Protein 7Z06 (pdb70)

Solvent-accessible surface area: 44382 Å² total; per-residue (Å²): 113,116,57,119,155,20,12,105,146,44,3,50,90,0,5,69,35,0,57,132,82,83,12,13,71,184,65,38,26,0,0,1,0,26,27,11,45,74,3,29,48,111,176,30,53,59,113,4,7,41,38,0,0,70,19,4,30,74,10,3,53,84,2,22,162,108,30,31,0,39,19,0,4,15,2,43,50,12,0,1,4,1,0,1,2,44,104,99,54,42,51,91,83,80,25,66,63,3,29,7,29,3,38,34,106,0,3,22,10,9,2,4,22,0,43,116,101,23,193,65,35,8,3,0,8,91,8,91,2,45,3,0,1,3,0,8,49,27,10,2,2,50,7,11,82,37,0,2,24,43,32,207,12,92,15,133,80,0,21,118,0,30,11,14,3,0,45,27,75,41,6,36,0,0,4,126,118,9,95,44,203,226,166,96,52,13,86,148,48,3,53,91,0,9,76,36,0,70,132,80,82,14,13,68,176,65,39,29,0,0,1,0,26,28,9,35,61,4,88,45,128,83,60,114,32,11,43,97,6,0,59,8,4,28,75,16,4,69,86,5,24,182,105,29,33,0,39,20,0,5,14,4,38,47,9,0,1,4,0,0,1,1,44,96,98,54,64,49,96,77,81,27,70,61,3,29,9,32,3,42,34,109,0,3,22,10,7,2,4,20,0,41,118,98,21,199,61,30,8,3,0,7,92,8,96,1,25,2,0,2,3,2,7,48,27,10,2,2,50,7,10,100,42,0,2,24,44,32,214,14,94,13,140,68,2,22,120,0,32,11,13,3,0,46,24,73,40,9,41,0,0,3,127,118,10,98,43,196,113,140,174,23,13,110,148,34,5,52,98,0,5,80,32,0,72,129,83,84,15,13,69,184,59,38,24,0,0,2,0,26,26,10,31,74,4,35,49,120,155,30,49,56,113,3,10,40,39,0,0,58,21,5,27,77,14,3,53,84,5,26,172,104,29,32,1,37,18,0,5,16,3,41,49,11,0,1,4,1,0,1,1,47,98,98,53,58,51,94,85,79,25,75,62,3,29,8,28,2,36,38,112,0,2,20,11,8,2,4,22,0,43,119,103,22,200,66,30,12,3,0,8,86,6,97,0,27,4,0,1,2,2,7,49,26,10,2,2,51,5,11,99,43,0,1,23,46,33,189,7,104,15,92,71,1,21,127,0,46,10,12,4,0,46,24,72,41,6,34,0,0,3,125,123,12,102,38,192,154,116,37,11,100,129,28,2,51,102,0,4,68,34,0,56,132,81,83,12,15,71,180,62,36,25,0,0,1,0,26,28,10,57,75,3,68,56,152,48,58,113,30,15,49,80,5,0,72,24,4,29,75,8,4,54,83,0,23,161,116,31,32,1,39,21,0,6,14,2,44,50,14,1,1,4,0,0,1,1,46,102,100,54,55,51,96,85,82,25,75,63,3,29,8,23,3,40,34,114,0,3,22,9,9,3,13,21,0,37,112,105,22,198,71,30,15,4,0,8,88,7,95,1,26,2,0,1,4,2,8,54,28,19,2,2,49,5,12,100,41,0,2,24,42,30,187,12,94,16,103,82,0,25,118,0,32,11,20,3,0,44,24,75,40,6,38,0,0,4,109,118,9,105,39,199,114,10,134,130,24,5,53,96,0,6,67,35,0,57,131,83,81,15,12,68,182,66,38,27,0,0,2,0,25,28,10,77,58,9,115,83,96,58,124,40,21,46,116,23,0,73,60,4,29,77,17,4,54,73,2,26,161,105,31,37,0,38,19,0,5,16,2,42,48,12,0,0,4,1,0,1,1,46,92,98,54,50,50,95,79,83,26,55,58,3,27,7,20,3,40,35,110,0,4,20,10,8,2,13,20,0,36,110,105,22,190,71,31,12,3,0,7,89,7,94,0,25,3,0,3,4,3,8,51,24,14,2,2,48,6,11,102,40,0,1,25,48,32,174,8,84,14,108,77,1,14,132,0,46,12,13,4,0,44,25,75,38,9,38,0,0,3,101,110,10,98,41,193,176,201,126,47,13,68,81,50,3,35,94,0,7,74,32,0,69,131,88,82,14,14,69,167,65,37,26,0,0,2,0,24,28,9,64,63,3,99,68,67,68,138,10,0,70,12,5,26,75,12,4,53,86,3,24,168,104,26,22,0,38,18,0,5,13,1,43,48,8,1,0,5,1,0,1,1,42,98,92,53,53,52,96,80,83,23,75,64,3,29,8,20,3,36,53,132,0,3,21,10,7,2,13,21,0,36,108,101,22,187,67,36,7,4,0,10,92,7,93,2,41,2,0,2,3,2,7,51,26,10,1,2,51,8,12,93,42,0,3,24,43,32,200,14,96,15,139,83,0,25,129,0,32,12,15,3,0,46,26,74,43,7,39,0,0,4,124,122,11,103,40,200

Secondary structure (DSSP, 8-state):
-HHHHTTHHHHHHHHHHHHHTT---TT-EEEEEE-HHHHHTS---HHHHHHHHHHHHHHHHHHHHHH--EEEEE--GGGTT-EEEEGGG--TTT--EEB-B-BTTBB-HHHHHHHHHSSSEEEES---BSEEEEESS---GGGBPSSEEE---S--EETTEEEEEEEE-PPBB--TT-B--/--STTHHHHHHHHHHHHHTT-S-TT-EEEEEE-HHHHHT--HHHHHHHHHHHHHHHHHHHHHH--EEEEE--GGGTT-EEEEGGG--TTT--EEB-B-BTTBB-HHHHHHHHHSSSEEEES---BSEEEEESS---GGGBPSSEEE---S--EETTEEEEEEEE-PPBB--TT-B--/--STTHHHHHHHHHHHHHTT-S-TT-EEEEEE-HHHHHTS---HHHHHHHHHHHHHHHHHHHHHH--EEEEE--GGGTT-EEEEGGG--TTT--EEB-B-BTTBB-HHHHHHHHHSSSEEEES---BSEEEEESS---GGGBPSSEEE---S--EETTEEEEEEEE-PPBB--TT-B--/--TTHHHHHHHHHHHHHTT---TT-EEEEEE-HHHHH---HHHHHHHHHHHHHHHHHHHHHH--EEEEE--GGGTT-EEEEGGG--TTT--EEB-B-BTTBB-HHHHHHHHHSSSEEEES---BSEEEEESS---GGGBPSSEEE---S--EETTEEEEEEEE-PPBB--TT-B--/-HHHHHHHHHHHHHHTT-S-TT-EEEEEE-HHHHH--HHHHHHHHHHHHHHHHHHHHHH--EEEEE--GGGTT-EEEEGGG--TTT--EEB-B-BTTBB-HHHHHHHHHSSSEEEES---BSEEEEESS---GGGBPSSEEE---S--EETTEEEEEEEE-PEEB--TT-B--/--STTHHHHHHHHHHHHHTT-S-TT-EEEEEE-HHHHH--HHHHHHHHHHHHHHHHHH--EEEEE--GGGTT-EEEEGGG--TTT--EEE-B-BTTBB-HHHHHHHHHSSSEEEES---BSEEEEESS---GGGBPSSEEEE--S--EETTEEEEEEEE-PPBB--TT-B--

Nearest PDB structures (foldseek):
  7z06-assembly1_B  TM=1.006E+00  e=1.078E-40  Staphylococcus aureus
  7z06-assembly1_D  TM=9.982E-01  e=3.236E-39  Staphylococcus aureus
  7z06-assembly1_C  TM=9.965E-01  e=3.035E-39  Staphylococcus aureus
  7z06-assembly1_F  TM=1.002E+00  e=2.690E-38  Staphylococcus aureus
  7z06-assembly1_E  TM=1.002E+00  e=3.478E-38  Staphylococcus aureus

B-factor: mean 18.85, std 8.81, range [7.04, 86.29]

Sequence (1058 aa):
SLYKKAGFKDLTMLLDELKDMSFFNKGDICLIGCSTSEVIGEKIGTVGSMEVAETTIFNALDVVSKETGVTFAFQGCEHINRAITIEKSQYNPLTMEEVSVVPDVHAGGSLATYAFQHMKDPIVVEHITVPCGIDIGQTLIGMHIKHVCVPVRTSVKQVGQAIVTIATSRPKKIGGERAKYQYKKAGFKDLTMLLDELKDMSFFNKGDICLIGCSTSEVIGEGTVGSMEVAETIFNALDVVSKETGVTFAFQGCEHINRAITIEKSQYNPLTMEEVSVVPDVHAGGSLATYAFQHMKDPIIVVEHITVPCGIDIGQTLIGMHIKHVCVPVRTSVKQVGQAIVTIATSRPKKIGGERAKYQYKKAGFKDLTMLLDELKDMSFFNKGDICLIGCSTSEVIGEKIGTVGSMEVAETTIFNALDVVSKETGVTFAFQGCEHINRAITIEKSQYNPLTMEEVSVVPDVVHAGGSLATYAFQHMKDPIIVVEHITVPCGIDIGQTLIGMHIKHVCVPVRTSVKQVGQAIVTIATSRPKKIGGERAKYQKKAGFKDLTMLLDELKDMSFFNKGDICLIGCSTSEVIGIGTVGSMEVAETIFNALDVVSKETGVTFAFQGCEHINRAITIEKSQYNPLTMEEVSVVPDVHAGGSLATYAFQHMKDPIIVVEHITVPCGIDIGQTLIGMHIKHVCVPVRTSVKQVGQAIVTIATSRPKKIGGERAKYQAGFKDLTMLLDELKDMSFFNKGDICLIGCSTSEVIGGTVGSMEVAETIFNALDVVSKETGVTFAFQGCEHINRAITIEKSQYNPLTMEEVSVVPDVHAGGSLATYAFQHMKDPIVVEHITVPCGIDIGQTLIGMHIKHVCVPVRTSVKQVGQAIVTIATSRPKKIGGERAKYQYKKAGFKDLTMLLDELKDMSFFNKGDICLIGCSTSEVIGSMEVAETIFNALDVVSKETGVTFAFQGCEHINRAITIEKSQYNPLTMEEVSVVPDVHAGGSLATYAFQHMKDPIVVEHITVPCGIDIGQTLIGMHIKHVCVPVRTSVKQVGQAIVVTIATSRPKKIGGERAKYQ

Radius of gyration: 31.22 Å; Cα contacts (8 Å, |Δi|>4): 2695; chains: 6; bounding box: 64×87×84 Å

Structure (mmCIF, N/CA/C/O backbone):
data_7Z06
#
_entry.id   7Z06
#
_cell.length_a   54.741
_cell.length_b   136.878
_cell.length_c   79.190
_cell.angle_alpha   90.00
_cell.angle_beta   98.55
_cell.angle_gamma   90.00
#
_symmetry.space_group_name_H-M   'P 1 21 1'
#
loop_
_entity.id
_entity.type
_entity.pdbx_description
1 polymer 'UPF0340 protein SAUSA300_2068'
2 non-polymer 'SULFATE ION'
3 water water
#
loop_
_atom_site.group_PDB
_atom_site.id
_atom_site.type_symbol
_atom_site.label_atom_id
_atom_site.label_alt_id
_atom_site.label_comp_id
_atom_site.label_asym_id
_atom_site.label_entity_id
_atom_site.label_seq_id
_atom_site.pdbx_PDB_ins_code
_atom_site.Cartn_x
_atom_site.Cartn_y
_atom_site.Cartn_z
_atom_site.occupancy
_atom_site.B_iso_or_equiv
_atom_site.auth_seq_id
_atom_site.auth_comp_id
_atom_site.auth_asym_id
_atom_site.auth_atom_id
_atom_site.pdbx_PDB_model_num
ATOM 1 N N . SER A 1 16 ? 55.366 -16.153 -22.300 1.00 29.78 -6 SER A N 1
ATOM 2 C CA . SER A 1 16 ? 55.718 -14.712 -22.170 1.00 29.08 -6 SER A CA 1
ATOM 3 C C . SER A 1 16 ? 54.547 -13.767 -22.493 1.00 28.01 -6 SER A C 1
ATOM 4 O O . SER A 1 16 ? 54.531 -12.627 -22.011 1.00 28.93 -6 SER A O 1
ATOM 7 N N . LEU A 1 17 ? 53.573 -14.248 -23.282 1.00 25.92 -5 LEU A N 1
ATOM 8 C CA . LEU A 1 17 ? 52.282 -13.564 -23.483 1.00 25.02 -5 LEU A CA 1
ATOM 9 C C . LEU A 1 17 ? 51.732 -13.025 -22.152 1.00 23.63 -5 LEU A C 1
ATOM 10 O O . LEU A 1 17 ? 51.564 -11.807 -21.927 1.00 23.06 -5 LEU A O 1
ATOM 15 N N . TYR A 1 18 ? 51.455 -13.968 -21.255 1.00 21.72 -4 TYR A N 1
ATOM 16 C CA . TYR A 1 18 ? 50.752 -13.715 -19.974 1.00 21.80 -4 TYR A CA 1
ATOM 17 C C . TYR A 1 18 ? 51.683 -12.983 -19.000 1.00 20.73 -4 TYR A C 1
ATOM 18 O O . TYR A 1 18 ? 51.169 -12.303 -18.141 1.00 19.08 -4 TYR A O 1
ATOM 27 N N . LYS A 1 19 ? 53.005 -13.132 -19.154 1.00 20.90 -3 LYS A N 1
ATOM 28 C CA . LYS A 1 19 ? 53.996 -12.430 -18.332 1.00 20.94 -3 LYS A CA 1
ATOM 29 C C . LYS A 1 19 ? 54.107 -10.951 -18.679 1.00 19.71 -3 LYS A C 1
ATOM 30 O O . LYS A 1 19 ? 54.528 -10.164 -17.847 1.00 19.80 -3 LYS A O 1
ATOM 36 N N . LYS A 1 20 ? 53.729 -10.574 -19.905 1.00 18.17 -2 LYS A N 1
ATOM 37 C CA . LYS A 1 20 ? 53.761 -9.178 -20.362 1.00 17.43 -2 LYS A CA 1
ATOM 38 C C . LYS A 1 20 ? 52.417 -8.438 -20.331 1.00 15.97 -2 LYS A C 1
ATOM 39 O O . LYS A 1 20 ? 52.403 -7.203 -20.286 1.00 15.96 -2 LYS A O 1
ATOM 45 N N . ALA A 1 21 ? 51.314 -9.195 -20.339 1.00 14.81 -1 ALA A N 1
ATOM 46 C CA . ALA A 1 21 ? 49.994 -8.606 -20.545 1.00 14.56 -1 ALA A CA 1
ATOM 47 C C . ALA A 1 21 ? 49.690 -7.576 -19.450 1.00 14.14 -1 ALA A C 1
ATOM 48 O O . ALA A 1 21 ? 49.836 -7.874 -18.262 1.00 13.77 -1 ALA A O 1
ATOM 50 N N . GLY A 1 22 ? 49.303 -6.368 -19.869 1.00 13.84 0 GLY A N 1
ATOM 51 C CA . GLY A 1 22 ? 48.903 -5.317 -18.960 1.00 14.18 0 GLY A CA 1
ATOM 52 C C . GLY A 1 22 ? 50.022 -4.484 -18.381 1.00 13.93 0 GLY A C 1
ATOM 53 O O . GLY A 1 22 ? 49.732 -3.439 -17.816 1.00 14.68 0 GLY A O 1
ATOM 54 N N . PHE A 1 23 ? 51.281 -4.905 -18.557 1.00 13.73 1 PHE A N 1
ATOM 55 C CA . PHE A 1 23 ? 52.390 -4.316 -17.838 1.00 13.36 1 PHE A CA 1
ATOM 56 C C . PHE A 1 23 ? 52.568 -2.845 -18.195 1.00 13.33 1 PHE A C 1
ATOM 57 O O . PHE A 1 23 ? 52.646 -1.986 -17.303 1.00 12.05 1 PHE A O 1
ATOM 65 N N . LYS A 1 24 ? 52.604 -2.560 -19.503 1.00 13.49 2 LYS A N 1
ATOM 66 C CA . LYS A 1 24 ? 52.839 -1.206 -19.955 1.00 13.81 2 LYS A CA 1
ATOM 67 C C . LYS A 1 24 ? 51.706 -0.286 -19.499 1.00 13.20 2 LYS A C 1
ATOM 68 O O . LYS A 1 24 ? 51.964 0.795 -18.991 1.00 13.40 2 LYS A O 1
ATOM 74 N N . ASP A 1 25 ? 50.455 -0.727 -19.665 1.00 12.78 3 ASP A N 1
ATOM 75 C CA . ASP A 1 25 ? 49.290 0.069 -19.318 1.00 13.21 3 ASP A CA 1
ATOM 76 C C . ASP A 1 25 ? 49.283 0.328 -17.812 1.00 12.50 3 ASP A C 1
ATOM 77 O O . ASP A 1 25 ? 49.047 1.457 -17.355 1.00 12.28 3 ASP A O 1
ATOM 82 N N . LEU A 1 26 ? 49.527 -0.731 -17.027 1.00 11.86 4 LEU A N 1
ATOM 83 C CA . LEU A 1 26 ? 49.523 -0.585 -15.580 1.00 11.77 4 LEU A CA 1
ATOM 84 C C . LEU A 1 26 ? 50.610 0.364 -15.076 1.00 11.43 4 LEU A C 1
ATOM 85 O O . LEU A 1 26 ? 50.363 1.191 -14.208 1.00 11.08 4 LEU A O 1
ATOM 90 N N . THR A 1 27 ? 51.823 0.204 -15.605 1.00 11.68 5 THR A N 1
ATOM 91 C CA . THR A 1 27 ? 52.947 1.074 -15.261 1.00 12.31 5 THR A CA 1
ATOM 92 C C . THR A 1 27 ? 52.620 2.544 -15.564 1.00 12.84 5 THR A C 1
ATOM 93 O O . THR A 1 27 ? 52.827 3.417 -14.720 1.00 12.54 5 THR A O 1
ATOM 97 N N . MET A 1 28 ? 52.034 2.804 -16.729 1.00 13.24 6 MET A N 1
ATOM 98 C CA . MET A 1 28 ? 51.611 4.171 -17.096 1.00 14.15 6 MET A CA 1
ATOM 99 C C . MET A 1 28 ? 50.525 4.731 -16.172 1.00 13.84 6 MET A C 1
ATOM 100 O O . MET A 1 28 ? 50.566 5.900 -15.803 1.00 13.35 6 MET A O 1
ATOM 105 N N . LEU A 1 29 ? 49.560 3.885 -15.800 1.00 13.95 7 LEU A N 1
ATOM 106 C CA . LEU A 1 29 ? 48.486 4.254 -14.912 1.00 14.01 7 LEU A CA 1
ATOM 107 C C . LEU A 1 29 ? 49.036 4.625 -13.533 1.00 14.16 7 LEU A C 1
ATOM 108 O O . LEU A 1 29 ? 48.654 5.654 -12.969 1.00 13.94 7 LEU A O 1
ATOM 113 N N . LEU A 1 30 ? 49.955 3.800 -13.018 1.00 13.94 8 LEU A N 1
ATOM 114 C CA . LEU A 1 30 ? 50.540 4.027 -11.701 1.00 15.00 8 LEU A CA 1
ATOM 115 C C . LEU A 1 30 ? 51.401 5.321 -11.701 1.00 15.39 8 LEU A C 1
ATOM 116 O O . LEU A 1 30 ? 51.349 6.081 -10.749 1.00 14.64 8 LEU A O 1
ATOM 121 N N . ASP A 1 31 ? 52.150 5.581 -12.781 1.00 16.93 9 ASP A N 1
ATOM 122 C CA . ASP A 1 31 ? 52.935 6.816 -12.902 1.00 18.11 9 ASP A CA 1
ATOM 123 C C . ASP A 1 31 ? 52.062 8.068 -12.924 1.00 17.64 9 ASP A C 1
ATOM 124 O O . ASP A 1 31 ? 52.401 9.085 -12.324 1.00 16.79 9 ASP A O 1
ATOM 129 N N . GLU A 1 32 ? 50.938 7.975 -13.629 1.00 17.54 10 GLU A N 1
ATOM 130 C CA . GLU A 1 32 ? 49.946 9.021 -13.678 1.00 18.74 10 GLU A CA 1
ATOM 131 C C . GLU A 1 32 ? 49.391 9.319 -12.276 1.00 17.37 10 GLU A C 1
ATOM 132 O O . GLU A 1 32 ? 49.317 10.471 -11.829 1.00 16.66 10 GLU A O 1
ATOM 138 N N . LEU A 1 33 ? 48.981 8.254 -11.584 1.00 16.25 11 LEU A N 1
ATOM 139 C CA . LEU A 1 33 ? 48.453 8.386 -10.228 1.00 16.24 11 LEU A CA 1
ATOM 140 C C . LEU A 1 33 ? 49.477 8.971 -9.262 1.00 16.84 11 LEU A C 1
ATOM 141 O O . LEU A 1 33 ? 49.142 9.837 -8.446 1.00 15.71 11 LEU A O 1
ATOM 146 N N . LYS A 1 34 ? 50.730 8.522 -9.359 1.00 18.23 12 LYS A N 1
ATOM 147 C CA . LYS A 1 34 ? 51.819 9.073 -8.543 1.00 20.14 12 LYS A CA 1
ATOM 148 C C . LYS A 1 34 ? 51.902 10.579 -8.746 1.00 20.65 12 LYS A C 1
ATOM 149 O O . LYS A 1 34 ? 51.944 11.319 -7.783 1.00 20.04 12 LYS A O 1
ATOM 155 N N . ASP A 1 35 ? 51.898 11.004 -10.010 1.00 21.04 13 ASP A N 1
ATOM 156 C CA . ASP A 1 35 ? 51.981 12.407 -10.384 1.00 22.98 13 ASP A CA 1
ATOM 157 C C . ASP A 1 35 ? 50.830 13.272 -9.896 1.00 22.46 13 ASP A C 1
ATOM 158 O O . ASP A 1 35 ? 51.007 14.476 -9.743 1.00 21.54 13 ASP A O 1
ATOM 163 N N . MET A 1 36 ? 49.657 12.675 -9.668 1.00 22.02 14 MET A N 1
ATOM 164 C CA . MET A 1 36 ? 48.552 13.414 -9.076 1.00 22.90 14 MET A CA 1
ATOM 165 C C . MET A 1 36 ? 48.411 13.230 -7.551 1.00 21.43 14 MET A C 1
ATOM 166 O O . MET A 1 36 ? 47.373 13.536 -7.001 1.00 20.89 14 MET A O 1
ATOM 171 N N . SER A 1 37 ? 49.487 12.776 -6.897 1.00 19.74 15 SER A N 1
ATOM 172 C CA . SER A 1 37 ? 49.534 12.525 -5.440 1.00 19.08 15 SER A CA 1
ATOM 173 C C . SER A 1 37 ? 48.417 11.620 -4.917 1.00 18.18 15 SER A C 1
ATOM 174 O O . SER A 1 37 ? 47.921 11.796 -3.803 1.00 17.88 15 SER A O 1
ATOM 177 N N . PHE A 1 38 ? 48.055 10.617 -5.709 1.00 16.37 16 PHE A N 1
ATOM 178 C CA . PHE A 1 38 ? 47.018 9.697 -5.318 1.00 15.74 16 PHE A CA 1
ATOM 179 C C . PHE A 1 38 ? 47.442 8.745 -4.163 1.00 15.86 16 PHE A C 1
ATOM 180 O O . PHE A 1 38 ? 46.596 8.268 -3.423 1.00 14.50 16 PHE A O 1
ATOM 188 N N . PHE A 1 39 ? 48.747 8.448 -4.089 1.00 15.98 17 PHE A N 1
ATOM 189 C CA . PHE A 1 39 ? 49.310 7.488 -3.169 1.00 16.45 17 PHE A CA 1
ATOM 190 C C . PHE A 1 39 ? 50.006 8.202 -2.028 1.00 17.77 17 PHE A C 1
ATOM 191 O O . PHE A 1 39 ? 51.016 8.864 -2.234 1.00 18.48 17 PHE A O 1
ATOM 199 N N . ASN A 1 40 ? 49.457 8.075 -0.817 1.00 18.64 18 ASN A N 1
ATOM 200 C CA . ASN A 1 40 ? 49.983 8.796 0.357 1.00 19.56 18 ASN A CA 1
ATOM 201 C C . ASN A 1 40 ? 50.594 7.845 1.355 1.00 19.57 18 ASN A C 1
ATOM 202 O O . ASN A 1 40 ? 50.060 6.727 1.574 1.00 19.68 18 ASN A O 1
ATOM 207 N N . LYS A 1 41 ? 51.747 8.234 1.919 1.00 19.54 19 LYS A N 1
ATOM 208 C CA . LYS A 1 41 ? 52.444 7.401 2.887 1.00 20.37 19 LYS A CA 1
ATOM 209 C C . LYS A 1 41 ? 51.476 7.038 4.001 1.00 19.66 19 LYS A C 1
ATOM 210 O O . LYS A 1 41 ? 50.765 7.898 4.511 1.00 18.91 19 LYS A O 1
ATOM 216 N N . GLY A 1 42 ? 51.408 5.745 4.326 1.00 19.56 20 GLY A N 1
ATOM 217 C CA . GLY A 1 42 ? 50.585 5.252 5.412 1.00 19.72 20 GLY A CA 1
ATOM 218 C C . GLY A 1 42 ? 49.138 4.934 5.062 1.00 20.01 20 GLY A C 1
ATOM 219 O O . GLY A 1 42 ? 48.435 4.358 5.896 1.00 21.33 20 GLY A O 1
ATOM 220 N N . ASP A 1 43 ? 48.679 5.305 3.855 1.00 17.16 21 ASP A N 1
ATOM 221 C CA . ASP A 1 43 ? 47.339 4.940 3.411 1.00 16.31 21 ASP A CA 1
ATOM 222 C C . ASP A 1 43 ? 47.342 3.475 2.987 1.00 14.36 21 ASP A C 1
ATOM 223 O O . ASP A 1 43 ? 48.377 2.953 2.587 1.00 12.41 21 ASP A O 1
ATOM 228 N N . ILE A 1 44 ? 46.163 2.864 3.040 1.00 13.46 22 ILE A N 1
ATOM 229 C CA . ILE A 1 44 ? 45.881 1.589 2.359 1.00 13.89 22 ILE A CA 1
ATOM 230 C C . ILE A 1 44 ? 45.078 1.883 1.093 1.00 14.06 22 ILE A C 1
ATOM 231 O O . ILE A 1 44 ? 44.096 2.630 1.105 1.00 13.58 22 ILE A O 1
ATOM 236 N N . CYS A 1 45 ? 45.493 1.260 -0.019 1.00 14.01 23 CYS A N 1
ATOM 237 C CA . CYS A 1 45 ? 44.794 1.305 -1.285 1.00 13.91 23 CYS A CA 1
ATOM 238 C C . CYS A 1 45 ? 44.272 -0.088 -1.618 1.00 12.64 23 CYS A C 1
ATOM 239 O O . CYS A 1 45 ? 45.043 -1.027 -1.638 1.00 13.06 23 CYS A O 1
ATOM 242 N N . LEU A 1 46 ? 42.962 -0.212 -1.822 1.00 12.02 24 LEU A N 1
ATOM 243 C CA . LEU A 1 46 ? 42.312 -1.465 -2.130 1.00 12.66 24 LEU A CA 1
ATOM 244 C C . LEU A 1 46 ? 42.376 -1.727 -3.635 1.00 11.77 24 LEU A C 1
ATOM 245 O O . LEU A 1 46 ? 42.039 -0.837 -4.437 1.00 11.18 24 LEU A O 1
ATOM 250 N N . ILE A 1 47 ? 42.822 -2.929 -3.978 1.00 11.40 25 ILE A N 1
ATOM 251 C CA . ILE A 1 47 ? 42.865 -3.422 -5.353 1.00 11.49 25 ILE A CA 1
ATOM 252 C C . ILE A 1 47 ? 41.786 -4.481 -5.575 1.00 12.62 25 ILE A C 1
ATOM 253 O O . ILE A 1 47 ? 41.711 -5.494 -4.848 1.00 11.55 25 ILE A O 1
ATOM 258 N N . GLY A 1 48 ? 40.959 -4.222 -6.592 1.00 14.68 26 GLY A N 1
ATOM 259 C CA . GLY A 1 48 ? 39.992 -5.136 -7.130 1.00 16.76 26 GLY A CA 1
ATOM 260 C C . GLY A 1 48 ? 40.538 -5.531 -8.500 1.00 20.19 26 GLY A C 1
ATOM 261 O O . GLY A 1 48 ? 40.875 -4.671 -9.317 1.00 20.66 26 GLY A O 1
ATOM 262 N N . CYS A 1 49 ? 40.658 -6.836 -8.759 1.00 22.47 27 CYS A N 1
ATOM 263 C CA . CYS A 1 49 ? 41.189 -7.278 -10.020 1.00 23.48 27 CYS A CA 1
ATOM 264 C C . CYS A 1 49 ? 40.544 -8.540 -10.547 1.00 23.78 27 CYS A C 1
ATOM 265 O O . CYS A 1 49 ? 40.149 -9.411 -9.746 1.00 25.23 27 CYS A O 1
ATOM 268 N N . SER A 1 50 ? 40.390 -8.573 -11.878 1.00 22.58 28 SER A N 1
ATOM 269 C CA . SER A 1 50 ? 40.018 -9.749 -12.654 1.00 22.00 28 SER A CA 1
ATOM 270 C C . SER A 1 50 ? 41.057 -9.906 -13.761 1.00 22.02 28 SER A C 1
ATOM 271 O O . SER A 1 50 ? 41.066 -9.125 -14.724 1.00 20.86 28 SER A O 1
ATOM 274 N N . THR A 1 51 ? 41.954 -10.886 -13.604 1.00 22.53 29 THR A N 1
ATOM 275 C CA . THR A 1 51 ? 43.025 -11.136 -14.544 1.00 22.82 29 THR A CA 1
ATOM 276 C C . THR A 1 51 ? 42.494 -11.589 -15.909 1.00 23.04 29 THR A C 1
ATOM 277 O O . THR A 1 51 ? 43.108 -11.308 -16.955 1.00 24.54 29 THR A O 1
ATOM 281 N N . SER A 1 52 ? 41.351 -12.274 -15.903 1.00 22.91 30 SER A N 1
ATOM 282 C CA . SER A 1 52 ? 40.752 -12.689 -17.165 1.00 23.24 30 SER A CA 1
ATOM 283 C C . SER A 1 52 ? 40.311 -11.479 -17.981 1.00 22.79 30 SER A C 1
ATOM 284 O O . SER A 1 52 ? 40.418 -11.491 -19.194 1.00 22.29 30 SER A O 1
ATOM 287 N N . GLU A 1 53 ? 39.851 -10.411 -17.304 1.00 22.83 31 GLU A N 1
ATOM 288 C CA . GLU A 1 53 ? 39.484 -9.190 -18.017 1.00 22.20 31 GLU A CA 1
ATOM 289 C C . GLU A 1 53 ? 40.697 -8.556 -18.687 1.00 19.50 31 GLU A C 1
ATOM 290 O O . GLU A 1 53 ? 40.575 -8.010 -19.780 1.00 18.81 31 GLU A O 1
ATOM 296 N N . VAL A 1 54 ? 41.864 -8.626 -18.030 1.00 17.83 32 VAL A N 1
ATOM 297 C CA . VAL A 1 54 ? 43.090 -8.049 -18.580 1.00 17.29 32 VAL A CA 1
ATOM 298 C C . VAL A 1 54 ? 43.442 -8.694 -19.924 1.00 17.30 32 VAL A C 1
ATOM 299 O O . VAL A 1 54 ? 43.812 -8.008 -20.879 1.00 15.06 32 VAL A O 1
ATOM 303 N N . ILE A 1 55 ? 43.283 -10.013 -19.990 1.00 17.91 33 ILE A N 1
ATOM 304 C CA . ILE A 1 55 ? 43.541 -10.766 -21.214 1.00 19.26 33 ILE A CA 1
ATOM 305 C C . ILE A 1 55 ? 42.376 -10.679 -22.187 1.00 20.06 33 ILE A C 1
ATOM 306 O O . ILE A 1 55 ? 42.595 -10.590 -23.386 1.00 20.62 33 ILE A O 1
ATOM 311 N N . GLY A 1 56 ? 41.147 -10.714 -21.657 1.00 21.76 34 GLY A N 1
ATOM 312 C CA . GLY A 1 56 ? 39.945 -10.547 -22.452 1.00 24.24 34 GLY A CA 1
ATOM 313 C C . GLY A 1 56 ? 39.240 -11.835 -22.837 1.00 25.99 34 GLY A C 1
ATOM 314 O O . GLY A 1 56 ? 38.462 -11.849 -23.761 1.00 26.45 34 GLY A O 1
ATOM 315 N N . GLU A 1 57 ? 39.539 -12.916 -22.127 1.00 28.63 35 GLU A N 1
ATOM 316 C CA . GLU A 1 57 ? 38.889 -14.191 -22.364 1.00 31.07 35 GLU A CA 1
ATOM 317 C C . GLU A 1 57 ? 39.239 -15.007 -21.145 1.00 33.41 35 GLU A C 1
ATOM 318 O O . GLU A 1 57 ? 40.111 -14.603 -20.375 1.00 32.72 35 GLU A O 1
ATOM 324 N N . LYS A 1 58 ? 38.564 -16.149 -20.969 1.00 37.30 36 LYS A N 1
ATOM 325 C CA . LYS A 1 58 ? 38.896 -17.113 -19.917 1.00 38.25 36 LYS A CA 1
ATOM 326 C C . LYS A 1 58 ? 40.304 -17.641 -20.224 1.00 36.74 36 LYS A C 1
ATOM 327 O O . LYS A 1 58 ? 40.607 -17.951 -21.380 1.00 37.96 36 LYS A O 1
ATOM 333 N N . ILE A 1 59 ? 41.149 -17.722 -19.190 1.00 34.24 37 ILE A N 1
ATOM 334 C CA . ILE A 1 59 ? 42.514 -18.218 -19.302 1.00 32.46 37 ILE A CA 1
ATOM 335 C C . ILE A 1 59 ? 42.672 -19.200 -18.169 1.00 29.75 37 ILE A C 1
ATOM 336 O O . ILE A 1 59 ? 41.968 -19.066 -17.185 1.00 29.44 37 ILE A O 1
ATOM 341 N N . GLY A 1 60 ? 43.608 -20.153 -18.297 1.00 26.99 38 GLY A N 1
ATOM 342 C CA . GLY A 1 60 ? 43.929 -21.116 -17.253 1.00 25.98 38 GLY A CA 1
ATOM 343 C C . GLY A 1 60 ? 44.663 -20.518 -16.067 1.00 25.62 38 GLY A C 1
ATOM 344 O O . GLY A 1 60 ? 45.024 -19.331 -16.060 1.00 22.84 38 GLY A O 1
ATOM 345 N N . THR A 1 61 ? 44.919 -21.347 -15.054 1.00 25.32 39 THR A N 1
ATOM 346 C CA . THR A 1 61 ? 45.512 -20.900 -13.781 1.00 26.04 39 THR A CA 1
ATOM 347 C C . THR A 1 61 ? 46.987 -20.462 -13.905 1.00 25.00 39 THR A C 1
ATOM 348 O O . THR A 1 61 ? 47.418 -19.523 -13.248 1.00 23.19 39 THR A O 1
ATOM 352 N N . VAL A 1 62 ? 47.748 -21.134 -14.770 1.00 23.82 40 VAL A N 1
ATOM 353 C CA . VAL A 1 62 ? 49.122 -20.733 -15.029 1.00 23.49 40 VAL A CA 1
ATOM 354 C C . VAL A 1 62 ? 49.179 -19.279 -15.543 1.00 22.24 40 VAL A C 1
ATOM 355 O O . VAL A 1 62 ? 49.889 -18.451 -14.993 1.00 21.22 40 VAL A O 1
ATOM 359 N N . GLY A 1 63 ? 48.423 -18.995 -16.610 1.00 21.46 41 GLY A N 1
ATOM 360 C CA . GLY A 1 63 ? 48.377 -17.694 -17.257 1.00 20.51 41 GLY A CA 1
ATOM 361 C C . GLY A 1 63 ? 47.831 -16.622 -16.340 1.00 20.07 41 GLY A C 1
ATOM 362 O O . GLY A 1 63 ? 48.382 -15.539 -16.245 1.00 17.96 41 GLY A O 1
ATOM 363 N N . SER A 1 64 ? 46.728 -16.935 -15.661 1.00 19.30 42 SER A N 1
ATOM 364 C CA . SER A 1 64 ? 46.095 -15.986 -14.754 1.00 18.99 42 SER A CA 1
ATOM 365 C C . SER A 1 64 ? 47.028 -15.648 -13.588 1.00 17.89 42 SER A C 1
ATOM 366 O O . SER A 1 64 ? 47.079 -14.500 -13.159 1.00 15.89 42 SER A O 1
ATOM 369 N N . MET A 1 65 ? 47.797 -16.632 -13.107 1.00 16.80 43 MET A N 1
ATOM 370 C CA . MET A 1 65 ? 48.759 -16.374 -12.036 1.00 17.31 43 MET A CA 1
ATOM 371 C C . MET A 1 65 ? 49.960 -15.543 -12.510 1.00 16.51 43 MET A C 1
ATOM 372 O O . MET A 1 65 ? 50.520 -14.765 -11.747 1.00 15.61 43 MET A O 1
ATOM 377 N N . GLU A 1 66 ? 50.341 -15.690 -13.779 1.00 15.41 44 GLU A N 1
ATOM 378 C CA . GLU A 1 66 ? 51.373 -14.839 -14.377 1.00 15.40 44 GLU A CA 1
ATOM 379 C C . GLU A 1 66 ? 50.918 -13.378 -14.466 1.00 14.15 44 GLU A C 1
ATOM 380 O O . GLU A 1 66 ? 51.688 -12.467 -14.180 1.00 13.35 44 GLU A O 1
ATOM 386 N N . VAL A 1 67 ? 49.661 -13.149 -14.849 1.00 13.18 45 VAL A N 1
ATOM 387 C CA . VAL A 1 67 ? 49.118 -11.797 -14.870 1.00 13.37 45 VAL A CA 1
ATOM 388 C C . VAL A 1 67 ? 49.085 -11.232 -13.443 1.00 12.81 45 VAL A C 1
ATOM 389 O O . VAL A 1 67 ? 49.453 -10.083 -13.207 1.00 12.96 45 VAL A O 1
ATOM 393 N N . ALA A 1 68 ? 48.643 -12.051 -12.486 1.00 12.19 46 ALA A N 1
ATOM 394 C CA . ALA A 1 68 ? 48.608 -11.647 -11.083 1.00 11.95 46 ALA A CA 1
ATOM 395 C C . ALA A 1 68 ? 49.980 -11.208 -10.609 1.00 11.91 46 ALA A C 1
ATOM 396 O O . ALA A 1 68 ? 50.109 -10.196 -9.941 1.00 11.82 46 ALA A O 1
ATOM 398 N N . GLU A 1 69 ? 51.001 -11.989 -10.935 1.00 12.39 47 GLU A N 1
ATOM 399 C CA . GLU A 1 69 ? 52.388 -11.690 -10.592 1.00 12.76 47 GLU A CA 1
ATOM 400 C C . GLU A 1 69 ? 52.833 -10.319 -11.103 1.00 12.26 47 GLU A C 1
ATOM 401 O O . GLU A 1 69 ? 53.447 -9.542 -10.383 1.00 12.15 47 GLU A O 1
ATOM 407 N N A THR A 1 70 ? 52.543 -10.044 -12.376 0.50 12.37 48 THR A N 1
ATOM 408 N N B THR A 1 70 ? 52.543 -10.045 -12.378 0.50 11.79 48 THR A N 1
ATOM 409 C CA A THR A 1 70 ? 52.932 -8.781 -12.984 0.50 12.44 48 THR A CA 1
ATOM 410 C CA B THR A 1 70 ? 52.926 -8.782 -12.989 0.50 11.46 48 THR A CA 1
ATOM 411 C C A THR A 1 70 ? 52.259 -7.595 -12.277 0.50 12.10 48 THR A C 1
ATOM 412 C C B THR A 1 70 ? 52.259 -7.595 -12.276 0.50 11.55 48 THR A C 1
ATOM 413 O O A THR A 1 70 ? 52.915 -6.591 -11.987 0.50 11.96 48 THR A O 1
ATOM 414 O O B THR A 1 70 ? 52.915 -6.591 -11.987 0.50 11.46 48 THR A O 1
ATOM 421 N N . ILE A 1 71 ? 50.966 -7.737 -11.969 1.00 11.66 49 ILE A N 1
ATOM 422 C CA . ILE A 1 71 ? 50.201 -6.701 -11.273 1.00 11.96 49 ILE A CA 1
ATOM 423 C C . ILE A 1 71 ? 50.740 -6.499 -9.878 1.00 11.52 49 ILE A C 1
ATOM 424 O O . ILE A 1 71 ? 51.006 -5.375 -9.461 1.00 11.79 49 ILE A O 1
ATOM 429 N N . PHE A 1 72 ? 50.913 -7.598 -9.148 1.00 11.16 50 PHE A N 1
ATOM 430 C CA . PHE A 1 72 ? 51.423 -7.536 -7.778 1.00 11.04 50 PHE A CA 1
ATOM 431 C C . PHE A 1 72 ? 52.768 -6.832 -7.726 1.00 10.77 50 PHE A C 1
ATOM 432 O O . PHE A 1 72 ? 52.989 -5.981 -6.860 1.00 10.64 50 PHE A O 1
ATOM 440 N N . ASN A 1 73 ? 53.668 -7.179 -8.644 1.00 10.70 51 ASN A N 1
ATOM 441 C CA . ASN A 1 73 ? 55.019 -6.630 -8.679 1.00 10.97 51 ASN A CA 1
ATOM 442 C C . ASN A 1 73 ? 55.050 -5.152 -9.032 1.00 11.14 51 ASN A C 1
ATOM 443 O O . ASN A 1 73 ? 55.842 -4.427 -8.469 1.00 11.22 51 ASN A O 1
ATOM 448 N N . ALA A 1 74 ? 54.192 -4.724 -9.968 1.00 11.21 52 ALA A N 1
ATOM 449 C CA . ALA A 1 74 ? 54.071 -3.310 -10.325 1.00 11.43 52 ALA A CA 1
ATOM 450 C C . ALA A 1 74 ? 53.574 -2.482 -9.125 1.00 11.69 52 ALA A C 1
ATOM 451 O O . ALA A 1 74 ? 54.089 -1.378 -8.864 1.00 11.13 52 ALA A O 1
ATOM 453 N N . LEU A 1 75 ? 52.575 -3.020 -8.414 1.00 12.26 53 LEU A N 1
ATOM 454 C CA . LEU A 1 75 ? 52.016 -2.374 -7.233 1.00 12.85 53 LEU A CA 1
ATOM 455 C C . LEU A 1 75 ? 53.080 -2.276 -6.153 1.00 13.48 53 LEU A C 1
ATOM 456 O O . LEU A 1 75 ? 53.188 -1.265 -5.450 1.00 12.22 53 LEU A O 1
ATOM 461 N N . ASP A 1 76 ? 53.888 -3.328 -6.016 1.00 14.18 54 ASP A N 1
ATOM 462 C CA . ASP A 1 76 ? 54.939 -3.336 -5.014 1.00 15.07 54 ASP A CA 1
ATOM 463 C C . ASP A 1 76 ? 55.984 -2.247 -5.233 1.00 14.74 54 ASP A C 1
ATOM 464 O O . ASP A 1 76 ? 56.458 -1.656 -4.278 1.00 14.47 54 ASP A O 1
ATOM 469 N N . VAL A 1 77 ? 56.334 -1.966 -6.496 1.00 13.89 55 VAL A N 1
ATOM 470 C CA . VAL A 1 77 ? 57.241 -0.863 -6.814 1.00 14.03 55 VAL A CA 1
ATOM 471 C C . VAL A 1 77 ? 56.675 0.451 -6.278 1.00 14.19 55 VAL A C 1
ATOM 472 O O . VAL A 1 77 ? 57.401 1.225 -5.641 1.00 14.97 55 VAL A O 1
ATOM 476 N N . VAL A 1 78 ? 55.381 0.684 -6.522 1.00 14.50 56 VAL A N 1
ATOM 477 C CA . VAL A 1 78 ? 54.703 1.907 -6.091 1.00 15.25 56 VAL A CA 1
ATOM 478 C C . VAL A 1 78 ? 54.718 2.011 -4.553 1.00 15.24 56 VAL A C 1
ATOM 479 O O . VAL A 1 78 ? 54.929 3.080 -3.984 1.00 14.35 56 VAL A O 1
ATOM 483 N N . SER A 1 79 ? 54.496 0.867 -3.914 1.00 15.57 57 SER A N 1
ATOM 484 C CA . SER A 1 79 ? 54.472 0.772 -2.473 1.00 16.20 57 SER A CA 1
ATOM 485 C C . SER A 1 79 ? 55.795 1.247 -1.863 1.00 16.65 57 SER A C 1
ATOM 486 O O . SER A 1 79 ? 55.794 2.041 -0.921 1.00 17.26 57 SER A O 1
ATOM 489 N N . LYS A 1 80 ? 56.915 0.803 -2.441 1.00 17.32 58 LYS A N 1
ATOM 490 C CA . LYS A 1 80 ? 58.248 1.165 -1.957 1.00 18.27 58 LYS A CA 1
ATOM 491 C C . LYS A 1 80 ? 58.587 2.626 -2.220 1.00 18.41 58 LYS A C 1
ATOM 492 O O . LYS A 1 80 ? 59.340 3.232 -1.458 1.00 18.76 58 LYS A O 1
ATOM 498 N N . GLU A 1 81 ? 58.046 3.178 -3.312 1.00 18.16 59 GLU A N 1
ATOM 499 C CA . GLU A 1 81 ? 58.297 4.564 -3.703 1.00 17.64 59 GLU A CA 1
ATOM 500 C C . GLU A 1 81 ? 57.465 5.567 -2.905 1.00 16.23 59 GLU A C 1
ATOM 501 O O . GLU A 1 81 ? 57.943 6.661 -2.613 1.00 15.28 59 GLU A O 1
ATOM 507 N N . THR A 1 82 ? 56.224 5.195 -2.569 1.00 14.68 60 THR A N 1
ATOM 508 C CA . THR A 1 82 ? 55.265 6.116 -1.958 1.00 14.64 60 THR A CA 1
ATOM 509 C C . THR A 1 82 ? 54.925 5.856 -0.486 1.00 14.11 60 THR A C 1
ATOM 510 O O . THR A 1 82 ? 54.357 6.734 0.170 1.00 14.24 60 THR A O 1
ATOM 514 N N . GLY A 1 83 ? 55.211 4.638 -0.010 1.00 13.95 61 GLY A N 1
ATOM 515 C CA . GLY A 1 83 ? 54.858 4.210 1.329 1.00 13.96 61 GLY A CA 1
ATOM 516 C C . GLY A 1 83 ? 53.385 3.872 1.530 1.00 14.18 61 GLY A C 1
ATOM 517 O O . GLY A 1 83 ? 52.935 3.723 2.666 1.00 14.78 61 GLY A O 1
ATOM 518 N N . VAL A 1 84 ? 52.621 3.767 0.432 1.00 13.79 62 VAL A N 1
ATOM 519 C CA . VAL A 1 84 ? 51.263 3.279 0.475 1.00 13.87 62 VAL A CA 1
ATOM 520 C C . VAL A 1 84 ? 51.366 1.738 0.588 1.00 14.09 62 VAL A C 1
ATOM 521 O O . VAL A 1 84 ? 52.374 1.147 0.199 1.00 13.39 62 VAL A O 1
ATOM 525 N N . THR A 1 85 ? 50.333 1.104 1.146 1.00 14.30 63 THR A N 1
ATOM 526 C CA . THR A 1 85 ? 50.252 -0.350 1.166 1.00 14.83 63 THR A CA 1
ATOM 527 C C . THR A 1 85 ? 48.976 -0.728 0.452 1.00 14.28 63 THR A C 1
ATOM 528 O O . THR A 1 85 ? 48.043 0.064 0.347 1.00 14.24 63 THR A O 1
ATOM 532 N N . PHE A 1 86 ? 48.957 -1.961 -0.059 1.00 13.78 64 PHE A N 1
ATOM 533 C CA . PHE A 1 86 ?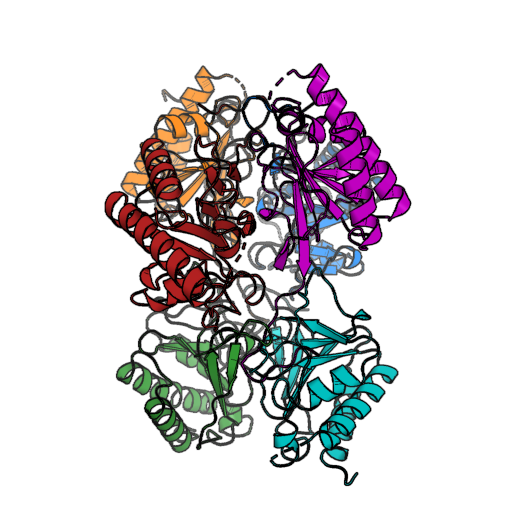 47.853 -2.471 -0.836 1.00 13.20 64 PHE A CA 1
ATOM 534 C C . PHE A 1 86 ? 47.112 -3.576 -0.113 1.00 13.22 64 PHE A C 1
ATOM 535 O O . PHE A 1 86 ? 47.712 -4.356 0.585 1.00 13.69 64 PHE A O 1
ATOM 543 N N . ALA A 1 87 ? 45.791 -3.596 -0.293 1.00 13.09 65 ALA A N 1
ATOM 544 C CA . ALA A 1 87 ? 44.878 -4.614 0.214 1.00 13.15 65 ALA A CA 1
ATOM 545 C C . ALA A 1 87 ? 44.206 -5.201 -1.009 1.00 13.29 65 ALA A C 1
ATOM 546 O O . ALA A 1 87 ? 43.919 -4.474 -1.987 1.00 13.87 65 ALA A O 1
ATOM 548 N N . PHE A 1 88 ? 43.980 -6.509 -0.987 1.00 12.08 66 PHE A N 1
ATOM 549 C CA . PHE A 1 88 ? 43.501 -7.236 -2.157 1.00 11.98 66 PHE A CA 1
ATOM 550 C C . PHE A 1 88 ? 42.147 -7.849 -1.930 1.00 11.94 66 PHE A C 1
ATOM 551 O O . PHE A 1 88 ? 42.005 -8.788 -1.124 1.00 12.20 66 PHE A O 1
ATOM 559 N N . GLN A 1 89 ? 41.141 -7.348 -2.639 1.00 12.29 67 GLN A N 1
ATOM 560 C CA . GLN A 1 89 ? 39.802 -7.900 -2.584 1.00 13.10 67 GLN A CA 1
ATOM 561 C C . GLN A 1 89 ? 39.726 -9.281 -3.241 1.00 13.33 67 GLN A C 1
ATOM 562 O O . GLN A 1 89 ? 40.197 -9.475 -4.358 1.00 12.50 67 GLN A O 1
ATOM 568 N N . GLY A 1 90 ? 39.089 -10.233 -2.544 1.00 13.20 68 GLY A N 1
ATOM 569 C CA . GLY A 1 90 ? 38.836 -11.529 -3.116 1.00 13.57 68 GLY A CA 1
ATOM 570 C C . GLY A 1 90 ? 37.519 -11.508 -3.864 1.00 13.68 68 GLY A C 1
ATOM 571 O O . GLY A 1 90 ? 36.727 -10.577 -3.728 1.00 13.80 68 GLY A O 1
ATOM 572 N N . CYS A 1 91 ? 37.246 -12.584 -4.592 1.00 14.11 69 CYS A N 1
ATOM 573 C CA . CYS A 1 91 ? 36.013 -12.657 -5.357 1.00 15.52 69 CYS A CA 1
ATOM 574 C C . CYS A 1 91 ? 34.812 -12.944 -4.468 1.00 14.43 69 CYS A C 1
ATOM 575 O O . CYS A 1 91 ? 34.944 -13.154 -3.241 1.00 12.46 69 CYS A O 1
ATOM 578 N N . GLU A 1 92 ? 33.626 -12.963 -5.086 1.00 14.25 70 GLU A N 1
ATOM 579 C CA . GLU A 1 92 ? 32.368 -13.103 -4.368 1.00 14.39 70 GLU A CA 1
ATOM 580 C C . GLU A 1 92 ? 32.230 -14.493 -3.706 1.00 11.87 70 GLU A C 1
ATOM 581 O O . GLU A 1 92 ? 31.450 -14.620 -2.782 1.00 10.50 70 GLU A O 1
ATOM 587 N N . HIS A 1 93 ? 32.922 -15.517 -4.236 1.00 9.73 71 HIS A N 1
ATOM 588 C CA . HIS A 1 93 ? 32.862 -16.856 -3.640 1.00 8.86 71 HIS A CA 1
ATOM 589 C C . HIS A 1 93 ? 33.375 -16.870 -2.155 1.00 8.67 71 HIS A C 1
ATOM 590 O O . HIS A 1 93 ? 32.967 -17.727 -1.391 1.00 8.95 71 HIS A O 1
ATOM 597 N N . ILE A 1 94 ? 34.318 -15.984 -1.848 1.00 8.22 72 ILE A N 1
ATOM 598 C CA . ILE A 1 94 ? 34.777 -15.705 -0.505 1.00 8.42 72 ILE A CA 1
ATOM 599 C C . ILE A 1 94 ? 34.271 -14.362 0.013 1.00 7.97 72 ILE A C 1
ATOM 600 O O . ILE A 1 94 ? 34.950 -13.684 0.809 1.00 7.20 72 ILE A O 1
ATOM 605 N N . ASN A 1 95 ? 33.055 -13.991 -0.418 1.00 7.88 73 ASN A N 1
ATOM 606 C CA . ASN A 1 95 ? 32.347 -12.800 0.069 1.00 8.41 73 ASN A CA 1
ATOM 607 C C . ASN A 1 95 ? 33.095 -11.476 -0.001 1.00 8.89 73 ASN A C 1
ATOM 608 O O . ASN A 1 95 ? 32.915 -10.583 0.850 1.00 8.17 73 ASN A O 1
ATOM 613 N N . ARG A 1 96 ? 33.961 -11.331 -1.014 1.00 9.45 74 ARG A N 1
ATOM 614 C CA . ARG A 1 96 ? 34.828 -10.137 -1.188 1.00 10.07 74 ARG A CA 1
ATOM 615 C C . ARG A 1 96 ? 35.705 -9.906 0.046 1.00 10.64 74 ARG A C 1
ATOM 616 O O . ARG A 1 96 ? 36.015 -8.744 0.333 1.00 9.76 74 ARG A O 1
ATOM 624 N N . ALA A 1 97 ? 36.059 -10.962 0.790 1.00 10.83 75 ALA A N 1
ATOM 625 C CA . ALA A 1 97 ? 36.945 -10.779 1.937 1.00 11.65 75 ALA A CA 1
ATOM 626 C C . ALA A 1 97 ? 38.288 -10.251 1.410 1.00 12.12 75 ALA A C 1
ATOM 627 O O . ALA A 1 97 ? 38.681 -10.531 0.290 1.00 12.79 75 ALA A O 1
ATOM 629 N N . ILE A 1 98 ? 39.013 -9.535 2.261 1.00 11.99 76 ILE A N 1
ATOM 630 C CA . ILE A 1 98 ? 40.146 -8.740 1.841 1.00 11.91 76 ILE A CA 1
ATOM 631 C C . ILE A 1 98 ?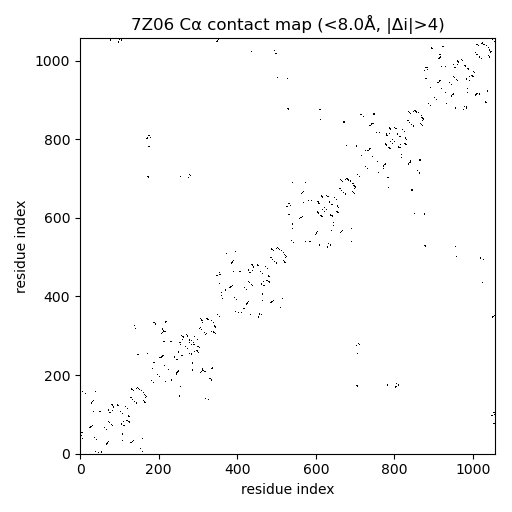 41.428 -9.266 2.464 1.00 11.91 76 ILE A C 1
ATOM 632 O O . ILE A 1 98 ? 41.524 -9.424 3.697 1.00 11.43 76 ILE A O 1
ATOM 637 N N . THR A 1 99 ? 42.430 -9.487 1.621 1.00 11.91 77 THR A N 1
ATOM 638 C CA . THR A 1 99 ? 43.745 -9.919 2.049 1.00 12.47 77 THR A CA 1
ATOM 639 C C . THR A 1 99 ? 44.663 -8.721 2.257 1.00 12.80 77 THR A C 1
ATOM 640 O O . THR A 1 99 ? 44.830 -7.891 1.352 1.00 12.02 77 THR A O 1
ATOM 644 N N . ILE A 1 100 ? 45.255 -8.640 3.459 1.00 13.44 78 ILE A N 1
ATOM 645 C CA . ILE A 1 100 ? 46.183 -7.578 3.855 1.00 14.70 78 ILE A CA 1
ATOM 646 C C . ILE A 1 100 ? 47.345 -8.149 4.668 1.00 15.22 78 ILE A C 1
ATOM 647 O O . ILE A 1 100 ? 47.252 -9.257 5.222 1.00 14.42 78 ILE A O 1
ATOM 652 N N . GLU A 1 101 ? 48.430 -7.378 4.768 1.00 15.26 79 GLU A N 1
ATOM 653 C CA . GLU A 1 101 ? 49.524 -7.711 5.661 1.00 16.43 79 GLU A CA 1
ATOM 654 C C . GLU A 1 101 ? 49.029 -7.539 7.109 1.00 16.97 79 GLU A C 1
ATOM 655 O O . GLU A 1 101 ? 48.300 -6.594 7.416 1.00 16.57 79 GLU A O 1
ATOM 661 N N . LYS A 1 102 ? 49.442 -8.448 7.991 1.00 17.67 80 LYS A N 1
ATOM 662 C CA . LYS A 1 102 ? 49.045 -8.370 9.391 1.00 19.06 80 LYS A CA 1
ATOM 663 C C . LYS A 1 102 ? 49.458 -7.051 10.051 1.00 19.21 80 LYS A C 1
ATOM 664 O O . LYS A 1 102 ? 48.723 -6.504 10.854 1.00 18.09 80 LYS A O 1
ATOM 670 N N . SER A 1 103 ? 50.612 -6.516 9.668 1.00 20.56 81 SER A N 1
ATOM 671 C CA . SER A 1 103 ? 51.040 -5.193 10.125 1.00 22.67 81 SER A CA 1
ATOM 672 C C . SER A 1 103 ? 50.004 -4.078 9.869 1.00 22.91 81 SER A C 1
ATOM 673 O O . SER A 1 103 ? 50.047 -3.069 10.541 1.00 24.95 81 SER A O 1
ATOM 676 N N . GLN A 1 104 ? 49.080 -4.279 8.921 1.00 22.66 82 GLN A N 1
ATOM 677 C CA . GLN A 1 104 ? 47.989 -3.338 8.635 1.00 23.70 82 GLN A CA 1
ATOM 678 C C . GLN A 1 104 ? 46.627 -3.706 9.274 1.00 22.32 82 GLN A C 1
ATOM 679 O O . GLN A 1 104 ? 45.654 -2.973 9.152 1.00 22.62 82 GLN A O 1
ATOM 685 N N . TYR A 1 105 ? 46.564 -4.849 9.941 1.00 21.07 83 TYR A N 1
ATOM 686 C CA . TYR A 1 105 ? 45.356 -5.319 10.661 1.00 20.94 83 TYR A CA 1
ATOM 687 C C . TYR A 1 105 ? 45.107 -4.401 11.863 1.00 19.93 83 TYR A C 1
ATOM 688 O O . TYR A 1 105 ? 46.012 -4.209 12.655 1.00 20.42 83 TYR A O 1
ATOM 697 N N . ASN A 1 106 ? 43.907 -3.848 11.968 1.00 19.74 84 ASN A N 1
ATOM 698 C CA . ASN A 1 106 ? 43.492 -3.123 13.139 1.00 19.95 84 ASN A CA 1
ATOM 699 C C . ASN A 1 106 ? 42.259 -3.824 13.693 1.00 19.81 84 ASN A C 1
ATOM 700 O O . ASN A 1 106 ? 41.180 -3.726 13.115 1.00 18.86 84 ASN A O 1
ATOM 705 N N . PRO A 1 107 ? 42.399 -4.561 14.820 1.00 20.73 85 PRO A N 1
ATOM 706 C CA . PRO A 1 107 ? 41.287 -5.301 15.410 1.00 21.31 85 PRO A CA 1
ATOM 707 C C . PRO A 1 107 ? 40.097 -4.410 15.786 1.00 22.16 85 PRO A C 1
ATOM 708 O O . PRO A 1 107 ? 38.998 -4.931 15.842 1.00 22.21 85 PRO A O 1
ATOM 712 N N . LEU A 1 108 ? 40.337 -3.108 16.018 1.00 21.85 86 LEU A N 1
ATOM 713 C CA . LEU A 1 108 ? 39.286 -2.184 16.369 1.00 21.73 86 LEU A CA 1
ATOM 714 C C . LEU A 1 108 ? 38.340 -1.922 15.247 1.00 22.08 86 LEU A C 1
ATOM 715 O O . LEU A 1 108 ? 37.179 -1.613 15.483 1.00 24.17 86 LEU A O 1
ATOM 720 N N . THR A 1 109 ? 38.837 -1.994 14.005 1.00 18.95 87 THR A N 1
ATOM 721 C CA . THR A 1 109 ? 38.053 -1.632 12.861 1.00 18.11 87 THR A CA 1
ATOM 722 C C . THR A 1 109 ? 37.852 -2.781 11.876 1.00 16.96 87 THR A C 1
ATOM 723 O O . THR A 1 109 ? 37.166 -2.609 10.910 1.00 17.07 87 THR A O 1
ATOM 727 N N . MET A 1 110 ? 38.520 -3.902 12.104 1.00 15.72 88 MET A N 1
ATOM 728 C CA . MET A 1 110 ? 38.542 -5.011 11.116 1.00 15.04 88 MET A CA 1
ATOM 729 C C . MET A 1 110 ? 38.306 -6.316 11.885 1.00 13.86 88 MET A C 1
ATOM 730 O O . MET A 1 110 ? 38.584 -6.412 13.089 1.00 14.70 88 MET A O 1
ATOM 735 N N . GLU A 1 111 ? 37.784 -7.328 11.185 1.00 12.95 89 GLU A N 1
ATOM 736 C CA . GLU A 1 111 ? 37.518 -8.633 11.772 1.00 13.63 89 GLU A CA 1
ATOM 737 C C . GLU A 1 111 ? 38.175 -9.715 10.930 1.00 12.89 89 GLU A C 1
ATOM 738 O O . GLU A 1 111 ? 37.767 -9.908 9.788 1.00 11.57 89 GLU A O 1
ATOM 744 N N . GLU A 1 112 ? 39.191 -10.384 11.485 1.00 12.65 90 GLU A N 1
ATOM 745 C CA . GLU A 1 112 ? 39.836 -11.498 10.832 1.00 13.01 90 GLU A CA 1
ATOM 746 C C . GLU A 1 112 ? 38.805 -12.619 10.578 1.00 12.06 90 GLU A C 1
ATOM 747 O O . GLU A 1 112 ? 37.998 -12.938 11.450 1.00 10.93 90 GLU A O 1
ATOM 753 N N . VAL A 1 113 ? 38.900 -13.235 9.386 1.00 11.32 91 VAL A N 1
ATOM 754 C CA . VAL A 1 113 ? 38.128 -14.401 9.032 1.00 11.01 91 VAL A CA 1
ATOM 755 C C . VAL A 1 113 ? 39.074 -15.492 8.541 1.00 10.44 91 VAL A C 1
ATOM 756 O O . VAL A 1 113 ? 40.235 -15.220 8.116 1.00 10.25 91 VAL A O 1
ATOM 760 N N . SER A 1 114 ? 38.610 -16.747 8.605 1.00 10.75 92 SER A N 1
ATOM 761 C CA . SER A 1 114 ? 39.407 -17.870 8.199 1.00 10.39 92 SER A CA 1
ATOM 762 C C . SER A 1 114 ? 39.005 -18.318 6.798 1.00 10.36 92 SER A C 1
ATOM 763 O O . SER A 1 114 ? 37.895 -18.796 6.588 1.00 10.08 92 SER A O 1
ATOM 766 N N . VAL A 1 115 ? 39.937 -18.122 5.877 1.00 9.93 93 VAL A N 1
ATOM 767 C CA . VAL A 1 115 ? 39.883 -18.625 4.502 1.00 10.08 93 VAL A CA 1
ATOM 768 C C . VAL A 1 115 ? 41.263 -18.365 3.938 1.00 10.38 93 VAL A C 1
ATOM 769 O O . VAL A 1 115 ? 41.932 -17.428 4.357 1.00 10.52 93 VAL A O 1
ATOM 773 N N . VAL A 1 116 ? 41.694 -19.206 2.987 1.00 10.70 94 VAL A N 1
ATOM 774 C CA . VAL A 1 116 ? 42.943 -19.015 2.284 1.00 11.32 94 VAL A CA 1
ATOM 775 C C . VAL A 1 116 ? 42.580 -18.854 0.803 1.00 11.42 94 VAL A C 1
ATOM 776 O O . VAL A 1 116 ? 42.065 -19.791 0.168 1.00 11.03 94 VAL A O 1
ATOM 780 N N . PRO A 1 117 ? 42.785 -17.644 0.237 1.00 12.17 95 PRO A N 1
ATOM 781 C CA . PRO A 1 117 ? 42.419 -17.372 -1.146 1.00 12.41 95 PRO A CA 1
ATOM 782 C C . PRO A 1 117 ? 43.042 -18.413 -2.086 1.00 12.45 95 PRO A C 1
ATOM 783 O O . PRO A 1 117 ? 44.208 -18.733 -1.922 1.00 11.78 95 PRO A O 1
ATOM 787 N N . ASP A 1 118 ? 42.234 -18.908 -3.022 1.00 13.26 96 ASP A N 1
ATOM 788 C CA . ASP A 1 118 ? 42.638 -19.860 -4.059 1.00 14.42 96 ASP A CA 1
ATOM 789 C C . ASP A 1 118 ? 42.219 -19.283 -5.410 1.00 14.13 96 ASP A C 1
ATOM 790 O O . ASP A 1 118 ? 41.311 -18.474 -5.473 1.00 13.40 96 ASP A O 1
ATOM 795 N N . VAL A 1 119 ? 42.848 -19.734 -6.500 1.00 15.17 97 VAL A N 1
ATOM 796 C CA . VAL A 1 119 ? 42.509 -19.236 -7.826 1.00 15.43 97 VAL A CA 1
ATOM 797 C C . VAL A 1 119 ? 41.020 -19.361 -8.124 1.00 15.77 97 VAL A C 1
ATOM 798 O O . VAL A 1 119 ? 40.428 -18.428 -8.636 1.00 16.57 97 VAL A O 1
ATOM 802 N N . HIS A 1 120 ? 40.413 -20.487 -7.741 1.00 16.20 98 HIS A N 1
ATOM 803 C CA . HIS A 1 120 ? 38.993 -20.731 -7.996 1.00 17.01 98 HIS A CA 1
ATOM 804 C C . HIS A 1 120 ? 38.079 -20.363 -6.809 1.00 16.58 98 HIS A C 1
ATOM 805 O O . HIS A 1 120 ? 36.898 -20.690 -6.811 1.00 17.34 98 HIS A O 1
ATOM 812 N N . ALA A 1 121 ? 38.631 -19.674 -5.810 1.00 15.84 99 ALA A N 1
ATOM 813 C CA . ALA A 1 121 ? 37.879 -19.268 -4.622 1.00 15.47 99 ALA A CA 1
ATOM 814 C C . ALA A 1 121 ? 38.649 -18.158 -3.972 1.00 15.04 99 ALA A C 1
ATOM 815 O O . ALA A 1 121 ? 39.314 -18.347 -2.941 1.00 15.88 99 ALA A O 1
ATOM 817 N N . GLY A 1 122 ? 38.563 -16.974 -4.592 1.00 14.66 100 GLY A N 1
ATOM 818 C CA . GLY A 1 122 ? 39.348 -15.832 -4.219 1.00 14.53 100 GLY A CA 1
ATOM 819 C C . GLY A 1 122 ? 39.884 -15.042 -5.396 1.00 13.96 100 GLY A C 1
ATOM 820 O O . GLY A 1 122 ? 39.921 -13.826 -5.357 1.00 13.59 100 GLY A O 1
ATOM 821 N N . GLY A 1 123 ? 40.323 -15.764 -6.425 1.00 14.03 101 GLY A N 1
ATOM 822 C CA . GLY A 1 123 ? 40.846 -15.159 -7.644 1.00 13.60 101 GLY A CA 1
ATOM 823 C C . GLY A 1 123 ? 42.348 -15.084 -7.616 1.00 13.23 101 GLY A C 1
ATOM 824 O O . GLY A 1 123 ? 42.993 -15.163 -6.592 1.00 13.94 101 GLY A O 1
ATOM 825 N N . SER A 1 124 ? 42.925 -14.899 -8.797 1.00 13.12 102 SER A N 1
ATOM 826 C CA . SER A 1 124 ? 44.360 -15.011 -8.986 1.00 12.75 102 SER A CA 1
ATOM 827 C C . SER A 1 124 ? 45.162 -13.995 -8.209 1.00 12.37 102 SER A C 1
ATOM 828 O O . SER A 1 124 ? 46.207 -14.320 -7.637 1.00 12.15 102 SER A O 1
ATOM 831 N N . LEU A 1 125 ? 44.725 -12.735 -8.212 1.00 12.39 103 LEU A N 1
ATOM 832 C CA . LEU A 1 125 ? 45.546 -11.711 -7.589 1.00 12.12 103 LEU A CA 1
ATOM 833 C C . LEU A 1 125 ? 45.539 -11.861 -6.056 1.00 12.47 103 LEU A C 1
ATOM 834 O O . LEU A 1 125 ? 46.583 -11.762 -5.424 1.00 12.59 103 LEU A O 1
ATOM 839 N N . ALA A 1 126 ? 44.362 -12.096 -5.471 1.00 12.78 104 ALA A N 1
ATOM 840 C CA . ALA A 1 126 ? 44.277 -12.277 -4.024 1.00 13.20 104 ALA A CA 1
ATOM 841 C C . ALA A 1 126 ? 45.089 -13.504 -3.589 1.00 12.43 104 ALA A C 1
ATOM 842 O O . ALA A 1 126 ? 45.766 -13.485 -2.543 1.00 12.96 104 ALA A O 1
ATOM 844 N N . THR A 1 127 ? 45.049 -14.545 -4.416 1.00 12.14 105 THR A N 1
ATOM 845 C CA . THR A 1 127 ? 45.795 -15.777 -4.156 1.00 11.04 105 THR A CA 1
ATOM 846 C C . THR A 1 127 ? 47.286 -15.498 -4.196 1.00 10.75 105 THR A C 1
ATOM 847 O O . THR A 1 127 ? 48.036 -15.878 -3.317 1.00 10.05 105 THR A O 1
ATOM 851 N N . TYR A 1 128 ? 47.728 -14.788 -5.233 1.00 11.00 106 TYR A N 1
ATOM 852 C CA . TYR A 1 128 ? 49.159 -14.439 -5.412 1.00 11.11 106 TYR A CA 1
ATOM 853 C C . TYR A 1 128 ? 49.617 -13.568 -4.238 1.00 11.67 106 TYR A C 1
ATOM 854 O O . TYR A 1 128 ? 50.690 -13.836 -3.672 1.00 11.77 106 TYR A O 1
ATOM 863 N N . ALA A 1 129 ? 48.825 -12.556 -3.894 1.00 11.55 107 ALA A N 1
ATOM 864 C CA . ALA A 1 129 ? 49.158 -11.647 -2.816 1.00 12.44 107 ALA A CA 1
ATOM 865 C C . ALA A 1 129 ? 49.306 -12.421 -1.488 1.00 12.51 107 ALA A C 1
ATOM 866 O O . ALA A 1 129 ? 50.302 -12.268 -0.787 1.00 13.13 107 ALA A O 1
ATOM 868 N N . PHE A 1 130 ? 48.328 -13.280 -1.185 1.00 13.08 108 PHE A N 1
ATOM 869 C CA . PHE A 1 130 ? 48.372 -14.101 0.029 1.00 13.41 108 PHE A CA 1
ATOM 870 C C . PHE A 1 130 ? 49.674 -14.897 0.095 1.00 13.97 108 PHE A C 1
ATOM 871 O O . PHE A 1 130 ? 50.336 -14.913 1.121 1.00 13.92 108 PHE A O 1
ATOM 879 N N . GLN A 1 131 ? 50.060 -15.525 -1.020 1.00 14.84 109 GLN A N 1
ATOM 880 C CA . GLN A 1 131 ? 51.245 -16.376 -1.046 1.00 16.15 109 GLN A CA 1
ATOM 881 C C . GLN A 1 131 ? 52.559 -15.616 -0.949 1.00 15.92 109 GLN A C 1
ATOM 882 O O . GLN A 1 131 ? 53.558 -16.191 -0.566 1.00 16.20 109 GLN A O 1
ATOM 888 N N . HIS A 1 132 ? 52.562 -14.323 -1.302 1.00 15.43 110 HIS A N 1
ATOM 889 C CA . HIS A 1 132 ? 53.797 -13.552 -1.346 1.00 16.04 110 HIS A CA 1
ATOM 890 C C . HIS A 1 132 ? 53.939 -12.457 -0.304 1.00 17.13 110 HIS A C 1
ATOM 891 O O . HIS A 1 132 ? 54.952 -11.770 -0.248 1.00 18.23 110 HIS A O 1
ATOM 898 N N . MET A 1 133 ? 52.921 -12.304 0.547 1.00 17.80 111 MET A N 1
ATOM 899 C CA . MET A 1 133 ? 53.007 -11.427 1.710 1.00 18.45 111 MET A CA 1
ATOM 900 C C . MET A 1 133 ? 53.862 -12.064 2.790 1.00 18.84 111 MET A C 1
ATOM 901 O O . MET A 1 133 ? 53.970 -13.280 2.871 1.00 18.49 111 MET A O 1
ATOM 906 N N . LYS A 1 134 ? 54.480 -11.221 3.619 1.00 19.94 112 LYS A N 1
ATOM 907 C CA . LYS A 1 134 ? 55.282 -11.667 4.741 1.00 21.49 112 LYS A CA 1
ATOM 908 C C . LYS A 1 134 ? 54.398 -12.387 5.780 1.00 20.83 112 LYS A C 1
ATOM 909 O O . LYS A 1 134 ? 54.723 -13.479 6.233 1.00 21.14 112 LYS A O 1
ATOM 915 N N . ASP A 1 135 ? 53.272 -11.764 6.133 1.00 20.32 113 ASP A N 1
ATOM 916 C CA . ASP A 1 135 ? 52.369 -12.304 7.141 1.00 19.86 113 ASP A CA 1
ATOM 917 C C . ASP A 1 135 ? 50.920 -11.944 6.825 1.00 18.05 113 ASP A C 1
ATOM 918 O O . ASP A 1 135 ? 50.354 -11.033 7.420 1.00 16.71 113 ASP A O 1
ATOM 923 N N . PRO A 1 136 ? 50.282 -12.637 5.862 1.00 16.74 114 PRO A N 1
ATOM 924 C CA . PRO A 1 136 ? 48.956 -12.258 5.380 1.00 16.16 114 PRO A CA 1
ATOM 925 C C . PRO A 1 136 ? 47.833 -12.602 6.360 1.00 15.58 114 PRO A C 1
ATOM 926 O O . PRO A 1 136 ? 47.947 -13.564 7.060 1.00 14.58 114 PRO A O 1
ATOM 930 N N . ILE A 1 137 ? 46.784 -11.785 6.383 1.00 15.18 115 ILE A N 1
ATOM 931 C CA . ILE A 1 137 ? 45.554 -12.062 7.122 1.00 15.71 115 ILE A CA 1
ATOM 932 C C . ILE A 1 137 ? 44.401 -11.658 6.196 1.00 14.98 115 ILE A C 1
ATOM 933 O O . ILE A 1 137 ? 44.582 -10.785 5.323 1.00 16.40 115 ILE A O 1
ATOM 938 N N . VAL A 1 138 ? 43.243 -12.297 6.371 1.00 13.15 116 VAL A N 1
ATOM 939 C CA . VAL A 1 138 ? 42.065 -12.007 5.620 1.00 12.29 116 VAL A CA 1
ATOM 940 C C . VAL A 1 138 ? 41.020 -11.402 6.561 1.00 12.05 116 VAL A C 1
ATOM 941 O O . VAL A 1 138 ? 40.769 -11.955 7.657 1.00 11.61 116 VAL A O 1
ATOM 945 N N . VAL A 1 139 ? 40.445 -10.256 6.158 1.00 11.11 117 VAL A N 1
ATOM 946 C CA . VAL A 1 139 ? 39.406 -9.598 6.950 1.00 10.81 117 VAL A CA 1
ATOM 947 C C . VAL A 1 139 ? 38.098 -9.535 6.189 1.00 10.93 117 VAL A C 1
ATOM 948 O O . VAL A 1 139 ? 38.090 -9.592 4.943 1.00 11.61 117 VAL A O 1
ATOM 952 N N . GLU A 1 140 ? 36.988 -9.495 6.925 1.00 11.40 118 GLU A N 1
ATOM 953 C CA . GLU A 1 140 ? 35.649 -9.572 6.351 1.00 12.22 118 GLU A CA 1
ATOM 954 C C . GLU A 1 140 ? 35.269 -8.337 5.556 1.00 12.56 118 GLU A C 1
ATOM 955 O O . GLU A 1 140 ? 34.612 -8.436 4.509 1.00 11.63 118 GLU A O 1
ATOM 961 N N . HIS A 1 141 ? 35.701 -7.178 6.069 1.00 12.62 119 HIS A N 1
ATOM 962 C CA . HIS A 1 141 ? 35.341 -5.865 5.537 1.00 13.84 119 HIS A CA 1
ATOM 963 C C . HIS A 1 141 ? 36.510 -4.936 5.772 1.00 13.28 119 HIS A C 1
ATOM 964 O O . HIS A 1 141 ? 37.293 -5.120 6.715 1.00 12.46 119 HIS A O 1
ATOM 971 N N . ILE A 1 142 ? 36.580 -3.852 4.996 1.00 13.15 120 ILE A N 1
ATOM 972 C CA . ILE A 1 142 ? 37.585 -2.854 5.242 1.00 12.91 120 ILE A CA 1
ATOM 973 C C . ILE A 1 142 ? 37.076 -1.535 4.690 1.00 13.01 120 ILE A C 1
ATOM 974 O O . ILE A 1 142 ? 36.249 -1.504 3.754 1.00 13.95 120 ILE A O 1
ATOM 979 N N . THR A 1 143 ? 37.596 -0.449 5.261 1.00 13.29 121 THR A N 1
ATOM 980 C CA . THR A 1 143 ? 37.333 0.902 4.779 1.00 14.10 121 THR A CA 1
ATOM 981 C C . THR A 1 143 ? 38.683 1.545 4.579 1.00 13.84 121 THR A C 1
ATOM 982 O O . THR A 1 143 ? 39.466 1.682 5.520 1.00 13.49 121 THR A O 1
ATOM 986 N N . VAL A 1 144 ? 38.935 1.999 3.347 1.00 14.02 122 VAL A N 1
ATOM 987 C CA . VAL A 1 144 ? 40.206 2.546 2.957 1.00 14.11 122 VAL A CA 1
ATOM 988 C C . VAL A 1 144 ? 39.979 3.836 2.170 1.00 13.46 122 VAL A C 1
ATOM 989 O O . VAL A 1 144 ? 38.912 4.033 1.600 1.00 14.02 122 VAL A O 1
ATOM 993 N N . PRO A 1 145 ? 40.981 4.719 2.110 1.00 12.92 123 PRO A N 1
ATOM 994 C CA . PRO A 1 145 ? 40.797 6.031 1.485 1.00 12.94 123 PRO A CA 1
ATOM 995 C C . PRO A 1 145 ? 40.824 6.012 -0.050 1.00 13.01 123 PRO A C 1
ATOM 996 O O . PRO A 1 145 ? 40.402 6.984 -0.648 1.00 13.44 123 PRO A O 1
ATOM 1000 N N . CYS A 1 146 ? 41.319 4.941 -0.658 1.00 12.67 124 CYS A N 1
ATOM 1001 C CA . CYS A 1 146 ? 41.416 4.910 -2.114 1.00 12.81 124 CYS A CA 1
ATOM 1002 C C . CYS A 1 146 ? 41.519 3.490 -2.630 1.00 12.05 124 CYS A C 1
ATOM 1003 O O . CYS A 1 146 ? 41.764 2.561 -1.871 1.00 10.45 124 CYS A O 1
ATOM 1006 N N . GLY A 1 147 ? 41.299 3.337 -3.936 1.00 11.76 125 GLY A N 1
ATOM 1007 C CA . GLY A 1 147 ? 41.318 2.027 -4.548 1.00 11.11 125 GLY A CA 1
ATOM 1008 C C . GLY A 1 147 ? 41.377 2.085 -6.054 1.00 11.39 125 GLY A C 1
ATOM 1009 O O . GLY A 1 147 ? 41.137 3.132 -6.663 1.00 10.90 125 GLY A O 1
ATOM 1010 N N . ILE A 1 148 ? 41.696 0.930 -6.638 1.00 11.18 126 ILE A N 1
ATOM 1011 C CA . ILE A 1 148 ? 41.821 0.745 -8.090 1.00 12.02 126 ILE A CA 1
ATOM 1012 C C . ILE A 1 148 ? 41.086 -0.549 -8.419 1.00 12.57 126 ILE A C 1
ATOM 1013 O O . ILE A 1 148 ? 41.370 -1.603 -7.812 1.00 12.10 126 ILE A O 1
ATOM 1018 N N . ASP A 1 149 ? 40.120 -0.452 -9.342 1.00 13.81 127 ASP A N 1
ATOM 1019 C CA . ASP A 1 149 ? 39.363 -1.587 -9.829 1.00 14.91 127 ASP A CA 1
ATOM 1020 C C . ASP A 1 149 ? 39.775 -1.877 -11.287 1.00 14.86 127 ASP A C 1
ATOM 1021 O O . ASP A 1 149 ? 39.588 -1.031 -12.172 1.00 14.28 127 ASP A O 1
ATOM 1026 N N . ILE A 1 150 ? 40.337 -3.067 -11.514 1.00 15.34 128 ILE A N 1
ATOM 1027 C CA . ILE A 1 150 ? 40.751 -3.516 -12.865 1.00 16.03 128 ILE A CA 1
ATOM 1028 C C . ILE A 1 150 ? 39.777 -4.612 -13.275 1.00 16.14 128 ILE A C 1
ATOM 1029 O O . ILE A 1 150 ? 39.763 -5.722 -12.687 1.00 15.78 128 ILE A O 1
ATOM 1034 N N . GLY A 1 151 ? 38.904 -4.278 -14.220 1.00 15.89 129 GLY A N 1
ATOM 1035 C CA . GLY A 1 151 ? 37.948 -5.202 -14.776 1.00 16.13 129 GLY A CA 1
ATOM 1036 C C . GLY A 1 151 ? 36.564 -5.212 -14.126 1.00 16.25 129 GLY A C 1
ATOM 1037 O O . GLY A 1 151 ? 35.846 -6.191 -14.228 1.00 16.66 129 GLY A O 1
ATOM 1038 N N . GLN A 1 152 ? 36.160 -4.085 -13.539 1.00 15.89 130 GLN A N 1
ATOM 1039 C CA . GLN A 1 152 ? 34.769 -3.862 -13.148 1.00 17.04 130 GLN A CA 1
ATOM 1040 C C . GLN A 1 152 ? 34.266 -4.891 -12.090 1.00 16.20 130 GLN A C 1
ATOM 1041 O O . GLN A 1 152 ? 33.145 -5.368 -12.178 1.00 14.72 130 GLN A O 1
ATOM 1047 N N . THR A 1 153 ? 35.146 -5.229 -11.145 1.00 17.02 131 THR A N 1
ATOM 1048 C CA . THR A 1 153 ? 34.802 -6.137 -10.037 1.00 17.72 131 THR A CA 1
ATOM 1049 C C . THR A 1 153 ? 33.960 -5.433 -8.990 1.00 17.34 131 THR A C 1
ATOM 1050 O O . THR A 1 153 ? 33.276 -6.098 -8.196 1.00 16.25 131 THR A O 1
ATOM 1054 N N . LEU A 1 154 ? 34.022 -4.088 -8.992 1.00 16.67 132 LEU A N 1
ATOM 1055 C CA . LEU A 1 154 ? 33.402 -3.159 -8.044 1.00 16.97 132 LEU A CA 1
ATOM 1056 C C . LEU A 1 154 ? 34.178 -3.070 -6.724 1.00 15.71 132 LEU A C 1
ATOM 1057 O O . LEU A 1 154 ? 34.517 -4.104 -6.143 1.00 15.38 132 LEU A O 1
ATOM 1062 N N . ILE A 1 155 ? 34.481 -1.835 -6.281 1.00 13.85 133 ILE A N 1
ATOM 1063 C CA . ILE A 1 155 ? 35.248 -1.650 -5.060 1.00 14.57 133 ILE A CA 1
ATOM 1064 C C . ILE A 1 155 ? 34.671 -0.585 -4.108 1.00 14.39 133 ILE A C 1
ATOM 1065 O O . ILE A 1 155 ? 35.263 -0.325 -3.055 1.00 15.26 133 ILE A O 1
ATOM 1070 N N . GLY A 1 156 ? 33.533 0.010 -4.483 1.00 14.17 134 GLY A N 1
ATOM 1071 C CA . GLY A 1 156 ? 33.006 1.186 -3.791 1.00 14.24 134 GLY A CA 1
ATOM 1072 C C . GLY A 1 156 ? 32.560 0.934 -2.364 1.00 13.86 134 GLY A C 1
ATOM 1073 O O . GLY A 1 156 ? 32.566 1.855 -1.530 1.00 14.52 134 GLY A O 1
ATOM 1074 N N . MET A 1 157 ? 32.193 -0.327 -2.075 1.00 14.18 135 MET A N 1
ATOM 1075 C CA . MET A 1 157 ? 31.847 -0.764 -0.734 1.00 14.20 135 MET A CA 1
ATOM 1076 C C . MET A 1 157 ? 32.999 -0.642 0.221 1.00 14.16 135 MET A C 1
ATOM 1077 O O . MET A 1 157 ? 32.780 -0.600 1.465 1.00 14.82 135 MET A O 1
ATOM 1082 N N . HIS A 1 158 ? 34.228 -0.548 -0.292 1.00 12.88 136 HIS A N 1
ATOM 1083 C CA . HIS A 1 158 ? 35.428 -0.448 0.541 1.00 13.31 136 HIS A CA 1
ATOM 1084 C C . HIS A 1 158 ? 36.000 0.934 0.764 1.00 13.11 136 HIS A C 1
ATOM 1085 O O . HIS A 1 158 ? 36.957 1.083 1.509 1.00 13.73 136 HIS A O 1
ATOM 1092 N N . ILE A 1 159 ? 35.476 1.927 0.047 1.00 13.46 137 ILE A N 1
ATOM 1093 C CA . ILE A 1 159 ? 36.058 3.246 0.027 1.00 13.67 137 ILE A CA 1
ATOM 1094 C C . ILE A 1 159 ? 35.378 4.114 1.103 1.00 13.21 137 ILE A C 1
ATOM 1095 O O . ILE A 1 159 ? 34.177 4.176 1.179 1.00 12.49 137 ILE A O 1
ATOM 1100 N N . LYS A 1 160 ? 36.198 4.804 1.870 1.00 13.94 138 LYS A N 1
ATOM 1101 C CA . LYS A 1 160 ? 35.746 5.772 2.900 1.00 15.32 138 LYS A CA 1
ATOM 1102 C C . LYS A 1 160 ? 34.785 6.769 2.257 1.00 15.43 138 LYS A C 1
ATOM 1103 O O . LYS A 1 160 ? 35.050 7.325 1.161 1.00 14.55 138 LYS A O 1
ATOM 1109 N N . HIS A 1 161 ? 33.647 6.994 2.910 1.00 14.24 139 HIS A N 1
ATOM 1110 C CA . HIS A 1 161 ? 32.692 8.012 2.455 1.00 14.62 139 HIS A CA 1
ATOM 1111 C C . HIS A 1 161 ? 33.364 9.365 2.616 1.00 14.02 139 HIS A C 1
ATOM 1112 O O . HIS A 1 161 ? 33.950 9.628 3.661 1.00 13.47 139 HIS A O 1
ATOM 1119 N N . VAL A 1 162 ? 33.350 10.237 1.594 1.00 12.66 140 VAL A N 1
ATOM 1120 C CA . VAL A 1 162 ? 32.622 10.135 0.348 1.00 13.88 140 VAL A CA 1
ATOM 1121 C C . VAL A 1 162 ? 33.598 9.693 -0.759 1.00 13.12 140 VAL A C 1
ATOM 1122 O O . VAL A 1 162 ? 34.680 10.261 -0.946 1.00 13.58 140 VAL A O 1
ATOM 1126 N N . CYS A 1 163 ? 33.191 8.684 -1.510 1.00 13.37 141 CYS A N 1
ATOM 1127 C CA . CYS A 1 163 ? 34.002 8.113 -2.572 1.00 14.44 141 CYS A CA 1
ATOM 1128 C C . CYS A 1 163 ? 33.928 9.016 -3.819 1.00 13.71 141 CYS A C 1
ATOM 1129 O O . CYS A 1 163 ? 32.828 9.395 -4.253 1.00 13.13 141 CYS A O 1
ATOM 1132 N N . VAL A 1 164 ? 35.095 9.367 -4.362 1.00 13.67 142 VAL A N 1
ATOM 1133 C CA . VAL A 1 164 ? 35.217 10.270 -5.526 1.00 14.54 142 VAL A CA 1
ATOM 1134 C C . VAL A 1 164 ? 36.001 9.560 -6.623 1.00 14.88 142 VAL A C 1
ATOM 1135 O O . VAL A 1 164 ? 37.165 9.253 -6.434 1.00 12.96 142 VAL A O 1
ATOM 1139 N N . PRO A 1 165 ? 35.404 9.322 -7.808 1.00 16.30 143 PRO A N 1
ATOM 1140 C CA . PRO A 1 165 ? 36.141 8.757 -8.946 1.00 17.16 143 PRO A CA 1
ATOM 1141 C C . PRO A 1 165 ? 37.283 9.684 -9.390 1.00 16.76 143 PRO A C 1
ATOM 1142 O O . PRO A 1 165 ? 37.129 10.904 -9.302 1.00 15.68 143 PRO A O 1
ATOM 1146 N N . VAL A 1 166 ? 38.399 9.095 -9.828 1.00 15.91 144 VAL A N 1
ATOM 1147 C CA . VAL A 1 166 ? 39.543 9.833 -10.327 1.00 16.71 144 VAL A CA 1
ATOM 1148 C C . VAL A 1 166 ? 39.666 9.564 -11.820 1.00 17.45 144 VAL A C 1
ATOM 1149 O O . VAL A 1 166 ? 39.726 8.432 -12.222 1.00 15.94 144 VAL A O 1
ATOM 1153 N N . ARG A 1 167 ? 39.647 10.623 -12.621 1.00 18.63 145 ARG A N 1
ATOM 1154 C CA . ARG A 1 167 ? 39.793 10.566 -14.102 1.00 20.06 145 ARG A CA 1
ATOM 1155 C C . ARG A 1 167 ? 41.266 10.310 -14.447 1.00 18.30 145 ARG A C 1
ATOM 1156 O O . ARG A 1 167 ? 42.133 11.033 -13.909 1.00 16.70 145 ARG A O 1
ATOM 1164 N N . THR A 1 168 ? 41.553 9.336 -15.317 1.00 17.57 146 THR A N 1
ATOM 1165 C CA . THR A 1 168 ? 42.914 9.111 -15.772 1.00 17.76 146 THR A CA 1
ATOM 1166 C C . THR A 1 168 ? 42.920 9.037 -17.290 1.00 17.47 146 THR A C 1
ATOM 1167 O O . THR A 1 168 ? 41.912 8.723 -17.903 1.00 16.87 146 THR A O 1
ATOM 1171 N N . SER A 1 169 ? 44.069 9.332 -17.888 1.00 16.88 147 SER A N 1
ATOM 1172 C CA . SER A 1 169 ? 44.228 9.234 -19.335 1.00 17.42 147 SER A CA 1
ATOM 1173 C C . SER A 1 169 ? 44.347 7.763 -19.747 1.00 16.72 147 SER A C 1
ATOM 1174 O O . SER A 1 169 ? 43.905 7.396 -20.812 1.00 16.34 147 SER A O 1
ATOM 1177 N N . VAL A 1 170 ? 44.876 6.910 -18.857 1.00 16.51 148 VAL A N 1
ATOM 1178 C CA . VAL A 1 170 ? 44.871 5.449 -19.042 1.00 16.81 148 VAL A CA 1
ATOM 1179 C C . VAL A 1 170 ? 43.516 4.863 -18.637 1.00 16.69 148 VAL A C 1
ATOM 1180 O O . VAL A 1 170 ? 43.150 4.922 -17.483 1.00 17.32 148 VAL A O 1
ATOM 1184 N N . LYS A 1 171 ? 42.782 4.321 -19.617 1.00 16.75 149 LYS A N 1
ATOM 1185 C CA . LYS A 1 171 ? 41.399 3.871 -19.403 1.00 17.06 149 LYS A CA 1
ATOM 1186 C C . LYS A 1 171 ? 41.278 2.347 -19.244 1.00 16.17 149 LYS A C 1
ATOM 1187 O O . LYS A 1 171 ? 40.262 1.860 -18.801 1.00 14.60 149 LYS A O 1
ATOM 1193 N N . GLN A 1 172 ? 42.327 1.620 -19.637 1.00 16.07 150 GLN A N 1
ATOM 1194 C CA . GLN A 1 172 ? 42.335 0.168 -19.635 1.00 15.38 150 GLN A CA 1
ATOM 1195 C C . GLN A 1 172 ? 43.704 -0.351 -19.256 1.00 13.79 150 GLN A C 1
ATOM 1196 O O . GLN A 1 172 ? 44.732 0.274 -19.529 1.00 12.62 150 GLN A O 1
ATOM 1202 N N . VAL A 1 173 ? 43.708 -1.542 -18.647 1.00 12.47 151 VAL A N 1
ATOM 1203 C CA . VAL A 1 173 ? 44.905 -2.305 -18.438 1.00 12.39 151 VAL A CA 1
ATOM 1204 C C . VAL A 1 173 ? 44.699 -3.593 -19.221 1.00 12.37 151 VAL A C 1
ATOM 1205 O O . VAL A 1 173 ? 43.840 -4.396 -18.887 1.00 11.62 151 VAL A O 1
ATOM 1209 N N . GLY A 1 174 ? 45.450 -3.740 -20.315 1.00 12.63 152 GLY A N 1
ATOM 1210 C CA . GLY A 1 174 ? 45.137 -4.726 -21.344 1.00 13.06 152 GLY A CA 1
ATOM 1211 C C . GLY A 1 174 ? 43.736 -4.442 -21.846 1.00 13.52 152 GLY A C 1
ATOM 1212 O O . GLY A 1 174 ? 43.458 -3.341 -22.253 1.00 14.01 152 GLY A O 1
ATOM 1213 N N . GLN A 1 175 ? 42.852 -5.439 -21.775 1.00 14.31 153 GLN A N 1
ATOM 1214 C CA . GLN A 1 175 ? 41.456 -5.299 -22.176 1.00 15.32 153 GLN A CA 1
ATOM 1215 C C . GLN A 1 175 ? 40.496 -4.940 -21.030 1.00 15.43 153 GLN A C 1
ATOM 1216 O O . GLN A 1 175 ? 39.292 -4.875 -21.249 1.00 15.34 153 GLN A O 1
ATOM 1222 N N . ALA A 1 176 ? 41.030 -4.725 -19.821 1.00 14.14 154 ALA A N 1
ATOM 1223 C CA . ALA A 1 176 ? 40.201 -4.496 -18.625 1.00 14.94 154 ALA A CA 1
ATOM 1224 C C . ALA A 1 176 ? 39.977 -3.044 -18.353 1.00 14.98 154 ALA A C 1
ATOM 1225 O O . ALA A 1 176 ? 40.941 -2.290 -18.250 1.00 14.65 154 ALA A O 1
ATOM 1227 N N . ILE A 1 177 ? 38.700 -2.647 -18.245 1.00 16.05 155 ILE A N 1
ATOM 1228 C CA . ILE A 1 177 ? 38.332 -1.284 -17.921 1.00 16.62 155 ILE A CA 1
ATOM 1229 C C . ILE A 1 177 ? 38.838 -1.012 -16.513 1.00 16.34 155 ILE A C 1
ATOM 1230 O O . ILE A 1 177 ? 38.686 -1.848 -15.623 1.00 14.98 155 ILE A O 1
ATOM 1235 N N . VAL A 1 178 ? 39.456 0.155 -16.323 1.00 16.14 156 VAL A N 1
ATOM 1236 C CA . VAL A 1 178 ? 39.988 0.489 -15.001 1.00 16.95 156 VAL A CA 1
ATOM 1237 C C . VAL A 1 178 ? 39.224 1.681 -14.436 1.00 16.42 156 VAL A C 1
ATOM 1238 O O . VAL A 1 178 ? 38.937 2.636 -15.165 1.00 14.66 156 VAL A O 1
ATOM 1242 N N . THR A 1 179 ? 38.847 1.560 -13.151 1.00 16.15 157 THR A N 1
ATOM 1243 C CA . THR A 1 179 ? 38.166 2.612 -12.369 1.00 18.24 157 THR A CA 1
ATOM 1244 C C . THR A 1 179 ? 39.031 2.927 -11.164 1.00 16.08 157 THR A C 1
ATOM 1245 O O . THR A 1 179 ? 39.571 2.015 -10.540 1.00 16.18 157 THR A O 1
ATOM 1249 N N . ILE A 1 180 ? 39.198 4.214 -10.844 1.00 15.20 158 ILE A N 1
ATOM 1250 C CA . ILE A 1 180 ? 40.047 4.645 -9.744 1.00 15.76 158 ILE A CA 1
ATOM 1251 C C . ILE A 1 180 ? 39.174 5.486 -8.805 1.00 15.31 158 ILE A C 1
ATOM 1252 O O . ILE A 1 180 ? 38.443 6.365 -9.272 1.00 15.68 158 ILE A O 1
ATOM 1257 N N . ALA A 1 181 ? 39.294 5.269 -7.495 1.00 14.26 159 ALA A N 1
ATOM 1258 C CA . ALA A 1 181 ? 38.536 6.019 -6.492 1.00 14.02 159 ALA A CA 1
ATOM 1259 C C . ALA A 1 181 ? 39.444 6.551 -5.417 1.00 13.69 159 ALA A C 1
ATOM 1260 O O . ALA A 1 181 ? 40.354 5.871 -4.943 1.00 11.86 159 ALA A O 1
ATOM 1262 N N . THR A 1 182 ? 39.179 7.800 -5.017 1.00 12.96 160 THR A N 1
ATOM 1263 C CA . THR A 1 182 ? 39.753 8.396 -3.842 1.00 14.08 160 THR A CA 1
ATOM 1264 C C . THR A 1 182 ? 38.582 8.753 -2.923 1.00 13.77 160 THR A C 1
ATOM 1265 O O . THR A 1 182 ? 37.449 8.343 -3.150 1.00 14.58 160 THR A O 1
ATOM 1269 N N . SER A 1 183 ? 38.872 9.480 -1.857 1.00 14.31 161 SER A N 1
ATOM 1270 C CA . SER A 1 183 ? 37.839 9.838 -0.877 1.00 13.20 161 SER A CA 1
ATOM 1271 C C . SER A 1 183 ? 38.102 11.209 -0.316 1.00 12.24 161 SER A C 1
ATOM 1272 O O . SER A 1 183 ? 39.215 11.731 -0.379 1.00 11.66 161 SER A O 1
ATOM 1275 N N . ARG A 1 184 ? 37.037 11.806 0.208 1.00 11.32 162 ARG A N 1
ATOM 1276 C CA . ARG A 1 184 ? 37.087 13.163 0.805 1.00 11.61 162 ARG A CA 1
ATOM 1277 C C . ARG A 1 184 ? 35.944 13.286 1.806 1.00 11.79 162 ARG A C 1
ATOM 1278 O O . ARG A 1 184 ? 34.934 12.593 1.723 1.00 11.45 162 ARG A O 1
ATOM 1286 N N . PRO A 1 185 ? 36.044 14.210 2.774 1.00 11.51 163 PRO A N 1
ATOM 1287 C CA . PRO A 1 185 ? 34.980 14.354 3.772 1.00 11.87 163 PRO A CA 1
ATOM 1288 C C . PRO A 1 185 ? 33.636 14.790 3.171 1.00 11.93 163 PRO A C 1
ATOM 1289 O O . PRO A 1 185 ? 33.626 15.468 2.136 1.00 11.48 163 PRO A O 1
ATOM 1293 N N . LYS A 1 186 ? 32.540 14.434 3.833 1.00 11.75 164 LYS A N 1
ATOM 1294 C CA . LYS A 1 186 ? 31.227 15.005 3.516 1.00 12.29 164 LYS A CA 1
ATOM 1295 C C . LYS A 1 186 ? 31.293 16.523 3.634 1.00 11.86 164 LYS A C 1
ATOM 1296 O O . LYS A 1 186 ? 31.902 17.052 4.543 1.00 11.38 164 LYS A O 1
ATOM 1302 N N . LYS A 1 187 ? 30.689 17.221 2.662 1.00 11.84 165 LYS A N 1
ATOM 1303 C CA . LYS A 1 187 ? 30.481 18.659 2.755 1.00 12.64 165 LYS A CA 1
ATOM 1304 C C . LYS A 1 187 ? 29.168 18.902 3.476 1.00 12.31 165 LYS A C 1
ATOM 1305 O O . LYS A 1 187 ? 28.127 18.342 3.116 1.00 11.91 165 LYS A O 1
ATOM 1311 N N . ILE A 1 188 ? 29.201 19.769 4.500 1.00 12.36 166 ILE A N 1
ATOM 1312 C CA . ILE A 1 188 ? 28.008 19.987 5.282 1.00 12.47 166 ILE A CA 1
ATOM 1313 C C . ILE A 1 188 ? 27.733 21.485 5.416 1.00 11.10 166 ILE A C 1
ATOM 1314 O O . ILE A 1 188 ? 28.589 22.320 5.189 1.00 10.78 166 ILE A O 1
ATOM 1319 N N . GLY A 1 189 ? 26.490 21.796 5.766 1.00 10.93 167 GLY A N 1
ATOM 1320 C CA . GLY A 1 189 ? 26.078 23.157 6.080 1.00 11.16 167 GLY A CA 1
ATOM 1321 C C . GLY A 1 189 ? 25.062 23.624 5.063 1.00 11.13 167 GLY A C 1
ATOM 1322 O O . GLY A 1 189 ? 24.959 23.066 3.930 1.00 10.71 167 GLY A O 1
ATOM 1323 N N . GLY A 1 190 ? 24.302 24.641 5.458 1.00 10.68 168 GLY A N 1
ATOM 1324 C CA . GLY A 1 190 ? 23.312 25.289 4.623 1.00 11.07 168 GLY A CA 1
ATOM 1325 C C . GLY A 1 190 ? 23.836 26.273 3.615 1.00 11.03 168 GLY A C 1
ATOM 1326 O O . GLY A 1 190 ? 25.028 26.374 3.358 1.00 9.84 168 GLY A O 1
ATOM 1327 N N . GLU A 1 191 ? 22.918 27.018 3.015 1.00 12.44 169 GLU A N 1
ATOM 1328 C CA . GLU A 1 191 ? 23.237 27.930 1.917 1.00 14.29 169 GLU A CA 1
ATOM 1329 C C . GLU A 1 191 ? 24.250 29.038 2.268 1.00 13.56 169 GLU A C 1
ATOM 1330 O O . GLU A 1 191 ? 24.858 29.607 1.380 1.00 13.15 169 GLU A O 1
ATOM 1336 N N . ARG A 1 192 ? 24.388 29.379 3.560 1.00 12.53 170 ARG A N 1
ATOM 1337 C CA . ARG A 1 192 ? 25.305 30.459 4.011 1.00 12.29 170 ARG A CA 1
ATOM 1338 C C . ARG A 1 192 ? 26.688 29.897 4.372 1.00 11.95 170 ARG A C 1
ATOM 1339 O O . ARG A 1 192 ? 27.606 30.709 4.609 1.00 11.81 170 ARG A O 1
ATOM 1347 N N . ALA A 1 193 ? 26.841 28.572 4.413 1.00 11.64 171 ALA A N 1
ATOM 1348 C CA . ALA A 1 193 ? 28.096 27.963 4.809 1.00 12.20 171 ALA A CA 1
ATOM 1349 C C . ALA A 1 193 ? 29.231 28.265 3.844 1.00 13.39 171 ALA A C 1
ATOM 1350 O O . ALA A 1 193 ? 29.002 28.478 2.630 1.00 12.48 171 ALA A O 1
ATOM 1352 N N . LYS A 1 194 ? 30.446 28.344 4.401 1.00 14.44 172 LYS A N 1
ATOM 1353 C CA . LYS A 1 194 ? 31.678 28.594 3.681 1.00 15.21 172 LYS A CA 1
ATOM 1354 C C . LYS A 1 194 ? 32.550 27.378 3.683 1.00 14.98 172 LYS A C 1
ATOM 1355 O O . LYS A 1 194 ? 32.467 26.578 4.585 1.00 13.20 172 LYS A O 1
ATOM 1361 N N . TYR A 1 195 ? 33.383 27.223 2.639 1.00 15.94 173 TYR A N 1
ATOM 1362 C CA . TYR A 1 195 ? 34.261 26.030 2.436 1.00 16.25 173 TYR A CA 1
ATOM 1363 C C . TYR A 1 195 ? 35.722 26.472 2.239 1.00 18.56 173 TYR A C 1
ATOM 1364 O O . TYR A 1 195 ? 36.598 25.611 2.073 1.00 19.39 173 TYR A O 1
ATOM 1373 N N . GLN A 1 196 ? 35.987 27.776 2.321 1.00 21.93 174 GLN A N 1
ATOM 1374 C CA . GLN A 1 196 ? 37.326 28.362 2.300 1.00 25.42 174 GLN A CA 1
ATOM 1375 C C . GLN A 1 196 ? 37.479 29.388 3.445 1.00 27.49 174 GLN A C 1
ATOM 1376 O O . GLN A 1 196 ? 36.500 30.011 3.926 1.00 28.34 174 GLN A O 1
ATOM 1383 N N . TYR B 1 18 ? 14.953 6.517 -31.570 1.00 32.63 -4 TYR B N 1
ATOM 1384 C CA . TYR B 1 18 ? 15.904 7.198 -32.467 1.00 32.36 -4 TYR B CA 1
ATOM 1385 C C . TYR B 1 18 ? 16.001 8.690 -32.115 1.00 33.06 -4 TYR B C 1
ATOM 1386 O O . TYR B 1 18 ? 17.010 9.311 -32.482 1.00 34.30 -4 TYR B O 1
ATOM 1395 N N . LYS B 1 19 ? 14.969 9.255 -31.479 1.00 32.59 -3 LYS B N 1
ATOM 1396 C CA . LYS B 1 19 ? 14.931 10.661 -31.082 1.00 31.96 -3 LYS B CA 1
ATOM 1397 C C . LYS B 1 19 ? 15.872 10.957 -29.902 1.00 30.34 -3 LYS B C 1
ATOM 1398 O O . LYS B 1 19 ? 16.310 12.104 -29.734 1.00 30.73 -3 LYS B O 1
ATOM 1404 N N . LYS B 1 20 ? 16.169 9.941 -29.076 1.00 28.21 -2 LYS B N 1
ATOM 1405 C CA . LYS B 1 20 ? 16.870 10.186 -27.833 1.00 26.63 -2 LYS B CA 1
ATOM 1406 C C . LYS B 1 20 ? 18.153 9.406 -27.715 1.00 24.89 -2 LYS B C 1
ATOM 1407 O O . LYS B 1 20 ? 18.174 8.168 -27.787 1.00 22.98 -2 LYS B O 1
ATOM 1413 N N . ALA B 1 21 ? 19.235 10.119 -27.381 1.00 22.93 -1 ALA B N 1
ATOM 1414 C CA . ALA B 1 21 ? 20.531 9.505 -27.073 1.00 22.29 -1 ALA B CA 1
ATOM 1415 C C . ALA B 1 21 ? 20.375 8.456 -25.971 1.00 21.60 -1 ALA B C 1
ATOM 1416 O O . ALA B 1 21 ? 19.785 8.723 -24.916 1.00 21.67 -1 ALA B O 1
ATOM 1418 N N . GLY B 1 22 ? 20.884 7.250 -26.241 1.00 21.56 0 GLY B N 1
ATOM 1419 C CA . GLY B 1 22 ? 20.921 6.163 -25.260 1.00 21.10 0 GLY B CA 1
ATOM 1420 C C . GLY B 1 22 ? 19.642 5.341 -25.193 1.00 20.65 0 GLY B C 1
ATOM 1421 O O . GLY B 1 22 ? 19.632 4.304 -24.540 1.00 20.53 0 GLY B O 1
ATOM 1422 N N . PHE B 1 23 ? 18.582 5.767 -25.884 1.00 20.59 1 PHE B N 1
ATOM 1423 C CA . PHE B 1 23 ? 17.279 5.175 -25.678 1.00 21.43 1 PHE B CA 1
ATOM 1424 C C . PHE B 1 23 ? 17.232 3.723 -26.139 1.00 20.58 1 PHE B C 1
ATOM 1425 O O . PHE B 1 23 ? 16.769 2.852 -25.426 1.00 20.20 1 PHE B O 1
ATOM 1433 N N . LYS B 1 24 ? 17.742 3.461 -27.330 1.00 21.23 2 LYS B N 1
ATOM 1434 C CA . LYS B 1 24 ? 17.770 2.093 -27.859 1.00 21.00 2 LYS B CA 1
ATOM 1435 C C . LYS B 1 24 ? 18.600 1.159 -26.960 1.00 20.73 2 LYS B C 1
ATOM 1436 O O . LYS B 1 24 ? 18.162 0.060 -26.635 1.00 20.21 2 LYS B O 1
ATOM 1442 N N . ASP B 1 25 ? 19.791 1.606 -26.552 1.00 20.26 3 ASP B N 1
ATOM 1443 C CA . ASP B 1 25 ? 20.676 0.799 -25.715 1.00 19.66 3 ASP B CA 1
ATOM 1444 C C . ASP B 1 25 ? 19.997 0.539 -24.358 1.00 18.71 3 ASP B C 1
ATOM 1445 O O . ASP B 1 25 ? 20.004 -0.574 -23.847 1.00 17.74 3 ASP B O 1
ATOM 1450 N N . LEU B 1 26 ? 19.418 1.592 -23.772 1.00 18.32 4 LEU B N 1
ATOM 1451 C CA . LEU B 1 26 ? 18.743 1.457 -22.485 1.00 17.27 4 LEU B CA 1
ATOM 1452 C C . LEU B 1 26 ? 17.545 0.505 -22.543 1.00 17.37 4 LEU B C 1
ATOM 1453 O O . LEU B 1 26 ? 17.380 -0.307 -21.645 1.00 16.49 4 LEU B O 1
ATOM 1458 N N . THR B 1 27 ? 16.715 0.630 -23.587 1.00 18.59 5 THR B N 1
ATOM 1459 C CA . THR B 1 27 ? 15.570 -0.238 -23.792 1.00 19.27 5 THR B CA 1
ATOM 1460 C C . THR B 1 27 ? 16.024 -1.711 -23.864 1.00 18.86 5 THR B C 1
ATOM 1461 O O . THR B 1 27 ? 15.460 -2.578 -23.188 1.00 17.82 5 THR B O 1
ATOM 1465 N N . MET B 1 28 ? 17.091 -1.970 -24.625 1.00 18.80 6 MET B N 1
ATOM 1466 C CA . MET B 1 28 ? 17.628 -3.324 -24.747 1.00 18.93 6 MET B CA 1
ATOM 1467 C C . MET B 1 28 ? 18.168 -3.865 -23.409 1.00 17.71 6 MET B C 1
ATOM 1468 O O . MET B 1 28 ? 17.953 -5.042 -23.080 1.00 16.55 6 MET B O 1
ATOM 1473 N N . LEU B 1 29 ? 18.867 -3.000 -22.662 1.00 16.76 7 LEU B N 1
ATOM 1474 C CA . LEU B 1 29 ? 19.424 -3.357 -21.376 1.00 16.48 7 LEU B CA 1
ATOM 1475 C C . LEU B 1 29 ? 18.312 -3.715 -20.384 1.00 16.61 7 LEU B C 1
ATOM 1476 O O . LEU B 1 29 ? 18.397 -4.722 -19.684 1.00 15.09 7 LEU B O 1
ATOM 1481 N N . LEU B 1 30 ? 17.258 -2.888 -20.348 1.00 17.64 8 LEU B N 1
ATOM 1482 C CA . LEU B 1 30 ? 16.138 -3.106 -19.441 1.00 18.03 8 LEU B CA 1
ATOM 1483 C C . LEU B 1 30 ? 15.375 -4.396 -19.784 1.00 18.07 8 LEU B C 1
ATOM 1484 O O . LEU B 1 30 ? 15.005 -5.154 -18.878 1.00 16.73 8 LEU B O 1
ATOM 1489 N N . ASP B 1 31 ? 15.195 -4.670 -21.078 1.00 18.46 9 ASP B N 1
ATOM 1490 C CA . ASP B 1 31 ? 14.522 -5.910 -21.517 1.00 19.68 9 ASP B CA 1
ATOM 1491 C C . ASP B 1 31 ? 15.308 -7.150 -21.131 1.00 19.60 9 ASP B C 1
ATOM 1492 O O . ASP B 1 31 ? 14.740 -8.146 -20.710 1.00 20.54 9 ASP B O 1
ATOM 1497 N N . GLU B 1 32 ? 16.629 -7.069 -21.271 1.00 19.80 10 GLU B N 1
ATOM 1498 C CA . GLU B 1 32 ? 17.537 -8.114 -20.853 1.00 20.37 10 GLU B CA 1
ATOM 1499 C C . GLU B 1 32 ? 17.429 -8.390 -19.356 1.00 18.65 10 GLU B C 1
ATOM 1500 O O . GLU B 1 32 ? 17.293 -9.527 -18.912 1.00 16.14 10 GLU B O 1
ATOM 1506 N N . LEU B 1 33 ? 17.503 -7.321 -18.569 1.00 15.89 11 LEU B N 1
ATOM 1507 C CA . LEU B 1 33 ? 17.390 -7.433 -17.110 1.00 16.30 11 LEU B CA 1
ATOM 1508 C C . LEU B 1 33 ? 16.038 -8.018 -16.678 1.00 16.41 11 LEU B C 1
ATOM 1509 O O . LEU B 1 33 ? 15.991 -8.882 -15.812 1.00 16.28 11 LEU B O 1
ATOM 1514 N N . LYS B 1 34 ? 14.954 -7.564 -17.307 1.00 17.93 12 LYS B N 1
ATOM 1515 C CA . LYS B 1 34 ? 13.624 -8.115 -17.045 1.00 20.38 12 LYS B CA 1
ATOM 1516 C C . LYS B 1 34 ? 13.621 -9.627 -17.278 1.00 21.81 12 LYS B C 1
ATOM 1517 O O . LYS B 1 34 ? 13.174 -10.374 -16.426 1.00 22.01 12 LYS B O 1
ATOM 1523 N N . ASP B 1 35 ? 14.174 -10.046 -18.414 1.00 22.91 13 ASP B N 1
ATOM 1524 C CA . ASP B 1 35 ? 14.266 -11.461 -18.786 1.00 25.00 13 ASP B CA 1
ATOM 1525 C C . ASP B 1 35 ? 15.089 -12.324 -17.842 1.00 25.18 13 ASP B C 1
ATOM 1526 O O . ASP B 1 35 ? 14.852 -13.525 -17.773 1.00 24.10 13 ASP B O 1
ATOM 1531 N N . MET B 1 36 ? 16.051 -11.728 -17.129 1.00 25.25 14 MET B N 1
ATOM 1532 C CA . MET B 1 36 ? 16.802 -12.473 -16.131 1.00 26.66 14 MET B CA 1
ATOM 1533 C C . MET B 1 36 ? 16.283 -12.285 -14.704 1.00 24.33 14 MET B C 1
ATOM 1534 O O . MET B 1 36 ? 16.982 -12.605 -13.760 1.00 24.65 14 MET B O 1
ATOM 1539 N N . SER B 1 37 ? 15.033 -11.810 -14.570 1.00 22.72 15 SER B N 1
ATOM 1540 C CA . SER B 1 37 ? 14.374 -11.553 -13.266 1.00 21.48 15 SER B CA 1
ATOM 1541 C C . SER B 1 37 ? 15.180 -10.673 -12.320 1.00 19.21 15 SER B C 1
ATOM 1542 O O . SER B 1 37 ? 15.182 -10.863 -11.112 1.00 18.52 15 SER B O 1
ATOM 1545 N N . PHE B 1 38 ? 15.858 -9.677 -12.880 1.00 17.38 16 PHE B N 1
ATOM 1546 C CA . PHE B 1 38 ? 16.658 -8.758 -12.091 1.00 16.54 16 PHE B CA 1
ATOM 1547 C C . PHE B 1 38 ? 15.803 -7.807 -11.236 1.00 16.07 16 PHE B C 1
ATOM 1548 O O . PHE B 1 38 ? 16.259 -7.353 -10.197 1.00 15.84 16 PHE B O 1
ATOM 1556 N N . PHE B 1 39 ? 14.589 -7.497 -11.710 1.00 16.16 17 PHE B N 1
ATOM 1557 C CA . PHE B 1 39 ? 13.692 -6.535 -11.068 1.00 16.47 17 PHE B CA 1
ATOM 1558 C C . PHE B 1 39 ? 12.601 -7.249 -10.294 1.00 17.41 17 PHE B C 1
ATOM 1559 O O . PHE B 1 39 ? 11.772 -7.922 -10.897 1.00 17.20 17 PHE B O 1
ATOM 1567 N N . ASN B 1 40 ? 12.628 -7.148 -8.965 1.00 18.25 18 ASN B N 1
ATOM 1568 C CA . ASN B 1 40 ? 11.710 -7.915 -8.114 1.00 19.32 18 ASN B CA 1
ATOM 1569 C C . ASN B 1 40 ? 10.754 -7.003 -7.388 1.00 19.25 18 ASN B C 1
ATOM 1570 O O . ASN B 1 40 ? 11.166 -5.965 -6.883 1.00 17.53 18 ASN B O 1
ATOM 1575 N N . LYS B 1 41 ? 9.487 -7.427 -7.311 1.00 19.34 19 LYS B N 1
ATOM 1576 C CA . LYS B 1 41 ? 8.444 -6.693 -6.629 1.00 20.09 19 LYS B CA 1
ATOM 1577 C C . LYS B 1 41 ? 8.931 -6.372 -5.212 1.00 19.78 19 LYS B C 1
ATOM 1578 O O . LYS B 1 41 ? 9.445 -7.236 -4.508 1.00 18.28 19 LYS B O 1
ATOM 1584 N N . GLY B 1 42 ? 8.816 -5.096 -4.846 1.00 20.58 20 GLY B N 1
ATOM 1585 C CA . GLY B 1 42 ? 9.152 -4.640 -3.513 1.00 20.93 20 GLY B CA 1
ATOM 1586 C C . GLY B 1 42 ? 10.599 -4.249 -3.284 1.00 21.13 20 GLY B C 1
ATOM 1587 O O . GLY B 1 42 ? 10.888 -3.650 -2.246 1.00 22.88 20 GLY B O 1
ATOM 1588 N N . ASP B 1 43 ? 11.511 -4.601 -4.202 1.00 18.12 21 ASP B N 1
ATOM 1589 C CA . ASP B 1 43 ? 12.916 -4.251 -4.053 1.00 17.85 21 ASP B CA 1
ATOM 1590 C C . ASP B 1 43 ? 13.091 -2.777 -4.419 1.00 16.22 21 ASP B C 1
ATOM 1591 O O . ASP B 1 43 ? 12.309 -2.254 -5.211 1.00 16.28 21 ASP B O 1
ATOM 1596 N N . ILE B 1 44 ? 14.135 -2.155 -3.867 1.00 15.45 22 ILE B N 1
ATOM 1597 C CA . ILE B 1 44 ? 14.647 -0.866 -4.368 1.00 15.12 22 ILE B CA 1
ATOM 1598 C C . ILE B 1 44 ? 15.905 -1.135 -5.216 1.00 15.09 22 ILE B C 1
ATOM 1599 O O . ILE B 1 44 ? 16.788 -1.889 -4.816 1.00 14.68 22 ILE B O 1
ATOM 1604 N N . CYS B 1 45 ? 15.969 -0.500 -6.395 1.00 14.07 23 CYS B N 1
ATOM 1605 C CA . CYS B 1 45 ? 17.128 -0.531 -7.264 1.00 13.85 23 CYS B CA 1
ATOM 1606 C C . CYS B 1 45 ? 17.746 0.865 -7.335 1.00 13.69 23 CYS B C 1
ATOM 1607 O O . CYS B 1 45 ? 17.054 1.815 -7.671 1.00 13.33 23 CYS B O 1
ATOM 1610 N N . LEU B 1 46 ? 19.035 0.969 -6.997 1.00 13.33 24 LEU B N 1
ATOM 1611 C CA . LEU B 1 46 ? 19.763 2.219 -6.995 1.00 14.85 24 LEU B CA 1
ATOM 1612 C C . LEU B 1 46 ? 20.322 2.495 -8.382 1.00 14.18 24 LEU B C 1
ATOM 1613 O O . LEU B 1 46 ? 20.942 1.599 -8.999 1.00 13.57 24 LEU B O 1
ATOM 1618 N N . ILE B 1 47 ? 20.071 3.708 -8.874 1.00 12.98 25 ILE B N 1
ATOM 1619 C CA . ILE B 1 47 ? 20.604 4.204 -10.136 1.00 13.57 25 ILE B CA 1
ATOM 1620 C C . ILE B 1 47 ? 21.696 5.237 -9.904 1.00 14.66 25 ILE B C 1
ATOM 1621 O O . ILE B 1 47 ? 21.473 6.251 -9.185 1.00 12.91 25 ILE B O 1
ATOM 1626 N N . GLY B 1 48 ? 22.865 4.964 -10.483 1.00 15.68 26 GLY B N 1
ATOM 1627 C CA . GLY B 1 48 ? 24.002 5.851 -10.527 1.00 18.74 26 GLY B CA 1
ATOM 1628 C C . GLY B 1 48 ? 24.091 6.269 -11.982 1.00 23.09 26 GLY B C 1
ATOM 1629 O O . GLY B 1 48 ? 24.101 5.416 -12.922 1.00 21.90 26 GLY B O 1
ATOM 1630 N N . CYS B 1 49 ? 24.135 7.585 -12.218 1.00 26.18 27 CYS B N 1
ATOM 1631 C CA . CYS B 1 49 ? 24.205 8.028 -13.600 1.00 29.33 27 CYS B CA 1
ATOM 1632 C C . CYS B 1 49 ? 25.054 9.262 -13.790 1.00 29.41 27 CYS B C 1
ATOM 1633 O O . CYS B 1 49 ? 25.076 10.132 -12.921 1.00 28.25 27 CYS B O 1
ATOM 1636 N N . SER B 1 50 ? 25.771 9.261 -14.921 1.00 26.48 28 SER B N 1
ATOM 1637 C CA . SER B 1 50 ? 26.460 10.414 -15.485 1.00 28.99 28 SER B CA 1
ATOM 1638 C C . SER B 1 50 ? 25.991 10.504 -16.942 1.00 30.30 28 SER B C 1
ATOM 1639 O O . SER B 1 50 ? 26.392 9.747 -17.834 1.00 29.16 28 SER B O 1
ATOM 1642 N N . THR B 1 51 ? 25.087 11.457 -17.173 1.00 31.82 29 THR B N 1
ATOM 1643 C CA . THR B 1 51 ? 24.477 11.699 -18.471 1.00 30.25 29 THR B CA 1
ATOM 1644 C C . THR B 1 51 ? 25.515 12.226 -19.444 1.00 28.98 29 THR B C 1
ATOM 1645 O O . THR B 1 51 ? 25.390 12.019 -20.650 1.00 31.20 29 THR B O 1
ATOM 1649 N N . SER B 1 52 ? 26.550 12.916 -18.946 1.00 26.04 30 SER B N 1
ATOM 1650 C CA . SER B 1 52 ? 27.606 13.390 -19.817 1.00 25.11 30 SER B CA 1
ATOM 1651 C C . SER B 1 52 ? 28.355 12.216 -20.424 1.00 22.58 30 SER B C 1
ATOM 1652 O O . SER B 1 52 ? 28.742 12.278 -21.572 1.00 21.86 30 SER B O 1
ATOM 1655 N N . GLU B 1 53 ? 28.518 11.118 -19.668 1.00 20.85 31 GLU B N 1
ATOM 1656 C CA . GLU B 1 53 ? 29.159 9.925 -20.216 1.00 20.11 31 GLU B CA 1
ATOM 1657 C C . GLU B 1 53 ? 28.318 9.321 -21.346 1.00 17.52 31 GLU B C 1
ATOM 1658 O O . GLU B 1 53 ? 28.870 8.821 -22.319 1.00 18.23 31 GLU B O 1
ATOM 1664 N N . VAL B 1 54 ? 26.989 9.373 -21.225 1.00 15.54 32 VAL B N 1
ATOM 1665 C CA . VAL B 1 54 ? 26.091 8.829 -22.245 1.00 15.13 32 VAL B CA 1
ATOM 1666 C C . VAL B 1 54 ? 26.322 9.515 -23.593 1.00 15.89 32 VAL B C 1
ATOM 1667 O O . VAL B 1 54 ? 26.385 8.859 -24.653 1.00 14.41 32 VAL B O 1
ATOM 1671 N N . ILE B 1 55 ? 26.473 10.841 -23.531 1.00 17.39 33 ILE B N 1
ATOM 1672 C CA . ILE B 1 55 ? 26.718 11.649 -24.732 1.00 20.11 33 ILE B CA 1
ATOM 1673 C C . ILE B 1 55 ? 28.166 11.635 -25.133 1.00 21.70 33 ILE B C 1
ATOM 1674 O O . ILE B 1 55 ? 28.470 11.671 -26.296 1.00 25.53 33 ILE B O 1
ATOM 1679 N N . GLY B 1 56 ? 29.074 11.602 -24.159 1.00 23.61 34 GLY B N 1
ATOM 1680 C CA . GLY B 1 56 ? 30.508 11.564 -24.407 1.00 25.43 34 GLY B CA 1
ATOM 1681 C C . GLY B 1 56 ? 31.159 12.901 -24.123 1.00 28.83 34 GLY B C 1
ATOM 1682 O O . GLY B 1 56 ? 32.243 13.175 -24.652 1.00 28.26 34 GLY B O 1
ATOM 1683 N N . GLU B 1 57 ? 30.490 13.664 -23.229 1.00 33.27 35 GLU B N 1
ATOM 1684 C CA . GLU B 1 57 ? 30.913 14.889 -22.491 1.00 36.93 35 GLU B CA 1
ATOM 1685 C C . GLU B 1 57 ? 29.991 16.083 -22.832 1.00 37.29 35 GLU B C 1
ATOM 1686 O O . GLU B 1 57 ? 29.932 17.085 -22.109 1.00 39.53 35 GLU B O 1
ATOM 1692 N N . GLY B 1 60 ? 26.659 19.715 -20.298 1.00 43.98 38 GLY B N 1
ATOM 1693 C CA . GLY B 1 60 ? 25.822 20.751 -20.892 1.00 45.76 38 GLY B CA 1
ATOM 1694 C C . GLY B 1 60 ? 24.368 20.449 -20.541 1.00 46.97 38 GLY B C 1
ATOM 1695 O O . GLY B 1 60 ? 23.927 19.373 -20.835 1.00 52.52 38 GLY B O 1
ATOM 1696 N N . THR B 1 61 ? 23.673 21.411 -19.918 1.00 45.81 39 THR B N 1
ATOM 1697 C CA . THR B 1 61 ? 22.479 21.131 -19.120 1.00 43.60 39 THR B CA 1
ATOM 1698 C C . THR B 1 61 ? 21.259 20.721 -19.947 1.00 40.32 39 THR B C 1
ATOM 1699 O O . THR B 1 61 ? 20.486 19.872 -19.515 1.00 38.51 39 THR B O 1
ATOM 1703 N N . VAL B 1 62 ? 21.078 21.322 -21.134 1.00 35.67 40 VAL B N 1
ATOM 1704 C CA . VAL B 1 62 ? 19.947 20.946 -21.972 1.00 33.08 40 VAL B CA 1
ATOM 1705 C C . VAL B 1 62 ? 20.036 19.453 -22.342 1.00 30.55 40 VAL B C 1
ATOM 1706 O O . VAL B 1 62 ? 19.080 18.697 -22.108 1.00 27.37 40 VAL B O 1
ATOM 1710 N N . GLY B 1 63 ? 21.198 19.053 -22.893 1.00 28.49 41 GLY B N 1
ATOM 1711 C CA . GLY B 1 63 ? 21.433 17.711 -23.388 1.00 27.80 41 GLY B CA 1
ATOM 1712 C C . GLY B 1 63 ? 21.388 16.696 -22.254 1.00 26.79 41 GLY B C 1
ATOM 1713 O O . GLY B 1 63 ? 20.745 15.620 -22.357 1.00 25.79 41 GLY B O 1
ATOM 1714 N N . SER B 1 64 ? 22.071 17.041 -21.154 1.00 25.41 42 SER B N 1
ATOM 1715 C CA . SER B 1 64 ? 22.136 16.187 -20.013 1.00 23.92 42 SER B CA 1
ATOM 1716 C C . SER B 1 64 ? 20.744 15.965 -19.403 1.00 20.84 42 SER B C 1
ATOM 1717 O O . SER B 1 64 ? 20.429 14.859 -18.967 1.00 18.60 42 SER B O 1
ATOM 1720 N N . MET B 1 65 ? 19.918 17.011 -19.354 1.00 19.31 43 MET B N 1
ATOM 1721 C CA . MET B 1 65 ? 18.564 16.878 -18.816 1.00 19.19 43 MET B CA 1
ATOM 1722 C C . MET B 1 65 ? 17.654 16.058 -19.728 1.00 17.81 43 MET B C 1
ATOM 1723 O O . MET B 1 65 ? 16.758 15.365 -19.223 1.00 16.24 43 MET B O 1
ATOM 1728 N N . GLU B 1 66 ? 17.895 16.115 -21.054 1.00 16.60 44 GLU B N 1
ATOM 1729 C CA . GLU B 1 66 ? 17.172 15.249 -21.988 1.00 16.70 44 GLU B CA 1
ATOM 1730 C C . GLU B 1 66 ? 17.468 13.763 -21.738 1.00 15.14 44 GLU B C 1
ATOM 1731 O O . GLU B 1 66 ? 16.572 12.949 -21.721 1.00 15.31 44 GLU B O 1
ATOM 1737 N N . VAL B 1 67 ? 18.749 13.434 -21.523 1.00 14.01 45 VAL B N 1
ATOM 1738 C CA . VAL B 1 67 ? 19.122 12.074 -21.186 1.00 14.54 45 VAL B CA 1
ATOM 1739 C C . VAL B 1 67 ? 18.496 11.652 -19.866 1.00 13.90 45 VAL B C 1
ATOM 1740 O O . VAL B 1 67 ? 17.977 10.539 -19.747 1.00 12.63 45 VAL B O 1
ATOM 1744 N N . ALA B 1 68 ? 18.543 12.546 -18.860 1.00 12.48 46 ALA B N 1
ATOM 1745 C CA . ALA B 1 68 ? 17.957 12.247 -17.562 1.00 12.48 46 ALA B CA 1
ATOM 1746 C C . ALA B 1 68 ? 16.482 11.896 -17.701 1.00 12.27 46 ALA B C 1
ATOM 1747 O O . ALA B 1 68 ? 16.005 10.917 -17.116 1.00 13.02 46 ALA B O 1
ATOM 1749 N N . GLU B 1 69 ? 15.761 12.703 -18.486 1.00 12.58 47 GLU B N 1
ATOM 1750 C CA . GLU B 1 69 ? 14.350 12.489 -18.741 1.00 13.06 47 GLU B CA 1
ATOM 1751 C C . GLU B 1 69 ? 14.059 11.100 -19.314 1.00 13.15 47 GLU B C 1
ATOM 1752 O O . GLU B 1 69 ? 13.137 10.399 -18.864 1.00 12.51 47 GLU B O 1
ATOM 1758 N N . THR B 1 70 ? 14.835 10.724 -20.343 1.00 12.87 48 THR B N 1
ATOM 1759 C CA . THR B 1 70 ? 14.642 9.451 -21.012 1.00 12.98 48 THR B CA 1
ATOM 1760 C C . THR B 1 70 ? 14.856 8.290 -20.038 1.00 12.77 48 THR B C 1
ATOM 1761 O O . THR B 1 70 ? 14.046 7.376 -20.024 1.00 12.75 48 THR B O 1
ATOM 1765 N N . ILE B 1 71 ? 15.912 8.366 -19.210 1.00 12.27 49 ILE B N 1
ATOM 1766 C CA . ILE B 1 71 ? 16.232 7.332 -18.257 1.00 12.46 49 ILE B CA 1
ATOM 1767 C C . ILE B 1 71 ? 15.141 7.248 -17.194 1.00 12.48 49 ILE B C 1
ATOM 1768 O O . ILE B 1 71 ? 14.638 6.171 -16.924 1.00 12.21 49 ILE B O 1
ATOM 1773 N N . PHE B 1 72 ? 14.761 8.397 -16.623 1.00 12.05 50 PHE B N 1
ATOM 1774 C CA . PHE B 1 72 ? 13.751 8.414 -15.590 1.00 13.06 50 PHE B CA 1
ATOM 1775 C C . PHE B 1 72 ? 12.436 7.774 -16.095 1.00 13.28 50 PHE B C 1
ATOM 1776 O O . PHE B 1 72 ? 11.819 6.943 -15.365 1.00 13.27 50 PHE B O 1
ATOM 1784 N N . ASN B 1 73 ? 12.026 8.155 -17.306 1.00 13.19 51 ASN B N 1
ATOM 1785 C CA . ASN B 1 73 ? 10.770 7.697 -17.870 1.00 13.60 51 ASN B CA 1
ATOM 1786 C C . ASN B 1 73 ? 10.764 6.206 -18.197 1.00 13.54 51 ASN B C 1
ATOM 1787 O O . ASN B 1 73 ? 9.751 5.526 -17.954 1.00 14.09 51 ASN B O 1
ATOM 1792 N N . ALA B 1 74 ? 11.891 5.710 -18.720 1.00 13.43 52 ALA B N 1
ATOM 1793 C CA . ALA B 1 74 ? 12.051 4.273 -19.019 1.00 13.42 52 ALA B CA 1
ATOM 1794 C C . ALA B 1 74 ? 11.997 3.447 -17.735 1.00 13.89 52 ALA B C 1
ATOM 1795 O O . ALA B 1 74 ? 11.397 2.401 -17.712 1.00 11.94 52 ALA B O 1
ATOM 1797 N N . LEU B 1 75 ? 12.634 3.947 -16.671 1.00 13.86 53 LEU B N 1
ATOM 1798 C CA . LEU B 1 75 ? 12.681 3.258 -15.394 1.00 14.91 53 LEU B CA 1
ATOM 1799 C C . LEU B 1 75 ? 11.311 3.242 -14.782 1.00 15.77 53 LEU B C 1
ATOM 1800 O O . LEU B 1 75 ? 10.919 2.231 -14.183 1.00 15.19 53 LEU B O 1
ATOM 1805 N N . ASP B 1 76 ? 10.544 4.327 -14.967 1.00 16.21 54 ASP B N 1
ATOM 1806 C CA . ASP B 1 76 ? 9.195 4.356 -14.421 1.00 16.75 54 ASP B CA 1
ATOM 1807 C C . ASP B 1 76 ? 8.287 3.268 -15.047 1.00 15.43 54 ASP B C 1
ATOM 1808 O O . ASP B 1 76 ? 7.461 2.658 -14.349 1.00 13.73 54 ASP B O 1
ATOM 1813 N N . VAL B 1 77 ? 8.447 3.025 -16.349 1.00 14.21 55 VAL B N 1
ATOM 1814 C CA . VAL B 1 77 ? 7.703 1.982 -17.018 1.00 14.17 55 VAL B CA 1
ATOM 1815 C C . VAL B 1 77 ? 8.018 0.620 -16.378 1.00 13.95 55 VAL B C 1
ATOM 1816 O O . VAL B 1 77 ? 7.129 -0.167 -16.134 1.00 13.76 55 VAL B O 1
ATOM 1820 N N . VAL B 1 78 ? 9.304 0.361 -16.121 1.00 14.03 56 VAL B N 1
ATOM 1821 C CA . VAL B 1 78 ? 9.782 -0.885 -15.511 1.00 14.09 56 VAL B CA 1
ATOM 1822 C C . VAL B 1 78 ? 9.177 -1.051 -14.135 1.00 14.53 56 VAL B C 1
ATOM 1823 O O . VAL B 1 78 ? 8.757 -2.147 -13.744 1.00 13.58 56 VAL B O 1
ATOM 1827 N N . SER B 1 79 ? 9.127 0.054 -13.395 1.00 14.17 57 SER B N 1
ATOM 1828 C CA . SER B 1 79 ? 8.571 0.078 -12.064 1.00 14.62 57 SER B CA 1
ATOM 1829 C C . SER B 1 79 ? 7.114 -0.404 -12.055 1.00 14.31 57 SER B C 1
ATOM 1830 O O . SER B 1 79 ? 6.742 -1.225 -11.237 1.00 14.19 57 SER B O 1
ATOM 1833 N N . LYS B 1 80 ? 6.313 0.078 -13.007 1.00 14.65 58 LYS B N 1
ATOM 1834 C CA . LYS B 1 80 ? 4.900 -0.274 -13.118 1.00 15.23 58 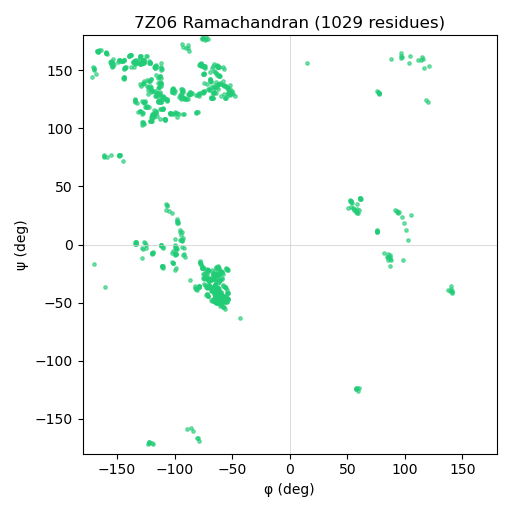LYS B CA 1
ATOM 1835 C C . LYS B 1 80 ? 4.687 -1.712 -13.564 1.00 15.27 58 LYS B C 1
ATOM 1836 O O . LYS B 1 80 ? 3.695 -2.337 -13.210 1.00 14.82 58 LYS B O 1
ATOM 1842 N N . GLU B 1 81 ? 5.621 -2.226 -14.364 1.00 15.42 59 GLU B N 1
ATOM 1843 C CA . GLU B 1 81 ? 5.566 -3.601 -14.887 1.00 15.83 59 GLU B CA 1
ATOM 1844 C C . GLU B 1 81 ? 6.014 -4.639 -13.853 1.00 15.28 59 GLU B C 1
ATOM 1845 O O . GLU B 1 81 ? 5.468 -5.733 -13.810 1.00 15.07 59 GLU B O 1
ATOM 1851 N N . THR B 1 82 ? 7.017 -4.296 -13.043 1.00 14.75 60 THR B N 1
ATOM 1852 C CA . THR B 1 82 ? 7.675 -5.248 -12.135 1.00 14.43 60 THR B CA 1
ATOM 1853 C C . THR B 1 82 ? 7.428 -5.045 -10.644 1.00 14.26 60 THR B C 1
ATOM 1854 O O . THR B 1 82 ? 7.672 -5.947 -9.852 1.00 13.93 60 THR B O 1
ATOM 1858 N N . GLY B 1 83 ? 6.993 -3.839 -10.262 1.00 13.73 61 GLY B N 1
ATOM 1859 C CA . GLY B 1 83 ? 6.832 -3.453 -8.871 1.00 13.53 61 GLY B CA 1
ATOM 1860 C C . GLY B 1 83 ? 8.113 -3.132 -8.132 1.00 13.22 61 GLY B C 1
ATOM 1861 O O . GLY B 1 83 ? 8.102 -3.006 -6.918 1.00 13.43 61 GLY B O 1
ATOM 1862 N N . VAL B 1 84 ? 9.232 -3.017 -8.850 1.00 12.82 62 VAL B N 1
ATOM 1863 C CA . VAL B 1 84 ? 10.478 -2.523 -8.286 1.00 12.85 62 VAL B CA 1
ATOM 1864 C C . VAL B 1 84 ? 10.343 -0.989 -8.182 1.00 13.12 62 VAL B C 1
ATOM 1865 O O . VAL B 1 84 ? 9.572 -0.404 -8.899 1.00 13.51 62 VAL B O 1
ATOM 1869 N N . THR B 1 85 ? 11.060 -0.366 -7.246 1.00 14.13 63 THR B N 1
ATOM 1870 C CA . THR B 1 85 ? 11.133 1.085 -7.163 1.00 14.21 63 THR B CA 1
ATOM 1871 C C . THR B 1 85 ? 12.583 1.477 -7.260 1.00 14.46 63 THR B C 1
ATOM 1872 O O . THR B 1 85 ? 13.472 0.664 -7.062 1.00 13.81 63 THR B O 1
ATOM 1876 N N . PHE B 1 86 ? 12.831 2.726 -7.653 1.00 13.94 64 PHE B N 1
ATOM 1877 C CA . PHE B 1 86 ? 14.151 3.239 -7.955 1.00 13.74 64 PHE B CA 1
ATOM 1878 C C . PHE B 1 86 ? 14.547 4.334 -6.997 1.00 14.29 64 PHE B C 1
ATOM 1879 O O . PHE B 1 86 ? 13.708 5.110 -6.545 1.00 14.85 64 PHE B O 1
ATOM 1887 N N . ALA B 1 87 ? 15.845 4.382 -6.686 1.00 14.43 65 ALA B N 1
ATOM 1888 C CA . ALA B 1 87 ? 16.488 5.405 -5.867 1.00 13.42 65 ALA B CA 1
ATOM 1889 C C . ALA B 1 87 ? 17.587 5.983 -6.710 1.00 12.92 65 ALA B C 1
ATOM 1890 O O . ALA B 1 87 ? 18.246 5.250 -7.493 1.00 14.14 65 ALA B O 1
ATOM 1892 N N . PHE B 1 88 ? 17.794 7.301 -6.616 1.00 11.95 66 PHE B N 1
ATOM 1893 C CA . PHE B 1 88 ? 18.730 8.002 -7.485 1.00 11.74 66 PHE B CA 1
ATOM 1894 C C . PHE B 1 88 ? 19.875 8.610 -6.726 1.00 12.31 66 PHE B C 1
ATOM 1895 O O . PHE B 1 88 ? 19.679 9.558 -5.918 1.00 11.95 66 PHE B O 1
ATOM 1903 N N . GLN B 1 89 ? 21.076 8.095 -6.994 1.00 12.59 67 GLN B N 1
ATOM 1904 C CA . GLN B 1 89 ? 22.294 8.600 -6.316 1.00 13.23 67 GLN B CA 1
ATOM 1905 C C . GLN B 1 89 ? 22.659 9.991 -6.836 1.00 13.64 67 GLN B C 1
ATOM 1906 O O . GLN B 1 89 ? 22.576 10.208 -8.059 1.00 11.98 67 GLN B O 1
ATOM 1912 N N . GLY B 1 90 ? 23.048 10.889 -5.933 1.00 13.93 68 GLY B N 1
ATOM 1913 C CA . GLY B 1 90 ? 23.504 12.221 -6.355 1.00 14.45 68 GLY B CA 1
ATOM 1914 C C . GLY B 1 90 ? 25.009 12.229 -6.502 1.00 14.86 68 GLY B C 1
ATOM 1915 O O . GLY B 1 90 ? 25.643 11.237 -6.115 1.00 15.41 68 GLY B O 1
ATOM 1916 N N . CYS B 1 91 ? 25.561 13.320 -7.028 1.00 15.37 69 CYS B N 1
ATOM 1917 C CA . CYS B 1 91 ? 27.026 13.414 -7.238 1.00 16.89 69 CYS B CA 1
ATOM 1918 C C . CYS B 1 91 ? 27.745 13.658 -5.908 1.00 15.52 69 CYS B C 1
ATOM 1919 O O . CYS B 1 91 ? 27.058 13.796 -4.882 1.00 13.48 69 CYS B O 1
ATOM 1922 N N . GLU B 1 92 ? 29.075 13.714 -5.940 1.00 14.53 70 GLU B N 1
ATOM 1923 C CA . GLU B 1 92 ? 29.879 13.866 -4.700 1.00 14.85 70 GLU B CA 1
ATOM 1924 C C . GLU B 1 92 ? 29.681 15.248 -4.054 1.00 12.68 70 GLU B C 1
ATOM 1925 O O . GLU B 1 92 ? 29.954 15.367 -2.852 1.00 12.44 70 GLU B O 1
ATOM 1931 N N . HIS B 1 93 ? 29.242 16.250 -4.824 1.00 10.68 71 HIS B N 1
ATOM 1932 C CA . HIS B 1 93 ? 28.998 17.603 -4.251 1.00 9.50 71 HIS B CA 1
ATOM 1933 C C . HIS B 1 93 ? 27.901 17.515 -3.184 1.00 9.65 71 HIS B C 1
ATOM 1934 O O . HIS B 1 93 ? 27.936 18.329 -2.246 1.00 10.31 71 HIS B O 1
ATOM 1941 N N . ILE B 1 94 ? 26.957 16.584 -3.338 1.00 9.94 72 ILE B N 1
ATOM 1942 C CA . ILE B 1 94 ? 25.919 16.363 -2.288 1.00 9.93 72 ILE B CA 1
ATOM 1943 C C . ILE B 1 94 ? 26.232 15.038 -1.573 1.00 9.57 72 ILE B C 1
ATOM 1944 O O . ILE B 1 94 ? 25.282 14.377 -1.129 1.00 9.62 72 ILE B O 1
ATOM 1949 N N . ASN B 1 95 ? 27.510 14.664 -1.506 1.00 9.65 73 ASN B N 1
ATOM 1950 C CA . ASN B 1 95 ? 27.941 13.476 -0.714 1.00 10.06 73 ASN B CA 1
ATOM 1951 C C . ASN B 1 95 ? 27.254 12.178 -1.165 1.00 10.82 73 ASN B C 1
ATOM 1952 O O . ASN B 1 95 ? 27.071 11.296 -0.316 1.00 9.82 73 ASN B O 1
ATOM 1957 N N . ARG B 1 96 ? 26.915 12.064 -2.450 1.00 11.72 74 ARG B N 1
ATOM 1958 C CA . ARG B 1 96 ? 26.257 10.839 -2.974 1.00 12.83 74 ARG B CA 1
ATOM 1959 C C . ARG B 1 96 ? 24.949 10.600 -2.216 1.00 13.32 74 ARG B C 1
ATOM 1960 O O . ARG B 1 96 ? 24.529 9.435 -2.123 1.00 12.28 74 ARG B O 1
ATOM 1968 N N . ALA B 1 97 ? 24.333 11.668 -1.705 1.00 13.36 75 ALA B N 1
ATOM 1969 C CA . ALA B 1 97 ? 23.028 11.534 -1.022 1.00 13.16 75 ALA B CA 1
ATOM 1970 C C . ALA B 1 97 ? 22.033 10.919 -2.001 1.00 13.37 75 ALA B C 1
ATOM 1971 O O . ALA B 1 97 ? 22.193 11.137 -3.214 1.00 12.81 75 ALA B O 1
ATOM 1973 N N . ILE B 1 98 ? 21.027 10.212 -1.492 1.00 13.32 76 ILE B N 1
ATOM 1974 C CA . ILE B 1 98 ? 20.123 9.469 -2.414 1.00 12.76 76 ILE B CA 1
ATOM 1975 C C . ILE B 1 98 ? 18.710 10.042 -2.423 1.00 12.53 76 ILE B C 1
ATOM 1976 O O . ILE B 1 98 ? 18.139 10.235 -1.340 1.00 11.48 76 ILE B O 1
ATOM 1981 N N . THR B 1 99 ? 18.180 10.298 -3.616 1.00 12.49 77 THR B N 1
ATOM 1982 C CA . THR B 1 99 ? 16.801 10.733 -3.783 1.00 13.49 77 THR B CA 1
ATOM 1983 C C . THR B 1 99 ? 15.848 9.565 -3.963 1.00 14.27 77 THR B C 1
ATOM 1984 O O . THR B 1 99 ? 16.066 8.698 -4.834 1.00 14.62 77 THR B O 1
ATOM 1988 N N . ILE B 1 100 ? 14.813 9.519 -3.109 1.00 14.94 78 ILE B N 1
ATOM 1989 C CA . ILE B 1 100 ? 13.752 8.514 -3.143 1.00 15.05 78 ILE B CA 1
ATOM 1990 C C . ILE B 1 100 ? 12.384 9.114 -2.898 1.00 15.26 78 ILE B C 1
ATOM 1991 O O . ILE B 1 100 ? 12.276 10.218 -2.374 1.00 15.74 78 ILE B O 1
ATOM 1996 N N . GLU B 1 101 ? 11.325 8.377 -3.243 1.00 14.98 79 GLU B N 1
ATOM 1997 C CA . GLU B 1 101 ? 9.967 8.767 -2.860 1.00 15.55 79 GLU B CA 1
ATOM 1998 C C . GLU B 1 101 ? 9.833 8.604 -1.332 1.00 15.00 79 GLU B C 1
ATOM 1999 O O . GLU B 1 101 ? 10.351 7.636 -0.759 1.00 15.37 79 GLU B O 1
ATOM 2005 N N . LYS B 1 102 ? 9.115 9.524 -0.698 1.00 16.45 80 LYS B N 1
ATOM 2006 C CA . LYS B 1 102 ? 8.862 9.434 0.743 1.00 17.57 80 LYS B CA 1
ATOM 2007 C C . LYS B 1 102 ? 8.221 8.099 1.159 1.00 17.32 80 LYS B C 1
ATOM 2008 O O . LYS B 1 102 ? 8.561 7.533 2.194 1.00 16.52 80 LYS B O 1
ATOM 2014 N N . SER B 1 103 ? 7.317 7.579 0.321 1.00 17.70 81 SER B N 1
ATOM 2015 C CA . SER B 1 103 ? 6.720 6.267 0.572 1.00 17.83 81 SER B CA 1
ATOM 2016 C C . SER B 1 103 ? 7.754 5.136 0.742 1.00 18.37 81 SER B C 1
ATOM 2017 O O . SER B 1 103 ? 7.431 4.112 1.319 1.00 17.55 81 SER B O 1
ATOM 2020 N N . GLN B 1 104 ? 8.985 5.332 0.248 1.00 19.21 82 GLN B N 1
ATOM 2021 C CA . GLN B 1 104 ? 10.080 4.357 0.425 1.00 20.70 82 GLN B CA 1
ATOM 2022 C C . GLN B 1 104 ? 11.056 4.678 1.580 1.00 19.03 82 GLN B C 1
ATOM 2023 O O . GLN B 1 104 ? 11.967 3.912 1.865 1.00 16.40 82 GLN B O 1
ATOM 2029 N N . TYR B 1 105 ? 10.864 5.826 2.230 1.00 18.27 83 TYR B N 1
ATOM 2030 C CA . TYR B 1 105 ? 11.675 6.243 3.394 1.00 18.81 83 TYR B CA 1
ATOM 2031 C C . TYR B 1 105 ? 11.392 5.293 4.568 1.00 17.76 83 TYR B C 1
ATOM 2032 O O . TYR B 1 105 ? 10.220 5.123 4.926 1.00 18.46 83 TYR B O 1
ATOM 2041 N N . ASN B 1 106 ? 12.441 4.705 5.136 1.00 17.61 84 ASN B N 1
ATOM 2042 C CA . ASN B 1 106 ? 12.317 3.924 6.337 1.00 18.31 84 ASN B CA 1
ATOM 2043 C C . ASN B 1 106 ? 13.217 4.561 7.387 1.00 18.07 84 ASN B C 1
ATOM 2044 O O . ASN B 1 106 ? 14.439 4.447 7.308 1.00 16.96 84 ASN B O 1
ATOM 2049 N N . PRO B 1 107 ? 12.627 5.250 8.389 1.00 19.42 85 PRO B N 1
ATOM 2050 C CA . PRO B 1 107 ? 13.397 5.945 9.420 1.00 21.08 85 PRO B CA 1
ATOM 2051 C C . PRO B 1 107 ? 14.312 5.004 10.218 1.00 22.34 85 PRO B C 1
ATOM 2052 O O . PRO B 1 107 ? 15.291 5.491 10.750 1.00 24.10 85 PRO B O 1
ATOM 2056 N N . LEU B 1 108 ? 13.984 3.702 10.269 1.00 22.09 86 LEU B N 1
ATOM 2057 C CA . LEU B 1 108 ? 14.781 2.736 10.986 1.00 22.15 86 LEU B CA 1
ATOM 2058 C C . LEU B 1 108 ? 16.119 2.499 10.339 1.00 21.85 86 LEU B C 1
ATOM 2059 O O . LEU B 1 108 ? 17.071 2.150 11.029 1.00 22.10 86 LEU B O 1
ATOM 2064 N N . THR B 1 109 ? 16.185 2.632 9.007 1.00 19.40 87 THR B N 1
ATOM 2065 C CA . THR B 1 109 ? 17.377 2.306 8.289 1.00 18.37 87 THR B CA 1
ATOM 2066 C C . THR B 1 109 ? 17.976 3.476 7.533 1.00 18.52 87 THR B C 1
ATOM 2067 O O . THR B 1 109 ? 19.024 3.331 6.937 1.00 22.58 87 THR B O 1
ATOM 2071 N N . MET B 1 110 ? 17.276 4.604 7.498 1.00 16.77 88 MET B N 1
ATOM 2072 C CA . MET B 1 110 ? 17.668 5.731 6.618 1.00 16.03 88 MET B CA 1
ATOM 2073 C C . MET B 1 110 ? 17.573 7.012 7.455 1.00 15.82 88 MET B C 1
ATOM 2074 O O . MET B 1 110 ? 16.837 7.071 8.492 1.00 16.45 88 MET B O 1
ATOM 2079 N N . GLU B 1 111 ? 18.282 8.052 7.013 1.00 15.86 89 GLU B N 1
ATOM 2080 C CA . GLU B 1 111 ? 18.319 9.322 7.664 1.00 15.61 89 GLU B CA 1
ATOM 2081 C C . GLU B 1 111 ? 18.087 10.420 6.634 1.00 15.03 89 GLU B C 1
ATOM 2082 O O . GLU B 1 111 ? 18.939 10.629 5.756 1.00 12.69 89 GLU B O 1
ATOM 2088 N N . GLU B 1 112 ? 16.956 11.123 6.753 1.00 14.60 90 GLU B N 1
ATOM 2089 C CA . GLU B 1 112 ? 16.644 12.222 5.860 1.00 14.77 90 GLU B CA 1
ATOM 2090 C C . GLU B 1 112 ? 17.694 13.342 6.063 1.00 14.23 90 GLU B C 1
ATOM 2091 O O . GLU B 1 112 ? 18.041 13.675 7.190 1.00 11.90 90 GLU B O 1
ATOM 2097 N N . VAL B 1 113 ? 18.123 13.954 4.954 1.00 12.75 91 VAL B N 1
ATOM 2098 C CA . VAL B 1 113 ? 18.978 15.126 4.963 1.00 12.88 91 VAL B CA 1
ATOM 2099 C C . VAL B 1 113 ? 18.340 16.223 4.099 1.00 11.91 91 VAL B C 1
ATOM 2100 O O . VAL B 1 113 ? 17.486 15.963 3.267 1.00 13.68 91 VAL B O 1
ATOM 2104 N N . SER B 1 114 ? 18.722 17.466 4.403 1.00 12.11 92 SER B N 1
ATOM 2105 C CA . SER B 1 114 ? 18.113 18.632 3.715 1.00 12.18 92 SER B CA 1
ATOM 2106 C C . SER B 1 114 ? 18.992 19.087 2.553 1.00 12.38 92 SER B C 1
ATOM 2107 O O . SER B 1 114 ? 20.121 19.539 2.806 1.00 12.10 92 SER B O 1
ATOM 2110 N N . VAL B 1 115 ? 18.499 18.911 1.330 1.00 13.03 93 VAL B N 1
ATOM 2111 C CA . VAL B 1 115 ? 19.219 19.392 0.116 1.00 13.24 93 VAL B CA 1
ATOM 2112 C C . VAL B 1 115 ? 18.260 19.198 -1.058 1.00 13.15 93 VAL B C 1
ATOM 2113 O O . VAL B 1 115 ? 17.485 18.230 -1.025 1.00 13.65 93 VAL B O 1
ATOM 2117 N N . VAL B 1 116 ? 18.280 20.116 -2.023 1.00 13.17 94 VAL B N 1
ATOM 2118 C CA . VAL B 1 116 ? 17.435 19.957 -3.240 1.00 14.22 94 VAL B CA 1
ATOM 2119 C C . VAL B 1 116 ? 18.386 19.727 -4.415 1.00 13.83 94 VAL B C 1
ATOM 2120 O O . VAL B 1 116 ? 19.091 20.672 -4.803 1.00 12.62 94 VAL B O 1
ATOM 2124 N N . PRO B 1 117 ? 18.458 18.500 -4.969 1.00 13.35 95 PRO B N 1
ATOM 2125 C CA . PRO B 1 117 ? 19.409 18.210 -6.037 1.00 13.51 95 PRO B CA 1
ATOM 2126 C C . PRO B 1 117 ? 19.298 19.221 -7.188 1.00 12.85 95 PRO B C 1
ATOM 2127 O O . PRO B 1 117 ? 18.199 19.550 -7.569 1.00 12.25 95 PRO B O 1
ATOM 2131 N N . ASP B 1 118 ? 20.441 19.673 -7.695 1.00 13.81 96 ASP B N 1
ATOM 2132 C CA . ASP B 1 118 ? 20.469 20.627 -8.835 1.00 15.03 96 ASP B CA 1
ATOM 2133 C C . ASP B 1 118 ? 21.431 20.068 -9.886 1.00 13.71 96 ASP B C 1
ATOM 2134 O O . ASP B 1 118 ? 22.279 19.237 -9.521 1.00 12.30 96 ASP B O 1
ATOM 2139 N N . VAL B 1 119 ? 21.318 20.518 -11.138 1.00 13.94 97 VAL B N 1
ATOM 2140 C CA . VAL B 1 119 ? 22.148 19.956 -12.199 1.00 14.96 97 VAL B CA 1
ATOM 2141 C C . VAL B 1 119 ? 23.620 20.027 -11.865 1.00 15.09 97 VAL B C 1
ATOM 2142 O O . VAL B 1 119 ? 24.337 19.065 -12.080 1.00 14.48 97 VAL B O 1
ATOM 2146 N N . HIS B 1 120 ? 24.056 21.130 -11.254 1.00 15.56 98 HIS B N 1
ATOM 2147 C CA . HIS B 1 120 ? 25.498 21.295 -10.927 1.00 16.66 98 HIS B CA 1
ATOM 2148 C C . HIS B 1 120 ? 25.748 20.954 -9.453 1.00 16.84 98 HIS B C 1
ATOM 2149 O O . HIS B 1 120 ? 26.894 21.115 -9.002 1.00 18.78 98 HIS B O 1
ATOM 2156 N N . ALA B 1 121 ? 24.714 20.495 -8.747 1.00 16.51 99 ALA B N 1
ATOM 2157 C CA . ALA B 1 121 ? 24.854 20.098 -7.326 1.00 16.34 99 ALA B CA 1
ATOM 2158 C C . ALA B 1 121 ? 23.932 18.905 -7.070 1.00 15.81 99 ALA B C 1
ATOM 2159 O O . ALA B 1 121 ? 22.898 19.091 -6.414 1.00 16.23 99 ALA B O 1
ATOM 2161 N N . GLY B 1 122 ? 24.290 17.737 -7.605 1.00 15.18 100 GLY B N 1
ATOM 2162 C CA . GLY B 1 122 ? 23.436 16.542 -7.474 1.00 14.07 100 GLY B CA 1
ATOM 2163 C C . GLY B 1 122 ? 23.421 15.755 -8.768 1.00 13.68 100 GLY B C 1
ATOM 2164 O O . GLY B 1 122 ? 23.369 14.517 -8.709 1.00 12.44 100 GLY B O 1
ATOM 2165 N N . GLY B 1 123 ? 23.466 16.461 -9.900 1.00 12.59 101 GLY B N 1
ATOM 2166 C CA . GLY B 1 123 ? 23.505 15.782 -11.206 1.00 11.95 101 GLY B CA 1
ATOM 2167 C C . GLY B 1 123 ? 22.177 15.849 -11.922 1.00 11.22 101 GLY B C 1
ATOM 2168 O O . GLY B 1 123 ? 21.157 16.086 -11.267 1.00 10.47 101 GLY B O 1
ATOM 2169 N N . SER B 1 124 ? 22.190 15.599 -13.229 1.00 11.46 102 SER B N 1
ATOM 2170 C CA . SER B 1 124 ? 20.980 15.725 -14.008 1.00 11.96 102 SER B CA 1
ATOM 2171 C C . SER B 1 124 ? 19.891 14.741 -13.611 1.00 11.54 102 SER B C 1
ATOM 2172 O O . SER B 1 124 ? 18.717 15.090 -13.548 1.00 11.28 102 SER B O 1
ATOM 2175 N N . LEU B 1 125 ? 20.259 13.474 -13.380 1.00 12.58 103 LEU B N 1
ATOM 2176 C CA . LEU B 1 125 ? 19.226 12.483 -13.153 1.00 13.02 103 LEU B CA 1
ATOM 2177 C C . LEU B 1 125 ? 18.600 12.665 -11.777 1.00 12.89 103 LEU B C 1
ATOM 2178 O O . LEU B 1 125 ? 17.377 12.597 -11.639 1.00 12.55 103 LEU B O 1
ATOM 2183 N N . ALA B 1 126 ? 19.432 12.899 -10.754 1.00 12.22 104 ALA B N 1
ATOM 2184 C CA . ALA B 1 126 ? 18.894 13.116 -9.407 1.00 12.31 104 ALA B CA 1
ATOM 2185 C C . ALA B 1 126 ? 17.992 14.351 -9.389 1.00 11.91 104 ALA B C 1
ATOM 2186 O O . ALA B 1 126 ? 16.937 14.370 -8.723 1.00 11.18 104 ALA B O 1
ATOM 2188 N N . THR B 1 127 ? 18.400 15.380 -10.138 1.00 11.12 105 THR B N 1
ATOM 2189 C CA . THR B 1 127 ? 17.636 16.609 -10.230 1.00 10.70 105 THR B CA 1
ATOM 2190 C C . THR B 1 127 ? 16.308 16.354 -10.892 1.00 10.70 105 THR B C 1
ATOM 2191 O O . THR B 1 127 ? 15.258 16.770 -10.405 1.00 10.49 105 THR B O 1
ATOM 2195 N N . TYR B 1 128 ? 16.337 15.656 -12.034 1.00 10.20 106 TYR B N 1
ATOM 2196 C CA . TYR B 1 128 ? 15.110 15.321 -12.788 1.00 10.73 106 TYR B CA 1
ATOM 2197 C C . TYR B 1 128 ? 14.173 14.489 -11.894 1.00 11.24 106 TYR B C 1
ATOM 2198 O O . TYR B 1 128 ? 12.965 14.787 -11.842 1.00 11.44 106 TYR B O 1
ATOM 2207 N N . ALA B 1 129 ? 14.722 13.461 -11.236 1.00 11.61 107 ALA B N 1
ATOM 2208 C CA . ALA B 1 129 ? 13.942 12.585 -10.379 1.00 12.29 107 ALA B CA 1
ATOM 2209 C C . ALA B 1 129 ? 13.258 13.373 -9.262 1.00 13.05 107 ALA B C 1
ATOM 2210 O O . ALA B 1 129 ? 12.050 13.258 -9.062 1.00 13.38 107 ALA B O 1
ATOM 2212 N N . PHE B 1 130 ? 14.034 14.209 -8.579 1.00 13.66 108 PHE B N 1
ATOM 2213 C CA . PHE B 1 130 ? 13.506 15.054 -7.505 1.00 14.51 108 PHE B CA 1
ATOM 2214 C C . PHE B 1 130 ? 12.315 15.874 -7.999 1.00 15.38 108 PHE B C 1
ATOM 2215 O O . PHE B 1 130 ? 11.288 15.927 -7.349 1.00 15.41 108 PHE B O 1
ATOM 2223 N N . GLN B 1 131 ? 12.452 16.498 -9.172 1.00 16.97 109 GLN B N 1
ATOM 2224 C CA . GLN B 1 131 ? 11.420 17.390 -9.687 1.00 17.69 109 GLN B CA 1
ATOM 2225 C C . GLN B 1 131 ? 10.168 16.660 -10.170 1.00 17.86 109 GLN B C 1
ATOM 2226 O O . GLN B 1 131 ? 9.119 17.272 -10.270 1.00 19.40 109 GLN B O 1
ATOM 2232 N N . HIS B 1 132 ? 10.282 15.371 -10.497 1.00 16.28 110 HIS B N 1
ATOM 2233 C CA . HIS B 1 132 ? 9.160 14.629 -11.048 1.00 16.38 110 HIS B CA 1
ATOM 2234 C C . HIS B 1 132 ? 8.539 13.567 -10.139 1.00 16.93 110 HIS B C 1
ATOM 2235 O O . HIS B 1 132 ? 7.537 12.991 -10.496 1.00 17.64 110 HIS B O 1
ATOM 2242 N N . MET B 1 133 ? 9.116 13.382 -8.953 1.00 17.99 111 MET B N 1
ATOM 2243 C CA . MET B 1 133 ? 8.529 12.540 -7.915 1.00 19.05 111 MET B CA 1
ATOM 2244 C C . MET B 1 133 ? 7.338 13.230 -7.268 1.00 19.64 111 MET B C 1
ATOM 2245 O O . MET B 1 133 ? 7.258 14.461 -7.235 1.00 19.76 111 MET B O 1
ATOM 2250 N N . LYS B 1 134 ? 6.406 12.422 -6.761 1.00 21.18 112 LYS B N 1
ATOM 2251 C CA . LYS B 1 134 ? 5.230 12.910 -6.054 1.00 22.76 112 LYS B CA 1
ATOM 2252 C C . LYS B 1 134 ? 5.633 13.614 -4.760 1.00 22.74 112 LYS B C 1
ATOM 2253 O O . LYS B 1 134 ? 5.185 14.725 -4.472 1.00 22.33 112 LYS B O 1
ATOM 2259 N N . ASP B 1 135 ? 6.495 12.959 -3.972 1.00 21.42 113 ASP B N 1
ATOM 2260 C CA . ASP B 1 135 ? 6.897 13.474 -2.664 1.00 21.27 113 ASP B CA 1
ATOM 2261 C C . ASP B 1 135 ? 8.333 13.057 -2.353 1.00 19.32 113 ASP B C 1
ATOM 2262 O O . ASP B 1 135 ? 8.576 12.127 -1.586 1.00 19.49 113 ASP B O 1
ATOM 2267 N N . PRO B 1 136 ? 9.333 13.723 -2.978 1.00 17.61 114 PRO B N 1
ATOM 2268 C CA . PRO B 1 136 ? 10.723 13.279 -2.900 1.00 16.26 114 PRO B CA 1
ATOM 2269 C C . PRO B 1 136 ? 11.355 13.593 -1.535 1.00 15.66 114 PRO B C 1
ATOM 2270 O O . PRO B 1 136 ? 10.988 14.595 -0.924 1.00 14.70 114 PRO B O 1
ATOM 2274 N N A ILE B 1 137 ? 12.270 12.734 -1.087 0.70 15.68 115 ILE B N 1
ATOM 2275 N N B ILE B 1 137 ? 12.285 12.742 -1.099 0.30 14.53 115 ILE B N 1
ATOM 2276 C CA A ILE B 1 137 ? 13.156 13.080 0.006 0.70 16.51 115 ILE B CA 1
ATOM 2277 C CA B ILE B 1 137 ? 13.075 12.957 0.112 0.30 14.17 115 ILE B CA 1
ATOM 2278 C C A ILE B 1 137 ? 14.516 12.559 -0.292 0.70 15.32 115 ILE B C 1
ATOM 2279 C C B ILE B 1 137 ? 14.503 12.539 -0.265 0.30 13.95 115 ILE B C 1
ATOM 2280 O O A ILE B 1 137 ? 14.692 11.692 -1.156 0.70 16.44 115 ILE B O 1
ATOM 2281 O O B ILE B 1 137 ? 14.689 11.698 -1.159 0.30 14.42 115 ILE B O 1
ATOM 2290 N N . VAL B 1 138 ? 15.499 13.132 0.398 1.00 13.60 116 VAL B N 1
ATOM 2291 C CA . VAL B 1 138 ? 16.883 12.803 0.204 1.00 12.95 116 VAL B CA 1
ATOM 2292 C C . VAL B 1 138 ? 17.404 12.156 1.484 1.00 13.03 116 VAL B C 1
ATOM 2293 O O . VAL B 1 138 ? 17.180 12.698 2.585 1.00 12.24 116 VAL B O 1
ATOM 2297 N N . VAL B 1 139 ? 18.071 11.002 1.347 1.00 12.31 117 VAL B N 1
ATOM 2298 C CA . VAL B 1 139 ? 18.657 10.314 2.500 1.00 12.53 117 VAL B CA 1
ATOM 2299 C C . VAL B 1 139 ? 20.171 10.250 2.361 1.00 12.74 117 VAL B C 1
ATOM 2300 O O . VAL B 1 139 ? 20.710 10.297 1.226 1.00 13.03 117 VAL B O 1
ATOM 2304 N N . GLU B 1 140 ? 20.863 10.174 3.500 1.00 12.13 118 GLU B N 1
ATOM 2305 C CA . GLU B 1 140 ? 22.311 10.234 3.529 1.00 12.96 118 GLU B CA 1
ATOM 2306 C C . GLU B 1 140 ? 22.995 9.010 2.940 1.00 13.06 118 GLU B C 1
ATOM 2307 O O . GLU B 1 140 ? 24.034 9.113 2.269 1.00 12.06 118 GLU B O 1
ATOM 2313 N N . HIS B 1 141 ? 22.385 7.853 3.194 1.00 12.75 119 HIS B N 1
ATOM 2314 C CA . HIS B 1 141 ? 22.936 6.537 2.865 1.00 14.60 119 HIS B CA 1
ATOM 2315 C C . HIS B 1 141 ? 21.770 5.613 2.579 1.00 14.71 119 HIS B C 1
ATOM 2316 O O . HIS B 1 141 ? 20.654 5.812 3.087 1.00 14.76 119 HIS B O 1
ATOM 2323 N N . ILE B 1 142 ? 22.029 4.534 1.825 1.00 14.78 120 ILE B N 1
ATOM 2324 C CA . ILE B 1 142 ? 20.998 3.559 1.601 1.00 14.79 120 ILE B CA 1
ATOM 2325 C C . ILE B 1 142 ? 21.686 2.219 1.316 1.00 14.85 120 ILE B C 1
ATOM 2326 O O . ILE B 1 142 ? 22.820 2.182 0.818 1.00 15.08 120 ILE B O 1
ATOM 2331 N N . THR B 1 143 ? 20.981 1.144 1.626 1.00 14.73 121 THR B N 1
ATOM 2332 C CA . THR B 1 143 ? 21.405 -0.221 1.285 1.00 15.95 121 THR B CA 1
ATOM 2333 C C . THR B 1 143 ? 20.272 -0.866 0.552 1.00 15.25 121 THR B C 1
ATOM 2334 O O . THR B 1 143 ? 19.174 -0.985 1.087 1.00 16.42 121 THR B O 1
ATOM 2338 N N . VAL B 1 144 ? 20.555 -1.332 -0.674 1.00 14.57 122 VAL B N 1
ATOM 2339 C CA . VAL B 1 144 ? 19.561 -1.864 -1.547 1.00 14.18 122 VAL B CA 1
ATOM 2340 C C . VAL B 1 144 ? 20.097 -3.148 -2.186 1.00 13.10 122 VAL B C 1
ATOM 2341 O O . VAL B 1 144 ? 21.307 -3.354 -2.265 1.00 12.79 122 VAL B O 1
ATOM 2345 N N . PRO B 1 145 ? 19.210 -4.031 -2.650 1.00 12.77 123 PRO B N 1
ATOM 2346 C CA . PRO B 1 145 ? 19.638 -5.337 -3.156 1.00 12.77 123 PRO B CA 1
ATOM 2347 C C . PRO B 1 145 ? 20.239 -5.320 -4.573 1.00 13.58 123 PRO B C 1
ATOM 2348 O O . PRO B 1 145 ? 20.864 -6.295 -4.944 1.00 13.58 123 PRO B O 1
ATOM 2352 N N . CYS B 1 146 ? 20.036 -4.236 -5.328 1.00 13.22 124 CYS B N 1
ATOM 2353 C CA . CYS B 1 146 ? 20.533 -4.188 -6.684 1.00 13.48 124 CYS B CA 1
ATOM 2354 C C . CYS B 1 146 ? 20.648 -2.767 -7.194 1.00 12.46 124 CYS B C 1
ATOM 2355 O O . CYS B 1 146 ? 20.115 -1.819 -6.565 1.00 11.44 124 CYS B O 1
ATOM 2358 N N . GLY B 1 147 ? 21.384 -2.597 -8.290 1.00 11.91 125 GLY B N 1
ATOM 2359 C CA . GLY B 1 147 ? 21.611 -1.273 -8.828 1.00 11.60 125 GLY B CA 1
ATOM 2360 C C . GLY B 1 147 ? 22.188 -1.322 -10.232 1.00 11.80 125 GLY B C 1
ATOM 2361 O O . GLY B 1 147 ? 22.653 -2.372 -10.724 1.00 10.16 125 GLY B O 1
ATOM 2362 N N . ILE B 1 148 ? 22.145 -0.153 -10.881 1.00 11.42 126 ILE B N 1
ATOM 2363 C CA . ILE B 1 148 ? 22.619 0.055 -12.242 1.00 12.50 126 ILE B CA 1
ATOM 2364 C C . ILE B 1 148 ? 23.448 1.332 -12.252 1.00 13.34 126 ILE B C 1
ATOM 2365 O O . ILE B 1 148 ? 22.965 2.367 -11.798 1.00 14.31 126 ILE B O 1
ATOM 2370 N N . ASP B 1 149 ? 24.706 1.230 -12.690 1.00 14.19 127 ASP B N 1
ATOM 2371 C CA . ASP B 1 149 ? 25.635 2.347 -12.766 1.00 15.20 127 ASP B CA 1
ATOM 2372 C C . ASP B 1 149 ? 25.883 2.630 -14.280 1.00 14.68 127 ASP B C 1
ATOM 2373 O O . ASP B 1 149 ? 26.420 1.789 -15.007 1.00 14.30 127 ASP B O 1
ATOM 2378 N N . ILE B 1 150 ? 25.490 3.826 -14.718 1.00 15.30 128 ILE B N 1
ATOM 2379 C CA . ILE B 1 150 ? 25.710 4.288 -16.098 1.00 15.67 128 ILE B CA 1
ATOM 2380 C C . ILE B 1 150 ? 26.791 5.359 -16.052 1.00 16.42 128 ILE B C 1
ATOM 2381 O O . ILE B 1 150 ? 26.575 6.431 -15.506 1.00 17.25 128 ILE B O 1
ATOM 2386 N N . GLY B 1 151 ? 27.978 5.013 -16.546 1.00 16.30 129 GLY B N 1
ATOM 2387 C CA . GLY B 1 151 ? 29.104 5.907 -16.673 1.00 15.88 129 GLY B CA 1
ATOM 2388 C C . GLY B 1 151 ? 30.085 5.914 -15.485 1.00 15.82 129 GLY B C 1
ATOM 2389 O O . GLY B 1 151 ? 30.788 6.892 -15.261 1.00 14.63 129 GLY B O 1
ATOM 2390 N N . GLN B 1 152 ? 30.185 4.791 -14.785 1.00 14.87 130 GLN B N 1
ATOM 2391 C CA . GLN B 1 152 ? 31.268 4.541 -13.836 1.00 16.37 130 GLN B CA 1
ATOM 2392 C C . GLN B 1 152 ? 31.292 5.570 -12.667 1.00 16.06 130 GLN B C 1
ATOM 2393 O O . GLN B 1 152 ? 32.363 6.061 -12.279 1.00 15.22 130 GLN B O 1
ATOM 2399 N N . THR B 1 153 ? 30.104 5.925 -12.176 1.00 16.55 131 THR B N 1
ATOM 2400 C CA . THR B 1 153 ? 29.981 6.820 -11.018 1.00 17.45 131 THR B CA 1
ATOM 2401 C C . THR B 1 153 ? 30.309 6.072 -9.715 1.00 17.88 131 THR B C 1
ATOM 2402 O O . THR B 1 153 ? 30.603 6.723 -8.695 1.00 17.23 131 THR B O 1
ATOM 2406 N N . LEU B 1 154 ? 30.226 4.742 -9.772 1.00 16.69 132 LEU B N 1
ATOM 2407 C CA . LEU B 1 154 ? 30.358 3.797 -8.644 1.00 17.06 132 LEU B CA 1
ATOM 2408 C C . LEU B 1 154 ? 29.100 3.732 -7.794 1.00 15.68 132 LEU B C 1
ATOM 2409 O O . LEU B 1 154 ? 28.565 4.773 -7.381 1.00 15.67 132 LEU B O 1
ATOM 2414 N N . ILE B 1 155 ? 28.623 2.509 -7.528 1.00 14.47 133 ILE B N 1
ATOM 2415 C CA . ILE B 1 155 ? 27.428 2.306 -6.737 1.00 15.00 133 ILE B CA 1
ATOM 2416 C C . ILE B 1 155 ? 27.552 1.237 -5.646 1.00 14.86 133 ILE B C 1
ATOM 2417 O O . ILE B 1 155 ? 26.593 0.992 -4.936 1.00 16.28 133 ILE B O 1
ATOM 2422 N N . GLY B 1 156 ? 28.743 0.659 -5.512 1.00 14.31 134 GLY B N 1
ATOM 2423 C CA . GLY B 1 156 ? 28.990 -0.489 -4.672 1.00 14.95 134 GLY B CA 1
ATOM 2424 C C . GLY B 1 156 ? 28.761 -0.264 -3.185 1.00 14.98 134 GLY B C 1
ATOM 2425 O O . GLY B 1 156 ? 28.396 -1.202 -2.447 1.00 15.36 134 GLY B O 1
ATOM 2426 N N . MET B 1 157 ? 28.967 0.975 -2.768 1.00 15.17 135 MET B N 1
ATOM 2427 C CA . MET B 1 157 ? 28.732 1.404 -1.395 1.00 14.40 135 MET B CA 1
ATOM 2428 C C . MET B 1 157 ? 27.275 1.290 -1.009 1.00 14.16 135 MET B C 1
ATOM 2429 O O . MET B 1 157 ? 26.963 1.246 0.191 1.00 13.61 135 MET B O 1
ATOM 2434 N N . HIS B 1 158 ? 26.375 1.218 -1.990 1.00 13.27 136 HIS B N 1
ATOM 2435 C CA . HIS B 1 158 ? 24.935 1.127 -1.731 1.00 13.97 136 HIS B CA 1
ATOM 2436 C C . HIS B 1 158 ? 24.308 -0.256 -1.791 1.00 14.57 136 HIS B C 1
ATOM 2437 O O . HIS B 1 158 ? 23.123 -0.406 -1.519 1.00 15.93 136 HIS B O 1
ATOM 2444 N N . ILE B 1 159 ? 25.083 -1.251 -2.240 1.00 14.61 137 ILE B N 1
ATOM 2445 C CA . ILE B 1 159 ? 24.558 -2.554 -2.519 1.00 13.71 137 ILE B CA 1
ATOM 2446 C C . ILE B 1 159 ? 24.743 -3.440 -1.278 1.00 13.22 137 ILE B C 1
ATOM 2447 O O . ILE B 1 159 ? 25.818 -3.504 -0.721 1.00 11.92 137 ILE B O 1
ATOM 2452 N N . LYS B 1 160 ? 23.672 -4.121 -0.915 1.00 14.05 138 LYS B N 1
ATOM 2453 C CA . LYS B 1 160 ? 23.673 -5.120 0.194 1.00 15.93 138 LYS B CA 1
ATOM 2454 C C . LYS B 1 160 ? 24.832 -6.088 -0.011 1.00 15.74 138 LYS B C 1
ATOM 2455 O O . LYS B 1 160 ? 25.033 -6.631 -1.112 1.00 14.47 138 LYS B O 1
ATOM 2461 N N . HIS B 1 161 ? 25.599 -6.319 1.051 1.00 15.37 139 HIS B N 1
ATOM 2462 C CA . HIS B 1 161 ? 26.654 -7.341 1.039 1.00 15.04 139 HIS B CA 1
ATOM 2463 C C . HIS B 1 161 ? 25.971 -8.700 0.914 1.00 14.15 139 HIS B C 1
ATOM 2464 O O . HIS B 1 161 ? 24.995 -8.943 1.616 1.00 14.03 139 HIS B O 1
ATOM 2471 N N . VAL B 1 162 ? 26.395 -9.566 -0.015 1.00 13.31 140 VAL B N 1
ATOM 2472 C CA . VAL B 1 162 ? 27.572 -9.458 -0.853 1.00 12.93 140 VAL B CA 1
ATOM 2473 C C . VAL B 1 162 ? 27.137 -8.988 -2.254 1.00 13.01 140 VAL B C 1
ATOM 2474 O O . VAL B 1 162 ? 26.228 -9.575 -2.894 1.00 12.15 140 VAL B O 1
ATOM 2478 N N . CYS B 1 163 ? 27.834 -7.964 -2.751 1.00 12.92 141 CYS B N 1
ATOM 2479 C CA . CYS B 1 163 ? 27.518 -7.395 -4.063 1.00 13.64 141 CYS B CA 1
ATOM 2480 C C . CYS B 1 163 ? 28.095 -8.289 -5.157 1.00 13.21 141 CYS B C 1
ATOM 2481 O O . CYS B 1 163 ? 29.280 -8.654 -5.095 1.00 12.65 141 CYS B O 1
ATOM 2484 N N . VAL B 1 164 ? 27.258 -8.647 -6.149 1.00 13.88 142 VAL B N 1
ATOM 2485 C CA . VAL B 1 164 ? 27.617 -9.549 -7.249 1.00 14.28 142 VAL B CA 1
ATOM 2486 C C . VAL B 1 164 ? 27.358 -8.837 -8.572 1.00 14.55 142 VAL B C 1
ATOM 2487 O O . VAL B 1 164 ? 26.216 -8.499 -8.883 1.00 13.49 142 VAL B O 1
ATOM 2491 N N . PRO B 1 165 ? 28.396 -8.623 -9.409 1.00 15.39 143 PRO B N 1
ATOM 2492 C CA . PRO B 1 165 ? 28.192 -8.033 -10.737 1.00 15.37 143 PRO B CA 1
ATOM 2493 C C . PRO B 1 165 ? 27.318 -8.943 -11.606 1.00 15.08 143 PRO B C 1
ATOM 2494 O O . PRO B 1 165 ? 27.415 -10.168 -11.472 1.00 13.79 143 PRO B O 1
ATOM 2498 N N . VAL B 1 166 ? 26.493 -8.345 -12.470 1.00 14.87 144 VAL B N 1
ATOM 2499 C CA . VAL B 1 166 ? 25.657 -9.073 -13.408 1.00 16.32 144 VAL B CA 1
ATOM 2500 C C . VAL B 1 166 ? 26.172 -8.792 -14.802 1.00 17.90 144 VAL B C 1
ATOM 2501 O O . VAL B 1 166 ? 26.285 -7.657 -15.186 1.00 18.14 144 VAL B O 1
ATOM 2505 N N . ARG B 1 167 ? 26.528 -9.837 -15.538 1.00 19.62 145 ARG B N 1
ATOM 2506 C CA . ARG B 1 167 ? 26.961 -9.762 -16.966 1.00 21.00 145 ARG B CA 1
ATOM 2507 C C . ARG B 1 167 ? 25.722 -9.512 -17.838 1.00 19.63 145 ARG B C 1
ATOM 2508 O O . ARG B 1 167 ? 24.716 -10.226 -17.690 1.00 18.53 145 ARG B O 1
ATOM 2516 N N . THR B 1 168 ? 25.806 -8.547 -18.753 1.00 18.49 146 THR B N 1
ATOM 2517 C CA . THR B 1 168 ? 24.763 -8.323 -19.729 1.00 18.45 146 THR B CA 1
ATOM 2518 C C . THR B 1 168 ? 25.420 -8.259 -21.100 1.00 17.94 146 THR B C 1
ATOM 2519 O O . THR B 1 168 ? 26.597 -7.949 -21.220 1.00 17.47 146 THR B O 1
ATOM 2523 N N . SER B 1 169 ? 24.641 -8.556 -22.134 1.00 17.97 147 SER B N 1
ATOM 2524 C CA . SER B 1 169 ? 25.118 -8.464 -23.499 1.00 18.13 147 SER B CA 1
ATOM 2525 C C . SER B 1 169 ? 25.203 -6.989 -23.928 1.00 18.06 147 SER B C 1
ATOM 2526 O O . SER B 1 169 ? 26.053 -6.623 -24.717 1.00 16.51 147 SER B O 1
ATOM 2529 N N . VAL B 1 170 ? 24.350 -6.125 -23.345 1.00 17.66 148 VAL B N 1
ATOM 2530 C CA . VAL B 1 170 ? 24.445 -4.666 -23.507 1.00 18.15 148 VAL B CA 1
ATOM 2531 C C . VAL B 1 170 ? 25.502 -4.094 -22.555 1.00 17.86 148 VAL B C 1
ATOM 2532 O O . VAL B 1 170 ? 25.328 -4.141 -21.369 1.00 18.79 148 VAL B O 1
ATOM 2536 N N . LYS B 1 171 ? 26.596 -3.574 -23.112 1.00 17.91 149 LYS B N 1
ATOM 2537 C CA . LYS B 1 171 ? 27.757 -3.138 -22.345 1.00 18.29 149 LYS B CA 1
ATOM 2538 C C . LYS B 1 171 ? 27.829 -1.624 -22.149 1.00 16.92 149 LYS B C 1
ATOM 2539 O O . LYS B 1 171 ? 28.582 -1.158 -21.299 1.00 16.23 149 LYS B O 1
ATOM 2545 N N . GLN B 1 172 ? 27.052 -0.880 -22.951 1.00 16.22 150 GLN B N 1
ATOM 2546 C CA . GLN B 1 172 ? 27.081 0.572 -22.929 1.00 16.01 150 GLN B CA 1
ATOM 2547 C C . GLN B 1 172 ? 25.685 1.133 -23.145 1.00 15.08 150 GLN B C 1
ATOM 2548 O O . GLN B 1 172 ? 24.826 0.525 -23.819 1.00 15.29 150 GLN B O 1
ATOM 2554 N N . VAL B 1 173 ? 25.460 2.335 -22.608 1.00 13.88 151 VAL B N 1
ATOM 2555 C CA . VAL B 1 173 ? 24.292 3.113 -22.935 1.00 13.37 151 VAL B CA 1
ATOM 2556 C C . VAL B 1 173 ? 24.842 4.398 -23.544 1.00 12.31 151 VAL B C 1
ATOM 2557 O O . VAL B 1 173 ? 25.502 5.183 -22.876 1.00 10.82 151 VAL B O 1
ATOM 2561 N N . GLY B 1 174 ? 24.629 4.561 -24.855 1.00 12.86 152 GLY B N 1
ATOM 2562 C CA . GLY B 1 174 ? 25.337 5.571 -25.629 1.00 12.83 152 GLY B CA 1
ATOM 2563 C C . GLY B 1 174 ? 26.819 5.260 -25.497 1.00 12.96 152 GLY B C 1
ATOM 2564 O O . GLY B 1 174 ? 27.255 4.128 -25.730 1.00 13.73 152 GLY B O 1
ATOM 2565 N N . GLN B 1 175 ? 27.598 6.260 -25.079 1.00 13.11 153 GLN B N 1
ATOM 2566 C CA . GLN B 1 175 ? 29.027 6.115 -24.844 1.00 14.16 153 GLN B CA 1
ATOM 2567 C C . GLN B 1 175 ? 29.438 5.763 -23.417 1.00 14.30 153 GLN B C 1
ATOM 2568 O O . GLN B 1 175 ? 30.620 5.705 -23.136 1.00 14.97 153 GLN B O 1
ATOM 2574 N N . ALA B 1 176 ? 28.459 5.514 -22.551 1.00 13.39 154 ALA B N 1
ATOM 2575 C CA . ALA B 1 176 ? 28.721 5.265 -21.120 1.00 14.18 154 ALA B CA 1
ATOM 2576 C C . ALA B 1 176 ? 28.793 3.781 -20.823 1.00 14.57 154 ALA B C 1
ATOM 2577 O O . ALA B 1 176 ? 27.856 3.048 -21.146 1.00 14.71 154 ALA B O 1
ATOM 2579 N N . ILE B 1 177 ? 29.886 3.358 -20.179 1.00 15.55 155 ILE B N 1
ATOM 2580 C CA . ILE B 1 177 ? 30.020 1.985 -19.699 1.00 16.06 155 ILE B CA 1
ATOM 2581 C C . ILE B 1 177 ? 28.934 1.753 -18.657 1.00 16.44 155 ILE B C 1
ATOM 2582 O O . ILE B 1 177 ? 28.700 2.595 -17.776 1.00 14.96 155 ILE B O 1
ATOM 2587 N N . VAL B 1 178 ? 28.257 0.604 -18.739 1.00 16.18 156 VAL B N 1
ATOM 2588 C CA . VAL B 1 178 ? 27.230 0.279 -17.769 1.00 16.98 156 VAL B CA 1
ATOM 2589 C C . VAL B 1 178 ? 27.665 -0.923 -16.918 1.00 16.74 156 VAL B C 1
ATOM 2590 O O . VAL B 1 178 ? 28.224 -1.876 -17.445 1.00 13.98 156 VAL B O 1
ATOM 2594 N N . THR B 1 179 ? 27.449 -0.806 -15.594 1.00 16.30 157 THR B N 1
ATOM 2595 C CA . THR B 1 179 ? 27.729 -1.848 -14.594 1.00 18.60 157 THR B CA 1
ATOM 2596 C C . THR B 1 179 ? 26.417 -2.172 -13.903 1.00 17.51 157 THR B C 1
ATOM 2597 O O . THR B 1 179 ? 25.656 -1.248 -13.536 1.00 17.41 157 THR B O 1
ATOM 2601 N N . ILE B 1 180 ? 26.140 -3.463 -13.724 1.00 15.79 158 ILE B N 1
ATOM 2602 C CA . ILE B 1 180 ? 24.912 -3.913 -13.087 1.00 16.14 158 ILE B CA 1
ATOM 2603 C C . ILE B 1 180 ? 25.320 -4.754 -11.867 1.00 14.80 158 ILE B C 1
ATOM 2604 O O . ILE B 1 180 ? 26.207 -5.622 -11.977 1.00 14.39 158 ILE B O 1
ATOM 2609 N N . ALA B 1 181 ? 24.677 -4.510 -10.725 1.00 13.58 159 ALA B N 1
ATOM 2610 C CA . ALA B 1 181 ? 24.962 -5.243 -9.485 1.00 13.62 159 ALA B CA 1
ATOM 2611 C C . ALA B 1 181 ? 23.685 -5.803 -8.900 1.00 13.32 159 ALA B C 1
ATOM 2612 O O . ALA B 1 181 ? 22.646 -5.133 -8.868 1.00 11.96 159 ALA B O 1
ATOM 2614 N N . THR B 1 182 ? 23.786 -7.053 -8.411 1.00 13.10 160 THR B N 1
ATOM 2615 C CA . THR B 1 182 ? 22.781 -7.647 -7.598 1.00 13.56 160 THR B CA 1
ATOM 2616 C C . THR B 1 182 ? 23.471 -8.036 -6.284 1.00 13.29 160 THR B C 1
ATOM 2617 O O . THR B 1 182 ? 24.605 -7.621 -6.016 1.00 12.35 160 THR B O 1
ATOM 2621 N N . SER B 1 183 ? 22.767 -8.791 -5.442 1.00 13.47 161 SER B N 1
ATOM 2622 C CA . SER B 1 183 ? 23.310 -9.159 -4.139 1.00 12.82 161 SER B CA 1
ATOM 2623 C C . SER B 1 183 ? 22.854 -10.534 -3.744 1.00 12.36 161 SER B C 1
ATOM 2624 O O . SER B 1 183 ? 21.860 -11.065 -4.257 1.00 12.48 161 SER B O 1
ATOM 2627 N N . ARG B 1 184 ? 23.624 -11.140 -2.849 1.00 11.81 162 ARG B N 1
ATOM 2628 C CA . ARG B 1 184 ? 23.356 -12.511 -2.348 1.00 11.63 162 ARG B CA 1
ATOM 2629 C C . ARG B 1 184 ? 23.989 -12.640 -0.964 1.00 11.53 162 ARG B C 1
ATOM 2630 O O . ARG B 1 184 ? 24.926 -11.935 -0.614 1.00 10.89 162 ARG B O 1
ATOM 2638 N N . PRO B 1 185 ? 23.500 -13.579 -0.135 1.00 11.68 163 PRO B N 1
ATOM 2639 C CA . PRO B 1 185 ? 24.052 -13.698 1.222 1.00 11.95 163 PRO B CA 1
ATOM 2640 C C . PRO B 1 185 ? 25.530 -14.151 1.214 1.00 12.26 163 PRO B C 1
ATOM 2641 O O . PRO B 1 185 ? 25.956 -14.855 0.280 1.00 11.87 163 PRO B O 1
ATOM 2645 N N . LYS B 1 186 ? 26.253 -13.808 2.282 1.00 12.25 164 LYS B N 1
ATOM 2646 C CA . LYS B 1 186 ? 27.576 -14.360 2.538 1.00 12.38 164 LYS B CA 1
ATOM 2647 C C . LYS B 1 186 ? 27.466 -15.888 2.617 1.00 12.21 164 LYS B C 1
ATOM 2648 O O . LYS B 1 186 ? 26.517 -16.444 3.194 1.00 12.12 164 LYS B O 1
ATOM 2654 N N . LYS B 1 187 ? 28.472 -16.551 2.049 1.00 12.16 165 LYS B N 1
ATOM 2655 C CA . LYS B 1 187 ? 28.545 -18.027 2.154 1.00 12.34 165 LYS B CA 1
ATOM 2656 C C . LYS B 1 187 ? 29.435 -18.315 3.359 1.00 11.59 165 LYS B C 1
ATOM 2657 O O . LYS B 1 187 ? 30.546 -17.767 3.410 1.00 11.68 165 LYS B O 1
ATOM 2663 N N . ILE B 1 188 ? 28.952 -19.133 4.294 1.00 11.50 166 ILE B N 1
ATOM 2664 C CA . ILE B 1 188 ? 29.727 -19.364 5.546 1.00 11.72 166 ILE B CA 1
ATOM 2665 C C . ILE B 1 188 ? 29.959 -20.861 5.742 1.00 10.85 166 ILE B C 1
ATOM 2666 O O . ILE B 1 188 ? 29.240 -21.666 5.129 1.00 9.31 166 ILE B O 1
ATOM 2671 N N . GLY B 1 189 ? 30.930 -21.195 6.585 1.00 11.10 167 GLY B N 1
ATOM 2672 C CA . GLY B 1 189 ? 31.177 -22.612 6.891 1.00 10.78 167 GLY B CA 1
ATOM 2673 C C . GLY B 1 189 ? 32.584 -23.017 6.530 1.00 10.86 167 GLY B C 1
ATOM 2674 O O . GLY B 1 189 ? 33.174 -22.394 5.629 1.00 9.72 167 GLY B O 1
ATOM 2675 N N . GLY B 1 190 ? 33.098 -24.030 7.220 1.00 10.32 168 GLY B N 1
ATOM 2676 C CA . GLY B 1 190 ? 34.451 -24.525 6.937 1.00 10.66 168 GLY B CA 1
ATOM 2677 C C . GLY B 1 190 ? 34.469 -25.513 5.788 1.00 11.23 168 GLY B C 1
ATOM 2678 O O . GLY B 1 190 ? 33.487 -25.559 5.030 1.00 10.70 168 GLY B O 1
ATOM 2679 N N . GLU B 1 191 ? 35.523 -26.314 5.701 1.00 12.75 169 GLU B N 1
ATOM 2680 C CA . GLU B 1 191 ? 35.721 -27.230 4.572 1.00 14.46 169 GLU B CA 1
ATOM 2681 C C . GLU B 1 191 ? 34.654 -28.332 4.454 1.00 14.21 169 GLU B C 1
ATOM 2682 O O . GLU B 1 191 ? 34.516 -28.937 3.393 1.00 13.97 169 GLU B O 1
ATOM 2688 N N . ARG B 1 192 ? 33.937 -28.618 5.542 1.00 12.51 170 ARG B N 1
ATOM 2689 C CA . ARG B 1 192 ? 32.960 -29.740 5.516 1.00 12.13 170 ARG B CA 1
ATOM 2690 C C . ARG B 1 192 ? 31.556 -29.188 5.295 1.00 11.56 170 ARG B C 1
ATOM 2691 O O . ARG B 1 192 ? 30.611 -29.991 5.223 1.00 10.62 170 ARG B O 1
ATOM 2699 N N . ALA B 1 193 ? 31.434 -27.865 5.168 1.00 11.60 171 ALA B N 1
ATOM 2700 C CA . ALA B 1 193 ? 30.099 -27.239 5.052 1.00 12.36 171 ALA B CA 1
ATOM 2701 C C . ALA B 1 193 ? 29.408 -27.635 3.747 1.00 13.45 171 ALA B C 1
ATOM 2702 O O . ALA B 1 193 ? 30.111 -27.937 2.770 1.00 13.29 171 ALA B O 1
ATOM 2704 N N . LYS B 1 194 ? 28.077 -27.614 3.753 1.00 14.38 172 LYS B N 1
ATOM 2705 C CA . LYS B 1 194 ? 27.294 -27.943 2.538 1.00 15.02 172 LYS B CA 1
ATOM 2706 C C . LYS B 1 194 ? 26.518 -26.698 2.103 1.00 15.47 172 LYS B C 1
ATOM 2707 O O . LYS B 1 194 ? 26.224 -25.859 2.971 1.00 14.53 172 LYS B O 1
ATOM 2713 N N . TYR B 1 195 ? 26.185 -26.599 0.816 1.00 16.35 173 TYR B N 1
ATOM 2714 C CA . TYR B 1 195 ? 25.486 -25.409 0.252 1.00 17.23 173 TYR B CA 1
ATOM 2715 C C . TYR B 1 195 ? 24.231 -25.812 -0.532 1.00 20.23 173 TYR B C 1
ATOM 2716 O O . TYR B 1 195 ? 23.472 -24.899 -0.907 1.00 19.43 173 TYR B O 1
ATOM 2725 N N . GLN B 1 196 ? 23.982 -27.118 -0.671 1.00 24.04 174 GLN B N 1
ATOM 2726 C CA . GLN B 1 196 ? 22.727 -27.669 -1.169 1.00 29.58 174 GLN B CA 1
ATOM 2727 C C . GLN B 1 196 ? 22.236 -28.801 -0.254 1.00 32.02 174 GLN B C 1
ATOM 2728 O O . GLN B 1 196 ? 22.997 -29.473 0.468 1.00 33.71 174 GLN B O 1
ATOM 2735 N N . TYR C 1 18 ? 18.459 -45.464 20.666 1.00 36.23 -4 TYR C N 1
ATOM 2736 C CA . TYR C 1 18 ? 18.651 -44.058 20.203 1.00 37.87 -4 TYR C CA 1
ATOM 2737 C C . TYR C 1 18 ? 17.291 -43.388 19.960 1.00 38.51 -4 TYR C C 1
ATOM 2738 O O . TYR C 1 18 ? 17.237 -42.146 20.079 1.00 40.63 -4 TYR C O 1
ATOM 2747 N N . LYS C 1 19 ? 16.238 -44.152 19.630 1.00 38.65 -3 LYS C N 1
ATOM 2748 C CA . LYS C 1 19 ? 14.892 -43.572 19.440 1.00 39.12 -3 LYS C CA 1
ATOM 2749 C C . LYS C 1 19 ? 14.215 -43.215 20.760 1.00 38.15 -3 LYS C C 1
ATOM 2750 O O . LYS C 1 19 ? 13.344 -42.349 20.809 1.00 38.96 -3 LYS C O 1
ATOM 2756 N N . LYS C 1 20 ? 14.628 -43.906 21.833 1.00 35.82 -2 LYS C N 1
ATOM 2757 C CA . LYS C 1 20 ? 14.126 -43.689 23.185 1.00 33.26 -2 LYS C CA 1
ATOM 2758 C C . LYS C 1 20 ? 15.033 -42.811 24.073 1.00 30.60 -2 LYS C C 1
ATOM 2759 O O . LYS C 1 20 ? 14.565 -42.250 25.055 1.00 29.05 -2 LYS C O 1
ATOM 2765 N N . ALA C 1 21 ? 16.316 -42.680 23.711 1.00 26.93 -1 ALA C N 1
ATOM 2766 C CA . ALA C 1 21 ? 17.284 -41.958 24.502 1.00 23.35 -1 ALA C CA 1
ATOM 2767 C C . ALA C 1 21 ? 16.838 -40.518 24.751 1.00 21.42 -1 ALA C C 1
ATOM 2768 O O . ALA C 1 21 ? 16.480 -39.791 23.814 1.00 17.75 -1 ALA C O 1
ATOM 2770 N N . GLY C 1 22 ? 16.807 -40.141 26.046 1.00 20.26 0 GLY C N 1
ATOM 2771 C CA . GLY C 1 22 ? 16.472 -38.803 26.475 1.00 18.37 0 GLY C CA 1
ATOM 2772 C C . GLY C 1 22 ? 14.990 -38.487 26.559 1.00 17.40 0 GLY C C 1
ATOM 2773 O O . GLY C 1 22 ? 14.638 -37.449 27.056 1.00 17.02 0 GLY C O 1
ATOM 2774 N N . PHE C 1 23 ? 14.125 -39.401 26.104 1.00 15.92 1 PHE C N 1
ATOM 2775 C CA . PHE C 1 23 ? 12.747 -39.039 25.805 1.00 14.95 1 PHE C CA 1
ATOM 2776 C C . PHE C 1 23 ? 11.990 -38.687 27.078 1.00 13.10 1 PHE C C 1
ATOM 2777 O O . PHE C 1 23 ? 11.344 -37.654 27.176 1.00 12.18 1 PHE C O 1
ATOM 2785 N N . LYS C 1 24 ? 12.108 -39.562 28.076 1.00 11.80 2 LYS C N 1
ATOM 2786 C CA . LYS C 1 24 ? 11.418 -39.357 29.344 1.00 11.62 2 LYS C CA 1
ATOM 2787 C C . LYS C 1 24 ? 11.897 -38.060 30.015 1.00 10.39 2 LYS C C 1
ATOM 2788 O O . LYS C 1 24 ? 11.065 -37.267 30.442 1.00 10.09 2 LYS C O 1
ATOM 2794 N N . ASP C 1 25 ? 13.224 -37.857 30.078 1.00 9.94 3 ASP C N 1
ATOM 2795 C CA . ASP C 1 25 ? 13.794 -36.686 30.730 1.00 10.23 3 ASP C CA 1
ATOM 2796 C C . ASP C 1 25 ? 13.346 -35.422 29.990 1.00 10.35 3 ASP C C 1
ATOM 2797 O O . ASP C 1 25 ? 12.933 -34.448 30.614 1.00 9.17 3 ASP C O 1
ATOM 2802 N N . LEU C 1 26 ? 13.432 -35.452 28.653 1.00 10.24 4 LEU C N 1
ATOM 2803 C CA . LEU C 1 26 ? 13.059 -34.288 27.864 1.00 10.98 4 LEU C CA 1
ATOM 2804 C C . LEU C 1 26 ? 11.595 -33.916 28.021 1.00 10.74 4 LEU C C 1
ATOM 2805 O O . LEU C 1 26 ? 11.275 -32.724 28.177 1.00 11.06 4 LEU C O 1
ATOM 2810 N N . THR C 1 27 ? 10.718 -34.922 27.939 1.00 11.74 5 THR C N 1
ATOM 2811 C CA . THR C 1 27 ? 9.289 -34.723 28.101 1.00 12.66 5 THR C CA 1
ATOM 2812 C C . THR C 1 27 ? 8.978 -34.092 29.459 1.00 12.61 5 THR C C 1
ATOM 2813 O O . THR C 1 27 ? 8.233 -33.097 29.530 1.00 11.87 5 THR C O 1
ATOM 2817 N N . MET C 1 28 ? 9.612 -34.609 30.515 1.00 12.27 6 MET C N 1
ATOM 2818 C CA . MET C 1 28 ? 9.412 -34.042 31.866 1.00 12.69 6 MET C CA 1
ATOM 2819 C C . MET C 1 28 ? 9.923 -32.617 31.989 1.00 12.09 6 MET C C 1
ATOM 2820 O O . MET C 1 28 ? 9.260 -31.802 32.617 1.00 11.37 6 MET C O 1
ATOM 2825 N N . LEU C 1 29 ? 11.084 -32.331 31.391 1.00 11.90 7 LEU C N 1
ATOM 2826 C CA . LEU C 1 29 ? 11.681 -31.010 31.413 1.00 12.44 7 LEU C CA 1
ATOM 2827 C C . LEU C 1 29 ? 10.776 -30.010 30.689 1.00 12.65 7 LEU C C 1
ATOM 2828 O O . LEU C 1 29 ? 10.527 -28.926 31.206 1.00 12.60 7 LEU C O 1
ATOM 2833 N N . LEU C 1 30 ? 10.255 -30.401 29.522 1.00 13.04 8 LEU C N 1
ATOM 2834 C CA . LEU C 1 30 ? 9.384 -29.506 28.742 1.00 13.66 8 LEU C CA 1
ATOM 2835 C C . LEU C 1 30 ? 8.049 -29.240 29.464 1.00 14.53 8 LEU C C 1
ATOM 2836 O O . LEU C 1 30 ? 7.577 -28.111 29.494 1.00 14.08 8 LEU C O 1
ATOM 2841 N N . ASP C 1 31 ? 7.493 -30.268 30.116 1.00 15.35 9 ASP C N 1
ATOM 2842 C CA . ASP C 1 31 ? 6.253 -30.100 30.888 1.00 16.54 9 ASP C CA 1
ATOM 2843 C C . ASP C 1 31 ? 6.435 -29.188 32.084 1.00 15.80 9 ASP C C 1
ATOM 2844 O O . ASP C 1 31 ? 5.573 -28.384 32.402 1.00 16.29 9 ASP C O 1
ATOM 2849 N N . GLU C 1 32 ? 7.581 -29.320 32.742 1.00 15.42 10 GLU C N 1
ATOM 2850 C CA . GLU C 1 32 ? 7.988 -28.453 33.843 1.00 14.94 10 GLU C CA 1
ATOM 2851 C C . GLU C 1 32 ? 8.069 -27.001 33.381 1.00 13.85 10 GLU C C 1
ATOM 2852 O O . GLU C 1 32 ? 7.510 -26.099 34.008 1.00 12.67 10 GLU C O 1
ATOM 2858 N N . LEU C 1 33 ? 8.798 -26.783 32.283 1.00 13.28 11 LEU C N 1
ATOM 2859 C CA . LEU C 1 33 ? 8.952 -25.430 31.721 1.00 13.22 11 LEU C CA 1
ATOM 2860 C C . LEU C 1 33 ? 7.609 -24.823 31.318 1.00 13.60 11 LEU C C 1
ATOM 2861 O O . LEU C 1 33 ? 7.358 -23.644 31.618 1.00 13.28 11 LEU C O 1
ATOM 2866 N N . LYS C 1 34 ? 6.734 -25.623 30.696 1.00 14.54 12 LYS C N 1
ATOM 2867 C CA . LYS C 1 34 ? 5.402 -25.170 30.328 1.00 15.85 12 LYS C CA 1
ATOM 2868 C C . LYS C 1 34 ? 4.677 -24.656 31.561 1.00 17.05 12 LYS C C 1
ATOM 2869 O O . LYS C 1 34 ? 4.130 -23.558 31.557 1.00 16.48 12 LYS C O 1
ATOM 2875 N N . ASP C 1 35 ? 4.704 -25.467 32.633 1.00 17.89 13 ASP C N 1
ATOM 2876 C CA . ASP C 1 35 ? 4.042 -25.155 33.886 1.00 19.38 13 ASP C CA 1
ATOM 2877 C C . ASP C 1 35 ? 4.566 -23.918 34.591 1.00 19.39 13 ASP C C 1
ATOM 2878 O O . ASP C 1 35 ? 3.841 -23.321 35.363 1.00 19.34 13 ASP C O 1
ATOM 2883 N N . MET C 1 36 ? 5.824 -23.533 34.345 1.00 20.38 14 MET C N 1
ATOM 2884 C CA . MET C 1 36 ? 6.345 -22.276 34.881 1.00 21.66 14 MET C CA 1
ATOM 2885 C C . MET C 1 36 ? 6.313 -21.111 33.882 1.00 20.04 14 MET C C 1
ATOM 2886 O O . MET C 1 36 ? 7.034 -20.129 34.049 1.00 20.08 14 MET C O 1
ATOM 2891 N N . SER C 1 37 ? 5.439 -21.215 32.868 1.00 18.84 15 SER C N 1
ATOM 2892 C CA . SER C 1 37 ? 5.242 -20.177 31.829 1.00 18.36 15 SER C CA 1
ATOM 2893 C C . SER C 1 37 ? 6.515 -19.753 31.111 1.00 17.15 15 SER C C 1
ATOM 2894 O O . SER C 1 37 ? 6.694 -18.596 30.744 1.00 17.57 15 SER C O 1
ATOM 2897 N N . PHE C 1 38 ? 7.414 -20.702 30.885 1.00 15.70 16 PHE C N 1
ATOM 2898 C CA . PHE C 1 38 ? 8.665 -20.412 30.215 1.00 15.04 16 PHE C CA 1
ATOM 2899 C C . PHE C 1 38 ? 8.485 -20.155 28.713 1.00 15.26 16 PHE C C 1
ATOM 2900 O O . PHE C 1 38 ? 9.270 -19.449 28.115 1.00 15.43 16 PHE C O 1
ATOM 2908 N N . PHE C 1 39 ? 7.456 -20.772 28.126 1.00 15.53 17 PHE C N 1
ATOM 2909 C CA . PHE C 1 39 ? 7.174 -20.725 26.689 1.00 15.49 17 PHE C CA 1
ATOM 2910 C C . PHE C 1 39 ? 6.017 -19.775 26.436 1.00 16.14 17 PHE C C 1
ATOM 2911 O O . PHE C 1 39 ? 4.887 -20.052 26.848 1.00 15.38 17 PHE C O 1
ATOM 2919 N N . ASN C 1 40 ? 6.304 -18.648 25.773 1.00 16.47 18 ASN C N 1
ATOM 2920 C CA . ASN C 1 40 ? 5.291 -17.623 25.535 1.00 16.78 18 ASN C CA 1
ATOM 2921 C C . ASN C 1 40 ? 4.943 -17.506 24.074 1.00 16.03 18 ASN C C 1
ATOM 2922 O O . ASN C 1 40 ? 5.847 -17.541 23.239 1.00 15.24 18 ASN C O 1
ATOM 2927 N N . LYS C 1 41 ? 3.647 -17.347 23.786 1.00 15.82 19 LYS C N 1
ATOM 2928 C CA . LYS C 1 41 ? 3.168 -17.188 22.428 1.00 16.55 19 LYS C CA 1
ATOM 2929 C C . LYS C 1 41 ? 3.950 -16.073 21.743 1.00 16.15 19 LYS C C 1
ATOM 2930 O O . LYS C 1 41 ? 4.108 -15.006 22.298 1.00 15.22 19 LYS C O 1
ATOM 2936 N N . GLY C 1 42 ? 4.488 -16.378 20.559 1.00 16.99 20 GLY C N 1
ATOM 2937 C CA . GLY C 1 42 ? 5.213 -15.415 19.755 1.00 17.49 20 GLY C CA 1
ATOM 2938 C C . GLY C 1 42 ? 6.692 -15.224 20.067 1.00 17.93 20 GLY C C 1
ATOM 2939 O O . GLY C 1 42 ? 7.379 -14.567 19.301 1.00 19.59 20 GLY C O 1
ATOM 2940 N N . ASP C 1 43 ? 7.184 -15.776 21.182 1.00 17.14 21 ASP C N 1
ATOM 2941 C CA . ASP C 1 43 ? 8.608 -15.725 21.498 1.00 17.07 21 ASP C CA 1
ATOM 2942 C C . ASP C 1 43 ? 9.325 -16.760 20.646 1.00 16.17 21 ASP C C 1
ATOM 2943 O O . ASP C 1 43 ? 8.717 -17.771 20.220 1.00 15.82 21 ASP C O 1
ATOM 2948 N N . ILE C 1 44 ? 10.618 -16.506 20.418 1.00 14.92 22 ILE C N 1
ATOM 2949 C CA . ILE C 1 44 ? 11.542 -17.488 19.882 1.00 14.55 22 ILE C CA 1
ATOM 2950 C C . ILE C 1 44 ? 12.397 -18.035 21.034 1.00 14.45 22 ILE C C 1
ATOM 2951 O O . ILE C 1 44 ? 12.955 -17.262 21.850 1.00 13.30 22 ILE C O 1
ATOM 2956 N N . CYS C 1 45 ? 12.522 -19.372 21.089 1.00 13.21 23 CYS C N 1
ATOM 2957 C CA . CYS C 1 45 ? 13.384 -20.040 22.022 1.00 14.08 23 CYS C CA 1
ATOM 2958 C C . CYS C 1 45 ? 14.507 -20.740 21.266 1.00 13.12 23 CYS C C 1
ATOM 2959 O O . CYS C 1 45 ? 14.233 -21.510 20.343 1.00 12.25 23 CYS C O 1
ATOM 2962 N N . LEU C 1 46 ? 15.757 -20.414 21.614 1.00 13.05 24 LEU C N 1
ATOM 2963 C CA . LEU C 1 46 ? 16.926 -20.972 20.981 1.00 13.33 24 LEU C CA 1
ATOM 2964 C C . LEU C 1 46 ? 17.297 -22.297 21.621 1.00 12.30 24 LEU C C 1
ATOM 2965 O O . LEU C 1 46 ? 17.382 -22.387 22.834 1.00 10.58 24 LEU C O 1
ATOM 2970 N N . ILE C 1 47 ? 17.501 -23.304 20.781 1.00 11.49 25 ILE C N 1
ATOM 2971 C CA . ILE C 1 47 ? 17.975 -24.629 21.174 1.00 12.68 25 ILE C CA 1
ATOM 2972 C C . ILE C 1 47 ? 19.418 -24.839 20.750 1.00 13.93 25 ILE C C 1
ATOM 2973 O O . ILE C 1 47 ? 19.771 -24.682 19.549 1.00 13.79 25 ILE C O 1
ATOM 2978 N N . GLY C 1 48 ? 20.252 -25.177 21.731 1.00 15.18 26 GLY C N 1
ATOM 2979 C CA . GLY C 1 48 ? 21.606 -25.642 21.548 1.00 16.74 26 GLY C CA 1
ATOM 2980 C C . GLY C 1 48 ? 21.574 -27.112 21.940 1.00 20.24 26 GLY C C 1
ATOM 2981 O O . GLY C 1 48 ? 21.095 -27.477 23.021 1.00 20.43 26 GLY C O 1
ATOM 2982 N N . CYS C 1 49 ? 22.064 -27.988 21.052 1.00 22.97 27 CYS C N 1
ATOM 2983 C CA . CYS C 1 49 ? 22.062 -29.397 21.365 1.00 25.79 27 CYS C CA 1
ATOM 2984 C C . CYS C 1 49 ? 23.283 -30.125 20.841 1.00 26.07 27 CYS C C 1
ATOM 2985 O O . CYS C 1 49 ? 23.829 -29.766 19.781 1.00 27.67 27 CYS C O 1
ATOM 2988 N N . SER C 1 50 ? 23.718 -31.103 21.643 1.00 25.05 28 SER C N 1
ATOM 2989 C CA . SER C 1 50 ? 24.718 -32.092 21.292 1.00 24.80 28 SER C CA 1
ATOM 2990 C C . SER C 1 50 ? 24.105 -33.452 21.612 1.00 23.88 28 SER C C 1
ATOM 2991 O O . SER C 1 50 ? 23.964 -33.831 22.776 1.00 23.54 28 SER C O 1
ATOM 2994 N N . THR C 1 51 ? 23.698 -34.169 20.558 1.00 22.28 29 THR C N 1
ATOM 2995 C CA . THR C 1 51 ? 23.046 -35.461 20.681 1.00 22.21 29 THR C CA 1
ATOM 2996 C C . THR C 1 51 ? 23.998 -36.505 21.241 1.00 20.93 29 THR C C 1
ATOM 2997 O O . THR C 1 51 ? 23.569 -37.435 21.934 1.00 20.67 29 THR C O 1
ATOM 3001 N N . SER C 1 52 ? 25.297 -36.349 20.970 1.00 20.60 30 SER C N 1
ATOM 3002 C CA . SER C 1 52 ? 26.279 -37.269 21.517 1.00 20.81 30 SER C CA 1
ATOM 3003 C C . SER C 1 52 ? 26.328 -37.153 23.029 1.00 20.18 30 SER C C 1
ATOM 3004 O O . SER C 1 52 ? 26.511 -38.135 23.702 1.00 20.89 30 SER C O 1
ATOM 3007 N N . GLU C 1 53 ? 26.132 -35.941 23.569 1.00 19.25 31 GLU C N 1
ATOM 3008 C CA . GLU C 1 53 ? 26.101 -35.772 25.022 1.00 18.16 31 GLU C CA 1
ATOM 3009 C C . GLU C 1 53 ? 24.903 -36.493 25.633 1.00 15.58 31 GLU C C 1
ATOM 3010 O O . GLU C 1 53 ? 25.010 -37.037 26.712 1.00 14.83 31 GLU C O 1
ATOM 3016 N N . VAL C 1 54 ? 23.765 -36.493 24.926 1.00 13.76 32 VAL C N 1
ATOM 3017 C CA . VAL C 1 54 ? 22.562 -37.175 25.424 1.00 13.57 32 VAL C CA 1
ATOM 3018 C C . VAL C 1 54 ? 22.823 -38.665 25.624 1.00 13.61 32 VAL C C 1
ATOM 3019 O O . VAL C 1 54 ? 22.402 -39.270 26.623 1.00 12.02 32 VAL C O 1
ATOM 3023 N N . ILE C 1 55 ? 23.545 -39.262 24.674 1.00 14.34 33 ILE C N 1
ATOM 3024 C CA . ILE C 1 55 ? 23.910 -40.667 24.751 1.00 15.38 33 ILE C CA 1
ATOM 3025 C C . ILE C 1 55 ? 25.119 -40.901 25.649 1.00 16.29 33 ILE C C 1
ATOM 3026 O O . ILE C 1 55 ? 25.174 -41.884 26.357 1.00 14.34 33 ILE C O 1
ATOM 3031 N N . GLY C 1 56 ? 26.088 -39.984 25.596 1.00 17.65 34 GLY C N 1
ATOM 3032 C CA . GLY C 1 56 ? 27.266 -40.025 26.437 1.00 19.32 34 GLY C CA 1
ATOM 3033 C C . GLY C 1 56 ? 28.518 -40.549 25.781 1.00 21.30 34 GLY C C 1
ATOM 3034 O O . GLY C 1 56 ? 29.475 -40.843 26.463 1.00 23.47 34 GLY C O 1
ATOM 3035 N N . GLU C 1 57 ? 28.520 -40.683 24.456 1.00 24.09 35 GLU C N 1
ATOM 3036 C CA . GLU C 1 57 ? 29.673 -41.187 23.740 1.00 25.93 35 GLU C CA 1
ATOM 3037 C C . GLU C 1 57 ? 29.425 -40.817 22.293 1.00 27.81 35 GLU C C 1
ATOM 3038 O O . GLU C 1 57 ? 28.331 -40.399 21.953 1.00 25.46 35 GLU C O 1
ATOM 3044 N N . LYS C 1 58 ? 30.462 -40.938 21.458 1.00 31.22 36 LYS C N 1
ATOM 3045 C CA . LYS C 1 58 ? 30.335 -40.802 20.001 1.00 32.28 36 LYS C CA 1
ATOM 3046 C C . LYS C 1 58 ? 29.480 -41.960 19.503 1.00 31.86 36 LYS C C 1
ATOM 3047 O O . LYS C 1 58 ? 29.679 -43.074 19.933 1.00 31.71 36 LYS C O 1
ATOM 3053 N N . ILE C 1 59 ? 28.504 -41.682 18.625 1.00 30.42 37 ILE C N 1
ATOM 3054 C CA . ILE C 1 59 ? 27.434 -42.675 18.285 1.00 29.94 37 ILE C CA 1
ATOM 3055 C C . ILE C 1 59 ? 27.105 -43.035 16.794 1.00 27.65 37 ILE C C 1
ATOM 3056 O O . ILE C 1 59 ? 26.428 -44.052 16.515 1.00 31.25 37 ILE C O 1
ATOM 3061 N N . GLY C 1 60 ? 27.637 -42.255 15.858 1.00 23.97 38 GLY C N 1
ATOM 3062 C CA . GLY C 1 60 ? 27.327 -42.405 14.443 1.00 20.76 38 GLY C CA 1
ATOM 3063 C C . GLY C 1 60 ? 26.094 -41.585 14.064 1.00 18.70 38 GLY C C 1
ATOM 3064 O O . GLY C 1 60 ? 25.247 -41.223 14.889 1.00 16.65 38 GLY C O 1
ATOM 3065 N N . THR C 1 61 ? 25.982 -41.307 12.759 1.00 15.30 39 THR C N 1
ATOM 3066 C CA . THR C 1 61 ? 24.982 -40.398 12.217 1.00 14.15 39 THR C CA 1
ATOM 3067 C C . THR C 1 61 ? 23.554 -40.938 12.269 1.00 13.08 39 THR C C 1
ATOM 3068 O O . THR C 1 61 ? 22.608 -40.184 12.476 1.00 13.44 39 THR C O 1
ATOM 3072 N N . VAL C 1 62 ? 23.383 -42.248 12.087 1.00 13.13 40 VAL C N 1
ATOM 3073 C CA . VAL C 1 62 ? 22.059 -42.849 12.228 1.00 13.25 40 VAL C CA 1
ATOM 3074 C C . VAL C 1 62 ? 21.483 -42.576 13.649 1.00 13.19 40 VAL C C 1
ATOM 3075 O O . VAL C 1 62 ? 20.381 -42.062 13.780 1.00 12.65 40 VAL C O 1
ATOM 3079 N N . GLY C 1 63 ? 22.255 -42.929 14.677 1.00 13.29 41 GLY C N 1
ATOM 3080 C CA . GLY C 1 63 ? 21.855 -42.805 16.073 1.00 12.71 41 GLY C CA 1
ATOM 3081 C C . GLY C 1 63 ? 21.654 -41.342 16.465 1.00 12.78 41 GLY C C 1
ATOM 3082 O O . GLY C 1 63 ? 20.675 -40.991 17.099 1.00 12.57 41 GLY C O 1
ATOM 3083 N N . SER C 1 64 ? 22.600 -40.492 16.069 1.00 12.43 42 SER C N 1
ATOM 3084 C CA . SER C 1 64 ? 22.553 -39.096 16.387 1.00 12.42 42 SER C CA 1
ATOM 3085 C C . SER C 1 64 ? 21.322 -38.430 15.733 1.00 12.30 42 SER C C 1
ATOM 3086 O O . SER C 1 64 ? 20.673 -37.580 16.337 1.00 11.11 42 SER C O 1
ATOM 3089 N N . MET C 1 65 ? 20.990 -38.838 14.499 1.00 11.67 43 MET C N 1
ATOM 3090 C CA . MET C 1 65 ? 19.802 -38.312 13.833 1.00 12.03 43 MET C CA 1
ATOM 3091 C C . MET C 1 65 ? 18.489 -38.819 14.467 1.00 11.72 43 MET C C 1
ATOM 3092 O O . MET C 1 65 ? 17.490 -38.118 14.462 1.00 11.41 43 MET C O 1
ATOM 3097 N N . GLU C 1 66 ? 18.508 -40.018 15.037 1.00 12.28 44 GLU C N 1
ATOM 3098 C CA . GLU C 1 66 ? 17.357 -40.540 15.802 1.00 12.64 44 GLU C CA 1
ATOM 3099 C C . GLU C 1 66 ? 17.109 -39.700 17.076 1.00 11.78 44 GLU C C 1
ATOM 3100 O O . GLU C 1 66 ? 15.987 -39.375 17.402 1.00 10.66 44 GLU C O 1
ATOM 3106 N N . VAL C 1 67 ? 18.181 -39.350 17.778 1.00 11.19 45 VAL C N 1
ATOM 3107 C CA . VAL C 1 67 ? 18.062 -38.482 18.950 1.00 11.56 45 VAL C CA 1
ATOM 3108 C C . VAL C 1 67 ? 17.538 -37.101 18.511 1.00 11.58 45 VAL C C 1
ATOM 3109 O O . VAL C 1 67 ? 16.653 -36.537 19.142 1.00 11.84 45 VAL C O 1
ATOM 3113 N N . ALA C 1 68 ? 18.080 -36.568 17.406 1.00 11.59 46 ALA C N 1
ATOM 3114 C CA . ALA C 1 68 ? 17.632 -35.284 16.878 1.00 11.71 46 ALA C CA 1
ATOM 3115 C C . ALA C 1 68 ? 16.141 -35.304 16.582 1.00 12.46 46 ALA C C 1
ATOM 3116 O O . ALA C 1 68 ? 15.429 -34.374 16.922 1.00 13.21 46 ALA C O 1
ATOM 3118 N N . GLU C 1 69 ? 15.669 -36.379 15.957 1.00 13.21 47 GLU C N 1
ATOM 3119 C CA . GLU C 1 69 ? 14.261 -36.554 15.637 1.00 14.26 47 GLU C CA 1
ATOM 3120 C C . GLU C 1 69 ? 13.371 -36.505 16.879 1.00 14.37 47 GLU C C 1
ATOM 3121 O O . GLU C 1 69 ? 12.340 -35.840 16.881 1.00 15.57 47 GLU C O 1
ATOM 3127 N N A THR C 1 70 ? 13.770 -37.217 17.927 0.70 14.49 48 THR C N 1
ATOM 3128 N N B THR C 1 70 ? 13.769 -37.220 17.929 0.30 13.74 48 THR C N 1
ATOM 3129 C CA A THR C 1 70 ? 12.997 -37.256 19.162 0.70 15.17 48 THR C CA 1
ATOM 3130 C CA B THR C 1 70 ? 12.999 -37.255 19.169 0.30 13.48 48 THR C CA 1
ATOM 3131 C C A THR C 1 70 ? 12.903 -35.867 19.798 0.70 14.17 48 THR C C 1
ATOM 3132 C C B THR C 1 70 ? 12.903 -35.868 19.799 0.30 13.32 48 THR C C 1
ATOM 3133 O O A THR C 1 70 ? 11.825 -35.453 20.216 0.70 13.43 48 THR C O 1
ATOM 3134 O O B THR C 1 70 ? 11.825 -35.455 20.218 0.30 13.05 48 THR C O 1
ATOM 3141 N N . ILE C 1 71 ? 14.022 -35.134 19.809 1.00 13.36 49 ILE C N 1
ATOM 3142 C CA . ILE C 1 71 ? 14.081 -33.787 20.387 1.00 12.68 49 ILE C CA 1
ATOM 3143 C C . ILE C 1 71 ? 13.227 -32.852 19.558 1.00 12.40 49 ILE C C 1
ATOM 3144 O O . ILE C 1 71 ? 12.410 -32.120 20.093 1.00 12.61 49 ILE C O 1
ATOM 3149 N N . PHE C 1 72 ? 13.417 -32.870 18.231 1.00 11.99 50 PHE C N 1
ATOM 3150 C CA . PHE C 1 72 ? 12.647 -32.018 17.343 1.00 12.12 50 PHE C CA 1
ATOM 3151 C C . PHE C 1 72 ? 11.155 -32.225 17.514 1.00 12.04 50 PHE C C 1
ATOM 3152 O O . PHE C 1 72 ? 10.400 -31.256 17.601 1.00 12.18 50 PHE C O 1
ATOM 3160 N N . ASN C 1 73 ? 10.725 -33.487 17.568 1.00 12.32 51 ASN C N 1
ATOM 3161 C CA . ASN C 1 73 ? 9.304 -33.827 17.687 1.00 12.55 51 ASN C CA 1
ATOM 3162 C C . ASN C 1 73 ? 8.697 -33.410 19.023 1.00 12.69 51 ASN C C 1
ATOM 3163 O O . ASN C 1 73 ? 7.568 -32.961 19.054 1.00 13.14 51 ASN C O 1
ATOM 3168 N N . ALA C 1 74 ? 9.449 -33.578 20.113 1.00 12.61 52 ALA C N 1
ATOM 3169 C CA . ALA C 1 74 ? 9.004 -33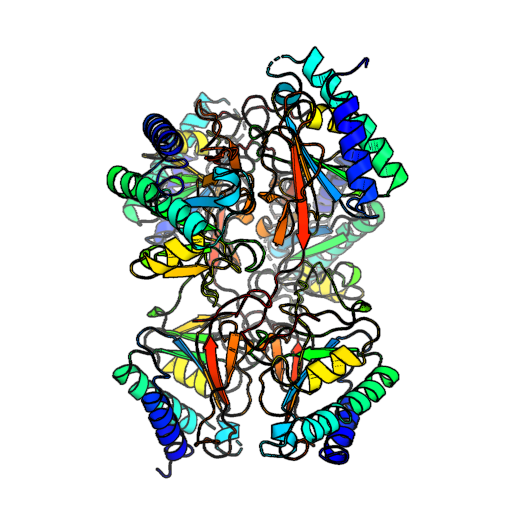.123 21.448 1.00 12.49 52 ALA C CA 1
ATOM 3170 C C . ALA C 1 74 ? 8.830 -31.584 21.481 1.00 12.74 52 ALA C C 1
ATOM 3171 O O . ALA C 1 74 ? 7.859 -31.086 22.021 1.00 12.09 52 ALA C O 1
ATOM 3173 N N . LEU C 1 75 ? 9.782 -30.871 20.873 1.00 12.95 53 LEU C N 1
ATOM 3174 C CA . LEU C 1 75 ? 9.756 -29.408 20.801 1.00 13.68 53 LEU C CA 1
ATOM 3175 C C . LEU C 1 75 ? 8.574 -28.963 19.970 1.00 15.36 53 LEU C C 1
ATOM 3176 O O . LEU C 1 75 ? 7.901 -27.980 20.295 1.00 15.19 53 LEU C O 1
ATOM 3181 N N . ASP C 1 76 ? 8.285 -29.704 18.896 1.00 17.33 54 ASP C N 1
ATOM 3182 C CA . ASP C 1 76 ? 7.166 -29.366 18.039 1.00 19.05 54 ASP C CA 1
ATOM 3183 C C . ASP C 1 76 ? 5.825 -29.448 18.752 1.00 19.39 54 ASP C C 1
ATOM 3184 O O . ASP C 1 76 ? 4.956 -28.608 18.512 1.00 20.88 54 ASP C O 1
ATOM 3189 N N . VAL C 1 77 ? 5.655 -30.446 19.630 1.00 19.44 55 VAL C N 1
ATOM 3190 C CA . VAL C 1 77 ? 4.443 -30.566 20.438 1.00 19.20 55 VAL C CA 1
ATOM 3191 C C . VAL C 1 77 ? 4.265 -29.304 21.279 1.00 18.51 55 VAL C C 1
ATOM 3192 O O . VAL C 1 77 ? 3.162 -28.754 21.336 1.00 18.13 55 VAL C O 1
ATOM 3196 N N . VAL C 1 78 ? 5.352 -28.855 21.916 1.00 18.19 56 VAL C N 1
ATOM 3197 C CA . VAL C 1 78 ? 5.333 -27.669 22.779 1.00 18.42 56 VAL C CA 1
ATOM 3198 C C . VAL C 1 78 ? 4.955 -26.438 21.968 1.00 18.72 56 VAL C C 1
ATOM 3199 O O . VAL C 1 78 ? 4.184 -25.587 22.421 1.00 18.79 56 VAL C O 1
ATOM 3203 N N . SER C 1 79 ? 5.506 -26.356 20.754 1.00 19.05 57 SER C N 1
ATOM 3204 C CA . SER C 1 79 ? 5.271 -25.247 19.863 1.00 19.74 57 SER C CA 1
ATOM 3205 C C . SER C 1 79 ? 3.774 -25.099 19.566 1.00 20.02 57 SER C C 1
ATOM 3206 O O . SER C 1 79 ? 3.229 -23.996 19.631 1.00 19.38 57 SER C O 1
ATOM 3209 N N . LYS C 1 80 ? 3.105 -26.226 19.278 1.00 20.72 58 LYS C N 1
ATOM 3210 C CA . LYS C 1 80 ? 1.680 -26.238 18.950 1.00 21.05 58 LYS C CA 1
ATOM 3211 C C . LYS C 1 80 ? 0.799 -25.925 20.151 1.00 20.48 58 LYS C C 1
ATOM 3212 O O . LYS C 1 80 ? -0.284 -25.382 20.000 1.00 21.04 58 LYS C O 1
ATOM 3218 N N . GLU C 1 81 ? 1.261 -26.304 21.346 1.00 19.60 59 GLU C N 1
ATOM 3219 C CA . GLU C 1 81 ? 0.526 -26.075 22.589 1.00 18.92 59 GLU C CA 1
ATOM 3220 C C . GLU C 1 81 ? 0.657 -24.639 23.106 1.00 17.25 59 GLU C C 1
ATOM 3221 O O . GLU C 1 81 ? -0.286 -24.107 23.666 1.00 17.13 59 GLU C O 1
ATOM 3227 N N . THR C 1 82 ? 1.837 -24.039 22.929 1.00 15.87 60 THR C N 1
ATOM 3228 C CA . THR C 1 82 ? 2.167 -22.738 23.525 1.00 14.58 60 THR C CA 1
ATOM 3229 C C . THR C 1 82 ? 2.277 -21.559 22.557 1.00 13.81 60 THR C C 1
ATOM 3230 O O . THR C 1 82 ? 2.246 -20.410 22.998 1.00 13.58 60 THR C O 1
ATOM 3234 N N . GLY C 1 83 ? 2.474 -21.853 21.270 1.00 12.96 61 GLY C N 1
ATOM 3235 C CA . GLY C 1 83 ? 2.713 -20.846 20.250 1.00 12.67 61 GLY C CA 1
ATOM 3236 C C . GLY C 1 83 ? 4.107 -20.247 20.248 1.00 12.47 61 GLY C C 1
ATOM 3237 O O . GLY C 1 83 ? 4.337 -19.244 19.579 1.00 12.44 61 GLY C O 1
ATOM 3238 N N . VAL C 1 84 ? 5.040 -20.843 20.997 1.00 12.16 62 VAL C N 1
ATOM 3239 C CA . VAL C 1 84 ? 6.448 -20.487 20.925 1.00 12.28 62 VAL C CA 1
ATOM 3240 C C . VAL C 1 84 ? 7.009 -21.126 19.635 1.00 12.71 62 VAL C C 1
ATOM 3241 O O . VAL C 1 84 ? 6.453 -22.113 19.141 1.00 12.74 62 VAL C O 1
ATOM 3245 N N . THR C 1 85 ? 8.069 -20.533 19.084 1.00 13.38 63 THR C N 1
ATOM 3246 C CA . THR C 1 85 ? 8.762 -21.115 17.946 1.00 13.69 63 THR C CA 1
ATOM 3247 C C . THR C 1 85 ? 10.203 -21.316 18.379 1.00 13.61 63 THR C C 1
ATOM 3248 O O . THR C 1 85 ? 10.706 -20.667 19.319 1.00 13.53 63 THR C O 1
ATOM 3252 N N . PHE C 1 86 ? 10.862 -22.262 17.708 1.00 13.13 64 PHE C N 1
ATOM 3253 C CA . PHE C 1 86 ? 12.204 -22.671 18.053 1.00 12.89 64 PHE C CA 1
ATOM 3254 C C . PHE C 1 86 ? 13.191 -22.285 16.962 1.00 12.43 64 PHE C C 1
ATOM 3255 O O . PHE C 1 86 ? 12.861 -22.328 15.782 1.00 12.84 64 PHE C O 1
ATOM 3263 N N . ALA C 1 87 ? 14.399 -21.924 17.390 1.00 11.66 65 ALA C N 1
ATOM 3264 C CA . ALA C 1 87 ? 15.542 -21.621 16.542 1.00 11.99 65 ALA C CA 1
ATOM 3265 C C . ALA C 1 87 ? 16.630 -22.574 16.961 1.00 11.86 65 ALA C C 1
ATOM 3266 O O . ALA C 1 87 ? 16.769 -22.897 18.169 1.00 12.62 65 ALA C O 1
ATOM 3268 N N . PHE C 1 88 ? 17.377 -23.095 15.991 1.00 10.76 66 PHE C N 1
ATOM 3269 C CA . PHE C 1 88 ? 18.336 -24.163 16.235 1.00 10.80 66 PHE C CA 1
ATOM 3270 C C . PHE C 1 88 ? 19.745 -23.721 15.914 1.00 11.42 66 PHE C C 1
ATOM 3271 O O . PHE C 1 88 ? 20.098 -23.445 14.748 1.00 11.84 66 PHE C O 1
ATOM 3279 N N . GLN C 1 89 ? 20.584 -23.678 16.949 1.00 12.10 67 GLN C N 1
ATOM 3280 C CA . GLN C 1 89 ? 21.991 -23.246 16.770 1.00 12.67 67 GLN C CA 1
ATOM 3281 C C . GLN C 1 89 ? 22.802 -24.345 16.087 1.00 13.26 67 GLN C C 1
ATOM 3282 O O . GLN C 1 89 ? 22.615 -25.522 16.438 1.00 11.67 67 GLN C O 1
ATOM 3288 N N . GLY C 1 90 ? 23.669 -23.967 15.148 1.00 14.18 68 GLY C N 1
ATOM 3289 C CA . GLY C 1 90 ? 24.557 -24.949 14.505 1.00 14.22 68 GLY C CA 1
ATOM 3290 C C . GLY C 1 90 ? 25.884 -25.031 15.231 1.00 15.51 68 GLY C C 1
ATOM 3291 O O . GLY C 1 90 ? 26.134 -24.169 16.089 1.00 15.71 68 GLY C O 1
ATOM 3292 N N . CYS C 1 91 ? 26.709 -26.023 14.892 1.00 15.72 69 CYS C N 1
ATOM 3293 C CA . CYS C 1 91 ? 28.010 -26.218 15.584 1.00 16.78 69 CYS C CA 1
ATOM 3294 C C . CYS C 1 91 ? 29.004 -25.133 15.150 1.00 16.37 69 CYS C C 1
ATOM 3295 O O . CYS C 1 91 ? 28.647 -24.329 14.268 1.00 14.76 69 CYS C O 1
ATOM 3298 N N . GLU C 1 92 ? 30.197 -25.116 15.746 1.00 15.46 70 GLU C N 1
ATOM 3299 C CA . GLU C 1 92 ? 31.199 -24.052 15.462 1.00 14.95 70 GLU C CA 1
ATOM 3300 C C . GLU C 1 92 ? 31.659 -24.097 13.997 1.00 12.80 70 GLU C C 1
ATOM 3301 O O . GLU C 1 92 ? 32.113 -23.056 13.500 1.00 11.23 70 GLU C O 1
ATOM 3307 N N . HIS C 1 93 ? 31.586 -25.264 13.350 1.00 10.67 71 HIS C N 1
ATOM 3308 C CA . HIS C 1 93 ? 32.072 -25.381 11.949 1.00 10.20 71 HIS C CA 1
ATOM 3309 C C . HIS C 1 93 ? 31.257 -24.442 11.056 1.00 10.05 71 HIS C C 1
ATOM 3310 O O . HIS C 1 93 ? 31.823 -23.940 10.073 1.00 11.20 71 HIS C O 1
ATOM 3317 N N . ILE C 1 94 ? 29.980 -24.234 11.381 1.00 9.54 72 ILE C N 1
ATOM 3318 C CA . ILE C 1 94 ? 29.148 -23.253 10.619 1.00 9.86 72 ILE C CA 1
ATOM 3319 C C . ILE C 1 94 ? 29.034 -21.958 11.441 1.00 9.50 72 ILE C C 1
ATOM 3320 O O . ILE C 1 94 ? 28.010 -21.274 11.311 1.00 9.01 72 ILE C O 1
ATOM 3325 N N . ASN C 1 95 ? 30.026 -21.678 12.288 1.00 9.15 73 ASN C N 1
ATOM 3326 C CA . ASN C 1 95 ? 30.072 -20.388 13.033 1.00 9.21 73 ASN C CA 1
ATOM 3327 C C . ASN C 1 95 ? 28.849 -20.196 13.942 1.00 9.30 73 ASN C C 1
ATOM 3328 O O . ASN C 1 95 ? 28.476 -19.035 14.175 1.00 8.29 73 ASN C O 1
ATOM 3333 N N . ARG C 1 96 ? 28.261 -21.283 14.441 1.00 9.55 74 ARG C N 1
ATOM 3334 C CA . ARG C 1 96 ? 27.070 -21.195 15.326 1.00 10.64 74 ARG C CA 1
ATOM 3335 C C . ARG C 1 96 ? 25.926 -20.480 14.598 1.00 11.04 74 ARG C C 1
ATOM 3336 O O . ARG C 1 96 ? 25.075 -19.891 15.283 1.00 11.57 74 ARG C O 1
ATOM 3344 N N . ALA C 1 97 ? 25.894 -20.556 13.265 1.00 10.75 75 ALA C N 1
ATOM 3345 C CA . ALA C 1 97 ? 24.774 -19.954 12.508 1.00 10.58 75 ALA C CA 1
ATOM 3346 C C . ALA C 1 97 ? 23.465 -20.573 13.001 1.00 9.99 75 ALA C C 1
ATOM 3347 O O . ALA C 1 97 ? 23.493 -21.738 13.429 1.00 10.41 75 ALA C O 1
ATOM 3349 N N . ILE C 1 98 ? 22.363 -19.831 12.922 1.00 10.20 76 ILE C N 1
ATOM 3350 C CA . ILE C 1 98 ? 21.088 -20.324 13.517 1.00 10.65 76 ILE C CA 1
ATOM 3351 C C . ILE C 1 98 ? 20.034 -20.620 12.451 1.00 10.78 76 ILE C C 1
ATOM 3352 O O . ILE C 1 98 ? 19.788 -19.751 11.601 1.00 10.04 76 ILE C O 1
ATOM 3357 N N . THR C 1 99 ? 19.456 -21.815 12.499 1.00 11.09 77 THR C N 1
ATOM 3358 C CA . THR C 1 99 ? 18.361 -22.217 11.632 1.00 12.12 77 THR C CA 1
ATOM 3359 C C . THR C 1 99 ? 17.000 -21.844 12.220 1.00 12.37 77 THR C C 1
ATOM 3360 O O . THR C 1 99 ? 16.700 -22.212 13.364 1.00 10.79 77 THR C O 1
ATOM 3364 N N . ILE C 1 100 ? 16.205 -21.096 11.432 1.00 13.00 78 ILE C N 1
ATOM 3365 C CA . ILE C 1 100 ? 14.846 -20.690 11.791 1.00 14.12 78 ILE C CA 1
ATOM 3366 C C . ILE C 1 100 ? 13.889 -20.808 10.619 1.00 14.69 78 ILE C C 1
ATOM 3367 O O . ILE C 1 100 ? 14.326 -20.863 9.465 1.00 14.50 78 ILE C O 1
ATOM 3372 N N . GLU C 1 101 ? 12.585 -20.805 10.913 1.00 15.14 79 GLU C N 1
ATOM 3373 C CA . GLU C 1 101 ? 11.566 -20.711 9.883 1.00 16.08 79 GLU C CA 1
ATOM 3374 C C . GLU C 1 101 ? 11.634 -19.306 9.269 1.00 16.30 79 GLU C C 1
ATOM 3375 O O . GLU C 1 101 ? 11.808 -18.323 9.986 1.00 14.60 79 GLU C O 1
ATOM 3381 N N . LYS C 1 102 ? 11.470 -19.222 7.944 1.00 17.90 80 LYS C N 1
ATOM 3382 C CA . LYS C 1 102 ? 11.480 -17.934 7.271 1.00 18.55 80 LYS C CA 1
ATOM 3383 C C . LYS C 1 102 ? 10.439 -16.966 7.820 1.00 18.77 80 LYS C C 1
ATOM 3384 O O . LYS C 1 102 ? 10.697 -15.762 7.945 1.00 18.46 80 LYS C O 1
ATOM 3390 N N . SER C 1 103 ? 9.267 -17.495 8.192 1.00 19.47 81 SER C N 1
ATOM 3391 C CA . SER C 1 103 ? 8.233 -16.686 8.822 1.00 20.19 81 SER C CA 1
ATOM 3392 C C . SER C 1 103 ? 8.712 -15.930 10.078 1.00 20.14 81 SER C C 1
ATOM 3393 O O . SER C 1 103 ? 8.104 -14.935 10.437 1.00 19.89 81 SER C O 1
ATOM 3396 N N . GLN C 1 104 ? 9.803 -16.388 10.710 1.00 20.91 82 GLN C N 1
ATOM 3397 C CA . GLN C 1 104 ? 10.414 -15.712 11.866 1.00 21.50 82 GLN C CA 1
ATOM 3398 C C . GLN C 1 104 ? 11.638 -14.848 11.560 1.00 20.58 82 GLN C C 1
ATOM 3399 O O . GLN C 1 104 ? 12.222 -14.207 12.442 1.00 20.95 82 GLN C O 1
ATOM 3405 N N . TYR C 1 105 ? 12.042 -14.805 10.291 1.00 20.57 83 TYR C N 1
ATOM 3406 C CA . TYR C 1 105 ? 13.159 -13.956 9.814 1.00 19.79 83 TYR C CA 1
ATOM 3407 C C . TYR C 1 105 ? 12.742 -12.489 9.912 1.00 18.86 83 TYR C C 1
ATOM 3408 O O . TYR C 1 105 ? 11.688 -12.139 9.382 1.00 17.80 83 TYR C O 1
ATOM 3417 N N . ASN C 1 106 ? 13.554 -11.671 10.577 1.00 17.96 84 ASN C N 1
ATOM 3418 C CA . ASN C 1 106 ? 13.361 -10.241 10.582 1.00 17.82 84 ASN C CA 1
ATOM 3419 C C . ASN C 1 106 ? 14.627 -9.617 10.005 1.00 17.81 84 ASN C C 1
ATOM 3420 O O . ASN C 1 106 ? 15.673 -9.598 10.658 1.00 15.98 84 ASN C O 1
ATOM 3425 N N . PRO C 1 107 ? 14.567 -9.108 8.754 1.00 18.79 85 PRO C N 1
ATOM 3426 C CA . PRO C 1 107 ? 15.732 -8.530 8.091 1.00 20.85 85 PRO C CA 1
ATOM 3427 C C . PRO C 1 107 ? 16.335 -7.342 8.850 1.00 21.65 85 PRO C C 1
ATOM 3428 O O . PRO C 1 107 ? 17.506 -7.086 8.667 1.00 23.97 85 PRO C O 1
ATOM 3432 N N . LEU C 1 108 ? 15.531 -6.663 9.676 1.00 22.34 86 LEU C N 1
ATOM 3433 C CA . LEU C 1 108 ? 15.998 -5.528 10.456 1.00 22.08 86 LEU C CA 1
ATOM 3434 C C . LEU C 1 108 ? 16.969 -5.928 11.529 1.00 22.19 86 LEU C C 1
ATOM 3435 O O . LEU C 1 108 ? 17.810 -5.133 11.914 1.00 24.15 86 LEU C O 1
ATOM 3440 N N . THR C 1 109 ? 16.832 -7.149 12.049 1.00 20.28 87 THR C N 1
ATOM 3441 C CA . THR C 1 109 ? 17.613 -7.580 13.183 1.00 20.24 87 THR C CA 1
ATOM 3442 C C . THR C 1 109 ? 18.487 -8.785 12.880 1.00 19.80 87 THR C C 1
ATOM 3443 O O . THR C 1 109 ? 19.235 -9.210 13.749 1.00 23.95 87 THR C O 1
ATOM 3447 N N . MET C 1 110 ? 18.311 -9.398 11.707 1.00 17.84 88 MET C N 1
ATOM 3448 C CA . MET C 1 110 ? 18.972 -10.668 11.395 1.00 16.86 88 MET C CA 1
ATOM 3449 C C . MET C 1 110 ? 19.567 -10.559 9.987 1.00 16.05 88 MET C C 1
ATOM 3450 O O . MET C 1 110 ? 19.107 -9.755 9.158 1.00 15.49 88 MET C O 1
ATOM 3455 N N . GLU C 1 111 ? 20.586 -11.385 9.724 1.00 14.84 89 GLU C N 1
ATOM 3456 C CA . GLU C 1 111 ? 21.247 -11.431 8.437 1.00 15.51 89 GLU C CA 1
ATOM 3457 C C . GLU C 1 111 ? 21.303 -12.840 7.928 1.00 13.88 89 GLU C C 1
ATOM 3458 O O . GLU C 1 111 ? 21.984 -13.661 8.531 1.00 13.01 89 GLU C O 1
ATOM 3464 N N . GLU C 1 112 ? 20.564 -13.114 6.852 1.00 13.22 90 GLU C N 1
ATOM 3465 C CA . GLU C 1 112 ? 20.585 -14.421 6.198 1.00 13.25 90 GLU C CA 1
ATOM 3466 C C . GLU C 1 112 ? 22.004 -14.726 5.716 1.00 12.14 90 GLU C C 1
ATOM 3467 O O . GLU C 1 112 ? 22.659 -13.858 5.127 1.00 11.34 90 GLU C O 1
ATOM 3473 N N . VAL C 1 113 ? 22.433 -15.989 5.910 1.00 10.96 91 VAL C N 1
ATOM 3474 C CA . VAL C 1 113 ? 23.684 -16.488 5.399 1.00 10.76 91 VAL C CA 1
ATOM 3475 C C . VAL C 1 113 ? 23.396 -17.772 4.604 1.00 10.79 91 VAL C C 1
ATOM 3476 O O . VAL C 1 113 ? 22.371 -18.443 4.795 1.00 11.84 91 VAL C O 1
ATOM 3480 N N . SER C 1 114 ? 24.318 -18.065 3.687 1.00 10.86 92 SER C N 1
ATOM 3481 C CA . SER C 1 114 ? 24.139 -19.235 2.794 1.00 11.40 92 SER C CA 1
ATOM 3482 C C . SER C 1 114 ? 24.921 -20.428 3.336 1.00 11.36 92 SER C C 1
ATOM 3483 O O . SER C 1 114 ? 26.162 -20.387 3.317 1.00 11.06 92 SER C O 1
ATOM 3486 N N . VAL C 1 115 ? 24.200 -21.426 3.836 1.00 11.58 93 VAL C N 1
ATOM 3487 C CA . VAL C 1 115 ? 24.834 -22.683 4.320 1.00 12.08 93 VAL C CA 1
ATOM 3488 C C . VAL C 1 115 ? 23.688 -23.666 4.535 1.00 12.22 93 VAL C C 1
ATOM 3489 O O . VAL C 1 115 ? 22.586 -23.214 4.882 1.00 12.73 93 VAL C O 1
ATOM 3493 N N . VAL C 1 116 ? 23.934 -24.952 4.299 1.00 11.99 94 VAL C N 1
ATOM 3494 C CA . VAL C 1 116 ? 22.888 -25.976 4.571 1.00 12.90 94 VAL C CA 1
ATOM 3495 C C . VAL C 1 116 ? 23.427 -26.876 5.683 1.00 12.27 94 VAL C C 1
ATOM 3496 O O . VAL C 1 116 ? 24.417 -27.580 5.444 1.00 11.72 94 VAL C O 1
ATOM 3500 N N . PRO C 1 117 ? 22.854 -26.820 6.901 1.00 12.55 95 PRO C N 1
ATOM 3501 C CA . PRO C 1 117 ? 23.336 -27.630 8.018 1.00 12.18 95 PRO C CA 1
ATOM 3502 C C . PRO C 1 117 ? 23.421 -29.106 7.610 1.00 12.31 95 PRO C C 1
ATOM 3503 O O . PRO C 1 117 ? 22.485 -29.593 7.010 1.00 11.13 95 PRO C O 1
ATOM 3507 N N . ASP C 1 118 ? 24.543 -29.740 7.956 1.00 12.90 96 ASP C N 1
ATOM 3508 C CA . ASP C 1 118 ? 24.805 -31.166 7.704 1.00 14.26 96 ASP C CA 1
ATOM 3509 C C . ASP C 1 118 ? 25.239 -31.784 9.032 1.00 13.82 96 ASP C C 1
ATOM 3510 O O . ASP C 1 118 ? 25.704 -31.087 9.920 1.00 12.66 96 ASP C O 1
ATOM 3515 N N A VAL C 1 119 ? 25.116 -33.106 9.159 0.70 13.95 97 VAL C N 1
ATOM 3516 N N B VAL C 1 119 ? 25.113 -33.112 9.161 0.30 13.95 97 VAL C N 1
ATOM 3517 C CA A VAL C 1 119 ? 25.484 -33.775 10.405 0.70 14.38 97 VAL C CA 1
ATOM 3518 C CA B VAL C 1 119 ? 25.488 -33.776 10.412 0.30 14.27 97 VAL C CA 1
ATOM 3519 C C A VAL C 1 119 ? 26.914 -33.448 10.829 0.70 14.97 97 VAL C C 1
ATOM 3520 C C B VAL C 1 119 ? 26.915 -33.444 10.834 0.30 14.81 97 VAL C C 1
ATOM 3521 O O A VAL C 1 119 ? 27.146 -33.146 12.002 0.70 16.04 97 VAL C O 1
ATOM 3522 O O B VAL C 1 119 ? 27.151 -33.143 12.007 0.30 15.25 97 VAL C O 1
ATOM 3529 N N . HIS C 1 120 ? 27.888 -33.353 9.977 1.00 15.16 98 HIS C N 1
ATOM 3530 C CA . HIS C 1 120 ? 29.349 -33.121 10.148 1.00 16.36 98 HIS C CA 1
ATOM 3531 C C . HIS C 1 120 ? 29.682 -31.638 9.941 1.00 16.78 98 HIS C C 1
ATOM 3532 O O . HIS C 1 120 ? 30.875 -31.297 9.990 1.00 17.31 98 HIS C O 1
ATOM 3539 N N . ALA C 1 121 ? 28.667 -30.805 9.713 1.00 16.29 99 ALA C N 1
ATOM 3540 C CA . ALA C 1 121 ? 28.877 -29.347 9.562 1.00 16.06 99 ALA C CA 1
ATOM 3541 C C . ALA C 1 121 ? 27.567 -28.646 9.922 1.00 15.90 99 ALA C C 1
ATOM 3542 O O . ALA C 1 121 ? 26.837 -28.248 8.999 1.00 16.99 99 ALA C O 1
ATOM 3544 N N . GLY C 1 122 ? 27.276 -28.534 11.219 1.00 14.78 100 GLY C N 1
ATOM 3545 C CA . GLY C 1 122 ? 26.005 -27.936 11.666 1.00 14.14 100 GLY C CA 1
ATOM 3546 C C . GLY C 1 122 ? 25.440 -28.701 12.847 1.00 14.00 100 GLY C C 1
ATOM 3547 O O . GLY C 1 122 ? 24.883 -28.064 13.753 1.00 14.02 100 GLY C O 1
ATOM 3548 N N . GLY C 1 123 ? 25.574 -30.029 12.824 1.00 12.93 101 GLY C N 1
ATOM 3549 C CA . GLY C 1 123 ? 25.095 -30.852 13.948 1.00 12.59 101 GLY C CA 1
ATOM 3550 C C . GLY C 1 123 ? 23.797 -31.551 13.628 1.00 12.38 101 GLY C C 1
ATOM 3551 O O . GLY C 1 123 ? 23.048 -31.043 12.778 1.00 12.74 101 GLY C O 1
ATOM 3552 N N . SER C 1 124 ? 23.521 -32.664 14.313 1.00 11.73 102 SER C N 1
ATOM 3553 C CA . SER C 1 124 ? 22.355 -33.442 14.030 1.00 11.27 102 SER C CA 1
ATOM 3554 C C . SER C 1 124 ? 21.037 -32.692 14.164 1.00 11.05 102 SER C C 1
ATOM 3555 O O . SER C 1 124 ? 20.137 -32.839 13.344 1.00 10.46 102 SER C O 1
ATOM 3558 N N . LEU C 1 125 ? 20.882 -31.924 15.239 1.00 10.67 103 LEU C N 1
ATOM 3559 C CA . LEU C 1 125 ? 19.587 -31.305 15.474 1.00 10.86 103 LEU C CA 1
ATOM 3560 C C . LEU C 1 125 ? 19.328 -30.173 14.464 1.00 10.56 103 LEU C C 1
ATOM 3561 O O . LEU C 1 125 ? 18.230 -30.065 13.923 1.00 10.77 103 LEU C O 1
ATOM 3566 N N . ALA C 1 126 ? 20.335 -29.356 14.206 1.00 10.68 104 ALA C N 1
ATOM 3567 C CA . ALA C 1 126 ? 20.179 -28.265 13.239 1.00 11.33 104 ALA C CA 1
ATOM 3568 C C . ALA C 1 126 ? 19.894 -28.834 11.850 1.00 11.25 104 ALA C C 1
ATOM 3569 O O . ALA C 1 126 ? 19.079 -28.276 11.083 1.00 11.54 104 ALA C O 1
ATOM 3571 N N . THR C 1 127 ? 20.546 -29.964 11.533 1.00 10.96 105 THR C N 1
ATOM 3572 C CA . THR C 1 127 ? 20.366 -30.631 10.260 1.00 10.58 105 THR C CA 1
ATOM 3573 C C . THR C 1 127 ? 18.954 -31.153 10.154 1.00 10.85 105 THR C C 1
ATOM 3574 O O . THR C 1 127 ? 18.273 -30.967 9.152 1.00 11.44 105 THR C O 1
ATOM 3578 N N . TYR C 1 128 ? 18.484 -31.818 11.201 1.00 10.62 106 TYR C N 1
ATOM 3579 C CA . TYR C 1 128 ? 17.123 -32.400 11.236 1.00 10.74 106 TYR C CA 1
ATOM 3580 C C . TYR C 1 128 ? 16.093 -31.283 11.104 1.00 10.75 106 TYR C C 1
ATOM 3581 O O . TYR C 1 128 ? 15.147 -31.403 10.319 1.00 10.42 106 TYR C O 1
ATOM 3590 N N . ALA C 1 129 ? 16.274 -30.212 11.888 1.00 11.31 107 ALA C N 1
ATOM 3591 C CA . ALA C 1 129 ? 15.376 -29.065 11.843 1.00 11.67 107 ALA C CA 1
ATOM 3592 C C . ALA C 1 129 ? 15.300 -28.460 10.448 1.00 11.99 107 ALA C C 1
ATOM 3593 O O . ALA C 1 129 ? 14.213 -28.244 9.920 1.00 12.35 107 ALA C O 1
ATOM 3595 N N . PHE C 1 130 ? 16.455 -28.216 9.832 1.00 12.75 108 PHE C N 1
ATOM 3596 C CA . PHE C 1 130 ? 16.518 -27.664 8.479 1.00 14.01 108 PHE C CA 1
ATOM 3597 C C . PHE C 1 130 ? 15.688 -28.526 7.518 1.00 14.12 108 PHE C C 1
ATOM 3598 O O . PHE C 1 130 ? 14.888 -27.999 6.750 1.00 14.24 108 PHE C O 1
ATOM 3606 N N . GLN C 1 131 ? 15.866 -29.845 7.585 1.00 14.62 109 GLN C N 1
ATOM 3607 C CA . GLN C 1 131 ? 15.201 -30.759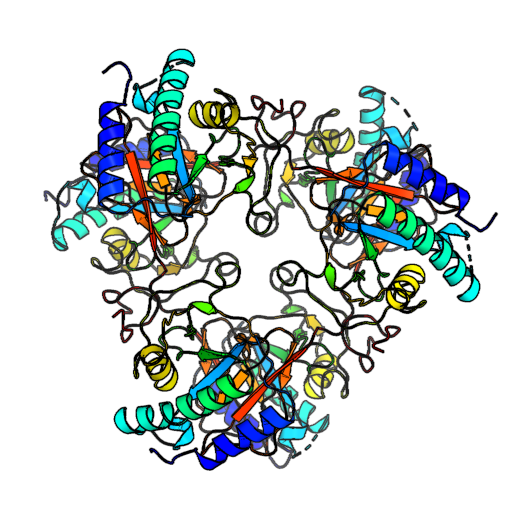 6.664 1.00 15.55 109 GLN C CA 1
ATOM 3608 C C . GLN C 1 131 ? 13.699 -30.881 6.890 1.00 15.59 109 GLN C C 1
ATOM 3609 O O . GLN C 1 131 ? 12.988 -31.275 5.978 1.00 15.55 109 GLN C O 1
ATOM 3615 N N . HIS C 1 132 ? 13.218 -30.564 8.100 1.00 15.11 110 HIS C N 1
ATOM 3616 C CA . HIS C 1 132 ? 11.817 -30.762 8.432 1.00 15.61 110 HIS C CA 1
ATOM 3617 C C . HIS C 1 132 ? 10.995 -29.499 8.642 1.00 16.23 110 HIS C C 1
ATOM 3618 O O . HIS C 1 132 ? 9.801 -29.563 8.893 1.00 16.16 110 HIS C O 1
ATOM 3625 N N . MET C 1 133 ? 11.635 -28.338 8.519 1.00 17.12 111 MET C N 1
ATOM 3626 C CA . MET C 1 133 ? 10.935 -27.050 8.492 1.00 18.04 111 MET C CA 1
ATOM 3627 C C . MET C 1 133 ? 10.229 -26.846 7.173 1.00 18.42 111 MET C C 1
ATOM 3628 O O . MET C 1 133 ? 10.635 -27.398 6.143 1.00 17.92 111 MET C O 1
ATOM 3633 N N . LYS C 1 134 ? 9.156 -26.050 7.205 1.00 18.89 112 LYS C N 1
ATOM 3634 C CA . LYS C 1 134 ? 8.406 -25.696 6.014 1.00 19.36 112 LYS C CA 1
ATOM 3635 C C . LYS C 1 134 ? 9.268 -24.866 5.060 1.00 18.62 112 LYS C C 1
ATOM 3636 O O . LYS C 1 134 ? 9.341 -25.153 3.867 1.00 18.44 112 LYS C O 1
ATOM 3642 N N . ASP C 1 135 ? 9.928 -23.839 5.597 1.00 18.23 113 ASP C N 1
ATOM 3643 C CA . ASP C 1 135 ? 10.720 -22.917 4.793 1.00 17.58 113 ASP C CA 1
ATOM 3644 C C . ASP C 1 135 ? 11.911 -22.392 5.590 1.00 16.21 113 ASP C C 1
ATOM 3645 O O . ASP C 1 135 ? 11.892 -21.266 6.078 1.00 16.64 113 ASP C O 1
ATOM 3650 N N . PRO C 1 136 ? 12.978 -23.203 5.760 1.00 14.86 114 PRO C N 1
ATOM 3651 C CA . PRO C 1 136 ? 14.079 -22.845 6.653 1.00 14.00 114 PRO C CA 1
ATOM 3652 C C . PRO C 1 136 ? 15.004 -21.770 6.070 1.00 13.26 114 PRO C C 1
ATOM 3653 O O . PRO C 1 136 ? 15.173 -21.745 4.877 1.00 12.50 114 PRO C O 1
ATOM 3657 N N . ILE C 1 137 ? 15.557 -20.918 6.929 1.00 12.80 115 ILE C N 1
ATOM 3658 C CA A ILE C 1 137 ? 16.685 -20.077 6.558 0.50 13.20 115 ILE C CA 1
ATOM 3659 C CA B ILE C 1 137 ? 16.595 -19.953 6.573 0.50 12.82 115 ILE C CA 1
ATOM 3660 C C . ILE C 1 137 ? 17.652 -20.040 7.687 1.00 12.84 115 ILE C C 1
ATOM 3661 O O . ILE C 1 137 ? 17.310 -20.412 8.824 1.00 12.78 115 ILE C O 1
ATOM 3670 N N . VAL C 1 138 ? 18.894 -19.687 7.360 1.00 11.81 116 VAL C N 1
ATOM 3671 C CA . VAL C 1 138 ? 19.980 -19.676 8.320 1.00 11.87 116 VAL C CA 1
ATOM 3672 C C . VAL C 1 138 ? 20.429 -18.231 8.486 1.00 11.56 116 VAL C C 1
ATOM 3673 O O . VAL C 1 138 ? 20.633 -17.523 7.492 1.00 10.81 116 VAL C O 1
ATOM 3677 N N . VAL C 1 139 ? 20.546 -17.772 9.739 1.00 11.15 117 VAL C N 1
ATOM 3678 C CA . VAL C 1 139 ? 21.007 -16.421 10.032 1.00 10.62 117 VAL C CA 1
ATOM 3679 C C . VAL C 1 139 ? 22.317 -16.461 10.824 1.00 10.99 117 VAL C C 1
ATOM 3680 O O . VAL C 1 139 ? 22.602 -17.448 11.526 1.00 11.37 117 VAL C O 1
ATOM 3684 N N . GLU C 1 140 ? 23.115 -15.399 10.693 1.00 11.32 118 GLU C N 1
ATOM 3685 C CA . GLU C 1 140 ? 24.470 -15.368 11.244 1.00 11.81 118 GLU C CA 1
ATOM 3686 C C . GLU C 1 140 ? 24.458 -15.265 12.781 1.00 12.10 118 GLU C C 1
ATOM 3687 O O . GLU C 1 140 ? 25.296 -15.892 13.459 1.00 10.78 118 GLU C O 1
ATOM 3693 N N . HIS C 1 141 ? 23.493 -14.494 13.282 1.00 12.05 119 HIS C N 1
ATOM 3694 C CA . HIS C 1 141 ? 23.377 -14.171 14.710 1.00 12.53 119 HIS C CA 1
ATOM 3695 C C . HIS C 1 141 ? 21.896 -14.037 15.031 1.00 12.52 119 HIS C C 1
ATOM 3696 O O . HIS C 1 141 ? 21.081 -13.709 14.171 1.00 11.43 119 HIS C O 1
ATOM 3703 N N . ILE C 1 142 ? 21.545 -14.181 16.319 1.00 11.87 120 ILE C N 1
ATOM 3704 C CA . ILE C 1 142 ? 20.182 -13.944 16.718 1.00 11.97 120 ILE C CA 1
ATOM 3705 C C . ILE C 1 142 ? 20.173 -13.509 18.167 1.00 11.59 120 ILE C C 1
ATOM 3706 O O . ILE C 1 142 ? 21.097 -13.864 18.929 1.00 12.90 120 ILE C O 1
ATOM 3711 N N . THR C 1 143 ? 19.124 -12.789 18.544 1.00 11.78 121 THR C N 1
ATOM 3712 C CA . THR C 1 143 ? 18.885 -12.432 19.960 1.00 12.25 121 THR C CA 1
ATOM 3713 C C . THR C 1 143 ? 17.468 -12.849 20.265 1.00 11.94 121 THR C C 1
ATOM 3714 O O . THR C 1 143 ? 16.519 -12.374 19.610 1.00 11.90 121 THR C O 1
ATOM 3718 N N . VAL C 1 144 ? 17.305 -13.689 21.288 1.00 11.99 122 VAL C N 1
ATOM 3719 C CA . VAL C 1 144 ? 16.034 -14.248 21.654 1.00 12.09 122 VAL C CA 1
ATOM 3720 C C . VAL C 1 144 ? 15.861 -14.196 23.174 1.00 11.06 122 VAL C C 1
ATOM 3721 O O . VAL C 1 144 ? 16.846 -14.124 23.910 1.00 10.85 122 VAL C O 1
ATOM 3725 N N . PRO C 1 145 ? 14.611 -14.230 23.663 1.00 10.58 123 PRO C N 1
ATOM 3726 C CA . PRO C 1 145 ? 14.365 -14.034 25.090 1.00 11.11 123 PRO C CA 1
ATOM 3727 C C . PRO C 1 145 ? 14.649 -15.260 25.968 1.00 11.60 123 PRO C C 1
ATOM 3728 O O . PRO C 1 145 ? 14.763 -15.070 27.169 1.00 12.30 123 PRO C O 1
ATOM 3732 N N . CYS C 1 146 ? 14.779 -16.440 25.371 1.00 11.55 124 CYS C N 1
ATOM 3733 C CA . CYS C 1 146 ? 15.014 -17.629 26.157 1.00 13.19 124 CYS C CA 1
ATOM 3734 C C . CYS C 1 146 ? 15.618 -18.750 25.320 1.00 12.43 124 CYS C C 1
ATOM 3735 O O . CYS C 1 146 ? 15.633 -18.682 24.085 1.00 12.03 124 CYS C O 1
ATOM 3738 N N . GLY C 1 147 ? 16.159 -19.755 26.010 1.00 12.39 125 GLY C N 1
ATOM 3739 C CA . GLY C 1 147 ? 16.808 -20.848 25.327 1.00 12.30 125 GLY C CA 1
ATOM 3740 C C . GLY C 1 147 ? 17.061 -22.025 26.224 1.00 12.19 125 GLY C C 1
ATOM 3741 O O . GLY C 1 147 ? 16.945 -21.945 27.464 1.00 11.97 125 GLY C O 1
ATOM 3742 N N . ILE C 1 148 ? 17.396 -23.136 25.563 1.00 12.29 126 ILE C N 1
ATOM 3743 C CA . ILE C 1 148 ? 17.664 -24.428 26.220 1.00 13.16 126 ILE C CA 1
ATOM 3744 C C . ILE C 1 148 ? 18.936 -24.982 25.599 1.00 13.45 126 ILE C C 1
ATOM 3745 O O . ILE C 1 148 ? 19.028 -25.104 24.383 1.00 13.68 126 ILE C O 1
ATOM 3750 N N . ASP C 1 149 ? 19.935 -25.252 26.437 1.00 13.44 127 ASP C N 1
ATOM 3751 C CA . ASP C 1 149 ? 21.208 -25.816 26.043 1.00 14.69 127 ASP C CA 1
ATOM 3752 C C . ASP C 1 149 ? 21.270 -27.265 26.595 1.00 14.48 127 ASP C C 1
ATOM 3753 O O . ASP C 1 149 ? 21.244 -27.469 27.809 1.00 14.06 127 ASP C O 1
ATOM 3758 N N . ILE C 1 150 ? 21.342 -28.240 25.688 1.00 14.40 128 ILE C N 1
ATOM 3759 C CA . ILE C 1 150 ? 21.473 -29.660 26.038 1.00 15.07 128 ILE C CA 1
ATOM 3760 C C . ILE C 1 150 ? 22.878 -30.090 25.690 1.00 15.66 128 ILE C C 1
ATOM 3761 O O . ILE C 1 150 ? 23.261 -30.140 24.484 1.00 15.18 128 ILE C O 1
ATOM 3766 N N . GLY C 1 151 ? 23.683 -30.305 26.734 1.00 15.44 129 GLY C N 1
ATOM 3767 C CA . GLY C 1 151 ? 25.047 -30.790 26.612 1.00 15.85 129 GLY C CA 1
ATOM 3768 C C . GLY C 1 151 ? 26.132 -29.720 26.498 1.00 15.78 129 GLY C C 1
ATOM 3769 O O . GLY C 1 151 ? 27.179 -29.966 25.930 1.00 16.74 129 GLY C O 1
ATOM 3770 N N . GLN C 1 152 ? 25.890 -28.561 27.099 1.00 15.48 130 GLN C N 1
ATOM 3771 C CA . GLN C 1 152 ? 26.955 -27.555 27.311 1.00 15.56 130 GLN C CA 1
ATOM 3772 C C . GLN C 1 152 ? 27.591 -27.037 25.996 1.00 15.27 130 GLN C C 1
ATOM 3773 O O . GLN C 1 152 ? 28.795 -26.877 25.899 1.00 14.26 130 GLN C O 1
ATOM 3779 N N . THR C 1 153 ? 26.757 -26.845 24.978 1.00 16.16 131 THR C N 1
ATOM 3780 C CA . THR C 1 153 ? 27.205 -26.273 23.683 1.00 16.77 131 THR C CA 1
ATOM 3781 C C . THR C 1 153 ? 27.430 -24.758 23.808 1.00 16.22 131 THR C C 1
ATOM 3782 O O . THR C 1 153 ? 28.144 -24.177 22.980 1.00 15.36 131 THR C O 1
ATOM 3786 N N . LEU C 1 154 ? 26.811 -24.164 24.844 1.00 16.24 132 LEU C N 1
ATOM 3787 C CA . LEU C 1 154 ? 26.763 -22.732 25.158 1.00 16.98 132 LEU C CA 1
ATOM 3788 C C . LEU C 1 154 ? 25.759 -21.990 24.274 1.00 15.78 132 LEU C C 1
ATOM 3789 O O . LEU C 1 154 ? 25.778 -22.156 23.036 1.00 14.43 132 LEU C O 1
ATOM 3794 N N . ILE C 1 155 ? 24.881 -21.193 24.906 1.00 14.38 133 ILE C N 1
ATOM 3795 C CA . ILE C 1 155 ? 23.863 -20.453 24.165 1.00 14.43 133 ILE C CA 1
ATOM 3796 C C . ILE C 1 155 ? 23.733 -18.979 24.573 1.00 13.76 133 ILE C C 1
ATOM 3797 O O . ILE C 1 155 ? 22.895 -18.276 24.029 1.00 13.85 133 ILE C O 1
ATOM 3802 N N . GLY C 1 156 ? 24.560 -18.546 25.528 1.00 14.20 134 GLY C N 1
ATOM 3803 C CA . GLY C 1 156 ? 24.411 -17.245 26.175 1.00 13.13 134 GLY C CA 1
ATOM 3804 C C . GLY C 1 156 ? 24.612 -16.062 25.250 1.00 13.37 134 GLY C C 1
ATOM 3805 O O . GLY C 1 156 ? 24.047 -14.999 25.488 1.00 13.99 134 GLY C O 1
ATOM 3806 N N . MET C 1 157 ? 25.404 -16.278 24.182 1.00 13.01 135 MET C N 1
ATOM 3807 C CA . MET C 1 157 ? 25.626 -15.291 23.148 1.00 12.98 135 MET C CA 1
ATOM 3808 C C . MET C 1 157 ? 24.347 -14.928 22.415 1.00 12.57 135 MET C C 1
ATOM 3809 O O . MET C 1 157 ? 24.284 -13.860 21.791 1.00 12.51 135 MET C O 1
ATOM 3814 N N . HIS C 1 158 ? 23.328 -15.782 22.482 1.00 12.14 136 HIS C N 1
ATOM 3815 C CA . HIS C 1 158 ? 22.061 -15.570 21.799 1.00 11.92 136 HIS C CA 1
ATOM 3816 C C . HIS C 1 158 ? 20.914 -15.016 22.612 1.00 12.73 136 HIS C C 1
ATOM 3817 O O . HIS C 1 158 ? 19.827 -14.752 22.079 1.00 13.31 136 HIS C O 1
ATOM 3824 N N . ILE C 1 159 ? 21.109 -14.911 23.936 1.00 12.24 137 ILE C N 1
ATOM 3825 C CA . ILE C 1 159 ? 20.038 -14.575 24.826 1.00 11.97 137 ILE C CA 1
ATOM 3826 C C . ILE C 1 159 ? 20.063 -13.056 25.059 1.00 11.47 137 ILE C C 1
ATOM 3827 O O . ILE C 1 159 ? 21.097 -12.490 25.319 1.00 10.96 137 ILE C O 1
ATOM 3832 N N . LYS C 1 160 ? 18.894 -12.445 24.963 1.00 12.51 138 LYS C N 1
ATOM 3833 C CA . LYS C 1 160 ? 18.707 -11.015 25.270 1.00 13.50 138 LYS C CA 1
ATOM 3834 C C . LYS C 1 160 ? 19.303 -10.662 26.632 1.00 13.25 138 LYS C C 1
ATOM 3835 O O . LYS C 1 160 ? 19.073 -11.359 27.618 1.00 12.89 138 LYS C O 1
ATOM 3841 N N . HIS C 1 161 ? 20.106 -9.597 26.677 1.00 12.61 139 HIS C N 1
ATOM 3842 C CA . HIS C 1 161 ? 20.650 -9.109 27.945 1.00 12.68 139 HIS C CA 1
ATOM 3843 C C . HIS C 1 161 ? 19.474 -8.578 28.769 1.00 11.42 139 HIS C C 1
ATOM 3844 O O . HIS C 1 161 ? 18.647 -7.845 28.231 1.00 10.53 139 HIS C O 1
ATOM 3851 N N . VAL C 1 162 ? 19.326 -8.981 30.042 1.00 10.92 140 VAL C N 1
ATOM 3852 C CA . VAL C 1 162 ? 20.249 -9.749 30.848 1.00 10.46 140 VAL C CA 1
ATOM 3853 C C . VAL C 1 162 ? 19.788 -11.211 30.893 1.00 11.18 140 VAL C C 1
ATOM 3854 O O . VAL C 1 162 ? 18.634 -11.522 31.202 1.00 11.73 140 VAL C O 1
ATOM 3858 N N . CYS C 1 163 ? 20.730 -12.101 30.655 1.00 11.52 141 CYS C N 1
ATOM 3859 C CA . CYS C 1 163 ? 20.463 -13.543 30.595 1.00 12.30 141 CYS C CA 1
ATOM 3860 C C . CYS C 1 163 ? 20.411 -14.078 32.037 1.00 12.92 141 CYS C C 1
ATOM 3861 O O . CYS C 1 163 ? 21.340 -13.822 32.809 1.00 12.41 141 CYS C O 1
ATOM 3864 N N . VAL C 1 164 ? 19.338 -14.804 32.371 1.00 13.68 142 VAL C N 1
ATOM 3865 C CA . VAL C 1 164 ? 19.090 -15.323 33.730 1.00 14.41 142 VAL C CA 1
ATOM 3866 C C . VAL C 1 164 ? 18.885 -16.834 33.648 1.00 14.31 142 VAL C C 1
ATOM 3867 O O . VAL C 1 164 ? 17.927 -17.297 33.031 1.00 13.79 142 VAL C O 1
ATOM 3871 N N . PRO C 1 165 ? 19.748 -17.639 34.295 1.00 15.66 143 PRO C N 1
ATOM 3872 C CA . PRO C 1 165 ? 19.534 -19.087 34.367 1.00 15.69 143 PRO C CA 1
ATOM 3873 C C . PRO C 1 165 ? 18.220 -19.431 35.098 1.00 14.97 143 PRO C C 1
ATOM 3874 O O . PRO C 1 165 ? 17.850 -18.722 36.011 1.00 14.47 143 PRO C O 1
ATOM 3878 N N . VAL C 1 166 ? 17.550 -20.503 34.662 1.00 13.53 144 VAL C N 1
ATOM 3879 C CA . VAL C 1 166 ? 16.296 -20.936 35.229 1.00 13.90 144 VAL C CA 1
ATOM 3880 C C . VAL C 1 166 ? 16.572 -22.285 35.912 1.00 14.12 144 VAL C C 1
ATOM 3881 O O . VAL C 1 166 ? 17.082 -23.183 35.248 1.00 13.20 144 VAL C O 1
ATOM 3885 N N . ARG C 1 167 ? 16.267 -22.380 37.214 1.00 14.68 145 ARG C N 1
ATOM 3886 C CA . ARG C 1 167 ? 16.428 -23.635 37.987 1.00 15.84 145 ARG C CA 1
ATOM 3887 C C . ARG C 1 167 ? 15.316 -24.617 37.597 1.00 14.82 145 ARG C C 1
ATOM 3888 O O . ARG C 1 167 ? 14.133 -24.211 37.601 1.00 14.46 145 ARG C O 1
ATOM 3896 N N . THR C 1 168 ? 15.670 -25.880 37.310 1.00 13.61 146 THR C N 1
ATOM 3897 C CA . THR C 1 168 ? 14.662 -26.870 36.993 1.00 13.41 146 THR C CA 1
ATOM 3898 C C . THR C 1 168 ? 14.878 -28.097 37.870 1.00 12.26 146 THR C C 1
ATOM 3899 O O . THR C 1 168 ? 15.949 -28.299 38.359 1.00 12.15 146 THR C O 1
ATOM 3903 N N . SER C 1 169 ? 13.822 -28.864 38.078 1.00 11.42 147 SER C N 1
ATOM 3904 C CA . SER C 1 169 ? 13.908 -30.087 38.852 1.00 11.22 147 SER C CA 1
ATOM 3905 C C . SER C 1 169 ? 14.616 -31.175 37.996 1.00 10.80 147 SER C C 1
ATOM 3906 O O . SER C 1 169 ? 15.350 -31.995 38.534 1.00 10.04 147 SER C O 1
ATOM 3909 N N . VAL C 1 170 ? 14.397 -31.149 36.681 1.00 10.61 148 VAL C N 1
ATOM 3910 C CA . VAL C 1 170 ? 15.053 -32.094 35.763 1.00 11.20 148 VAL C CA 1
ATOM 3911 C C . VAL C 1 170 ? 16.334 -31.421 35.259 1.00 11.13 148 VAL C C 1
ATOM 3912 O O . VAL C 1 170 ? 16.286 -30.393 34.561 1.00 10.88 148 VAL C O 1
ATOM 3916 N N . LYS C 1 171 ? 17.503 -31.953 35.650 1.00 11.79 149 LYS C N 1
ATOM 3917 C CA . LYS C 1 171 ? 18.794 -31.309 35.402 1.00 12.12 149 LYS C CA 1
ATOM 3918 C C . LYS C 1 171 ? 19.592 -31.915 34.219 1.00 12.13 149 LYS C C 1
ATOM 3919 O O . LYS C 1 171 ? 20.650 -31.390 33.857 1.00 11.43 149 LYS C O 1
ATOM 3925 N N . GLN C 1 172 ? 19.091 -33.007 33.645 1.00 11.72 150 GLN C N 1
ATOM 3926 C CA . GLN C 1 172 ? 19.768 -33.719 32.563 1.00 12.28 150 GLN C CA 1
ATOM 3927 C C . GLN C 1 172 ? 18.771 -34.267 31.557 1.00 11.44 150 GLN C C 1
ATOM 3928 O O . GLN C 1 172 ? 17.630 -34.572 31.909 1.00 11.36 150 GLN C O 1
ATOM 3934 N N . VAL C 1 173 ? 19.214 -34.407 30.303 1.00 10.52 151 VAL C N 1
ATOM 3935 C CA . VAL C 1 173 ? 18.472 -35.144 29.323 1.00 10.52 151 VAL C CA 1
ATOM 3936 C C . VAL C 1 173 ? 19.402 -36.291 28.891 1.00 10.34 151 VAL C C 1
ATOM 3937 O O . VAL C 1 173 ? 20.418 -36.056 28.270 1.00 9.73 151 VAL C O 1
ATOM 3941 N N . GLY C 1 174 ? 19.060 -37.512 29.296 1.00 10.73 152 GLY C N 1
ATOM 3942 C CA . GLY C 1 174 ? 19.965 -38.642 29.198 1.00 11.37 152 GLY C CA 1
ATOM 3943 C C . GLY C 1 174 ? 21.206 -38.321 30.012 1.00 11.84 152 GLY C C 1
ATOM 3944 O O . GLY C 1 174 ? 21.081 -37.921 31.197 1.00 12.16 152 GLY C O 1
ATOM 3945 N N . GLN C 1 175 ? 22.376 -38.371 29.372 1.00 12.24 153 GLN C N 1
ATOM 3946 C CA . GLN C 1 175 ? 23.633 -38.031 30.013 1.00 13.29 153 GLN C CA 1
ATOM 3947 C C . GLN C 1 175 ? 24.081 -36.566 29.843 1.00 13.56 153 GLN C C 1
ATOM 3948 O O . GLN C 1 175 ? 25.146 -36.208 30.306 1.00 14.36 153 GLN C O 1
ATOM 3954 N N . ALA C 1 176 ? 23.246 -35.746 29.206 1.00 13.29 154 ALA C N 1
ATOM 3955 C CA . ALA C 1 176 ? 23.596 -34.365 28.877 1.00 13.82 154 ALA C CA 1
ATOM 3956 C C . ALA C 1 176 ? 23.095 -33.407 29.962 1.00 14.22 154 ALA C C 1
ATOM 3957 O O . ALA C 1 176 ? 21.920 -33.398 30.277 1.00 12.95 154 ALA C O 1
ATOM 3959 N N . ILE C 1 177 ? 24.001 -32.571 30.460 1.00 15.07 155 ILE C N 1
ATOM 3960 C CA . ILE C 1 177 ? 23.639 -31.504 31.395 1.00 15.85 155 ILE C CA 1
ATOM 3961 C C . ILE C 1 177 ? 22.776 -30.532 30.625 1.00 15.62 155 ILE C C 1
ATOM 3962 O O . ILE C 1 177 ? 23.095 -30.185 29.478 1.00 14.51 155 ILE C O 1
ATOM 3967 N N . VAL C 1 178 ? 21.672 -30.086 31.224 1.00 16.04 156 VAL C N 1
ATOM 3968 C CA . VAL C 1 178 ? 20.821 -29.092 30.569 1.00 17.05 156 VAL C CA 1
ATOM 3969 C C . VAL C 1 178 ? 20.886 -27.754 31.310 1.00 17.58 156 VAL C C 1
ATOM 3970 O O . VAL C 1 178 ? 20.905 -27.732 32.521 1.00 15.32 156 VAL C O 1
ATOM 3974 N N . THR C 1 179 ? 20.996 -26.675 30.535 1.00 17.33 157 THR C N 1
ATOM 3975 C CA . THR C 1 179 ? 20.987 -25.283 31.015 1.00 19.25 157 THR C CA 1
ATOM 3976 C C . THR C 1 179 ? 19.818 -24.569 30.360 1.00 16.94 157 THR C C 1
ATOM 3977 O O . THR C 1 179 ? 19.621 -24.694 29.151 1.00 15.34 157 THR C O 1
ATOM 3981 N N . ILE C 1 180 ? 19.030 -23.866 31.175 1.00 15.11 158 ILE C N 1
ATOM 3982 C CA . ILE C 1 180 ? 17.841 -23.172 30.721 1.00 13.79 158 ILE C CA 1
ATOM 3983 C C . ILE C 1 180 ? 18.063 -21.678 31.042 1.00 13.03 158 ILE C C 1
ATOM 3984 O O . ILE C 1 180 ? 18.472 -21.333 32.155 1.00 12.59 158 ILE C O 1
ATOM 3989 N N . ALA C 1 181 ? 17.801 -20.826 30.044 1.00 12.32 159 ALA C N 1
ATOM 3990 C CA . ALA C 1 181 ? 17.993 -19.389 30.183 1.00 12.60 159 ALA C CA 1
ATOM 3991 C C . ALA C 1 181 ? 16.752 -18.645 29.788 1.00 12.29 159 ALA C C 1
ATOM 3992 O O . ALA C 1 181 ? 16.099 -18.969 28.796 1.00 10.75 159 ALA C O 1
ATOM 3994 N N . THR C 1 182 ? 16.440 -17.618 30.593 1.00 12.25 160 THR C N 1
ATOM 3995 C CA . THR C 1 182 ? 15.446 -16.649 30.251 1.00 12.92 160 THR C CA 1
ATOM 3996 C C . THR C 1 182 ? 16.167 -15.296 30.293 1.00 12.36 160 THR C C 1
ATOM 3997 O O . THR C 1 182 ? 17.391 -15.225 30.347 1.00 11.60 160 THR C O 1
ATOM 4001 N N . SER C 1 183 ? 15.402 -14.227 30.171 1.00 12.44 161 SER C N 1
ATOM 4002 C CA . SER C 1 183 ? 15.970 -12.878 30.121 1.00 12.66 161 SER C CA 1
ATOM 4003 C C . SER C 1 183 ? 15.070 -11.900 30.809 1.00 12.39 161 SER C C 1
ATOM 4004 O O . SER C 1 183 ? 13.875 -12.110 30.976 1.00 12.43 161 SER C O 1
ATOM 4007 N N . ARG C 1 184 ? 15.663 -10.781 31.222 1.00 12.16 162 ARG C N 1
ATOM 4008 C CA . ARG C 1 184 ? 14.962 -9.704 31.950 1.00 11.61 162 ARG C CA 1
ATOM 4009 C C . ARG C 1 184 ? 15.728 -8.401 31.735 1.00 11.07 162 ARG C C 1
ATOM 4010 O O . ARG C 1 184 ? 16.927 -8.403 31.476 1.00 10.78 162 ARG C O 1
ATOM 4018 N N . PRO C 1 185 ? 15.063 -7.253 31.894 1.00 11.48 163 PRO C N 1
ATOM 4019 C CA . PRO C 1 185 ? 15.750 -5.965 31.691 1.00 11.34 163 PRO C CA 1
ATOM 4020 C C . PRO C 1 185 ? 16.900 -5.725 32.688 1.00 11.18 163 PRO C C 1
ATOM 4021 O O . PRO C 1 185 ? 16.861 -6.236 33.799 1.00 10.76 163 PRO C O 1
ATOM 4025 N N . LYS C 1 186 ? 17.886 -4.924 32.280 1.00 11.10 164 LYS C N 1
ATOM 4026 C CA . LYS C 1 186 ? 18.899 -4.407 33.192 1.00 11.39 164 LYS C CA 1
ATOM 4027 C C . LYS C 1 186 ? 18.199 -3.657 34.343 1.00 10.74 164 LYS C C 1
ATOM 4028 O O . LYS C 1 186 ? 17.227 -2.911 34.115 1.00 10.15 164 LYS C O 1
ATOM 4034 N N . LYS C 1 187 ? 18.663 -3.874 35.575 1.00 10.49 165 LYS C N 1
ATOM 4035 C CA . LYS C 1 187 ? 18.243 -3.074 36.710 1.00 11.22 165 LYS C CA 1
ATOM 4036 C C . LYS C 1 187 ? 19.172 -1.850 36.794 1.00 9.93 165 LYS C C 1
ATOM 4037 O O . LYS C 1 187 ? 20.394 -1.973 36.804 1.00 9.45 165 LYS C O 1
ATOM 4043 N N . ILE C 1 188 ? 18.593 -0.659 36.874 1.00 9.58 166 ILE C N 1
ATOM 4044 C CA . ILE C 1 188 ? 19.396 0.537 36.871 1.00 9.06 166 ILE C CA 1
ATOM 4045 C C . ILE C 1 188 ? 18.991 1.471 38.038 1.00 8.88 166 ILE C C 1
ATOM 4046 O O . ILE C 1 188 ? 17.956 1.314 38.633 1.00 8.57 166 ILE C O 1
ATOM 4051 N N . GLY C 1 189 ? 19.889 2.395 38.342 1.00 8.82 167 GLY C N 1
ATOM 4052 C CA . GLY C 1 189 ? 19.701 3.382 39.365 1.00 8.90 167 GLY C CA 1
ATOM 4053 C C . GLY C 1 189 ? 20.629 3.165 40.542 1.00 9.56 167 GLY C C 1
ATOM 4054 O O . GLY C 1 189 ? 21.168 2.076 40.738 1.00 9.64 167 GLY C O 1
ATOM 4055 N N . GLY C 1 190 ? 20.829 4.248 41.302 1.00 10.19 168 GLY C N 1
ATOM 4056 C CA . GLY C 1 190 ? 21.658 4.250 42.493 1.00 11.02 168 GLY C CA 1
ATOM 4057 C C . GLY C 1 190 ? 20.978 3.688 43.724 1.00 11.36 168 GLY C C 1
ATOM 4058 O O . GLY C 1 190 ? 19.910 3.029 43.675 1.00 11.00 168 GLY C O 1
ATOM 4059 N N . GLU C 1 191 ? 21.611 3.930 44.879 1.00 12.81 169 GLU C N 1
ATOM 4060 C CA . GLU C 1 191 ? 21.166 3.320 46.123 1.00 13.89 169 GLU C CA 1
ATOM 4061 C C . GLU C 1 191 ? 19.748 3.717 46.572 1.00 13.54 169 GLU C C 1
ATOM 4062 O O . GLU C 1 191 ? 19.153 3.049 47.403 1.00 15.13 169 GLU C O 1
ATOM 4068 N N . ARG C 1 192 ? 19.226 4.846 46.070 1.00 12.63 170 ARG C N 1
ATOM 4069 C CA . ARG C 1 192 ? 17.884 5.362 46.442 1.00 11.92 170 ARG C CA 1
ATOM 4070 C C . ARG C 1 192 ? 16.799 4.828 45.504 1.00 12.09 170 ARG C C 1
ATOM 4071 O O . ARG C 1 192 ? 15.614 5.028 45.819 1.00 11.15 170 ARG C O 1
ATOM 4079 N N . ALA C 1 193 ? 17.187 4.187 44.393 1.00 12.39 171 ALA C N 1
ATOM 4080 C CA . ALA C 1 193 ? 16.223 3.756 43.408 1.00 13.27 171 ALA C CA 1
ATOM 4081 C C . ALA C 1 193 ? 15.291 2.681 43.934 1.00 14.16 171 ALA C C 1
ATOM 4082 O O . ALA C 1 193 ? 15.661 1.883 44.822 1.00 14.19 171 ALA C O 1
ATOM 4084 N N . LYS C 1 194 ? 14.061 2.684 43.407 1.00 15.73 172 LYS C N 1
ATOM 4085 C CA . LYS C 1 194 ? 13.006 1.729 43.753 1.00 17.62 172 LYS C CA 1
ATOM 4086 C C . LYS C 1 194 ? 12.725 0.836 42.569 1.00 18.10 172 LYS C C 1
ATOM 4087 O O . LYS C 1 194 ? 12.957 1.230 41.430 1.00 17.96 172 LYS C O 1
ATOM 4093 N N . TYR C 1 195 ? 12.252 -0.392 42.830 1.00 19.64 173 TYR C N 1
ATOM 4094 C CA . TYR C 1 195 ? 12.013 -1.433 41.785 1.00 20.80 173 TYR C CA 1
ATOM 4095 C C . TYR C 1 195 ? 10.568 -1.954 41.840 1.00 23.93 173 TYR C C 1
ATOM 4096 O O . TYR C 1 195 ? 10.195 -2.755 40.976 1.00 23.47 173 TYR C O 1
ATOM 4105 N N . GLN C 1 196 ? 9.781 -1.478 42.810 1.00 28.65 174 GLN C N 1
ATOM 4106 C CA . GLN C 1 196 ? 8.364 -1.764 42.984 1.00 32.86 174 GLN C CA 1
ATOM 4107 C C . GLN C 1 196 ? 7.617 -0.472 43.301 1.00 34.94 174 GLN C C 1
ATOM 4108 O O . GLN C 1 196 ? 8.147 0.559 43.759 1.00 35.33 174 GLN C O 1
ATOM 4115 N N . LYS D 1 19 ? -3.394 30.770 40.259 1.00 35.13 -3 LYS D N 1
ATOM 4116 C CA . LYS D 1 19 ? -2.356 31.195 41.256 1.00 35.01 -3 LYS D CA 1
ATOM 4117 C C . LYS D 1 19 ? -1.562 29.977 41.769 1.00 33.53 -3 LYS D C 1
ATOM 4118 O O . LYS D 1 19 ? -0.684 30.166 42.633 1.00 33.83 -3 LYS D O 1
ATOM 4120 N N . LYS D 1 20 ? -1.870 28.764 41.293 1.00 31.33 -2 LYS D N 1
ATOM 4121 C CA . LYS D 1 20 ? -1.049 27.587 41.541 1.00 29.84 -2 LYS D CA 1
ATOM 4122 C C . LYS D 1 20 ? 0.279 27.748 40.794 1.00 26.74 -2 LYS D C 1
ATOM 4123 O O . LYS D 1 20 ? 0.291 28.155 39.627 1.00 26.27 -2 LYS D O 1
ATOM 4129 N N . ALA D 1 21 ? 1.379 27.428 41.489 1.00 22.80 -1 ALA D N 1
ATOM 4130 C CA . ALA D 1 21 ? 2.719 27.724 41.021 1.00 20.50 -1 ALA D CA 1
ATOM 4131 C C . ALA D 1 21 ? 2.966 27.116 39.636 1.00 19.04 -1 ALA D C 1
ATOM 4132 O O . ALA D 1 21 ? 2.756 25.928 39.432 1.00 18.54 -1 ALA D O 1
ATOM 4134 N N . GLY D 1 22 ? 3.400 27.967 38.698 1.00 17.89 0 GLY D N 1
ATOM 4135 C CA . GLY D 1 22 ? 3.755 27.559 37.360 1.00 16.98 0 GLY D CA 1
ATOM 4136 C C . GLY D 1 22 ? 2.636 27.517 36.360 1.00 16.01 0 GLY D C 1
ATOM 4137 O O . GLY D 1 22 ? 2.904 27.541 35.164 1.00 16.07 0 GLY D O 1
ATOM 4138 N N . PHE D 1 23 ? 1.385 27.472 36.834 1.00 15.14 1 PHE D N 1
ATOM 4139 C CA . PHE D 1 23 ? 0.267 27.123 35.992 1.00 14.78 1 PHE D CA 1
ATOM 4140 C C . PHE D 1 23 ? 0.061 28.144 34.871 1.00 14.14 1 PHE D C 1
ATOM 4141 O O . PHE D 1 23 ? -0.050 27.793 33.695 1.00 13.37 1 PHE D O 1
ATOM 4149 N N . LYS D 1 24 ? 0.016 29.423 35.248 1.00 13.20 2 LYS D N 1
ATOM 4150 C CA . LYS D 1 24 ? -0.242 30.467 34.283 1.00 13.18 2 LYS D CA 1
ATOM 4151 C C . LYS D 1 24 ? 0.880 30.533 33.241 1.00 12.08 2 LYS D C 1
ATOM 4152 O O . LYS D 1 24 ? 0.615 30.644 32.058 1.00 12.17 2 LYS D O 1
ATOM 4158 N N . ASP D 1 25 ? 2.136 30.457 33.687 1.00 11.31 3 ASP D N 1
ATOM 4159 C CA . ASP D 1 25 ? 3.286 30.557 32.806 1.00 11.42 3 ASP D CA 1
ATOM 4160 C C . ASP D 1 25 ? 3.284 29.349 31.851 1.00 11.10 3 ASP D C 1
ATOM 4161 O O . ASP D 1 25 ? 3.497 29.490 30.648 1.00 10.41 3 ASP D O 1
ATOM 4166 N N . LEU D 1 26 ? 3.045 28.156 32.405 1.00 10.82 4 LEU D N 1
ATOM 4167 C CA . LEU D 1 26 ? 3.014 26.960 31.572 1.00 11.36 4 LEU D CA 1
ATOM 4168 C C . LEU D 1 26 ? 1.906 26.991 30.524 1.00 11.47 4 LEU D C 1
ATOM 4169 O O . LEU D 1 26 ? 2.144 26.623 29.372 1.00 11.73 4 LEU D O 1
ATOM 4174 N N . THR D 1 27 ? 0.704 27.395 30.927 1.00 12.02 5 THR D N 1
ATOM 4175 C CA . THR D 1 27 ? -0.431 27.528 30.025 1.00 12.74 5 THR D CA 1
ATOM 4176 C C . THR D 1 27 ? -0.099 28.482 28.863 1.00 13.30 5 THR D C 1
ATOM 4177 O O . THR D 1 27 ? -0.325 28.162 27.692 1.00 12.60 5 THR D O 1
ATOM 4181 N N . MET D 1 28 ? 0.508 29.627 29.188 1.00 13.68 6 MET D N 1
ATOM 4182 C CA . MET D 1 28 ? 0.913 30.590 28.159 1.00 13.99 6 MET D CA 1
ATOM 4183 C C . MET D 1 28 ? 1.984 30.039 27.212 1.00 13.86 6 MET D C 1
ATOM 4184 O O . MET D 1 28 ? 1.921 30.273 25.999 1.00 12.73 6 MET D O 1
ATOM 4189 N N . LEU D 1 29 ? 2.957 29.313 27.778 1.00 14.00 7 LEU D N 1
ATOM 4190 C CA . LEU D 1 29 ? 4.024 28.703 27.012 1.00 14.98 7 LEU D CA 1
ATOM 4191 C C . LEU D 1 29 ? 3.461 27.663 26.037 1.00 14.87 7 LEU D C 1
ATOM 4192 O O . LEU D 1 29 ? 3.834 27.645 24.870 1.00 15.27 7 LEU D O 1
ATOM 4197 N N . LEU D 1 30 ? 2.538 26.830 26.519 1.00 15.21 8 LEU D N 1
ATOM 4198 C CA . LEU D 1 30 ? 1.941 25.775 25.701 1.00 15.99 8 LEU D CA 1
ATOM 4199 C C . LEU D 1 30 ? 1.082 26.373 24.575 1.00 16.68 8 LEU D C 1
ATOM 4200 O O . LEU D 1 30 ? 1.143 25.891 23.441 1.00 16.76 8 LEU D O 1
ATOM 4205 N N . ASP D 1 31 ? 0.336 27.447 24.866 1.00 18.14 9 ASP D N 1
ATOM 4206 C CA . ASP D 1 31 ? -0.463 28.130 23.838 1.00 19.72 9 ASP D CA 1
ATOM 4207 C C . ASP D 1 31 ? 0.403 28.738 22.738 1.00 19.74 9 ASP D C 1
ATOM 4208 O O . ASP D 1 31 ? 0.066 28.684 21.556 1.00 19.42 9 ASP D O 1
ATOM 4213 N N . GLU D 1 32 ? 1.525 29.325 23.153 1.00 19.87 10 GLU D N 1
ATOM 4214 C CA . GLU D 1 32 ? 2.511 29.877 22.248 1.00 20.49 10 GLU D CA 1
ATOM 4215 C C . GLU D 1 32 ? 3.069 28.792 21.319 1.00 19.37 10 GLU D C 1
ATOM 4216 O O . GLU D 1 32 ? 3.131 28.945 20.088 1.00 18.74 10 GLU D O 1
ATOM 4222 N N . LEU D 1 33 ? 3.493 27.685 21.924 1.00 17.77 11 LEU D N 1
ATOM 4223 C CA . LEU D 1 33 ? 4.030 26.560 21.163 1.00 17.81 11 LEU D CA 1
ATOM 4224 C C . LEU D 1 33 ? 3.007 25.975 20.184 1.00 17.85 11 LEU D C 1
ATOM 4225 O O . LEU D 1 33 ? 3.349 25.677 19.033 1.00 17.32 11 LEU D O 1
ATOM 4230 N N . LYS D 1 34 ? 1.758 25.828 20.628 1.00 18.07 12 LYS D N 1
ATOM 4231 C CA . LYS D 1 34 ? 0.677 25.370 19.759 1.00 19.22 12 LYS D CA 1
ATOM 4232 C C . LYS D 1 34 ? 0.581 26.256 18.531 1.00 20.86 12 LYS D C 1
ATOM 4233 O O . LYS D 1 34 ? 0.549 25.756 17.410 1.00 20.06 12 LYS D O 1
ATOM 4239 N N . ASP D 1 35 ? 0.569 27.574 18.762 1.00 21.79 13 ASP D N 1
ATOM 4240 C CA . ASP D 1 35 ? 0.467 28.570 17.702 1.00 23.23 13 ASP D CA 1
ATOM 4241 C C . ASP D 1 35 ? 1.618 28.562 16.702 1.00 23.85 13 ASP D C 1
ATOM 4242 O O . ASP D 1 35 ? 1.434 28.983 15.569 1.00 22.99 13 ASP D O 1
ATOM 4247 N N . MET D 1 36 ? 2.801 28.092 17.112 1.00 25.01 14 MET D N 1
ATOM 4248 C CA . MET D 1 36 ? 3.910 27.943 16.184 1.00 26.49 14 MET D CA 1
ATOM 4249 C C . MET D 1 36 ? 4.084 26.517 15.641 1.00 25.11 14 MET D C 1
ATOM 4250 O O . MET D 1 36 ? 5.138 26.181 15.120 1.00 25.93 14 MET D O 1
ATOM 4255 N N . SER D 1 37 ? 3.017 25.708 15.723 1.00 23.37 15 SER D N 1
ATOM 4256 C CA . SER D 1 37 ? 2.987 24.312 15.244 1.00 22.10 15 SER D CA 1
ATOM 4257 C C . SER D 1 37 ? 4.104 23.433 15.785 1.00 21.13 15 SER D C 1
ATOM 4258 O O . SER D 1 37 ? 4.616 22.548 15.098 1.00 20.04 15 SER D O 1
ATOM 4261 N N . PHE D 1 38 ? 4.464 23.655 17.049 1.00 18.73 16 PHE D N 1
ATOM 4262 C CA . PHE D 1 38 ? 5.530 22.901 17.675 1.00 17.68 16 PHE D CA 1
ATOM 4263 C C . PHE D 1 38 ? 5.146 21.451 17.965 1.00 17.22 16 PHE D C 1
ATOM 4264 O O . PHE D 1 38 ? 6.023 20.588 18.000 1.00 18.14 16 PHE D O 1
ATOM 4272 N N . PHE D 1 39 ? 3.849 21.207 18.200 1.00 17.66 17 PHE D N 1
ATOM 4273 C CA . PHE D 1 39 ? 3.329 19.912 18.605 1.00 18.19 17 PHE D CA 1
ATOM 4274 C C . PHE D 1 39 ? 2.656 19.246 17.406 1.00 18.94 17 PHE D C 1
ATOM 4275 O O . PHE D 1 39 ? 1.624 19.727 16.924 1.00 19.23 17 PHE D O 1
ATOM 4283 N N . ASN D 1 40 ? 3.236 18.141 16.934 1.00 19.45 18 ASN D N 1
ATOM 4284 C CA . ASN D 1 40 ? 2.719 17.450 15.747 1.00 20.59 18 ASN D CA 1
ATOM 4285 C C . ASN D 1 40 ? 2.137 16.098 16.098 1.00 20.51 18 ASN D C 1
ATOM 4286 O O . ASN D 1 40 ? 2.668 15.381 16.954 1.00 20.15 18 ASN D O 1
ATOM 4291 N N . LYS D 1 41 ? 1.001 15.771 15.474 1.00 21.13 19 LYS D N 1
ATOM 4292 C CA . LYS D 1 41 ? 0.321 14.501 15.698 1.00 21.49 19 LYS D CA 1
ATOM 4293 C C . LYS D 1 41 ? 1.322 13.381 15.481 1.00 21.29 19 LYS D C 1
ATOM 4294 O O . LYS D 1 41 ? 2.063 13.377 14.486 1.00 20.98 19 LYS D O 1
ATOM 4300 N N . GLY D 1 42 ? 1.386 12.463 16.446 1.00 20.19 20 GLY D N 1
ATOM 4301 C CA . GLY D 1 42 ? 2.247 11.304 16.353 1.00 20.17 20 GLY D CA 1
ATOM 4302 C C . GLY D 1 42 ? 3.679 11.479 16.834 1.00 19.94 20 GLY D C 1
ATOM 4303 O O . GLY D 1 42 ? 4.369 10.467 16.990 1.00 21.05 20 GLY D O 1
ATOM 4304 N N . ASP D 1 43 ? 4.116 12.721 17.093 1.00 18.38 21 ASP D N 1
ATOM 4305 C CA . ASP D 1 43 ? 5.453 12.958 17.611 1.00 17.57 21 ASP D CA 1
ATOM 4306 C C . ASP D 1 43 ? 5.450 12.614 19.116 1.00 15.88 21 ASP D C 1
ATOM 4307 O O . ASP D 1 43 ? 4.412 12.697 19.770 1.00 15.78 21 ASP D O 1
ATOM 4312 N N . ILE D 1 44 ? 6.628 12.286 19.633 1.00 14.88 22 ILE D N 1
ATOM 4313 C CA . ILE D 1 44 ? 6.905 12.287 21.075 1.00 14.44 22 ILE D CA 1
ATOM 4314 C C . ILE D 1 44 ? 7.673 13.557 21.441 1.00 14.06 22 ILE D C 1
ATOM 4315 O O . ILE D 1 44 ? 8.649 13.903 20.800 1.00 13.43 22 ILE D O 1
ATOM 4320 N N . CYS D 1 45 ? 7.242 14.205 22.524 1.00 13.63 23 CYS D N 1
ATOM 4321 C CA . CYS D 1 45 ? 7.906 15.369 23.093 1.00 14.13 23 CYS D CA 1
ATOM 4322 C C . CYS D 1 45 ? 8.438 14.997 24.475 1.00 13.41 23 CYS D C 1
ATOM 4323 O O . CYS D 1 45 ? 7.684 14.537 25.310 1.00 13.90 23 CYS D O 1
ATOM 4326 N N . LEU D 1 46 ? 9.750 15.158 24.676 1.00 13.09 24 LEU D N 1
ATOM 4327 C CA . LEU D 1 46 ? 10.403 14.831 25.922 1.00 13.07 24 LEU D CA 1
ATOM 4328 C C . LEU D 1 46 ? 10.315 16.029 26.875 1.00 13.39 24 LEU D C 1
ATOM 4329 O O . LEU D 1 46 ? 10.621 17.147 26.487 1.00 12.94 24 LEU D O 1
ATOM 4334 N N . ILE D 1 47 ? 9.895 15.740 28.109 1.00 13.05 25 ILE D N 1
ATOM 4335 C CA . ILE D 1 47 ? 9.852 16.695 29.207 1.00 13.66 25 ILE D CA 1
ATOM 4336 C C . ILE D 1 47 ? 10.949 16.410 30.213 1.00 14.86 25 ILE D C 1
ATOM 4337 O O . ILE D 1 47 ? 11.055 15.293 30.757 1.00 13.58 25 ILE D O 1
ATOM 4342 N N . GLY D 1 48 ? 11.756 17.444 30.469 1.00 16.91 26 GLY D N 1
ATOM 4343 C CA . GLY D 1 48 ? 12.753 17.478 31.509 1.00 19.03 26 GLY D CA 1
ATOM 4344 C C . GLY D 1 48 ? 12.214 18.489 32.508 1.00 22.03 26 GLY D C 1
ATOM 4345 O O . GLY D 1 48 ? 11.821 19.635 32.153 1.00 20.39 26 GLY D O 1
ATOM 4346 N N . CYS D 1 49 ? 12.115 18.078 33.774 1.00 24.12 27 CYS D N 1
ATOM 4347 C CA . CYS D 1 49 ? 11.567 18.985 34.763 1.00 25.37 27 CYS D CA 1
ATOM 4348 C C . CYS D 1 49 ? 12.222 18.839 36.116 1.00 26.04 27 CYS D C 1
ATOM 4349 O O . CYS D 1 49 ? 12.622 17.732 36.496 1.00 25.27 27 CYS D O 1
ATOM 4352 N N . SER D 1 50 ? 12.368 19.994 36.780 1.00 24.87 28 SER D N 1
ATOM 4353 C CA . SER D 1 50 ? 12.728 20.115 38.182 1.00 25.61 28 SER D CA 1
ATOM 4354 C C . SER D 1 50 ? 11.676 21.008 38.829 1.00 25.23 28 SER D C 1
ATOM 4355 O O . SER D 1 50 ? 11.672 22.230 38.619 1.00 25.47 28 SER D O 1
ATOM 4358 N N . THR D 1 51 ? 10.762 20.388 39.585 1.00 25.86 29 THR D N 1
ATOM 4359 C CA . THR D 1 51 ? 9.674 21.103 40.242 1.00 26.20 29 THR D CA 1
ATOM 4360 C C . THR D 1 51 ? 10.197 22.042 41.318 1.00 26.02 29 THR D C 1
ATOM 4361 O O . THR D 1 51 ? 9.584 23.072 41.607 1.00 26.37 29 THR D O 1
ATOM 4365 N N . SER D 1 52 ? 11.338 21.696 41.923 1.00 25.97 30 SER D N 1
ATOM 4366 C CA . SER D 1 52 ? 11.933 22.567 42.918 1.00 26.81 30 SER D CA 1
ATOM 4367 C C . SER D 1 52 ? 12.369 23.884 42.284 1.00 24.92 30 SER D C 1
ATOM 4368 O O . SER D 1 52 ? 12.248 24.916 42.898 1.00 24.52 30 SER D O 1
ATOM 4371 N N . GLU D 1 53 ? 12.834 23.843 41.032 1.00 23.12 31 GLU D N 1
ATOM 4372 C CA . GLU D 1 53 ? 13.197 25.072 40.326 1.00 22.32 31 GLU D CA 1
ATOM 4373 C C . GLU D 1 53 ? 11.978 25.964 40.099 1.00 19.32 31 GLU D C 1
ATOM 4374 O O . GLU D 1 53 ? 12.079 27.197 40.184 1.00 17.05 31 GLU D O 1
ATOM 4380 N N . VAL D 1 54 ? 10.826 25.343 39.819 1.00 17.20 32 VAL D N 1
ATOM 4381 C CA . VAL D 1 54 ? 9.588 26.080 39.582 1.00 16.81 32 VAL D CA 1
ATOM 4382 C C . VAL D 1 54 ? 9.216 26.922 40.812 1.00 17.74 32 VAL D C 1
ATOM 4383 O O . VAL D 1 54 ? 8.808 28.070 40.698 1.00 16.24 32 VAL D O 1
ATOM 4387 N N . ILE D 1 55 ? 9.375 26.326 41.988 1.00 18.56 33 ILE D N 1
ATOM 4388 C CA . ILE D 1 55 ? 9.099 27.001 43.252 1.00 20.67 33 ILE D CA 1
ATOM 4389 C C . ILE D 1 55 ? 10.248 27.890 43.687 1.00 22.14 33 ILE D C 1
ATOM 4390 O O . ILE D 1 55 ? 10.026 28.960 44.219 1.00 22.71 33 ILE D O 1
ATOM 4395 N N . GLY D 1 56 ? 11.483 27.427 43.464 1.00 24.34 34 GLY D N 1
ATOM 4396 C CA . GLY D 1 56 ? 12.681 28.145 43.883 1.00 25.60 34 GLY D CA 1
ATOM 4397 C C . GLY D 1 56 ? 13.304 27.665 45.190 1.00 26.18 34 GLY D C 1
ATOM 4398 O O . GLY D 1 56 ? 12.628 27.354 46.183 1.00 28.44 34 GLY D O 1
ATOM 4399 N N . ILE D 1 59 ? 8.963 23.038 49.307 1.00 48.80 37 ILE D N 1
ATOM 4400 C CA . ILE D 1 59 ? 10.159 22.287 48.909 1.00 48.36 37 ILE D CA 1
ATOM 4401 C C . ILE D 1 59 ? 10.054 20.760 49.215 1.00 46.85 37 ILE D C 1
ATOM 4402 O O . ILE D 1 59 ? 10.817 19.961 48.657 1.00 47.75 37 ILE D O 1
ATOM 4407 N N . GLY D 1 60 ? 9.098 20.375 50.078 1.00 43.10 38 GLY D N 1
ATOM 4408 C CA . GLY D 1 60 ? 8.816 18.990 50.403 1.00 40.50 38 GLY D CA 1
ATOM 4409 C C . GLY D 1 60 ? 8.109 18.214 49.301 1.00 37.94 38 GLY D C 1
ATOM 4410 O O . GLY D 1 60 ? 7.743 18.760 48.256 1.00 38.69 38 GLY D O 1
ATOM 4411 N N . THR D 1 61 ? 7.863 16.925 49.563 1.00 35.30 39 THR D N 1
ATOM 4412 C CA . THR D 1 61 ? 7.288 16.003 48.564 1.00 33.33 39 THR D CA 1
ATOM 4413 C C . THR D 1 61 ? 5.807 16.292 48.250 1.00 31.51 39 THR D C 1
ATOM 4414 O O . THR D 1 61 ? 5.366 16.137 47.121 1.00 31.20 39 THR D O 1
ATOM 4418 N N . VAL D 1 62 ? 5.041 16.730 49.247 1.00 29.13 40 VAL D N 1
ATOM 4419 C CA . VAL D 1 62 ? 3.666 17.157 49.009 1.00 27.82 40 VAL D CA 1
ATOM 4420 C C . VAL D 1 62 ? 3.596 18.282 47.963 1.00 25.88 40 VAL D C 1
ATOM 4421 O O . VAL D 1 62 ? 2.881 18.160 46.981 1.00 26.92 40 VAL D O 1
ATOM 4425 N N . GLY D 1 63 ? 4.354 19.361 48.184 1.00 24.09 41 GLY D N 1
ATOM 4426 C CA . GLY D 1 63 ? 4.370 20.534 47.330 1.00 23.40 41 GLY D CA 1
ATOM 4427 C C . GLY D 1 63 ? 4.915 20.211 45.950 1.00 22.62 41 GLY D C 1
ATOM 4428 O O . GLY D 1 63 ? 4.355 20.614 44.933 1.00 21.53 41 GLY D O 1
ATOM 4429 N N . SER D 1 64 ? 6.028 19.474 45.919 1.00 21.94 42 SER D N 1
ATOM 4430 C CA . SER D 1 64 ? 6.662 19.101 44.667 1.00 21.17 42 SER D CA 1
ATOM 4431 C C . SER D 1 64 ? 5.725 18.214 43.829 1.00 20.30 42 SER D C 1
ATOM 4432 O O . SER D 1 64 ? 5.667 18.349 42.607 1.00 18.16 42 SER D O 1
ATOM 4435 N N . MET D 1 65 ? 4.970 17.327 44.491 1.00 19.08 43 MET D N 1
ATOM 4436 C CA . MET D 1 65 ? 4.018 16.472 43.775 1.00 18.89 43 MET D CA 1
ATOM 4437 C C . MET D 1 65 ? 2.805 17.257 43.258 1.00 18.62 43 MET D C 1
ATOM 4438 O O . MET D 1 65 ? 2.248 16.914 42.211 1.00 17.42 43 MET D O 1
ATOM 4443 N N . GLU D 1 66 ? 2.414 18.319 43.975 1.00 17.76 44 GLU D N 1
ATOM 4444 C CA . GLU D 1 66 ? 1.363 19.225 43.497 1.00 17.74 44 GLU D CA 1
ATOM 4445 C C . GLU D 1 66 ? 1.792 19.960 42.212 1.00 16.27 44 GLU D C 1
ATOM 4446 O O . GLU D 1 66 ? 1.017 20.092 41.283 1.00 15.98 44 GLU D O 1
ATOM 4452 N N . VAL D 1 67 ? 3.037 20.429 42.173 1.00 15.03 45 VAL D N 1
ATOM 4453 C CA . VAL D 1 67 ? 3.572 21.057 40.975 1.00 14.58 45 VAL D CA 1
ATOM 4454 C C . VAL D 1 67 ? 3.609 20.040 39.827 1.00 14.20 45 VAL D C 1
ATOM 4455 O O . VAL D 1 67 ? 3.224 20.362 38.692 1.00 14.01 45 VAL D O 1
ATOM 4459 N N . ALA D 1 68 ? 4.074 18.819 40.118 1.00 13.32 46 ALA D N 1
ATOM 4460 C CA . ALA D 1 68 ? 4.135 17.766 39.127 1.00 13.35 46 ALA D CA 1
ATOM 4461 C C . ALA D 1 68 ? 2.761 17.529 38.514 1.00 13.94 46 ALA D C 1
ATOM 4462 O O . ALA D 1 68 ? 2.626 17.414 37.290 1.00 13.23 46 ALA D O 1
ATOM 4464 N N . GLU D 1 69 ? 1.746 17.441 39.370 1.00 14.36 47 GLU D N 1
ATOM 4465 C CA . GLU D 1 69 ? 0.373 17.229 38.944 1.00 15.53 47 GLU D CA 1
ATOM 4466 C C . GLU D 1 69 ? -0.114 18.325 37.967 1.00 16.02 47 GLU D C 1
ATOM 4467 O O . GLU D 1 69 ? -0.724 18.034 36.944 1.00 16.32 47 GLU D O 1
ATOM 4473 N N . THR D 1 70 ? 0.149 19.584 38.308 1.00 15.75 48 THR D N 1
ATOM 4474 C CA . THR D 1 70 ? -0.277 20.704 37.482 1.00 16.00 48 THR D CA 1
ATOM 4475 C C . THR D 1 70 ? 0.391 20.646 36.089 1.00 15.67 48 THR D C 1
ATOM 4476 O O . THR D 1 70 ? -0.274 20.839 35.077 1.00 14.69 48 THR D O 1
ATOM 4480 N N . ILE D 1 71 ? 1.691 20.339 36.061 1.00 15.31 49 ILE D N 1
ATOM 4481 C CA . ILE D 1 71 ? 2.452 20.230 34.820 1.00 15.39 49 ILE D CA 1
ATOM 4482 C C . ILE D 1 71 ? 1.932 19.067 33.992 1.00 15.53 49 ILE D C 1
ATOM 4483 O O . ILE D 1 71 ? 1.649 19.222 32.805 1.00 15.76 49 ILE D O 1
ATOM 4488 N N . PHE D 1 72 ? 1.795 17.900 34.623 1.00 15.51 50 PHE D N 1
ATOM 4489 C CA . PHE D 1 72 ? 1.302 16.715 33.938 1.00 15.72 50 PHE D CA 1
ATOM 4490 C C . PHE D 1 72 ? -0.063 16.967 33.288 1.00 15.85 50 PHE D C 1
ATOM 4491 O O . PHE D 1 72 ? -0.283 16.597 32.136 1.00 15.31 50 PHE D O 1
ATOM 4499 N N . ASN D 1 73 ? -0.968 17.595 34.038 1.00 15.88 51 ASN D N 1
ATOM 4500 C CA . ASN D 1 73 ? -2.326 17.857 33.574 1.00 16.19 51 ASN D CA 1
ATOM 4501 C C . ASN D 1 73 ? -2.389 18.866 32.429 1.00 16.60 51 ASN D C 1
ATOM 4502 O O . ASN D 1 73 ? -3.181 18.703 31.519 1.00 17.03 51 ASN D O 1
ATOM 4507 N N . ALA D 1 74 ? -1.553 19.907 32.486 1.00 16.69 52 ALA D N 1
ATOM 4508 C CA . ALA D 1 74 ? -1.466 20.898 31.407 1.00 17.11 52 ALA D CA 1
ATOM 4509 C C . ALA D 1 74 ? -0.954 20.243 30.109 1.00 17.53 52 ALA D C 1
ATOM 4510 O O . ALA D 1 74 ? -1.494 20.517 29.014 1.00 17.41 52 ALA D O 1
ATOM 4512 N N . LEU D 1 75 ? 0.053 19.375 30.242 1.00 17.62 53 LEU D N 1
ATOM 4513 C CA . LEU D 1 75 ? 0.622 18.658 29.113 1.00 18.94 53 LEU D CA 1
ATOM 4514 C C . LEU D 1 75 ? -0.418 17.720 28.521 1.00 20.29 53 LEU D C 1
ATOM 4515 O O . LEU D 1 75 ? -0.525 17.576 27.296 1.00 20.23 53 LEU D O 1
ATOM 4520 N N . ASP D 1 76 ? -1.208 17.089 29.388 1.00 21.10 54 ASP D N 1
ATOM 4521 C CA . ASP D 1 76 ? -2.236 16.184 28.921 1.00 22.71 54 ASP D CA 1
ATOM 4522 C C . ASP D 1 76 ? -3.308 16.873 28.047 1.00 22.70 54 ASP D C 1
ATOM 4523 O O . ASP D 1 76 ? -3.771 16.297 27.070 1.00 22.38 54 ASP D O 1
ATOM 4528 N N . VAL D 1 77 ? -3.675 18.110 28.401 1.00 22.48 55 VAL D N 1
ATOM 4529 C CA . VAL D 1 77 ? -4.609 18.882 27.593 1.00 22.50 55 VAL D CA 1
ATOM 4530 C C . VAL D 1 77 ? -4.047 19.073 26.180 1.00 22.59 55 VAL D C 1
ATOM 4531 O O . VAL D 1 77 ? -4.761 18.889 25.190 1.00 22.08 55 VAL D O 1
ATOM 4535 N N . VAL D 1 78 ? -2.761 19.426 26.100 1.00 22.44 56 VAL D N 1
ATOM 4536 C CA . VAL D 1 78 ? -2.071 19.638 24.823 1.00 22.84 56 VAL D CA 1
ATOM 4537 C C . VAL D 1 78 ? -2.066 18.354 23.999 1.00 22.95 56 VAL D C 1
ATOM 4538 O O . VAL D 1 78 ? -2.271 18.374 22.783 1.00 22.48 56 VAL D O 1
ATOM 4542 N N . SER D 1 79 ? -1.829 17.238 24.690 1.00 23.05 57 SER D N 1
ATOM 4543 C CA . SER D 1 79 ? -1.784 15.936 24.072 1.00 23.54 57 SER D CA 1
ATOM 4544 C C . SER D 1 79 ? -3.100 15.626 23.346 1.00 23.66 57 SER D C 1
ATOM 4545 O O . SER D 1 79 ? -3.092 15.184 22.194 1.00 23.05 57 SER D O 1
ATOM 4548 N N . LYS D 1 80 ? -4.225 15.900 24.011 1.00 23.78 58 LYS D N 1
ATOM 4549 C CA . LYS D 1 80 ? -5.552 15.637 23.457 1.00 24.22 58 LYS D CA 1
ATOM 4550 C C . LYS D 1 80 ? -5.906 16.575 22.304 1.00 23.41 58 LYS D C 1
ATOM 4551 O O . LYS D 1 80 ? -6.654 16.204 21.412 1.00 23.74 58 LYS D O 1
ATOM 4557 N N . GLU D 1 81 ? -5.381 17.801 22.350 1.00 22.67 59 GLU D N 1
ATOM 4558 C CA . GLU D 1 81 ? -5.635 18.814 21.327 1.00 22.55 59 GLU D CA 1
ATOM 4559 C C . GLU D 1 81 ? -4.797 18.606 20.064 1.00 21.13 59 GLU D C 1
ATOM 4560 O O . GLU D 1 81 ? -5.272 18.880 18.965 1.00 21.31 59 GLU D O 1
ATOM 4566 N N . THR D 1 82 ? -3.550 18.145 20.232 1.00 19.47 60 THR D N 1
ATOM 4567 C CA . THR D 1 82 ? -2.582 18.066 19.141 1.00 18.82 60 THR D CA 1
ATOM 4568 C C . THR D 1 82 ? -2.207 16.663 18.668 1.00 18.20 60 THR D C 1
ATOM 4569 O O . THR D 1 82 ? -1.643 16.512 17.581 1.00 18.15 60 THR D O 1
ATOM 4573 N N . GLY D 1 83 ? -2.480 15.649 19.500 1.00 17.52 61 GLY D N 1
ATOM 4574 C CA . GLY D 1 83 ? -2.097 14.273 19.223 1.00 17.01 61 GLY D CA 1
ATOM 4575 C C . GLY D 1 83 ? -0.620 13.958 19.438 1.00 16.88 61 GLY D C 1
ATOM 4576 O O . GLY D 1 83 ? -0.140 12.903 19.025 1.00 16.69 61 GLY D O 1
ATOM 4577 N N . VAL D 1 84 ? 0.113 14.880 20.076 1.00 16.31 62 VAL D N 1
ATOM 4578 C CA . VAL D 1 84 ? 1.475 14.629 20.497 1.00 16.40 62 VAL D CA 1
ATOM 4579 C C . VAL D 1 84 ? 1.389 13.779 21.781 1.00 16.40 62 VAL D C 1
ATOM 4580 O O . VAL D 1 84 ? 0.371 13.798 22.471 1.00 16.95 62 VAL D O 1
ATOM 4584 N N . THR D 1 85 ? 2.439 13.012 22.073 1.00 16.32 63 THR D N 1
ATOM 4585 C CA . THR D 1 85 ? 2.533 12.276 23.329 1.00 16.48 63 THR D CA 1
ATOM 4586 C C . THR D 1 85 ? 3.798 12.738 24.034 1.00 15.77 63 THR D C 1
ATOM 4587 O O . THR D 1 85 ? 4.717 13.259 23.397 1.00 14.92 63 THR D O 1
ATOM 4591 N N . PHE D 1 86 ? 3.825 12.572 25.360 1.00 14.93 64 PHE D N 1
ATOM 4592 C CA . PHE D 1 86 ? 4.917 13.051 26.182 1.00 14.50 64 PHE D CA 1
ATOM 4593 C C . PHE D 1 86 ? 5.702 11.914 26.812 1.00 14.37 64 PHE D C 1
ATOM 4594 O O . PHE D 1 86 ? 5.137 10.906 27.167 1.00 15.01 64 PHE D O 1
ATOM 4602 N N . ALA D 1 87 ? 7.015 12.105 26.918 1.00 14.11 65 ALA D N 1
ATOM 4603 C CA . ALA D 1 87 ? 7.961 11.206 27.578 1.00 13.71 65 ALA D CA 1
ATOM 4604 C C . ALA D 1 87 ? 8.614 12.016 28.676 1.00 13.81 65 ALA D C 1
ATOM 4605 O O . ALA D 1 87 ? 8.862 13.228 28.505 1.00 13.37 65 ALA D O 1
ATOM 4607 N N . PHE D 1 88 ? 8.866 11.376 29.815 1.00 13.52 66 PHE D N 1
ATOM 4608 C CA . PHE D 1 88 ? 9.327 12.068 31.012 1.00 12.81 66 PHE D CA 1
ATOM 4609 C C . PHE D 1 88 ? 10.697 11.599 31.443 1.00 12.52 66 PHE D C 1
ATOM 4610 O O . PHE D 1 88 ? 10.879 10.446 31.863 1.00 12.77 66 PHE D O 1
ATOM 4618 N N . GLN D 1 89 ? 11.678 12.496 31.353 1.00 12.20 67 GLN D N 1
ATOM 4619 C CA . GLN D 1 89 ? 13.034 12.212 31.777 1.00 12.57 67 GLN D CA 1
ATOM 4620 C C . GLN D 1 89 ? 13.120 12.125 33.310 1.00 13.00 67 GLN D C 1
ATOM 4621 O O . GLN D 1 89 ? 12.636 13.008 34.001 1.00 12.74 67 GLN D O 1
ATOM 4627 N N . GLY D 1 90 ? 13.792 11.085 33.810 1.00 12.92 68 GLY D N 1
ATOM 4628 C CA . GLY D 1 90 ? 14.065 10.971 35.226 1.00 13.71 68 GLY D CA 1
ATOM 4629 C C . GLY D 1 90 ? 15.373 11.669 35.540 1.00 14.13 68 GLY D C 1
ATOM 4630 O O . GLY D 1 90 ? 16.152 12.036 34.630 1.00 14.10 68 GLY D O 1
ATOM 4631 N N . CYS D 1 91 ? 15.655 11.845 36.823 1.00 14.64 69 CYS D N 1
ATOM 4632 C CA . CYS D 1 91 ? 16.875 12.549 37.224 1.00 15.88 69 CYS D CA 1
ATOM 4633 C C . CYS D 1 91 ? 18.108 11.645 37.056 1.00 14.87 69 CYS D C 1
ATOM 4634 O O . CYS D 1 91 ? 17.999 10.444 36.666 1.00 13.58 69 CYS D O 1
ATOM 4637 N N . GLU D 1 92 ? 19.280 12.216 37.347 1.00 13.97 70 GLU D N 1
ATOM 4638 C CA . GLU D 1 92 ? 20.546 11.534 37.132 1.00 14.84 70 GLU D CA 1
ATOM 4639 C C . GLU D 1 92 ? 20.745 10.298 38.021 1.00 12.80 70 GLU D C 1
ATOM 4640 O O . GLU D 1 92 ? 21.541 9.447 37.674 1.00 11.93 70 GLU D O 1
ATOM 4646 N N . HIS D 1 93 ? 20.083 10.247 39.188 1.00 10.03 71 HIS D N 1
ATOM 4647 C CA . HIS D 1 93 ? 20.188 9.082 40.069 1.00 9.46 71 HIS D CA 1
ATOM 4648 C C . HIS D 1 93 ? 19.699 7.778 39.393 1.00 9.40 71 HIS D C 1
ATOM 4649 O O . HIS D 1 93 ? 20.159 6.702 39.770 1.00 9.37 71 HIS D O 1
ATOM 4656 N N . ILE D 1 94 ? 18.725 7.909 38.484 1.00 9.61 72 ILE D N 1
ATOM 4657 C CA . ILE D 1 94 ? 18.287 6.825 37.620 1.00 10.04 72 ILE D CA 1
ATOM 4658 C C . ILE D 1 94 ? 18.756 7.034 36.171 1.00 10.46 72 ILE D C 1
ATOM 4659 O O . ILE D 1 94 ? 18.076 6.644 35.208 1.00 10.63 72 ILE D O 1
ATOM 4664 N N . ASN D 1 95 ? 19.957 7.623 36.031 1.00 10.31 73 ASN D N 1
ATOM 4665 C CA . ASN D 1 95 ? 20.654 7.762 34.744 1.00 10.77 73 ASN D CA 1
ATOM 4666 C C . ASN D 1 95 ? 19.884 8.435 33.632 1.00 11.03 73 ASN D C 1
ATOM 4667 O O . ASN D 1 95 ? 20.071 8.113 32.440 1.00 10.97 73 ASN D O 1
ATOM 4672 N N . ARG D 1 96 ? 19.000 9.373 33.990 1.00 11.20 74 ARG D N 1
ATOM 4673 C CA . ARG D 1 96 ? 18.105 10.073 33.036 1.00 11.53 74 ARG D CA 1
ATOM 4674 C C . ARG D 1 96 ? 17.255 9.074 32.230 1.00 11.74 74 ARG D C 1
ATOM 4675 O O . ARG D 1 96 ? 16.920 9.365 31.103 1.00 11.56 74 ARG D O 1
ATOM 4683 N N . ALA D 1 97 ? 16.933 7.911 32.802 1.00 11.64 75 ALA D N 1
ATOM 4684 C CA . ALA D 1 97 ? 16.063 6.968 32.117 1.00 11.52 75 ALA D CA 1
ATOM 4685 C C . ALA D 1 97 ? 14.694 7.627 31.924 1.00 11.77 75 ALA D C 1
ATOM 4686 O O . ALA D 1 97 ? 14.292 8.487 32.703 1.00 12.57 75 ALA D O 1
ATOM 4688 N N . ILE D 1 98 ? 13.975 7.202 30.889 1.00 11.54 76 ILE D N 1
ATOM 4689 C CA . ILE D 1 98 ? 12.815 7.913 30.393 1.00 11.55 76 ILE D CA 1
ATOM 4690 C C . ILE D 1 98 ? 11.568 7.093 30.563 1.00 11.84 76 ILE D C 1
ATOM 4691 O O . ILE D 1 98 ? 11.505 5.931 30.121 1.00 11.76 76 ILE D O 1
ATOM 4696 N N . THR D 1 99 ? 10.552 7.694 31.182 1.00 12.20 77 THR D N 1
ATOM 4697 C CA . THR D 1 99 ? 9.248 7.083 31.339 1.00 12.98 77 THR D CA 1
ATOM 4698 C C . THR D 1 99 ? 8.316 7.440 30.195 1.00 13.60 77 THR D C 1
ATOM 4699 O O . THR D 1 99 ? 8.110 8.628 29.896 1.00 13.09 77 THR D O 1
ATOM 4703 N N . ILE D 1 100 ? 7.764 6.396 29.549 1.00 14.77 78 ILE D N 1
ATOM 4704 C CA . ILE D 1 100 ? 6.804 6.524 28.459 1.00 15.63 78 ILE D CA 1
ATOM 4705 C C . ILE D 1 100 ? 5.672 5.507 28.593 1.00 16.41 78 ILE D C 1
ATOM 4706 O O . ILE D 1 100 ? 5.807 4.508 29.307 1.00 15.60 78 ILE D O 1
ATOM 4711 N N . GLU D 1 101 ? 4.570 5.752 27.875 1.00 17.15 79 GLU D N 1
ATOM 4712 C CA . GLU D 1 101 ? 3.503 4.765 27.761 1.00 18.77 79 GLU D CA 1
ATOM 4713 C C . GLU D 1 101 ? 4.025 3.600 26.925 1.00 19.31 79 GLU D C 1
ATOM 4714 O O . GLU D 1 101 ? 4.743 3.804 25.939 1.00 18.45 79 GLU D O 1
ATOM 4720 N N . LYS D 1 102 ? 3.649 2.378 27.308 1.00 20.93 80 LYS D N 1
ATOM 4721 C CA . LYS D 1 102 ? 4.048 1.190 26.551 1.00 22.54 80 LYS D CA 1
ATOM 4722 C C . LYS D 1 102 ? 3.632 1.258 25.084 1.00 22.33 80 LYS D C 1
ATOM 4723 O O . LYS D 1 102 ? 4.381 0.838 24.211 1.00 20.93 80 LYS D O 1
ATOM 4729 N N . SER D 1 103 ? 2.461 1.833 24.810 1.00 23.38 81 SER D N 1
ATOM 4730 C CA . SER D 1 103 ? 2.021 2.045 23.431 1.00 24.48 81 SER D CA 1
ATOM 4731 C C . SER D 1 103 ? 3.024 2.831 22.568 1.00 24.49 81 SER D C 1
ATOM 4732 O O . SER D 1 103 ? 2.974 2.725 21.356 1.00 24.64 81 SER D O 1
ATOM 4735 N N . GLN D 1 104 ? 3.932 3.591 23.194 1.00 25.26 82 GLN D N 1
ATOM 4736 C CA . GLN D 1 104 ? 5.011 4.312 22.486 1.00 25.13 82 GLN D CA 1
ATOM 4737 C C . GLN D 1 104 ? 6.385 3.619 22.488 1.00 23.13 82 GLN D C 1
ATOM 4738 O O . GLN D 1 104 ? 7.345 4.095 21.887 1.00 23.08 82 GLN D O 1
ATOM 4744 N N . TYR D 1 105 ? 6.486 2.487 23.173 1.00 21.33 83 TYR D N 1
ATOM 4745 C CA . TYR D 1 105 ? 7.720 1.664 23.236 1.00 20.58 83 TYR D CA 1
ATOM 4746 C C . TYR D 1 105 ? 7.967 1.051 21.853 1.00 20.04 83 TYR D C 1
ATOM 4747 O O . TYR D 1 105 ? 7.067 0.410 21.325 1.00 20.92 83 TYR D O 1
ATOM 4756 N N . ASN D 1 106 ? 9.153 1.252 21.295 1.00 19.14 84 ASN D N 1
ATOM 4757 C CA . ASN D 1 106 ? 9.578 0.568 20.109 1.00 19.13 84 ASN D CA 1
ATOM 4758 C C . ASN D 1 106 ? 10.833 -0.226 20.455 1.00 18.96 84 ASN D C 1
ATOM 4759 O O . ASN D 1 106 ? 11.902 0.360 20.624 1.00 17.54 84 ASN D O 1
ATOM 4764 N N . PRO D 1 107 ? 10.731 -1.570 20.579 1.00 18.01 85 PRO D N 1
ATOM 4765 C CA . PRO D 1 107 ? 11.872 -2.408 20.926 1.00 18.69 85 PRO D CA 1
ATOM 4766 C C . PRO D 1 107 ? 13.048 -2.291 19.953 1.00 19.19 85 PRO D C 1
ATOM 4767 O O . PRO D 1 107 ? 14.166 -2.551 20.365 1.00 18.97 85 PRO D O 1
ATOM 4771 N N . LEU D 1 108 ? 12.779 -1.903 18.698 1.00 19.34 86 LEU D N 1
ATOM 4772 C CA . LEU D 1 108 ? 13.824 -1.737 17.699 1.00 20.08 86 LEU D CA 1
ATOM 4773 C C . LEU D 1 108 ? 14.731 -0.577 17.992 1.00 20.25 86 LEU D C 1
ATOM 4774 O O . LEU D 1 108 ? 15.890 -0.596 17.607 1.00 20.90 86 LEU D O 1
ATOM 4779 N N . THR D 1 109 ? 14.201 0.455 18.651 1.00 18.85 87 THR D N 1
ATOM 4780 C CA . THR D 1 109 ? 14.961 1.665 18.880 1.00 18.92 87 THR D CA 1
ATOM 4781 C C . THR D 1 109 ? 15.177 1.989 20.342 1.00 17.13 87 THR D C 1
ATOM 4782 O O . THR D 1 109 ? 15.868 2.926 20.639 1.00 17.54 87 THR D O 1
ATOM 4786 N N . MET D 1 110 ? 14.538 1.235 21.231 1.00 17.09 88 MET D N 1
ATOM 4787 C CA . MET D 1 110 ? 14.544 1.578 22.680 1.00 15.98 88 MET D CA 1
ATOM 4788 C C . MET D 1 110 ? 14.814 0.291 23.458 1.00 15.74 88 MET D C 1
ATOM 4789 O O . MET D 1 110 ? 14.558 -0.826 22.976 1.00 15.14 88 MET D O 1
ATOM 4794 N N . GLU D 1 111 ? 15.331 0.452 24.685 1.00 15.07 89 GLU D N 1
ATOM 4795 C CA . GLU D 1 111 ? 15.659 -0.677 25.546 1.00 16.47 89 GLU D CA 1
ATOM 4796 C C . GLU D 1 111 ? 15.006 -0.474 26.897 1.00 15.87 89 GLU D C 1
ATOM 4797 O O . GLU D 1 111 ? 15.396 0.464 27.616 1.00 13.92 89 GLU D O 1
ATOM 4803 N N . GLU D 1 112 ? 14.043 -1.347 27.222 1.00 15.57 90 GLU D N 1
ATOM 4804 C CA . GLU D 1 112 ? 13.398 -1.320 28.524 1.00 16.03 90 GLU D CA 1
ATOM 4805 C C . GLU D 1 112 ? 14.437 -1.577 29.624 1.00 14.95 90 GLU D C 1
ATOM 4806 O O . GLU D 1 112 ? 15.280 -2.474 29.485 1.00 13.14 90 GLU D O 1
ATOM 4812 N N . VAL D 1 113 ? 14.332 -0.810 30.725 1.00 13.61 91 VAL D N 1
ATOM 4813 C CA . VAL D 1 113 ? 15.112 -1.035 31.920 1.00 13.31 91 VAL D CA 1
ATOM 4814 C C . VAL D 1 113 ? 14.171 -1.131 33.119 1.00 12.80 91 VAL D C 1
ATOM 4815 O O . VAL D 1 113 ? 13.014 -0.657 33.081 1.00 12.65 91 VAL D O 1
ATOM 4819 N N . SER D 1 114 ? 14.646 -1.785 34.186 1.00 13.07 92 SER D N 1
ATOM 4820 C CA . SER D 1 114 ? 13.870 -1.973 35.387 1.00 12.36 92 SER D CA 1
ATOM 4821 C C . SER D 1 114 ? 14.248 -0.923 36.429 1.00 12.28 92 SER D C 1
ATOM 4822 O O . SER D 1 114 ? 15.371 -0.922 36.938 1.00 11.28 92 SER D O 1
ATOM 4825 N N . VAL D 1 115 ? 13.286 -0.052 36.707 1.00 12.52 93 VAL D N 1
ATOM 4826 C CA . VAL D 1 115 ? 13.339 0.926 37.808 1.00 12.88 93 VAL D CA 1
ATOM 4827 C C . VAL D 1 115 ? 11.947 1.518 37.880 1.00 13.10 93 VAL D C 1
ATOM 4828 O O . VAL D 1 115 ? 11.252 1.570 36.878 1.00 13.72 93 VAL D O 1
ATOM 4832 N N . VAL D 1 116 ? 11.544 1.967 39.068 1.00 13.53 94 VAL D N 1
ATOM 4833 C CA . VAL D 1 116 ? 10.275 2.639 39.265 1.00 13.92 94 VAL D CA 1
ATOM 4834 C C . VAL D 1 116 ? 10.615 4.028 39.805 1.00 14.19 94 VAL D C 1
ATOM 4835 O O . VAL D 1 116 ? 11.127 4.159 40.926 1.00 13.01 94 VAL D O 1
ATOM 4839 N N . PRO D 1 117 ? 10.363 5.088 39.012 1.00 14.25 95 PRO D N 1
ATOM 4840 C CA . PRO D 1 117 ? 10.677 6.453 39.434 1.00 14.91 95 PRO D CA 1
ATOM 4841 C C . PRO D 1 117 ? 10.039 6.757 40.794 1.00 14.81 95 PRO D C 1
ATOM 4842 O O . PRO D 1 117 ? 8.890 6.416 40.990 1.00 14.78 95 PRO D O 1
ATOM 4846 N N . ASP D 1 118 ? 10.823 7.360 41.693 1.00 16.43 96 ASP D N 1
ATOM 4847 C CA . ASP D 1 118 ? 10.400 7.787 43.029 1.00 17.28 96 ASP D CA 1
ATOM 4848 C C . ASP D 1 118 ? 10.757 9.277 43.170 1.00 16.34 96 ASP D C 1
ATOM 4849 O O . ASP D 1 118 ? 11.651 9.754 42.482 1.00 13.00 96 ASP D O 1
ATOM 4854 N N . VAL D 1 119 ? 10.095 9.988 44.101 1.00 16.98 97 VAL D N 1
ATOM 4855 C CA . VAL D 1 119 ? 10.378 11.407 44.280 1.00 17.77 97 VAL D CA 1
ATOM 4856 C C . VAL D 1 119 ? 11.862 11.670 44.522 1.00 18.12 97 VAL D C 1
ATOM 4857 O O . VAL D 1 119 ? 12.426 12.582 43.933 1.00 18.42 97 VAL D O 1
ATOM 4861 N N . HIS D 1 120 ? 12.500 10.830 45.346 1.00 17.88 98 HIS D N 1
ATOM 4862 C CA . HIS D 1 120 ? 13.917 10.974 45.664 1.00 19.08 98 HIS D CA 1
ATOM 4863 C C . HIS D 1 120 ? 14.853 10.126 44.803 1.00 19.41 98 HIS D C 1
ATOM 4864 O O . HIS D 1 120 ? 16.038 10.037 45.086 1.00 21.44 98 HIS D O 1
ATOM 4871 N N . ALA D 1 121 ? 14.332 9.556 43.721 1.00 18.45 99 ALA D N 1
ATOM 4872 C CA . ALA D 1 121 ? 15.136 8.772 42.764 1.00 17.72 99 ALA D CA 1
ATOM 4873 C C . ALA D 1 121 ? 14.361 8.684 41.489 1.00 16.24 99 ALA D C 1
ATOM 4874 O O . ALA D 1 121 ? 13.731 7.664 41.173 1.00 16.20 99 ALA D O 1
ATOM 4876 N N . GLY D 1 122 ? 14.389 9.791 40.751 1.00 15.76 100 GLY D N 1
ATOM 4877 C CA . GLY D 1 122 ? 13.615 9.958 39.536 1.00 14.72 100 GLY D CA 1
ATOM 4878 C C . GLY D 1 122 ? 13.039 11.360 39.410 1.00 14.14 100 GLY D C 1
ATOM 4879 O O . GLY D 1 122 ? 12.986 11.896 38.323 1.00 13.96 100 GLY D O 1
ATOM 4880 N N . GLY D 1 123 ? 12.570 11.908 40.536 1.00 13.77 101 GLY D N 1
ATOM 4881 C CA . GLY D 1 123 ? 12.007 13.237 40.592 1.00 13.44 101 GLY D CA 1
ATOM 4882 C C . GLY D 1 123 ? 10.505 13.211 40.525 1.00 12.93 101 GLY D C 1
ATOM 4883 O O . GLY D 1 123 ? 9.900 12.244 40.100 1.00 12.26 101 GLY D O 1
ATOM 4884 N N . SER D 1 124 ? 9.890 14.313 40.958 1.00 12.95 102 SER D N 1
ATOM 4885 C CA . SER D 1 124 ? 8.458 14.385 41.150 1.00 12.89 102 SER D CA 1
ATOM 4886 C C . SER D 1 124 ? 7.659 14.160 39.875 1.00 12.49 102 SER D C 1
ATOM 4887 O O . SER D 1 124 ? 6.644 13.483 39.890 1.00 12.11 102 SER D O 1
ATOM 4890 N N . LEU D 1 125 ? 8.072 14.777 38.773 1.00 12.61 103 LEU D N 1
ATOM 4891 C CA . LEU D 1 125 ? 7.253 14.698 37.564 1.00 12.53 103 LEU D CA 1
ATOM 4892 C C . LEU D 1 125 ? 7.308 13.280 36.968 1.00 12.39 103 LEU D C 1
ATOM 4893 O O . LEU D 1 125 ? 6.288 12.740 36.572 1.00 12.45 103 LEU D O 1
ATOM 4898 N N . ALA D 1 126 ? 8.495 12.690 36.903 1.00 12.59 104 ALA D N 1
ATOM 4899 C CA . ALA D 1 126 ? 8.615 11.329 36.352 1.00 13.35 104 ALA D CA 1
ATOM 4900 C C . ALA D 1 126 ? 7.840 10.343 37.230 1.00 13.10 104 ALA D C 1
ATOM 4901 O O . ALA D 1 126 ? 7.190 9.411 36.725 1.00 13.46 104 ALA D O 1
ATOM 4903 N N . THR D 1 127 ? 7.880 10.577 38.544 1.00 12.63 105 THR D N 1
ATOM 4904 C CA . THR D 1 127 ? 7.161 9.735 39.501 1.00 12.24 105 THR D CA 1
ATOM 4905 C C . THR D 1 127 ? 5.666 9.866 39.273 1.00 12.13 105 THR D C 1
ATOM 4906 O O . THR D 1 127 ? 4.944 8.884 39.183 1.00 11.78 105 THR D O 1
ATOM 4910 N N . TYR D 1 128 ? 5.186 11.105 39.161 1.00 12.27 106 TYR D N 1
ATOM 4911 C CA . TYR D 1 128 ? 3.750 11.397 38.932 1.00 12.28 106 TYR D CA 1
ATOM 4912 C C . TYR D 1 128 ? 3.307 10.757 37.611 1.00 12.46 106 TYR D C 1
ATOM 4913 O O . TYR D 1 128 ? 2.258 10.114 37.566 1.00 12.15 106 TYR D O 1
ATOM 4922 N N . ALA D 1 129 ? 4.090 10.961 36.550 1.00 13.04 107 ALA D N 1
ATOM 4923 C CA . ALA D 1 129 ? 3.775 10.428 35.233 1.00 13.29 107 ALA D CA 1
ATOM 4924 C C . ALA D 1 129 ? 3.667 8.895 35.273 1.00 13.80 107 ALA D C 1
ATOM 4925 O O . ALA D 1 129 ? 2.672 8.326 34.811 1.00 13.34 107 ALA D O 1
ATOM 4927 N N . PHE D 1 130 ? 4.665 8.245 35.878 1.00 14.91 108 PHE D N 1
ATOM 4928 C CA . PHE D 1 130 ? 4.661 6.788 36.025 1.00 15.44 108 PHE D CA 1
ATOM 4929 C C . PHE D 1 130 ? 3.372 6.316 36.687 1.00 16.51 108 PHE D C 1
ATOM 4930 O O . PHE D 1 130 ? 2.740 5.382 36.228 1.00 16.27 108 PHE D O 1
ATOM 4938 N N . GLN D 1 131 ? 2.971 6.982 37.779 1.00 16.62 109 GLN D N 1
ATOM 4939 C CA . GLN D 1 131 ? 1.804 6.568 38.541 1.00 17.42 109 GLN D CA 1
ATOM 4940 C C . GLN D 1 131 ? 0.482 6.825 37.853 1.00 17.70 109 GLN D C 1
ATOM 4941 O O . GLN D 1 131 ? -0.504 6.200 38.197 1.00 18.03 109 GLN D O 1
ATOM 4947 N N . HIS D 1 132 ? 0.449 7.747 36.890 1.00 18.06 110 HIS D N 1
ATOM 4948 C CA . HIS D 1 132 ? -0.806 8.127 36.239 1.00 18.92 110 HIS D CA 1
ATOM 4949 C C . HIS D 1 132 ? -0.957 7.689 34.785 1.00 19.69 110 HIS D C 1
ATOM 4950 O O . HIS D 1 132 ? -2.003 7.884 34.205 1.00 20.46 110 HIS D O 1
ATOM 4957 N N . MET D 1 133 ? 0.079 7.053 34.238 1.00 20.26 111 MET D N 1
ATOM 4958 C CA . MET D 1 133 ? 0.009 6.404 32.944 1.00 21.16 111 MET D CA 1
ATOM 4959 C C . MET D 1 133 ? -0.794 5.118 33.012 1.00 21.19 111 MET D C 1
ATOM 4960 O O . MET D 1 133 ? -0.866 4.479 34.038 1.00 21.31 111 MET D O 1
ATOM 4965 N N . LYS D 1 134 ? -1.403 4.756 31.886 1.00 22.43 112 LYS D N 1
ATOM 4966 C CA . LYS D 1 134 ? -2.170 3.523 31.755 1.00 22.66 112 LYS D CA 1
ATOM 4967 C C . LYS D 1 134 ? -1.245 2.311 31.889 1.00 21.98 112 LYS D C 1
ATOM 4968 O O . LYS D 1 134 ? -1.533 1.381 32.650 1.00 22.12 112 LYS D O 1
ATOM 4974 N N . ASP D 1 135 ? -0.123 2.331 31.163 1.00 20.98 113 ASP D N 1
ATOM 4975 C CA . ASP D 1 135 ? 0.806 1.207 31.144 1.00 20.56 113 ASP D CA 1
ATOM 4976 C C . ASP D 1 135 ? 2.240 1.694 30.960 1.00 19.36 113 ASP D C 1
ATOM 4977 O O . ASP D 1 135 ? 2.799 1.617 29.864 1.00 18.51 113 ASP D O 1
ATOM 4982 N N . PRO D 1 136 ? 2.873 2.236 32.022 1.00 18.21 114 PRO D N 1
ATOM 4983 C CA . PRO D 1 136 ? 4.176 2.889 31.890 1.00 18.10 114 PRO D CA 1
ATOM 4984 C C . PRO D 1 136 ? 5.336 1.893 31.712 1.00 17.15 114 PRO D C 1
ATOM 4985 O O . PRO D 1 136 ? 5.254 0.823 32.260 1.00 16.73 114 PRO D O 1
ATOM 4989 N N . ILE D 1 137 ? 6.354 2.279 30.940 1.00 16.71 115 ILE D N 1
ATOM 4990 C CA A ILE D 1 137 ? 7.630 1.588 30.958 0.70 16.98 115 ILE D CA 1
ATOM 4991 C CA B ILE D 1 137 ? 7.607 1.550 30.825 0.30 16.16 115 ILE D CA 1
ATOM 4992 C C . ILE D 1 137 ? 8.735 2.589 30.919 1.00 16.12 115 ILE D C 1
ATOM 4993 O O . ILE D 1 137 ? 8.519 3.759 30.560 1.00 16.85 115 ILE D O 1
ATOM 5002 N N . VAL D 1 138 ? 9.917 2.148 31.353 1.00 14.62 116 VAL D N 1
ATOM 5003 C CA . VAL D 1 138 ? 11.080 2.999 31.458 1.00 13.60 116 VAL D CA 1
ATOM 5004 C C . VAL D 1 138 ? 12.130 2.491 30.464 1.00 13.01 116 VAL D C 1
ATOM 5005 O O . VAL D 1 138 ? 12.406 1.263 30.399 1.00 12.04 116 VAL D O 1
ATOM 5009 N N . VAL D 1 139 ? 12.677 3.406 29.657 1.00 12.09 117 VAL D N 1
ATOM 5010 C CA . VAL D 1 139 ? 13.709 3.069 28.678 1.00 11.74 117 VAL D CA 1
ATOM 5011 C C . VAL D 1 139 ? 15.004 3.786 28.997 1.00 12.00 117 VAL D C 1
ATOM 5012 O O . VAL D 1 139 ? 14.982 4.881 29.631 1.00 12.36 117 VAL D O 1
ATOM 5016 N N . GLU D 1 140 ? 16.128 3.188 28.600 1.00 12.16 118 GLU D N 1
ATOM 5017 C CA . GLU D 1 140 ? 17.446 3.687 28.967 1.00 13.29 118 GLU D CA 1
ATOM 5018 C C . GLU D 1 140 ? 17.802 4.991 28.238 1.00 12.90 118 GLU D C 1
ATOM 5019 O O . GLU D 1 140 ? 18.435 5.882 28.830 1.00 11.97 118 GLU D O 1
ATOM 5025 N N . HIS D 1 141 ? 17.368 5.073 26.978 1.00 12.25 119 HIS D N 1
ATOM 5026 C CA . HIS D 1 141 ? 17.682 6.192 26.074 1.00 13.30 119 HIS D CA 1
ATOM 5027 C C . HIS D 1 141 ? 16.503 6.394 25.157 1.00 13.33 119 HIS D C 1
ATOM 5028 O O . HIS D 1 141 ? 15.741 5.475 24.875 1.00 13.26 119 HIS D O 1
ATOM 5035 N N . ILE D 1 142 ? 16.378 7.591 24.580 1.00 13.09 120 ILE D N 1
ATOM 5036 C CA . ILE D 1 142 ? 15.342 7.835 23.616 1.00 13.85 120 ILE D CA 1
ATOM 5037 C C . ILE D 1 142 ? 15.821 8.956 22.692 1.00 14.09 120 ILE D C 1
ATOM 5038 O O . ILE D 1 142 ? 16.609 9.814 23.106 1.00 15.23 120 ILE D O 1
ATOM 5043 N N . THR D 1 143 ? 15.291 8.948 21.470 1.00 14.09 121 THR D N 1
ATOM 5044 C CA . THR D 1 143 ? 15.495 10.022 20.510 1.00 14.81 121 THR D CA 1
ATOM 5045 C C . THR D 1 143 ? 14.123 10.480 20.072 1.00 14.52 121 THR D C 1
ATOM 5046 O O . THR D 1 143 ? 13.354 9.703 19.520 1.00 14.58 121 THR D O 1
ATOM 5050 N N . VAL D 1 144 ? 13.845 11.776 20.251 1.00 13.48 122 VAL D N 1
ATOM 5051 C CA . VAL D 1 144 ? 12.562 12.346 19.955 1.00 13.58 122 VAL D CA 1
ATOM 5052 C C . VAL D 1 144 ? 12.744 13.669 19.205 1.00 12.93 122 VAL D C 1
ATOM 5053 O O . VAL D 1 144 ? 13.800 14.273 19.274 1.00 12.74 122 VAL D O 1
ATOM 5057 N N . PRO D 1 145 ? 11.731 14.115 18.462 1.00 11.91 123 PRO D N 1
ATOM 5058 C CA . PRO D 1 145 ? 11.872 15.296 17.615 1.00 12.51 123 PRO D CA 1
ATOM 5059 C C . PRO D 1 145 ? 11.820 16.633 18.359 1.00 12.86 123 PRO D C 1
ATOM 5060 O O . PRO D 1 145 ? 12.237 17.615 17.799 1.00 13.65 123 PRO D O 1
ATOM 5064 N N . CYS D 1 146 ? 11.328 16.644 19.593 1.00 12.41 124 CYS D N 1
ATOM 5065 C CA . CYS D 1 146 ? 11.213 17.902 20.317 1.00 12.63 124 CYS D CA 1
ATOM 5066 C C . CYS D 1 146 ? 11.126 17.675 21.813 1.00 12.04 124 CYS D C 1
ATOM 5067 O O . CYS D 1 146 ? 10.908 16.569 22.275 1.00 11.28 124 CYS D O 1
ATOM 5070 N N . GLY D 1 147 ? 11.322 18.757 22.577 1.00 11.64 125 GLY D N 1
ATOM 5071 C CA . GLY D 1 147 ? 11.319 18.638 24.016 1.00 11.64 125 GLY D CA 1
ATOM 5072 C C . GLY D 1 147 ? 11.234 19.987 24.697 1.00 12.01 125 GLY D C 1
ATOM 5073 O O . GLY D 1 147 ? 11.429 21.043 24.054 1.00 11.75 125 GLY D O 1
ATOM 5074 N N . ILE D 1 148 ? 10.920 19.928 25.992 1.00 11.97 126 ILE D N 1
ATOM 5075 C CA . ILE D 1 148 ? 10.767 21.094 26.853 1.00 12.68 126 ILE D CA 1
ATOM 5076 C C . ILE D 1 148 ? 11.524 20.800 28.149 1.00 13.35 126 ILE D C 1
ATOM 5077 O O . ILE D 1 148 ? 11.290 19.763 28.774 1.00 13.57 126 ILE D O 1
ATOM 5082 N N . ASP D 1 149 ? 12.455 21.687 28.520 1.00 13.65 127 ASP D N 1
ATOM 5083 C CA . ASP D 1 149 ? 13.261 21.577 29.705 1.00 15.02 127 ASP D CA 1
ATOM 5084 C C . ASP D 1 149 ? 12.834 22.725 30.669 1.00 15.42 127 ASP D C 1
ATOM 5085 O O . ASP D 1 149 ? 12.998 23.907 30.347 1.00 15.42 127 ASP D O 1
ATOM 5090 N N . ILE D 1 150 ? 12.297 22.350 31.831 1.00 15.28 128 ILE D N 1
ATOM 5091 C CA . ILE D 1 150 ? 11.905 23.296 32.879 1.00 15.58 128 ILE D CA 1
ATOM 5092 C C . ILE D 1 150 ? 12.908 23.153 34.015 1.00 15.95 128 ILE D C 1
ATOM 5093 O O . ILE D 1 150 ? 12.953 22.108 34.700 1.00 17.16 128 ILE D O 1
ATOM 5098 N N . GLY D 1 151 ? 13.775 24.151 34.159 1.00 15.20 129 GLY D N 1
ATOM 5099 C CA . GLY D 1 151 ? 14.726 24.219 35.255 1.00 15.15 129 GLY D CA 1
ATOM 5100 C C . GLY D 1 151 ? 16.124 23.724 34.921 1.00 15.10 129 GLY D C 1
ATOM 5101 O O . GLY D 1 151 ? 16.873 23.366 35.832 1.00 14.98 129 GLY D O 1
ATOM 5102 N N . GLN D 1 152 ? 16.502 23.733 33.642 1.00 15.36 130 GLN D N 1
ATOM 5103 C CA . GLN D 1 152 ? 17.882 23.493 33.228 1.00 17.12 130 GLN D CA 1
ATOM 5104 C C . GLN D 1 152 ? 18.405 22.099 33.631 1.00 16.90 130 GLN D C 1
ATOM 5105 O O . GLN D 1 152 ? 19.548 21.970 34.062 1.00 16.52 130 GLN D O 1
ATOM 5111 N N . THR D 1 153 ? 17.545 21.085 33.497 1.00 18.56 131 THR D N 1
ATOM 5112 C CA . THR D 1 153 ? 17.936 19.691 33.749 1.00 19.54 131 THR D CA 1
ATOM 5113 C C . THR D 1 153 ? 18.788 19.140 32.586 1.00 18.79 131 THR D C 1
ATOM 5114 O O . THR D 1 153 ? 19.516 18.166 32.758 1.00 18.84 131 THR D O 1
ATOM 5118 N N . LEU D 1 154 ? 18.680 19.791 31.424 1.00 17.56 132 LEU D N 1
ATOM 5119 C CA . LEU D 1 154 ? 19.265 19.424 30.123 1.00 17.84 132 LEU D CA 1
ATOM 5120 C C . LEU D 1 154 ? 18.515 18.272 29.451 1.00 16.92 132 LEU D C 1
ATOM 5121 O O . LEU D 1 154 ? 18.230 17.249 30.074 1.00 16.25 132 LEU D O 1
ATOM 5126 N N . ILE D 1 155 ? 18.190 18.446 28.166 1.00 15.58 133 ILE D N 1
ATOM 5127 C CA . ILE D 1 155 ? 17.446 17.467 27.410 1.00 15.82 133 ILE D CA 1
ATOM 5128 C C . ILE D 1 155 ? 18.017 17.176 26.023 1.00 15.25 133 ILE D C 1
ATOM 5129 O O . ILE D 1 155 ? 17.451 16.348 25.311 1.00 15.81 133 ILE D O 1
ATOM 5134 N N . GLY D 1 156 ? 19.139 17.818 25.683 1.00 14.41 134 GLY D N 1
ATOM 5135 C CA . GLY D 1 156 ? 19.679 17.776 24.328 1.00 14.77 134 GLY D CA 1
ATOM 5136 C C . GLY D 1 156 ? 20.143 16.413 23.871 1.00 14.40 134 GLY D C 1
ATOM 5137 O O . GLY D 1 156 ? 20.128 16.121 22.650 1.00 17.55 134 GLY D O 1
ATOM 5138 N N . MET D 1 157 ? 20.538 15.570 24.841 1.00 14.36 135 MET D N 1
ATOM 5139 C CA . MET D 1 157 ? 20.916 14.179 24.570 1.00 14.59 135 MET D CA 1
ATOM 5140 C C . MET D 1 157 ? 19.776 13.369 24.010 1.00 14.86 135 MET D C 1
ATOM 5141 O O . MET D 1 157 ? 20.001 12.311 23.400 1.00 15.87 135 MET D O 1
ATOM 5146 N N . HIS D 1 158 ? 18.538 13.841 24.173 1.00 14.13 136 HIS D N 1
ATOM 5147 C CA . HIS D 1 158 ? 17.349 13.144 23.683 1.00 14.26 136 HIS D CA 1
ATOM 5148 C C . HIS D 1 158 ? 16.752 13.609 22.385 1.00 14.44 136 HIS D C 1
ATOM 5149 O O . HIS D 1 158 ? 15.808 13.002 21.896 1.00 14.82 136 HIS D O 1
ATOM 5156 N N . ILE D 1 159 ? 17.243 14.724 21.856 1.00 13.96 137 ILE D N 1
ATOM 5157 C CA . ILE D 1 159 ? 16.631 15.362 20.710 1.00 13.89 137 ILE D CA 1
ATOM 5158 C C . ILE D 1 159 ? 17.323 14.845 19.430 1.00 13.91 137 ILE D C 1
ATOM 5159 O O . ILE D 1 159 ? 18.532 14.821 19.329 1.00 13.32 137 ILE D O 1
ATOM 5164 N N . LYS D 1 160 ? 16.507 14.449 18.474 1.00 14.62 138 LYS D N 1
ATOM 5165 C CA . LYS D 1 160 ? 16.955 14.051 17.109 1.00 15.60 138 LYS D CA 1
ATOM 5166 C C . LYS D 1 160 ? 17.881 15.098 16.542 1.00 16.65 138 LYS D C 1
ATOM 5167 O O . LYS D 1 160 ? 17.589 16.311 16.577 1.00 15.38 138 LYS D O 1
ATOM 5173 N N . HIS D 1 161 ? 19.046 14.662 16.047 1.00 16.79 139 HIS D N 1
ATOM 5174 C CA . HIS D 1 161 ? 19.962 15.581 15.356 1.00 17.46 139 HIS D CA 1
ATOM 5175 C C . HIS D 1 161 ? 19.269 16.049 14.076 1.00 16.10 139 HIS D C 1
ATOM 5176 O O . HIS D 1 161 ? 18.704 15.225 13.367 1.00 14.77 139 HIS D O 1
ATOM 5183 N N . VAL D 1 162 ? 19.231 17.353 13.793 1.00 14.49 140 VAL D N 1
ATOM 5184 C CA . VAL D 1 162 ? 19.919 18.438 14.481 1.00 14.65 140 VAL D CA 1
ATOM 5185 C C . VAL D 1 162 ? 18.944 19.161 15.420 1.00 14.13 140 VAL D C 1
ATOM 5186 O O . VAL D 1 162 ? 17.849 19.559 15.039 1.00 13.55 140 VAL D O 1
ATOM 5190 N N . CYS D 1 163 ? 19.374 19.348 16.656 1.00 14.18 141 CYS D N 1
ATOM 5191 C CA . CYS D 1 163 ? 18.557 19.999 17.687 1.00 13.96 141 CYS D CA 1
ATOM 5192 C C . CYS D 1 163 ? 18.603 21.525 17.474 1.00 13.83 141 CYS D C 1
ATOM 5193 O O . CYS D 1 163 ? 19.677 22.081 17.352 1.00 14.72 141 CYS D O 1
ATOM 5196 N N . VAL D 1 164 ? 17.427 22.148 17.411 1.00 13.36 142 VAL D N 1
ATOM 5197 C CA . VAL D 1 164 ? 17.269 23.598 17.169 1.00 13.90 142 VAL D CA 1
ATOM 5198 C C . VAL D 1 164 ? 16.484 24.200 18.336 1.00 13.88 142 VAL D C 1
ATOM 5199 O O . VAL D 1 164 ? 15.321 23.857 18.539 1.00 11.42 142 VAL D O 1
ATOM 5203 N N . PRO D 1 165 ? 17.074 25.149 19.101 1.00 15.51 143 PRO D N 1
ATOM 5204 C CA . PRO D 1 165 ? 16.334 25.841 20.160 1.00 16.16 143 PRO D CA 1
ATOM 5205 C C . PRO D 1 165 ? 15.164 26.647 19.569 1.00 16.32 143 PRO D C 1
ATOM 5206 O O . PRO D 1 165 ? 15.290 27.164 18.433 1.00 16.17 143 PRO D O 1
ATOM 5210 N N . VAL D 1 166 ? 14.060 26.747 20.309 1.00 16.29 144 VAL D N 1
ATOM 5211 C CA . VAL D 1 166 ? 12.904 27.529 19.905 1.00 15.90 144 VAL D CA 1
ATOM 5212 C C . VAL D 1 166 ? 12.791 28.700 20.855 1.00 17.60 144 VAL D C 1
ATOM 5213 O O . VAL D 1 166 ? 12.721 28.502 22.063 1.00 16.57 144 VAL D O 1
ATOM 5217 N N . ARG D 1 167 ? 12.807 29.919 20.306 1.00 18.90 145 ARG D N 1
ATOM 5218 C CA . ARG D 1 167 ? 12.645 31.173 21.088 1.00 20.46 145 ARG D CA 1
ATOM 5219 C C . ARG D 1 167 ? 11.168 31.339 21.450 1.00 19.16 145 ARG D C 1
ATOM 5220 O O . ARG D 1 167 ? 10.321 31.230 20.559 1.00 17.19 145 ARG D O 1
ATOM 5228 N N . THR D 1 168 ? 10.876 31.627 22.718 1.00 18.32 146 THR D N 1
ATOM 5229 C CA . THR D 1 168 ? 9.520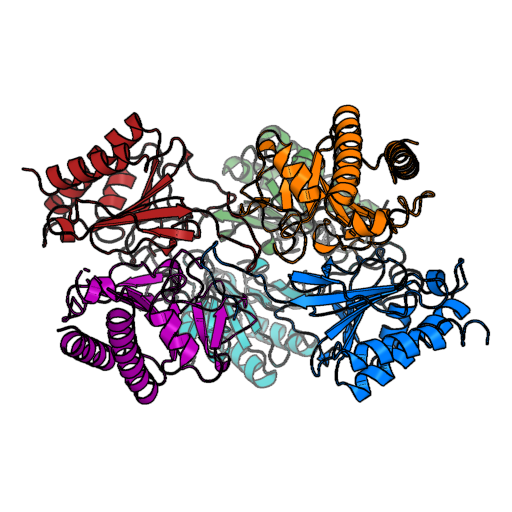 31.880 23.148 1.00 18.46 146 THR D CA 1
ATOM 5230 C C . THR D 1 168 ? 9.505 33.180 23.938 1.00 17.52 146 THR D C 1
ATOM 5231 O O . THR D 1 168 ? 10.520 33.586 24.493 1.00 16.11 146 THR D O 1
ATOM 5235 N N . SER D 1 169 ? 8.342 33.828 23.968 1.00 17.59 147 SER D N 1
ATOM 5236 C CA . SER D 1 169 ? 8.171 35.033 24.741 1.00 17.17 147 SER D CA 1
ATOM 5237 C C . SER D 1 169 ? 8.071 34.687 26.247 1.00 16.43 147 SER D C 1
ATOM 5238 O O . SER D 1 169 ? 8.479 35.454 27.078 1.00 14.68 147 SER D O 1
ATOM 5241 N N . VAL D 1 170 ? 7.562 33.489 26.568 1.00 15.50 148 VAL D N 1
ATOM 5242 C CA . VAL D 1 170 ? 7.593 32.936 27.937 1.00 15.05 148 VAL D CA 1
ATOM 5243 C C . VAL D 1 170 ? 8.963 32.335 28.261 1.00 14.49 148 VAL D C 1
ATOM 5244 O O . VAL D 1 170 ? 9.350 31.373 27.656 1.00 14.97 148 VAL D O 1
ATOM 5248 N N . LYS D 1 171 ? 9.679 32.946 29.209 1.00 14.06 149 LYS D N 1
ATOM 5249 C CA . LYS D 1 171 ? 11.073 32.573 29.498 1.00 14.40 149 LYS D CA 1
ATOM 5250 C C . LYS D 1 171 ? 11.210 31.705 30.768 1.00 13.97 149 LYS D C 1
ATOM 5251 O O . LYS D 1 171 ? 12.243 31.093 30.993 1.00 14.28 149 LYS D O 1
ATOM 5257 N N . GLN D 1 172 ? 10.154 31.678 31.587 1.00 13.49 150 GLN D N 1
ATOM 5258 C CA . GLN D 1 172 ? 10.166 30.977 32.856 1.00 13.49 150 GLN D CA 1
ATOM 5259 C C . GLN D 1 172 ? 8.831 30.331 33.144 1.00 12.79 150 GLN D C 1
ATOM 5260 O O . GLN D 1 172 ? 7.797 30.795 32.701 1.00 11.99 150 GLN D O 1
ATOM 5266 N N . VAL D 1 173 ? 8.881 29.241 33.911 1.00 11.98 151 VAL D N 1
ATOM 5267 C CA . VAL D 1 173 ? 7.707 28.640 34.476 1.00 11.81 151 VAL D CA 1
ATOM 5268 C C . VAL D 1 173 ? 7.924 28.714 35.991 1.00 11.74 151 VAL D C 1
ATOM 5269 O O . VAL D 1 173 ? 8.809 28.084 36.520 1.00 11.08 151 VAL D O 1
ATOM 5273 N N . GLY D 1 174 ? 7.142 29.569 36.642 1.00 12.25 152 GLY D N 1
ATOM 5274 C CA . GLY D 1 174 ? 7.430 30.001 38.009 1.00 13.05 152 GLY D CA 1
ATOM 5275 C C . GLY D 1 174 ? 8.812 30.628 38.014 1.00 13.75 152 GLY D C 1
ATOM 5276 O O . GLY D 1 174 ? 9.073 31.522 37.246 1.00 14.05 152 GLY D O 1
ATOM 5277 N N . GLN D 1 175 ? 9.702 30.117 38.866 1.00 14.68 153 GLN D N 1
ATOM 5278 C CA . GLN D 1 175 ? 11.084 30.574 38.962 1.00 15.69 153 GLN D CA 1
ATOM 5279 C C . GLN D 1 175 ? 12.084 29.789 38.112 1.00 15.26 153 GLN D C 1
ATOM 5280 O O . GLN D 1 175 ? 13.273 30.058 38.171 1.00 15.71 153 GLN D O 1
ATOM 5286 N N . ALA D 1 176 ? 11.600 28.826 37.321 1.00 14.08 154 ALA D N 1
ATOM 5287 C CA . ALA D 1 176 ? 12.460 27.939 36.531 1.00 13.65 154 ALA D CA 1
ATOM 5288 C C . ALA D 1 176 ? 12.660 28.464 35.116 1.00 13.12 154 ALA D C 1
ATOM 5289 O O . ALA D 1 176 ? 11.693 28.735 34.424 1.00 12.26 154 ALA D O 1
ATOM 5291 N N . ILE D 1 177 ? 13.923 28.567 34.700 1.00 13.50 155 ILE D N 1
ATOM 5292 C CA . ILE D 1 177 ? 14.265 28.875 33.314 1.00 14.40 155 ILE D CA 1
ATOM 5293 C C . ILE D 1 177 ? 13.734 27.747 32.423 1.00 14.44 155 ILE D C 1
ATOM 5294 O O . ILE D 1 177 ? 13.891 26.581 32.749 1.00 14.60 155 ILE D O 1
ATOM 5299 N N . VAL D 1 178 ? 13.074 28.101 31.322 1.00 14.76 156 VAL D N 1
ATOM 5300 C CA . VAL D 1 178 ? 12.548 27.105 30.411 1.00 15.54 156 VAL D CA 1
ATOM 5301 C C . VAL D 1 178 ? 13.271 27.177 29.058 1.00 15.82 156 VAL D C 1
ATOM 5302 O O . VAL D 1 178 ? 13.534 28.261 28.562 1.00 14.06 156 VAL D O 1
ATOM 5306 N N . THR D 1 179 ? 13.641 26.007 28.526 1.00 16.01 157 THR D N 1
ATOM 5307 C CA . THR D 1 179 ? 14.320 25.827 27.230 1.00 17.82 157 THR D CA 1
ATOM 5308 C C . THR D 1 179 ? 13.468 24.894 26.377 1.00 16.47 157 THR D C 1
ATOM 5309 O O . THR D 1 179 ? 12.956 23.903 26.880 1.00 15.92 157 THR D O 1
ATOM 5313 N N . ILE D 1 180 ? 13.286 25.233 25.101 1.00 15.96 158 ILE D N 1
ATOM 5314 C CA . ILE D 1 180 ? 12.446 24.508 24.180 1.00 15.64 158 ILE D CA 1
ATOM 5315 C C . ILE D 1 180 ? 13.317 24.110 22.989 1.00 14.25 158 ILE D C 1
ATOM 5316 O O . ILE D 1 180 ? 14.038 24.945 22.440 1.00 13.14 158 ILE D O 1
ATOM 5321 N N . ALA D 1 181 ? 13.230 22.838 22.572 1.00 13.72 159 ALA D N 1
ATOM 5322 C CA . ALA D 1 181 ? 14.003 22.329 21.443 1.00 13.63 159 ALA D CA 1
ATOM 5323 C C . ALA D 1 181 ? 13.120 21.613 20.463 1.00 13.47 159 ALA D C 1
ATOM 5324 O O . ALA D 1 181 ? 12.222 20.856 20.832 1.00 12.28 159 ALA D O 1
ATOM 5326 N N . THR D 1 182 ? 13.360 21.884 19.173 1.00 13.24 160 THR D N 1
ATOM 5327 C CA . THR D 1 182 ? 12.794 21.123 18.090 1.00 13.90 160 THR D CA 1
ATOM 5328 C C . THR D 1 182 ? 13.963 20.524 17.318 1.00 13.93 160 THR D C 1
ATOM 5329 O O . THR D 1 182 ? 15.106 20.542 17.789 1.00 13.97 160 THR D O 1
ATOM 5333 N N . SER D 1 183 ? 13.665 19.922 16.179 1.00 13.40 161 SER D N 1
ATOM 5334 C CA . SER D 1 183 ? 14.703 19.279 15.383 1.00 13.42 161 SER D CA 1
ATOM 5335 C C . SER D 1 183 ? 14.420 19.463 13.914 1.00 13.26 161 SER D C 1
ATOM 5336 O O . SER D 1 183 ? 13.279 19.699 13.491 1.00 12.83 161 SER D O 1
ATOM 5339 N N . ARG D 1 184 ? 15.479 19.320 13.127 1.00 13.50 162 ARG D N 1
ATOM 5340 C CA . ARG D 1 184 ? 15.399 19.386 11.648 1.00 12.97 162 ARG D CA 1
ATOM 5341 C C . ARG D 1 184 ? 16.562 18.593 11.065 1.00 12.77 162 ARG D C 1
ATOM 5342 O O . ARG D 1 184 ? 17.594 18.405 11.699 1.00 11.79 162 ARG D O 1
ATOM 5350 N N . PRO D 1 185 ? 16.442 18.123 9.810 1.00 12.59 163 PRO D N 1
ATOM 5351 C CA . PRO D 1 185 ? 17.525 17.363 9.205 1.00 12.52 163 PRO D CA 1
ATOM 5352 C C . PRO D 1 185 ? 18.847 18.124 9.060 1.00 12.66 163 PRO D C 1
ATOM 5353 O O . PRO D 1 185 ? 18.830 19.386 8.937 1.00 11.61 163 PRO D O 1
ATOM 5357 N N . LYS D 1 186 ? 19.964 17.392 9.064 1.00 12.36 164 LYS D N 1
ATOM 5358 C CA . LYS D 1 186 ? 21.258 17.938 8.703 1.00 12.72 164 LYS D CA 1
ATOM 5359 C C . LYS D 1 186 ? 21.157 18.557 7.286 1.00 12.11 164 LYS D C 1
ATOM 5360 O O . LYS D 1 186 ? 20.533 17.996 6.386 1.00 10.94 164 LYS D O 1
ATOM 5366 N N . LYS D 1 187 ? 21.755 19.741 7.144 1.00 11.93 165 LYS D N 1
ATOM 5367 C CA . LYS D 1 187 ? 21.824 20.380 5.810 1.00 12.07 165 LYS D CA 1
ATOM 5368 C C . LYS D 1 187 ? 23.132 19.896 5.192 1.00 11.83 165 LYS D C 1
ATOM 5369 O O . LYS D 1 187 ? 24.179 20.023 5.851 1.00 11.07 165 LYS D O 1
ATOM 5375 N N . ILE D 1 188 ? 23.064 19.330 3.987 1.00 11.43 166 ILE D N 1
ATOM 5376 C CA . ILE D 1 188 ? 24.286 18.748 3.368 1.00 11.37 166 ILE D CA 1
ATOM 5377 C C . ILE D 1 188 ? 24.517 19.395 2.002 1.00 10.66 166 ILE D C 1
ATOM 5378 O O . ILE D 1 188 ? 23.577 19.986 1.454 1.00 9.77 166 ILE D O 1
ATOM 5383 N N . GLY D 1 189 ? 25.735 19.268 1.491 1.00 10.93 167 GLY D N 1
ATOM 5384 C CA . GLY D 1 189 ? 26.043 19.816 0.161 1.00 10.96 167 GLY D CA 1
ATOM 5385 C C . GLY D 1 189 ? 27.089 20.898 0.262 1.00 11.56 167 GLY D C 1
ATOM 5386 O O . GLY D 1 189 ? 27.168 21.557 1.313 1.00 11.68 167 GLY D O 1
ATOM 5387 N N . GLY D 1 190 ? 27.866 21.086 -0.804 1.00 12.37 168 GLY D N 1
ATOM 5388 C CA . GLY D 1 190 ? 28.934 22.100 -0.802 1.00 12.02 168 GLY D CA 1
ATOM 5389 C C . GLY D 1 190 ? 28.442 23.485 -1.185 1.00 11.95 168 GLY D C 1
ATOM 5390 O O . GLY D 1 190 ? 27.228 23.726 -1.097 1.00 11.05 168 GLY D O 1
ATOM 5391 N N . GLU D 1 191 ? 29.352 24.344 -1.640 1.00 12.89 169 GLU D N 1
ATOM 5392 C CA . GLU D 1 191 ? 29.019 25.759 -1.964 1.00 13.69 169 GLU D CA 1
ATOM 5393 C C . GLU D 1 191 ? 27.929 25.885 -3.034 1.00 12.55 169 GLU D C 1
ATOM 5394 O O . GLU D 1 191 ? 27.201 26.889 -2.994 1.00 11.11 169 GLU D O 1
ATOM 5400 N N . ARG D 1 192 ? 27.818 24.927 -3.956 1.00 11.10 170 ARG D N 1
ATOM 5401 C CA . ARG D 1 192 ? 26.851 25.091 -5.078 1.00 10.72 170 ARG D CA 1
ATOM 5402 C C . ARG D 1 192 ? 25.505 24.446 -4.744 1.00 10.28 170 ARG D C 1
ATOM 5403 O O . ARG D 1 192 ? 24.586 24.555 -5.568 1.00 9.40 170 ARG D O 1
ATOM 5411 N N . ALA D 1 193 ? 25.381 23.819 -3.572 1.00 11.07 171 ALA D N 1
ATOM 5412 C CA . ALA D 1 193 ? 24.141 23.076 -3.250 1.00 11.73 171 ALA D CA 1
ATOM 5413 C C . ALA D 1 193 ? 22.944 24.014 -3.093 1.00 12.99 171 ALA D C 1
ATOM 5414 O O . ALA D 1 193 ? 23.146 25.169 -2.684 1.00 12.78 171 ALA D O 1
ATOM 5416 N N . LYS D 1 194 ? 21.744 23.509 -3.380 1.00 13.98 172 LYS D N 1
ATOM 5417 C CA . LYS D 1 194 ? 20.504 24.309 -3.232 1.00 15.74 172 LYS D CA 1
ATOM 5418 C C . LYS D 1 194 ? 19.667 23.731 -2.089 1.00 16.07 172 LYS D C 1
ATOM 5419 O O . LYS D 1 194 ? 19.830 22.536 -1.791 1.00 14.33 172 LYS D O 1
ATOM 5425 N N . TYR D 1 195 ? 18.805 24.552 -1.489 1.00 17.06 173 TYR D N 1
ATOM 5426 C CA . TYR D 1 195 ? 17.960 24.118 -0.334 1.00 18.09 173 TYR D CA 1
ATOM 5427 C C . TYR D 1 195 ? 16.477 24.438 -0.571 1.00 22.07 173 TYR D C 1
ATOM 5428 O O . TYR D 1 195 ? 15.649 24.011 0.245 1.00 23.53 173 TYR D O 1
ATOM 5437 N N . GLN D 1 196 ? 16.155 25.087 -1.695 1.00 26.25 174 GLN D N 1
ATOM 5438 C CA . GLN D 1 196 ? 14.791 25.285 -2.184 1.00 30.92 174 GLN D CA 1
ATOM 5439 C C . GLN D 1 196 ? 14.682 24.902 -3.669 1.00 33.38 174 GLN D C 1
ATOM 5440 O O . GLN D 1 196 ? 15.677 24.816 -4.408 1.00 34.73 174 GLN D O 1
ATOM 5447 N N . ALA E 1 21 ? 31.369 43.469 33.019 1.00 31.42 -1 ALA E N 1
ATOM 5448 C CA . ALA E 1 21 ? 30.385 42.689 32.244 1.00 30.39 -1 ALA E CA 1
ATOM 5449 C C . ALA E 1 21 ? 30.846 41.239 32.107 1.00 28.74 -1 ALA E C 1
ATOM 5450 O O . ALA E 1 21 ? 31.211 40.588 33.091 1.00 26.34 -1 ALA E O 1
ATOM 5452 N N . GLY E 1 22 ? 30.843 40.750 30.865 1.00 26.88 0 GLY E N 1
ATOM 5453 C CA . GLY E 1 22 ? 31.134 39.370 30.516 1.00 24.60 0 GLY E CA 1
ATOM 5454 C C . GLY E 1 22 ? 32.526 38.907 30.856 1.00 22.83 0 GLY E C 1
ATOM 5455 O O . GLY E 1 22 ? 32.690 37.805 31.379 1.00 22.11 0 GLY E O 1
ATOM 5456 N N . PHE E 1 23 ? 33.496 39.810 30.782 1.00 20.44 1 PHE E N 1
ATOM 5457 C CA . PHE E 1 23 ? 34.887 39.412 31.044 1.00 18.85 1 PHE E CA 1
ATOM 5458 C C . PHE E 1 23 ? 35.057 39.059 32.534 1.00 16.22 1 PHE E C 1
ATOM 5459 O O . PHE E 1 23 ? 35.611 38.009 32.890 1.00 15.25 1 PHE E O 1
ATOM 5467 N N . LYS E 1 24 ? 34.553 39.938 33.398 1.00 14.27 2 LYS E N 1
ATOM 5468 C CA . LYS E 1 24 ? 34.658 39.714 34.831 1.00 13.11 2 LYS E CA 1
ATOM 5469 C C . LYS E 1 24 ? 33.928 38.408 35.235 1.00 11.86 2 LYS E C 1
ATOM 5470 O O . LYS E 1 24 ? 34.472 37.595 35.964 1.00 12.13 2 LYS E O 1
ATOM 5476 N N . ASP E 1 25 ? 32.700 38.228 34.748 1.00 10.72 3 ASP E N 1
ATOM 5477 C CA . ASP E 1 25 ? 31.892 37.080 35.056 1.00 10.71 3 ASP E CA 1
ATOM 5478 C C . ASP E 1 25 ? 32.591 35.783 34.560 1.00 10.67 3 ASP E C 1
ATOM 5479 O O . ASP E 1 25 ? 32.687 34.819 35.279 1.00 9.79 3 ASP E O 1
ATOM 5484 N N . LEU E 1 26 ? 33.094 35.810 33.323 1.00 10.87 4 LEU E N 1
ATOM 5485 C CA . LEU E 1 26 ? 33.769 34.654 32.760 1.00 11.88 4 LEU E CA 1
ATOM 5486 C C . LEU E 1 26 ? 35.029 34.278 33.532 1.00 11.87 4 LEU E C 1
ATOM 5487 O O . LEU E 1 26 ? 35.234 33.075 33.800 1.00 12.01 4 LEU E O 1
ATOM 5492 N N . THR E 1 27 ? 35.857 35.283 33.860 1.00 12.77 5 THR E N 1
ATOM 5493 C CA . THR E 1 27 ? 37.069 35.061 34.613 1.00 13.96 5 THR E CA 1
ATOM 5494 C C . THR E 1 27 ? 36.740 34.389 35.974 1.00 13.46 5 THR E C 1
ATOM 5495 O O . THR E 1 27 ? 37.360 33.380 36.364 1.00 13.54 5 THR E O 1
ATOM 5499 N N . MET E 1 28 ? 35.709 34.899 36.649 1.00 12.83 6 MET E N 1
ATOM 5500 C CA . MET E 1 28 ? 35.296 34.332 37.937 1.00 12.70 6 MET E CA 1
ATOM 5501 C C . MET E 1 28 ? 34.756 32.916 37.820 1.00 11.93 6 MET E C 1
ATOM 5502 O O . MET E 1 28 ? 35.063 32.089 38.672 1.00 10.50 6 MET E O 1
ATOM 5507 N N . LEU E 1 29 ? 33.975 32.653 36.761 1.00 11.87 7 LEU E N 1
ATOM 5508 C CA . LEU E 1 29 ? 33.407 31.352 36.499 1.00 12.53 7 LEU E CA 1
ATOM 5509 C C . LEU E 1 29 ? 34.516 30.335 36.248 1.00 12.75 7 LEU E C 1
ATOM 5510 O O . LEU E 1 29 ? 34.489 29.250 36.823 1.00 12.52 7 LEU E O 1
ATOM 5515 N N . LEU E 1 30 ? 35.501 30.707 35.420 1.00 13.06 8 LEU E N 1
ATOM 5516 C CA . LEU E 1 30 ? 36.614 29.817 35.101 1.00 13.51 8 LEU E CA 1
ATOM 5517 C C . LEU E 1 30 ? 37.483 29.506 36.333 1.00 14.08 8 LEU E C 1
ATOM 5518 O O . LEU E 1 30 ? 37.866 28.345 36.544 1.00 13.54 8 LEU E O 1
ATOM 5523 N N . ASP E 1 31 ? 37.719 30.521 37.174 1.00 14.03 9 ASP E N 1
ATOM 5524 C CA . ASP E 1 31 ? 38.502 30.322 38.403 1.00 15.31 9 ASP E CA 1
ATOM 5525 C C . ASP E 1 31 ? 37.798 29.389 39.378 1.00 15.36 9 ASP E C 1
ATOM 5526 O O . ASP E 1 31 ? 38.430 28.559 40.029 1.00 15.97 9 ASP E O 1
ATOM 5531 N N . GLU E 1 32 ? 36.477 29.547 39.479 1.00 15.50 10 GLU E N 1
ATOM 5532 C CA . GLU E 1 32 ? 35.632 28.708 40.300 1.00 15.95 10 GLU E CA 1
ATOM 5533 C C . GLU E 1 32 ? 35.708 27.253 39.827 1.00 14.75 10 GLU E C 1
ATOM 5534 O O . GLU E 1 32 ? 35.921 26.342 40.619 1.00 13.64 10 GLU E O 1
ATOM 5540 N N . LEU E 1 33 ? 35.517 27.056 38.523 1.00 14.03 11 LEU E N 1
ATOM 5541 C CA . LEU E 1 33 ? 35.578 25.715 37.934 1.00 13.93 11 LEU E CA 1
ATOM 5542 C C . LEU E 1 33 ? 36.944 25.060 38.142 1.00 14.52 11 LEU E C 1
ATOM 5543 O O . LEU E 1 33 ? 37.005 23.867 38.516 1.00 14.95 11 LEU E O 1
ATOM 5548 N N . LYS E 1 34 ? 38.025 25.834 37.968 1.00 14.92 12 LYS E N 1
ATOM 5549 C CA . LYS E 1 34 ? 39.364 25.333 38.198 1.00 16.39 12 LYS E CA 1
ATOM 5550 C C . LYS E 1 34 ? 39.477 24.795 39.613 1.00 17.92 12 LYS E C 1
ATOM 5551 O O . LYS E 1 34 ? 39.932 23.675 39.826 1.00 17.48 12 LYS E O 1
ATOM 5557 N N . ASP E 1 35 ? 39.029 25.618 40.576 1.00 18.29 13 ASP E N 1
ATOM 5558 C CA . ASP E 1 35 ? 39.082 25.296 41.992 1.00 20.29 13 ASP E CA 1
ATOM 5559 C C . ASP E 1 35 ? 38.266 24.090 42.403 1.00 20.40 13 ASP E C 1
ATOM 5560 O O . ASP E 1 35 ? 38.575 23.481 43.413 1.00 20.33 13 ASP E O 1
ATOM 5565 N N . MET E 1 36 ? 37.224 23.747 41.642 1.00 20.94 14 MET E N 1
ATOM 5566 C CA . MET E 1 36 ? 36.471 22.525 41.912 1.00 22.80 14 MET E CA 1
ATOM 5567 C C . MET E 1 36 ? 36.899 21.329 41.061 1.00 20.97 14 MET E C 1
ATOM 5568 O O . MET E 1 36 ? 36.168 20.360 40.977 1.00 21.15 14 MET E O 1
ATOM 5573 N N . SER E 1 37 ? 38.105 21.397 40.478 1.00 20.26 15 SER E N 1
ATOM 5574 C CA . SER E 1 37 ? 38.675 20.341 39.612 1.00 20.51 15 SER E CA 1
ATOM 5575 C C . SER E 1 37 ? 37.756 19.921 38.474 1.00 19.44 15 SER E C 1
ATOM 5576 O O . SER E 1 37 ? 37.678 18.749 38.091 1.00 19.32 15 SER E O 1
ATOM 5579 N N . PHE E 1 38 ? 37.064 20.902 37.887 1.00 17.21 16 PHE E N 1
ATOM 5580 C CA . PHE E 1 38 ? 36.196 20.634 36.762 1.00 15.95 16 PHE E CA 1
ATOM 5581 C C . PHE E 1 38 ? 36.988 20.308 35.484 1.00 15.57 16 PHE E C 1
ATOM 5582 O O . PHE E 1 38 ? 36.495 19.591 34.621 1.00 15.06 16 PHE E O 1
ATOM 5590 N N . PHE E 1 39 ? 38.200 20.864 35.378 1.00 15.78 17 PHE E N 1
ATOM 5591 C CA . PHE E 1 39 ? 39.050 20.759 34.203 1.00 17.67 17 PHE E CA 1
ATOM 5592 C C . PHE E 1 39 ? 40.162 19.755 34.497 1.00 18.23 17 PHE E C 1
ATOM 5593 O O . PHE E 1 39 ? 41.006 19.994 35.345 1.00 19.47 17 PHE E O 1
ATOM 5601 N N . ASN E 1 40 ? 40.143 18.620 33.801 1.00 18.84 18 ASN E N 1
ATOM 5602 C CA . ASN E 1 40 ? 41.100 17.539 34.049 1.00 20.34 18 ASN E CA 1
ATOM 5603 C C . ASN E 1 40 ? 42.061 17.361 32.897 1.00 20.65 18 ASN E C 1
ATOM 5604 O O . ASN E 1 40 ? 41.660 17.468 31.737 1.00 21.15 18 ASN E O 1
ATOM 5609 N N . LYS E 1 41 ? 43.336 17.121 33.229 1.00 21.17 19 LYS E N 1
ATOM 5610 C CA . LYS E 1 41 ? 44.369 16.932 32.221 1.00 22.15 19 LYS E CA 1
ATOM 5611 C C . LYS E 1 41 ? 43.919 15.840 31.260 1.00 21.65 19 LYS E C 1
ATOM 5612 O O . LYS E 1 41 ? 43.437 14.789 31.674 1.00 20.93 19 LYS E O 1
ATOM 5618 N N . GLY E 1 42 ? 44.009 16.136 29.964 1.00 21.65 20 GLY E N 1
ATOM 5619 C CA . GLY E 1 42 ? 43.684 15.195 28.910 1.00 21.32 20 GLY E CA 1
ATOM 5620 C C . GLY E 1 42 ? 42.231 15.144 28.483 1.00 21.25 20 GLY E C 1
ATOM 5621 O O . GLY E 1 42 ? 41.925 14.505 27.476 1.00 21.57 20 GLY E O 1
ATOM 5622 N N . ASP E 1 43 ? 41.322 15.763 29.245 1.00 19.81 21 ASP E N 1
ATOM 5623 C CA . ASP E 1 43 ? 39.909 15.796 28.882 1.00 19.40 21 ASP E CA 1
ATOM 5624 C C . ASP E 1 43 ? 39.705 16.820 27.789 1.00 18.08 21 ASP E C 1
ATOM 5625 O O . ASP E 1 43 ? 40.469 17.773 27.686 1.00 17.96 21 ASP E O 1
ATOM 5630 N N . ILE E 1 44 ? 38.646 16.628 27.001 1.00 17.02 22 ILE E N 1
ATOM 5631 C CA . ILE E 1 44 ? 38.100 17.676 26.123 1.00 16.52 22 ILE E CA 1
ATOM 5632 C C . ILE E 1 44 ? 36.856 18.268 26.779 1.00 16.02 22 ILE E C 1
ATOM 5633 O O . ILE E 1 44 ? 35.979 17.541 27.259 1.00 16.50 22 ILE E O 1
ATOM 5638 N N . CYS E 1 45 ? 36.774 19.604 26.784 1.00 15.66 23 CYS E N 1
ATOM 5639 C CA . CYS E 1 45 ? 35.613 20.332 27.258 1.00 14.95 23 CYS E CA 1
ATOM 5640 C C . CYS E 1 45 ? 34.968 21.047 26.065 1.00 14.18 23 CYS E C 1
ATOM 5641 O O . CYS E 1 45 ? 35.636 21.806 25.372 1.00 13.63 23 CYS E O 1
ATOM 5644 N N . LEU E 1 46 ? 33.676 20.782 25.847 1.00 14.26 24 LEU E N 1
ATOM 5645 C CA . LEU E 1 46 ? 32.920 21.392 24.770 1.00 15.03 24 LEU E CA 1
ATOM 5646 C C . LEU E 1 46 ? 32.359 22.727 25.206 1.00 14.40 24 LEU E C 1
ATOM 5647 O O . LEU E 1 46 ? 31.756 22.826 26.281 1.00 13.82 24 LEU E O 1
ATOM 5652 N N . ILE E 1 47 ? 32.576 23.743 24.367 1.00 13.53 25 ILE E N 1
ATOM 5653 C CA . ILE E 1 47 ? 32.014 25.074 24.528 1.00 13.15 25 ILE E CA 1
ATOM 5654 C C . ILE E 1 47 ? 30.906 25.329 23.531 1.00 13.56 25 ILE E C 1
ATOM 5655 O O . ILE E 1 47 ? 31.111 25.194 22.287 1.00 12.22 25 ILE E O 1
ATOM 5660 N N . GLY E 1 48 ? 29.732 25.677 24.058 1.00 14.27 26 GLY E N 1
ATOM 5661 C CA . GLY E 1 48 ? 28.584 26.138 23.322 1.00 17.28 26 GLY E CA 1
ATOM 5662 C C . GLY E 1 48 ? 28.471 27.612 23.679 1.00 21.76 26 GLY E C 1
ATOM 5663 O O . GLY E 1 48 ? 28.437 27.989 24.859 1.00 22.45 26 GLY E O 1
ATOM 5664 N N . CYS E 1 49 ? 28.446 28.480 22.669 1.00 24.35 27 CYS E N 1
ATOM 5665 C CA . CYS E 1 49 ? 28.385 29.902 22.972 1.00 27.92 27 CYS E CA 1
ATOM 5666 C C . CYS E 1 49 ? 27.541 30.665 21.968 1.00 28.53 27 CYS E C 1
ATOM 5667 O O . CYS E 1 49 ? 27.511 30.309 20.782 1.00 28.43 27 CYS E O 1
ATOM 5670 N N . SER E 1 50 ? 26.834 31.666 22.510 1.00 27.06 28 SER E N 1
ATOM 5671 C CA . SER E 1 50 ? 26.155 32.699 21.752 1.00 27.00 28 SER E CA 1
ATOM 5672 C C . SER E 1 50 ? 26.625 34.036 22.320 1.00 27.35 28 SER E C 1
ATOM 5673 O O . SER E 1 50 ? 26.212 34.426 23.424 1.00 23.13 28 SER E O 1
ATOM 5676 N N . THR E 1 51 ? 27.513 34.712 21.579 1.00 27.33 29 THR E N 1
ATOM 5677 C CA . THR E 1 51 ? 28.089 35.974 22.008 1.00 26.99 29 THR E CA 1
ATOM 5678 C C . THR E 1 51 ? 27.027 37.072 22.073 1.00 26.09 29 THR E C 1
ATOM 5679 O O . THR E 1 51 ? 27.126 37.984 22.878 1.00 27.13 29 THR E O 1
ATOM 5683 N N . SER E 1 52 ? 25.999 36.970 21.226 1.00 25.49 30 SER E N 1
ATOM 5684 C CA . SER E 1 52 ? 24.918 37.932 21.254 1.00 24.75 30 SER E CA 1
ATOM 5685 C C . SER E 1 52 ? 24.159 37.842 22.575 1.00 24.37 30 SER E C 1
ATOM 5686 O O . SER E 1 52 ? 23.741 38.853 23.091 1.00 24.58 30 SER E O 1
ATOM 5689 N N . GLU E 1 53 ? 24.024 36.638 23.141 1.00 23.12 31 GLU E N 1
ATOM 5690 C CA . GLU E 1 53 ? 23.383 36.496 24.448 1.00 22.90 31 GLU E CA 1
ATOM 5691 C C . GLU E 1 53 ? 24.188 37.180 25.550 1.00 19.87 31 GLU E C 1
ATOM 5692 O O . GLU E 1 53 ? 23.615 37.763 26.467 1.00 19.93 31 GLU E O 1
ATOM 5698 N N . VAL E 1 54 ? 25.520 37.121 25.443 1.00 17.36 32 VAL E N 1
ATOM 5699 C CA . VAL E 1 54 ? 26.401 37.750 26.433 1.00 16.82 32 VAL E CA 1
ATOM 5700 C C . VAL E 1 54 ? 26.152 39.248 26.497 1.00 17.14 32 VAL E C 1
ATOM 5701 O O . VAL E 1 54 ? 26.101 39.841 27.581 1.00 15.76 32 VAL E O 1
ATOM 5705 N N . ILE E 1 55 ? 25.991 39.852 25.321 1.00 17.93 33 ILE E N 1
ATOM 5706 C CA . ILE E 1 55 ? 25.736 41.297 25.213 1.00 20.25 33 ILE E CA 1
ATOM 5707 C C . ILE E 1 55 ? 24.270 41.616 25.437 1.00 22.44 33 ILE E C 1
ATOM 5708 O O . ILE E 1 55 ? 23.954 42.621 26.039 1.00 23.93 33 ILE E O 1
ATOM 5713 N N . GLY E 1 56 ? 23.377 40.747 24.945 1.00 24.88 34 GLY E N 1
ATOM 5714 C CA . GLY E 1 56 ? 21.940 40.891 25.163 1.00 25.92 34 GLY E CA 1
ATOM 5715 C C . GLY E 1 56 ? 21.190 41.445 23.963 1.00 26.83 34 GLY E C 1
ATOM 5716 O O . GLY E 1 56 ? 21.533 42.498 23.418 1.00 29.09 34 GLY E O 1
ATOM 5717 N N . GLY E 1 60 ? 26.246 42.999 15.892 1.00 47.88 38 GLY E N 1
ATOM 5718 C CA . GLY E 1 60 ? 27.141 43.153 14.753 1.00 47.87 38 GLY E CA 1
ATOM 5719 C C . GLY E 1 60 ? 28.368 42.266 14.839 1.00 47.83 38 GLY E C 1
ATOM 5720 O O . GLY E 1 60 ? 28.784 41.881 15.938 1.00 49.73 38 GLY E O 1
ATOM 5721 N N . THR E 1 61 ? 28.978 41.964 13.684 1.00 46.33 39 THR E N 1
ATOM 5722 C CA . THR E 1 61 ? 30.088 41.006 13.597 1.00 46.34 39 THR E CA 1
ATOM 5723 C C . THR E 1 61 ? 31.395 41.503 14.257 1.00 46.32 39 THR E C 1
ATOM 5724 O O . THR E 1 61 ? 32.130 40.726 14.843 1.00 46.18 39 THR E O 1
ATOM 5728 N N . VAL E 1 62 ? 31.671 42.799 14.163 1.00 44.98 40 VAL E N 1
ATOM 5729 C CA . VAL E 1 62 ? 32.814 43.379 14.863 1.00 43.35 40 VAL E CA 1
ATOM 5730 C C . VAL E 1 62 ? 32.763 43.099 16.384 1.00 41.87 40 VAL E C 1
ATOM 5731 O O . VAL E 1 62 ? 33.700 42.544 16.959 1.00 43.82 40 VAL E O 1
ATOM 5735 N N . GLY E 1 63 ? 31.646 43.491 17.002 1.00 38.81 41 GLY E N 1
ATOM 5736 C CA . GLY E 1 63 ? 31.434 43.364 18.436 1.00 37.76 41 GLY E CA 1
ATOM 5737 C C . GLY E 1 63 ? 31.394 41.914 18.875 1.00 36.40 41 GLY E C 1
ATOM 5738 O O . GLY E 1 63 ? 32.025 41.531 19.878 1.00 36.16 41 GLY E O 1
ATOM 5739 N N . SER E 1 64 ? 30.658 41.093 18.116 1.00 35.29 42 SER E N 1
ATOM 5740 C CA . SER E 1 64 ? 30.528 39.682 18.430 1.00 32.28 42 SER E CA 1
ATOM 5741 C C . SER E 1 64 ? 31.886 38.981 18.342 1.00 30.09 42 SER E C 1
ATOM 5742 O O . SER E 1 64 ? 32.183 38.108 19.158 1.00 30.98 42 SER E O 1
ATOM 5745 N N . MET E 1 65 ? 32.718 39.367 17.364 1.00 27.62 43 MET E N 1
ATOM 5746 C CA . MET E 1 65 ? 34.049 38.773 17.225 1.00 26.56 43 MET E CA 1
ATOM 5747 C C . MET E 1 65 ? 34.995 39.218 18.355 1.00 24.82 43 MET E C 1
ATOM 5748 O O . MET E 1 65 ? 35.877 38.461 18.760 1.00 23.49 43 MET E O 1
ATOM 5753 N N . GLU E 1 66 ? 34.800 40.432 18.879 1.00 24.41 44 GLU E N 1
ATOM 5754 C CA . GLU E 1 66 ? 35.556 40.883 20.050 1.00 23.54 44 GLU E CA 1
ATOM 5755 C C . GLU E 1 66 ? 35.230 40.070 21.303 1.00 22.45 44 GLU E C 1
ATOM 5756 O O . GLU E 1 66 ? 36.121 39.685 22.067 1.00 21.65 44 GLU E O 1
ATOM 5762 N N . VAL E 1 67 ? 33.948 39.779 21.510 1.00 21.67 45 VAL E N 1
ATOM 5763 C CA . VAL E 1 67 ? 33.543 38.901 22.608 1.00 21.15 45 VAL E CA 1
ATOM 5764 C C . VAL E 1 67 ? 34.142 37.504 22.418 1.00 20.61 45 VAL E C 1
ATOM 5765 O O . VAL E 1 67 ? 34.659 36.910 23.368 1.00 19.78 45 VAL E O 1
ATOM 5769 N N . ALA E 1 68 ? 34.066 36.979 21.178 1.00 18.99 46 ALA E N 1
ATOM 5770 C CA . ALA E 1 68 ? 34.624 35.670 20.879 1.00 18.18 46 ALA E CA 1
ATOM 5771 C C . ALA E 1 68 ? 36.101 35.609 21.233 1.00 17.74 46 ALA E C 1
ATOM 5772 O O . ALA E 1 68 ? 36.564 34.646 21.821 1.00 17.06 46 ALA E O 1
ATOM 5774 N N . GLU E 1 69 ? 36.842 36.650 20.854 1.00 19.64 47 GLU E N 1
ATOM 5775 C CA . GLU E 1 69 ? 38.267 36.761 21.146 1.00 20.57 47 GLU E CA 1
ATOM 5776 C C . GLU E 1 69 ? 38.571 36.654 22.643 1.00 20.04 47 GLU E C 1
ATOM 5777 O O . GLU E 1 69 ? 39.478 35.933 23.066 1.00 20.24 47 GLU E O 1
ATOM 5783 N N . THR E 1 70 ? 37.814 37.403 23.444 1.00 19.93 48 THR E N 1
ATOM 5784 C CA . THR E 1 70 ? 38.021 37.424 24.881 1.00 19.68 48 THR E CA 1
ATOM 5785 C C . THR E 1 70 ? 37.769 36.042 25.492 1.00 18.80 48 THR E C 1
ATOM 5786 O O . THR E 1 70 ? 38.556 35.578 26.311 1.00 17.77 48 THR E O 1
ATOM 5790 N N . ILE E 1 71 ? 36.693 35.374 25.048 1.00 19.36 49 ILE E N 1
ATOM 5791 C CA . ILE E 1 71 ? 36.336 34.043 25.526 1.00 18.95 49 ILE E CA 1
ATOM 5792 C C . ILE E 1 71 ? 37.414 33.045 25.114 1.00 18.73 49 ILE E C 1
ATOM 5793 O O . ILE E 1 71 ? 37.890 32.270 25.931 1.00 17.36 49 ILE E O 1
ATOM 5798 N N . PHE E 1 72 ? 37.800 33.059 23.829 1.00 18.20 50 PHE E N 1
ATOM 5799 C CA . PHE E 1 72 ? 38.804 32.137 23.334 1.00 18.31 50 PHE E CA 1
ATOM 5800 C C . PHE E 1 72 ? 40.111 32.255 24.121 1.00 18.57 50 PHE E C 1
ATOM 5801 O O . PHE E 1 72 ? 40.716 31.230 24.508 1.00 21.11 50 PHE E O 1
ATOM 5809 N N . ASN E 1 73 ? 40.539 33.492 24.361 1.00 18.86 51 ASN E N 1
ATOM 5810 C CA . ASN E 1 73 ? 41.800 33.757 25.050 1.00 19.39 51 ASN E CA 1
ATOM 5811 C C . ASN E 1 73 ? 41.776 33.330 26.522 1.00 19.22 51 ASN E C 1
ATOM 5812 O O . ASN E 1 73 ? 42.767 32.790 27.025 1.00 19.26 51 ASN E O 1
ATOM 5817 N N . ALA E 1 74 ? 40.647 33.567 27.195 1.00 18.70 52 ALA E N 1
ATOM 5818 C CA . ALA E 1 74 ? 40.466 33.122 28.591 1.00 19.36 52 ALA E CA 1
ATOM 5819 C C . ALA E 1 74 ? 40.502 31.593 28.705 1.00 19.54 52 ALA E C 1
ATOM 5820 O O . ALA E 1 74 ? 41.110 31.059 29.615 1.00 18.81 52 ALA E O 1
ATOM 5822 N N . LEU E 1 75 ? 39.863 30.904 27.744 1.00 19.81 53 LEU E N 1
ATOM 5823 C CA . LEU E 1 75 ? 39.832 29.451 27.718 1.00 20.47 53 LEU E CA 1
ATOM 5824 C C . LEU E 1 75 ? 41.227 28.913 27.475 1.00 21.86 53 LEU E C 1
ATOM 5825 O O . LEU E 1 75 ? 41.634 27.905 28.073 1.00 22.11 53 LEU E O 1
ATOM 5830 N N . ASP E 1 76 ? 41.986 29.597 26.607 1.00 23.67 54 ASP E N 1
ATOM 5831 C CA . ASP E 1 76 ? 43.339 29.148 26.332 1.00 24.61 54 ASP E CA 1
ATOM 5832 C C . ASP E 1 76 ? 44.259 29.183 27.586 1.00 24.06 54 ASP E C 1
ATOM 5833 O O . ASP E 1 76 ? 45.092 28.286 27.779 1.00 23.92 54 ASP E O 1
ATOM 5838 N N . VAL E 1 77 ? 44.084 30.200 28.429 1.00 21.96 55 VAL E N 1
ATOM 5839 C CA . VAL E 1 77 ? 44.819 30.282 29.676 1.00 22.33 55 VAL E CA 1
ATOM 5840 C C . VAL E 1 77 ? 44.528 29.054 30.547 1.00 21.71 55 VAL E C 1
ATOM 5841 O O . VAL E 1 77 ? 45.446 28.451 31.105 1.00 21.71 55 VAL E O 1
ATOM 5845 N N . VAL E 1 78 ? 43.244 28.694 30.651 1.00 21.09 56 VAL E N 1
ATOM 5846 C CA . VAL E 1 78 ? 42.792 27.546 31.441 1.00 20.94 56 VAL E CA 1
ATOM 5847 C C . VAL E 1 78 ? 43.419 26.263 30.908 1.00 21.32 56 VAL E C 1
ATOM 5848 O O . VAL E 1 78 ? 43.853 25.390 31.675 1.00 20.66 56 VAL E O 1
ATOM 5852 N N . SER E 1 79 ? 43.471 26.166 29.576 1.00 21.07 57 SER E N 1
ATOM 5853 C CA . SER E 1 79 ? 44.024 25.019 28.913 1.00 22.34 57 SER E CA 1
ATOM 5854 C C . SER E 1 79 ? 45.488 24.781 29.330 1.00 22.26 57 SER E C 1
ATOM 5855 O O . SER E 1 79 ? 45.873 23.664 29.642 1.00 21.37 57 SER E O 1
ATOM 5858 N N . LYS E 1 80 ? 46.284 25.854 29.360 1.00 22.65 58 LYS E N 1
ATOM 5859 C CA . LYS E 1 80 ? 47.693 25.773 29.716 1.00 23.82 58 LYS E CA 1
ATOM 5860 C C . LYS E 1 80 ? 47.913 25.458 31.203 1.00 24.22 58 LYS E C 1
ATOM 5861 O O . LYS E 1 80 ? 48.907 24.842 31.579 1.00 23.70 58 LYS E O 1
ATOM 5867 N N . GLU E 1 81 ? 46.979 25.912 32.047 1.00 24.02 59 GLU E N 1
ATOM 5868 C CA . GLU E 1 81 ? 47.044 25.707 33.489 1.00 24.72 59 GLU E CA 1
ATOM 5869 C C . GLU E 1 81 ? 46.614 24.309 33.918 1.00 24.33 59 GLU E C 1
ATOM 5870 O O . GLU E 1 81 ? 47.169 23.756 34.869 1.00 24.95 59 GLU E O 1
ATOM 5876 N N . THR E 1 82 ? 45.617 23.745 33.220 1.00 23.03 60 THR E N 1
ATOM 5877 C CA . THR E 1 82 ? 44.993 22.484 33.616 1.00 21.50 60 THR E CA 1
ATOM 5878 C C . THR E 1 82 ? 45.264 21.284 32.706 1.00 21.18 60 THR E C 1
ATOM 5879 O O . THR E 1 82 ? 45.022 20.141 33.113 1.00 20.26 60 THR E O 1
ATOM 5883 N N . GLY E 1 83 ? 45.703 21.546 31.470 1.00 19.26 61 GLY E N 1
ATOM 5884 C CA . GLY E 1 83 ? 45.886 20.516 30.464 1.00 18.70 61 GLY E CA 1
ATOM 5885 C C . GLY E 1 83 ? 44.609 19.987 29.830 1.00 18.04 61 GLY E C 1
ATOM 5886 O O . GLY E 1 83 ? 44.637 18.975 29.137 1.00 18.30 61 GLY E O 1
ATOM 5887 N N . VAL E 1 84 ? 43.489 20.673 30.056 1.00 17.25 62 VAL E N 1
ATOM 5888 C CA . VAL E 1 84 ? 42.242 20.386 29.364 1.00 17.28 62 VAL E CA 1
ATOM 5889 C C . VAL E 1 84 ? 42.364 21.027 27.969 1.00 16.79 62 VAL E C 1
ATOM 5890 O O . VAL E 1 84 ? 43.129 21.950 27.784 1.00 15.95 62 VAL E O 1
ATOM 5894 N N . THR E 1 85 ? 41.637 20.492 26.984 1.00 17.08 63 THR E N 1
ATOM 5895 C CA . THR E 1 85 ? 41.551 21.121 25.660 1.00 17.33 63 THR E CA 1
ATOM 5896 C C . THR E 1 85 ? 40.099 21.409 25.374 1.00 16.74 63 THR E C 1
ATOM 5897 O O . THR E 1 85 ? 39.219 20.809 26.001 1.00 17.02 63 THR E O 1
ATOM 5901 N N . PHE E 1 86 ? 39.844 22.364 24.482 1.00 15.72 64 PHE E N 1
ATOM 5902 C CA . PHE E 1 86 ? 38.503 22.842 24.192 1.00 15.48 64 PHE E CA 1
ATOM 5903 C C . PHE E 1 86 ? 38.071 22.535 22.786 1.00 15.66 64 PHE E C 1
ATOM 5904 O O . PHE E 1 86 ? 38.888 22.579 21.875 1.00 17.67 64 PHE E O 1
ATOM 5912 N N . ALA E 1 87 ? 36.780 22.213 22.631 1.00 14.47 65 ALA E N 1
ATOM 5913 C CA . ALA E 1 87 ? 36.132 21.959 21.342 1.00 13.85 65 ALA E CA 1
ATOM 5914 C C . ALA E 1 87 ? 34.991 22.963 21.260 1.00 13.77 65 ALA E C 1
ATOM 5915 O O . ALA E 1 87 ? 34.342 23.279 22.296 1.00 14.12 65 ALA E O 1
ATOM 5917 N N . PHE E 1 88 ? 34.774 23.516 20.064 1.00 12.27 66 PHE E N 1
ATOM 5918 C CA . PHE E 1 88 ? 33.828 24.598 19.888 1.00 11.80 66 PHE E CA 1
ATOM 5919 C C . PHE E 1 88 ? 32.666 24.219 18.993 1.00 11.95 66 PHE E C 1
ATOM 5920 O O . PHE E 1 88 ? 32.850 23.975 17.760 1.00 11.41 66 PHE E O 1
ATOM 5928 N N . GLN E 1 89 ? 31.465 24.163 19.574 1.00 11.67 67 GLN E N 1
ATOM 5929 C CA . GLN E 1 89 ? 30.264 23.846 18.838 1.00 11.82 67 GLN E CA 1
ATOM 5930 C C . GLN E 1 89 ? 29.867 24.965 17.893 1.00 11.76 67 GLN E C 1
ATOM 5931 O O . GLN E 1 89 ? 29.818 26.134 18.288 1.00 10.10 67 GLN E O 1
ATOM 5937 N N . GLY E 1 90 ? 29.532 24.614 16.657 1.00 11.79 68 GLY E N 1
ATOM 5938 C CA . GLY E 1 90 ? 29.027 25.589 15.701 1.00 12.54 68 GLY E CA 1
ATOM 5939 C C . GLY E 1 90 ? 27.519 25.639 15.830 1.00 13.57 68 GLY E C 1
ATOM 5940 O O . GLY E 1 90 ? 26.896 24.773 16.451 1.00 13.80 68 GLY E O 1
ATOM 5941 N N . CYS E 1 91 ? 26.909 26.625 15.198 1.00 14.93 69 CYS E N 1
ATOM 5942 C CA . CYS E 1 91 ? 25.474 26.782 15.252 1.00 17.23 69 CYS E CA 1
ATOM 5943 C C . CYS E 1 91 ? 24.761 25.757 14.367 1.00 16.56 69 CYS E C 1
ATOM 5944 O O . CYS E 1 91 ? 25.406 24.940 13.662 1.00 16.92 69 CYS E O 1
ATOM 5947 N N . GLU E 1 92 ? 23.424 25.807 14.397 1.00 16.37 70 GLU E N 1
ATOM 5948 C CA . GLU E 1 92 ? 22.594 24.819 13.727 1.00 16.26 70 GLU E CA 1
ATOM 5949 C C . GLU E 1 92 ? 22.717 24.879 12.185 1.00 14.16 70 GLU E C 1
ATOM 5950 O O . GLU E 1 92 ? 22.405 23.904 11.528 1.00 14.31 70 GLU E O 1
ATOM 5956 N N . HIS E 1 93 ? 23.085 26.046 11.631 1.00 11.71 71 HIS E N 1
ATOM 5957 C CA . HIS E 1 93 ? 23.259 26.182 10.187 1.00 10.61 71 HIS E CA 1
ATOM 5958 C C . HIS E 1 93 ? 24.345 25.249 9.639 1.00 9.97 71 HIS E C 1
ATOM 5959 O O . HIS E 1 93 ? 24.266 24.857 8.454 1.00 9.83 71 HIS E O 1
ATOM 5966 N N . ILE E 1 94 ? 25.361 24.960 10.465 1.00 9.68 72 ILE E N 1
ATOM 5967 C CA . ILE E 1 94 ? 26.357 23.934 10.176 1.00 10.19 72 ILE E CA 1
ATOM 5968 C C . ILE E 1 94 ? 26.161 22.678 11.031 1.00 9.44 72 ILE E C 1
ATOM 5969 O O . ILE E 1 94 ? 27.115 22.012 11.398 1.00 9.61 72 ILE E O 1
ATOM 5974 N N . ASN E 1 95 ? 24.898 22.365 11.329 1.00 9.64 73 ASN E N 1
ATOM 5975 C CA . ASN E 1 95 ? 24.496 21.130 12.008 1.00 10.22 73 ASN E CA 1
ATOM 5976 C C . ASN E 1 95 ? 25.164 20.855 13.359 1.00 11.33 73 ASN E C 1
ATOM 5977 O O . ASN E 1 95 ? 25.370 19.711 13.760 1.00 10.45 73 ASN E O 1
ATOM 5982 N N . ARG E 1 96 ? 25.511 21.928 14.084 1.00 11.93 74 ARG E N 1
ATOM 5983 C CA . ARG E 1 96 ? 26.248 21.835 15.372 1.00 13.38 74 ARG E CA 1
ATOM 5984 C C . ARG E 1 96 ? 27.575 21.091 15.198 1.00 13.52 74 ARG E C 1
ATOM 5985 O O . ARG E 1 96 ? 28.019 20.471 16.165 1.00 14.01 74 ARG E O 1
ATOM 5993 N N . ALA E 1 97 ? 28.181 21.119 14.015 1.00 13.46 75 ALA E N 1
ATOM 5994 C CA . ALA E 1 97 ? 29.471 20.511 13.831 1.00 13.14 75 ALA E CA 1
ATOM 5995 C C . ALA E 1 97 ? 30.484 21.214 14.718 1.00 13.02 75 ALA E C 1
ATOM 5996 O O . ALA E 1 97 ? 30.347 22.393 15.030 1.00 13.84 75 ALA E O 1
ATOM 5998 N N . ILE E 1 98 ? 31.532 20.488 15.107 1.00 13.28 76 ILE E N 1
ATOM 5999 C CA . ILE E 1 98 ? 32.407 20.885 16.183 1.00 13.71 76 ILE E CA 1
ATOM 6000 C C . ILE E 1 98 ? 33.809 21.122 15.678 1.00 13.34 76 ILE E C 1
ATOM 6001 O O . ILE E 1 98 ? 34.401 20.275 15.014 1.00 12.53 76 ILE E O 1
ATOM 6006 N N . THR E 1 99 ? 34.354 22.294 16.006 1.00 13.15 77 THR E N 1
ATOM 6007 C CA . THR E 1 99 ? 35.722 22.651 15.680 1.00 13.67 77 THR E CA 1
ATOM 6008 C C . THR E 1 99 ? 36.697 22.252 16.783 1.00 14.35 77 THR E C 1
ATOM 6009 O O . THR E 1 99 ? 36.496 22.630 17.965 1.00 12.43 77 THR E O 1
ATOM 6013 N N . ILE E 1 100 ? 37.731 21.482 16.391 1.00 14.71 78 ILE E N 1
ATOM 6014 C CA . ILE E 1 100 ? 38.797 21.043 17.276 1.00 15.62 78 ILE E CA 1
ATOM 6015 C C . ILE E 1 100 ? 40.154 21.127 16.609 1.00 16.54 78 ILE E C 1
ATOM 6016 O O . ILE E 1 100 ? 40.254 21.191 15.362 1.00 17.32 78 ILE E O 1
ATOM 6021 N N . GLU E 1 101 ? 41.223 21.096 17.410 1.00 16.36 79 GLU E N 1
ATOM 6022 C CA . GLU E 1 101 ? 42.569 20.958 16.881 1.00 17.21 79 GLU E CA 1
ATOM 6023 C C . GLU E 1 101 ? 42.715 19.544 16.310 1.00 18.08 79 GLU E C 1
ATOM 6024 O O . GLU E 1 101 ? 42.233 18.583 16.908 1.00 18.43 79 GLU E O 1
ATOM 6030 N N . LYS E 1 102 ? 43.427 19.423 15.193 1.00 19.12 80 LYS E N 1
ATOM 6031 C CA . LYS E 1 102 ? 43.698 18.118 14.599 1.00 20.46 80 LYS E CA 1
ATOM 6032 C C . LYS E 1 102 ? 44.380 17.150 15.569 1.00 20.02 80 LYS E C 1
ATOM 6033 O O . LYS E 1 102 ? 44.059 15.972 15.586 1.00 18.80 80 LYS E O 1
ATOM 6039 N N . SER E 1 103 ? 45.275 17.665 16.413 1.00 20.46 81 SER E N 1
ATOM 6040 C CA . SER E 1 103 ? 45.905 16.842 17.442 1.00 20.80 81 SER E CA 1
ATOM 6041 C C . SER E 1 103 ? 44.902 16.128 18.374 1.00 20.53 81 SER E C 1
ATOM 6042 O O . SER E 1 103 ? 45.255 15.127 18.972 1.00 20.54 81 SER E O 1
ATOM 6045 N N . GLN E 1 104 ? 43.663 16.633 18.460 1.00 20.95 82 GLN E N 1
ATOM 6046 C CA . GLN E 1 104 ? 42.589 15.998 19.227 1.00 21.84 82 GLN E CA 1
ATOM 6047 C C . GLN E 1 104 ? 41.599 15.148 18.427 1.00 20.55 82 GLN E C 1
ATOM 6048 O O . GLN E 1 104 ? 40.685 14.532 18.975 1.00 20.86 82 GLN E O 1
ATOM 6054 N N . TYR E 1 105 ? 41.781 15.106 17.112 1.00 19.42 83 TYR E N 1
ATOM 6055 C CA . TYR E 1 105 ? 40.974 14.264 16.197 1.00 18.97 83 TYR E CA 1
ATOM 6056 C C . TYR E 1 105 ? 41.285 12.793 16.475 1.00 18.46 83 TYR E C 1
ATOM 6057 O O . TYR E 1 105 ? 42.455 12.418 16.453 1.00 18.35 83 TYR E O 1
ATOM 6066 N N . ASN E 1 106 ? 40.252 11.997 16.725 1.00 18.45 84 ASN E N 1
ATOM 6067 C CA . ASN E 1 106 ? 40.403 10.565 16.820 1.00 18.25 84 ASN E CA 1
ATOM 6068 C C . ASN E 1 106 ? 39.494 9.951 15.762 1.00 18.09 84 ASN E C 1
ATOM 6069 O O . ASN E 1 106 ? 38.271 9.950 15.925 1.00 16.64 84 ASN E O 1
ATOM 6074 N N . PRO E 1 107 ? 40.071 9.432 14.655 1.00 18.85 85 PRO E N 1
ATOM 6075 C CA . PRO E 1 107 ? 39.290 8.854 13.568 1.00 20.69 85 PRO E CA 1
ATOM 6076 C C . PRO E 1 107 ? 38.402 7.684 14.009 1.00 21.97 85 PRO E C 1
ATOM 6077 O O . PRO E 1 107 ? 37.414 7.434 13.345 1.00 22.54 85 PRO E O 1
ATOM 6081 N N . LEU E 1 108 ? 38.765 7.015 15.116 1.00 22.44 86 LEU E N 1
ATOM 6082 C CA . LEU E 1 108 ? 38.004 5.894 15.633 1.00 22.26 86 LEU E CA 1
ATOM 6083 C C . LEU E 1 108 ? 36.677 6.316 16.184 1.00 22.50 86 LEU E C 1
ATOM 6084 O O . LEU E 1 108 ? 35.736 5.540 16.164 1.00 25.61 86 LEU E O 1
ATOM 6089 N N . THR E 1 109 ? 36.590 7.539 16.707 1.00 21.62 87 THR E N 1
ATOM 6090 C CA . THR E 1 109 ? 35.392 7.994 17.372 1.00 20.74 87 THR E CA 1
ATOM 6091 C C . THR E 1 109 ? 34.761 9.216 16.711 1.00 20.02 87 THR E C 1
ATOM 6092 O O . THR E 1 109 ? 33.726 9.677 17.172 1.00 22.42 87 THR E O 1
ATOM 6096 N N . MET E 1 110 ? 35.439 9.795 15.725 1.00 17.34 88 MET E N 1
ATOM 6097 C CA . MET E 1 110 ? 35.017 11.085 15.153 1.00 16.32 88 MET E CA 1
ATOM 6098 C C . MET E 1 110 ? 35.083 10.978 13.628 1.00 14.66 88 MET E C 1
ATOM 6099 O O . MET E 1 110 ? 35.837 10.170 13.079 1.00 15.33 88 MET E O 1
ATOM 6104 N N . GLU E 1 111 ? 34.315 11.836 12.951 1.00 14.39 89 GLU E N 1
ATOM 6105 C CA . GLU E 1 111 ? 34.288 11.892 11.492 1.00 14.96 89 GLU E CA 1
ATOM 6106 C C . GLU E 1 111 ? 34.475 13.339 11.062 1.00 14.05 89 GLU E C 1
ATOM 6107 O O . GLU E 1 111 ? 33.599 14.172 11.298 1.00 13.19 89 GLU E O 1
ATOM 6113 N N . GLU E 1 112 ? 35.610 13.592 10.389 1.00 13.97 90 GLU E N 1
ATOM 6114 C CA . GLU E 1 112 ? 35.887 14.893 9.813 1.00 14.00 90 GLU E CA 1
ATOM 6115 C C . GLU E 1 112 ? 34.847 15.226 8.752 1.00 13.18 90 GLU E C 1
ATOM 6116 O O . GLU E 1 112 ? 34.516 14.377 7.926 1.00 11.79 90 GLU E O 1
ATOM 6122 N N . VAL E 1 113 ? 34.384 16.481 8.731 1.00 11.82 91 VAL E N 1
ATOM 6123 C CA . VAL E 1 113 ? 33.499 17.004 7.710 1.00 11.82 91 VAL E CA 1
ATOM 6124 C C . VAL E 1 113 ? 34.104 18.302 7.159 1.00 11.62 91 VAL E C 1
ATOM 6125 O O . VAL E 1 113 ? 34.945 18.947 7.793 1.00 11.73 91 VAL E O 1
ATOM 6129 N N . SER E 1 114 ? 33.699 18.662 5.942 1.00 11.47 92 SER E N 1
ATOM 6130 C CA . SER E 1 114 ? 34.195 19.845 5.262 1.00 11.78 92 SER E CA 1
ATOM 6131 C C . SER E 1 114 ? 33.202 20.973 5.417 1.00 11.79 92 SER E C 1
ATOM 6132 O O . SER E 1 114 ? 32.064 20.902 4.915 1.00 11.57 92 SER E O 1
ATOM 6135 N N . VAL E 1 115 ? 33.647 21.993 6.155 1.00 11.96 93 VAL E N 1
ATOM 6136 C CA . VAL E 1 115 ? 32.973 23.280 6.294 1.00 12.20 93 VAL E CA 1
ATOM 6137 C C . VAL E 1 115 ? 33.962 24.183 7.003 1.00 11.96 93 VAL E C 1
ATOM 6138 O O . VAL E 1 115 ? 34.792 23.695 7.728 1.00 11.40 93 VAL E O 1
ATOM 6142 N N . VAL E 1 116 ? 33.893 25.493 6.736 1.00 11.79 94 VAL E N 1
ATOM 6143 C CA . VAL E 1 116 ? 34.721 26.476 7.406 1.00 12.65 94 VAL E CA 1
ATOM 6144 C C . VAL E 1 116 ? 33.781 27.420 8.159 1.00 12.67 94 VAL E C 1
ATOM 6145 O O . VAL E 1 116 ? 32.983 28.134 7.548 1.00 11.57 94 VAL E O 1
ATOM 6149 N N . PRO E 1 117 ? 33.788 27.373 9.509 1.00 12.33 95 PRO E N 1
ATOM 6150 C CA . PRO E 1 117 ? 32.889 28.185 10.308 1.00 12.25 95 PRO E CA 1
ATOM 6151 C C . PRO E 1 117 ? 33.026 29.670 9.922 1.00 11.89 95 PRO E C 1
ATOM 6152 O O . PRO E 1 117 ? 34.136 30.138 9.766 1.00 10.44 95 PRO E O 1
ATOM 6156 N N . ASP E 1 118 ? 31.880 30.329 9.769 1.00 12.11 96 ASP E N 1
ATOM 6157 C CA . ASP E 1 118 ? 31.769 31.752 9.458 1.00 13.20 96 ASP E CA 1
ATOM 6158 C C . ASP E 1 118 ? 30.843 32.371 10.501 1.00 12.73 96 ASP E C 1
ATOM 6159 O O . ASP E 1 118 ? 30.032 31.679 11.112 1.00 12.44 96 ASP E O 1
ATOM 6164 N N . VAL E 1 119 ? 30.933 33.682 10.693 1.00 12.67 97 VAL E N 1
ATOM 6165 C CA . VAL E 1 119 ? 30.106 34.361 11.672 1.00 13.74 97 VAL E CA 1
ATOM 6166 C C . VAL E 1 119 ? 28.627 34.080 11.473 1.00 14.04 97 VAL E C 1
ATOM 6167 O O . VAL E 1 119 ? 27.921 33.815 12.436 1.00 13.77 97 VAL E O 1
ATOM 6171 N N . HIS E 1 120 ? 28.169 34.068 10.218 1.00 14.54 98 HIS E N 1
ATOM 6172 C CA . HIS E 1 120 ? 26.755 33.816 9.913 1.00 15.79 98 HIS E CA 1
ATOM 6173 C C . HIS E 1 120 ? 26.427 32.351 9.586 1.00 15.93 98 HIS E C 1
ATOM 6174 O O . HIS E 1 120 ? 25.319 32.039 9.189 1.00 17.90 98 HIS E O 1
ATOM 6181 N N . ALA E 1 121 ? 27.404 31.458 9.777 1.00 14.63 99 ALA E N 1
ATOM 6182 C CA . ALA E 1 121 ? 27.232 30.048 9.512 1.00 14.29 99 ALA E CA 1
ATOM 6183 C C . ALA E 1 121 ? 28.283 29.294 10.304 1.00 14.13 99 ALA E C 1
ATOM 6184 O O . ALA E 1 121 ? 29.301 28.834 9.770 1.00 13.75 99 ALA E O 1
ATOM 6186 N N . GLY E 1 122 ? 28.028 29.202 11.602 1.00 13.46 100 GLY E N 1
ATOM 6187 C CA . GLY E 1 122 ? 28.936 28.661 12.588 1.00 13.46 100 GLY E CA 1
ATOM 6188 C C . GLY E 1 122 ? 28.908 29.443 13.883 1.00 13.09 100 GLY E C 1
ATOM 6189 O O . GLY E 1 122 ? 28.968 28.872 14.952 1.00 13.21 100 GLY E O 1
ATOM 6190 N N . GLY E 1 123 ? 28.852 30.770 13.770 1.00 12.68 101 GLY E N 1
ATOM 6191 C CA . GLY E 1 123 ? 28.825 31.675 14.913 1.00 12.39 101 GLY E CA 1
ATOM 6192 C C . GLY E 1 123 ? 30.204 32.196 15.227 1.00 12.04 101 GLY E C 1
ATOM 6193 O O . GLY E 1 123 ? 31.216 31.647 14.806 1.00 11.61 101 GLY E O 1
ATOM 6194 N N . SER E 1 124 ? 30.249 33.256 16.043 1.00 12.17 102 SER E N 1
ATOM 6195 C CA . SER E 1 124 ? 31.457 34.006 16.247 1.00 12.31 102 SER E CA 1
ATOM 6196 C C . SER E 1 124 ? 32.579 33.203 16.891 1.00 11.92 102 SER E C 1
ATOM 6197 O O . SER E 1 124 ? 33.738 33.322 16.522 1.00 11.76 102 SER E O 1
ATOM 6200 N N . LEU E 1 125 ? 32.253 32.438 17.927 1.00 12.07 103 LEU E N 1
ATOM 6201 C CA . LEU E 1 125 ? 33.306 31.783 18.689 1.00 12.44 103 LEU E CA 1
ATOM 6202 C C . LEU E 1 125 ? 33.917 30.633 17.876 1.00 12.87 103 LEU E C 1
ATOM 6203 O O . LEU E 1 125 ? 35.135 30.487 17.840 1.00 13.41 103 LEU E O 1
ATOM 6208 N N . ALA E 1 126 ? 33.078 29.845 17.214 1.00 12.50 104 ALA E N 1
ATOM 6209 C CA . ALA E 1 126 ? 33.591 28.737 16.389 1.00 13.00 104 ALA E CA 1
ATOM 6210 C C . ALA E 1 126 ? 34.451 29.293 15.247 1.00 12.52 104 ALA E C 1
ATOM 6211 O O . ALA E 1 126 ? 35.496 28.725 14.890 1.00 12.42 104 ALA E O 1
ATOM 6213 N N . THR E 1 127 ? 34.024 30.431 14.699 1.00 12.44 105 THR E N 1
ATOM 6214 C CA . THR E 1 127 ? 34.743 31.092 13.611 1.00 12.13 105 THR E CA 1
ATOM 6215 C C . THR E 1 127 ? 36.094 31.567 14.108 1.00 12.21 105 THR E C 1
ATOM 6216 O O . THR E 1 127 ? 37.127 31.324 13.482 1.00 11.39 105 THR E O 1
ATOM 6220 N N . TYR E 1 128 ? 36.100 32.226 15.268 1.00 12.03 106 TYR E N 1
ATOM 6221 C CA . TYR E 1 128 ? 37.341 32.752 15.875 1.00 12.73 106 TYR E CA 1
ATOM 6222 C C . TYR E 1 128 ? 38.289 31.592 16.177 1.00 13.04 106 TYR E C 1
ATOM 6223 O O . TYR E 1 128 ? 39.484 31.684 15.865 1.00 13.02 106 TYR E O 1
ATOM 6232 N N . ALA E 1 129 ? 37.761 30.531 16.802 1.00 13.97 107 ALA E N 1
ATOM 6233 C CA . ALA E 1 129 ? 38.551 29.367 17.166 1.00 14.17 107 ALA E CA 1
ATOM 6234 C C . ALA E 1 129 ? 39.205 28.745 15.916 1.00 14.50 107 ALA E C 1
ATOM 6235 O O . ALA E 1 129 ? 40.417 28.511 15.891 1.00 13.80 107 ALA E O 1
ATOM 6237 N N . PHE E 1 130 ? 38.404 28.540 14.873 1.00 14.93 108 PHE E N 1
ATOM 6238 C CA . PHE E 1 130 ? 38.913 27.985 13.617 1.00 16.52 108 PHE E CA 1
ATOM 6239 C C . PHE E 1 130 ? 40.088 28.805 13.090 1.00 17.28 108 PHE E C 1
ATOM 6240 O O . PHE E 1 130 ? 41.110 28.265 12.726 1.00 18.28 108 PHE E O 1
ATOM 6248 N N . GLN E 1 131 ? 39.944 30.132 13.088 1.00 18.13 109 GLN E N 1
ATOM 6249 C CA . GLN E 1 131 ? 40.961 31.018 12.538 1.00 18.99 109 GLN E CA 1
ATOM 6250 C C . GLN E 1 131 ? 42.231 31.098 13.371 1.00 18.95 109 GLN E C 1
ATOM 6251 O O . GLN E 1 131 ? 43.272 31.462 12.848 1.00 18.68 109 GLN E O 1
ATOM 6257 N N . HIS E 1 132 ? 42.153 30.765 14.670 1.00 18.52 110 HIS E N 1
ATOM 6258 C CA . HIS E 1 132 ? 43.292 30.915 15.557 1.00 19.18 110 HIS E CA 1
ATOM 6259 C C . HIS E 1 132 ? 43.921 29.627 16.070 1.00 19.75 110 HIS E C 1
ATOM 6260 O O . HIS E 1 132 ? 44.904 29.658 16.800 1.00 19.44 110 HIS E O 1
ATOM 6267 N N . MET E 1 133 ? 43.355 28.487 15.673 1.00 20.18 111 MET E N 1
ATOM 6268 C CA . MET E 1 133 ? 43.960 27.191 15.943 1.00 20.75 111 MET E CA 1
ATOM 6269 C C . MET E 1 133 ? 45.158 26.951 15.029 1.00 21.20 111 MET E C 1
ATOM 6270 O O . MET E 1 133 ? 45.252 27.499 13.951 1.00 20.72 111 MET E O 1
ATOM 6275 N N . LYS E 1 134 ? 46.089 26.123 15.500 1.00 21.83 112 LYS E N 1
ATOM 6276 C CA . LYS E 1 134 ? 47.271 25.741 14.745 1.00 22.52 112 LYS E CA 1
ATOM 6277 C C . LYS E 1 134 ? 46.869 24.918 13.510 1.00 22.27 112 LYS E C 1
ATOM 6278 O O . LYS E 1 134 ? 47.313 25.193 12.399 1.00 22.65 112 LYS E O 1
ATOM 6284 N N . ASP E 1 135 ? 46.006 23.919 13.717 1.00 21.70 113 ASP E N 1
ATOM 6285 C CA . ASP E 1 135 ? 45.586 23.028 12.642 1.00 21.67 113 ASP E CA 1
ATOM 6286 C C . ASP E 1 135 ? 44.153 22.560 12.863 1.00 20.17 113 ASP E C 1
ATOM 6287 O O . ASP E 1 135 ? 43.917 21.438 13.305 1.00 20.55 113 ASP E O 1
ATOM 6292 N N . PRO E 1 136 ? 43.150 23.424 12.583 1.00 19.14 114 PRO E N 1
ATOM 6293 C CA . PRO E 1 136 ? 41.765 23.130 12.938 1.00 18.71 114 PRO E CA 1
ATOM 6294 C C . PRO E 1 136 ? 41.125 22.082 12.006 1.00 18.20 114 PRO E C 1
ATOM 6295 O O . PRO E 1 136 ? 41.483 22.054 10.838 1.00 17.70 114 PRO E O 1
ATOM 6299 N N . ILE E 1 137 ? 40.226 21.264 12.541 1.00 17.88 115 ILE E N 1
ATOM 6300 C CA . ILE E 1 137 ? 39.328 20.469 11.726 1.00 18.05 115 ILE E CA 1
ATOM 6301 C C . ILE E 1 137 ? 37.979 20.476 12.353 1.00 16.48 115 ILE E C 1
ATOM 6302 O O . ILE E 1 137 ? 37.816 20.827 13.547 1.00 16.86 115 ILE E O 1
ATOM 6307 N N . VAL E 1 138 ? 36.978 20.117 11.560 1.00 13.95 116 VAL E N 1
ATOM 6308 C CA . VAL E 1 138 ? 35.589 20.132 11.986 1.00 13.43 116 VAL E CA 1
ATOM 6309 C C . VAL E 1 138 ? 35.088 18.696 11.953 1.00 12.87 116 VAL E C 1
ATOM 6310 O O . VAL E 1 138 ? 35.308 17.978 10.960 1.00 12.71 116 VAL E O 1
ATOM 6314 N N . VAL E 1 139 ? 34.454 18.255 13.043 1.00 12.07 117 VAL E N 1
ATOM 6315 C CA . VAL E 1 139 ? 33.872 16.909 13.132 1.00 11.46 117 VAL E CA 1
ATOM 6316 C C . VAL E 1 139 ? 32.359 16.995 13.262 1.00 11.37 117 VAL E C 1
ATOM 6317 O O . VAL E 1 139 ? 31.813 18.017 13.745 1.00 12.40 117 VAL E O 1
ATOM 6321 N N . GLU E 1 140 ? 31.671 15.961 12.808 1.00 11.33 118 GLU E N 1
ATOM 6322 C CA . GLU E 1 140 ? 30.222 15.963 12.729 1.00 12.26 118 GLU E CA 1
ATOM 6323 C C . GLU E 1 140 ? 29.549 15.857 14.113 1.00 12.81 118 GLU E C 1
ATOM 6324 O O . GLU E 1 140 ? 28.505 16.474 14.357 1.00 11.34 118 GLU E O 1
ATOM 6330 N N . HIS E 1 141 ? 30.188 15.072 14.977 1.00 12.49 119 HIS E N 1
ATOM 6331 C CA . HIS E 1 141 ? 29.666 14.742 16.314 1.00 13.47 119 HIS E CA 1
ATOM 6332 C C . HIS E 1 141 ? 30.866 14.562 17.225 1.00 13.36 119 HIS E C 1
ATOM 6333 O O . HIS E 1 141 ? 31.977 14.196 16.783 1.00 13.31 119 HIS E O 1
ATOM 6340 N N . ILE E 1 142 ? 30.640 14.699 18.536 1.00 13.79 120 ILE E N 1
ATOM 6341 C CA . ILE E 1 142 ? 31.692 14.427 19.472 1.00 14.23 120 ILE E CA 1
ATOM 6342 C C . ILE E 1 142 ? 31.045 14.027 20.802 1.00 14.44 120 ILE E C 1
ATOM 6343 O O . ILE E 1 142 ? 29.904 14.435 21.089 1.00 16.41 120 ILE E O 1
ATOM 6348 N N . THR E 1 143 ? 31.784 13.247 21.586 1.00 14.34 121 THR E N 1
ATOM 6349 C CA . THR E 1 143 ? 31.377 12.908 22.959 1.00 15.11 121 THR E CA 1
ATOM 6350 C C . THR E 1 143 ? 32.515 13.268 23.858 1.00 14.46 121 THR E C 1
ATOM 6351 O O . THR E 1 143 ? 33.622 12.755 23.709 1.00 15.47 121 THR E O 1
ATOM 6355 N N . VAL E 1 144 ? 32.235 14.147 24.828 1.00 14.30 122 VAL E N 1
ATOM 6356 C CA . VAL E 1 144 ? 33.220 14.665 25.724 1.00 13.94 122 VAL E CA 1
ATOM 6357 C C . VAL E 1 144 ? 32.707 14.595 27.161 1.00 12.60 122 VAL E C 1
ATOM 6358 O O . VAL E 1 144 ? 31.506 14.554 27.397 1.00 11.89 122 VAL E O 1
ATOM 6362 N N . PRO E 1 145 ? 33.613 14.579 28.140 1.00 13.14 123 PRO E N 1
ATOM 6363 C CA . PRO E 1 145 ? 33.208 14.379 29.540 1.00 12.80 123 PRO E CA 1
ATOM 6364 C C . PRO E 1 145 ? 32.620 15.628 30.219 1.00 13.13 123 PRO E C 1
ATOM 6365 O O . PRO E 1 145 ? 32.023 15.469 31.285 1.00 11.91 123 PRO E O 1
ATOM 6369 N N . CYS E 1 146 ? 32.788 16.810 29.625 1.00 13.05 124 CYS E N 1
ATOM 6370 C CA . CYS E 1 146 ? 32.279 18.018 30.255 1.00 13.96 124 CYS E CA 1
ATOM 6371 C C . CYS E 1 146 ? 32.121 19.151 29.239 1.00 12.93 124 CYS E C 1
ATOM 6372 O O . CYS E 1 146 ? 32.643 19.073 28.123 1.00 12.06 124 CYS E O 1
ATOM 6375 N N . GLY E 1 147 ? 31.377 20.183 29.635 1.00 12.47 125 GLY E N 1
ATOM 6376 C CA . GLY E 1 147 ? 31.131 21.293 28.741 1.00 12.23 125 GLY E CA 1
ATOM 6377 C C . GLY E 1 147 ? 30.541 22.488 29.460 1.00 11.79 125 GLY E C 1
ATOM 6378 O O . GLY E 1 147 ? 30.102 22.413 30.634 1.00 11.44 125 GLY E O 1
ATOM 6379 N N . ILE E 1 148 ? 30.567 23.607 28.745 1.00 11.47 126 ILE E N 1
ATOM 6380 C CA . ILE E 1 148 ? 30.078 24.910 29.223 1.00 12.40 126 ILE E CA 1
ATOM 6381 C C . ILE E 1 148 ? 29.210 25.501 28.123 1.00 12.89 126 ILE E C 1
ATOM 6382 O O . ILE E 1 148 ? 29.659 25.594 26.963 1.00 13.62 126 ILE E O 1
ATOM 6387 N N . ASP E 1 149 ? 27.954 25.791 28.453 1.00 13.64 127 ASP E N 1
ATOM 6388 C CA . ASP E 1 149 ? 26.989 26.375 27.539 1.00 15.44 127 ASP E CA 1
ATOM 6389 C C . ASP E 1 149 ? 26.728 27.837 27.999 1.00 14.81 127 ASP E C 1
ATOM 6390 O O . ASP E 1 149 ? 26.203 28.062 29.106 1.00 13.74 127 ASP E O 1
ATOM 6395 N N . ILE E 1 150 ? 27.080 28.799 27.140 1.00 14.66 128 ILE E N 1
ATOM 6396 C CA . ILE E 1 150 ? 26.847 30.231 27.413 1.00 15.80 128 ILE E CA 1
ATOM 6397 C C . ILE E 1 150 ? 25.739 30.685 26.486 1.00 16.10 128 ILE E C 1
ATOM 6398 O O . ILE E 1 150 ? 25.934 30.728 25.239 1.00 17.13 128 ILE E O 1
ATOM 6403 N N . GLY E 1 151 ? 24.560 30.929 27.071 1.00 16.12 129 GLY E N 1
ATOM 6404 C CA . GLY E 1 151 ? 23.412 31.468 26.359 1.00 16.91 129 GLY E CA 1
ATOM 6405 C C . GLY E 1 151 ? 22.452 30.405 25.797 1.00 17.33 129 GLY E C 1
ATOM 6406 O O . GLY E 1 151 ? 21.738 30.674 24.831 1.00 16.90 129 GLY E O 1
ATOM 6407 N N . GLN E 1 152 ? 22.393 29.239 26.450 1.00 16.78 130 GLN E N 1
ATOM 6408 C CA . GLN E 1 152 ? 21.328 28.272 26.197 1.00 17.95 130 GLN E CA 1
ATOM 6409 C C . GLN E 1 152 ? 21.298 27.747 24.733 1.00 17.00 130 GLN E C 1
ATOM 6410 O O . GLN E 1 152 ? 20.226 27.603 24.150 1.00 16.77 130 GLN E O 1
ATOM 6416 N N . THR E 1 153 ? 22.481 27.516 24.169 1.00 17.04 131 THR E N 1
ATOM 6417 C CA . THR E 1 153 ? 22.596 26.938 22.818 1.00 17.32 131 THR E CA 1
ATOM 6418 C C . THR E 1 153 ? 22.297 25.431 22.839 1.00 18.08 131 THR E C 1
ATOM 6419 O O . THR E 1 153 ? 22.002 24.845 21.780 1.00 18.48 131 THR E O 1
ATOM 6423 N N . LEU E 1 154 ? 22.394 24.830 24.031 1.00 16.98 132 LEU E N 1
ATOM 6424 C CA . LEU E 1 154 ? 22.285 23.391 24.323 1.00 16.89 132 LEU E CA 1
ATOM 6425 C C . LEU E 1 154 ? 23.552 22.631 23.955 1.00 15.13 132 LEU E C 1
ATOM 6426 O O . LEU E 1 154 ? 24.077 22.788 22.836 1.00 15.15 132 LEU E O 1
ATOM 6431 N N . ILE E 1 155 ? 24.056 21.817 24.897 1.00 13.89 133 ILE E N 1
ATOM 6432 C CA . ILE E 1 155 ? 25.274 21.067 24.679 1.00 14.28 133 ILE E CA 1
ATOM 6433 C C . ILE E 1 155 ? 25.186 19.581 25.089 1.00 14.91 133 ILE E C 1
ATOM 6434 O O . ILE E 1 155 ? 26.152 18.872 24.932 1.00 14.79 133 ILE E O 1
ATOM 6439 N N . GLY E 1 156 ? 24.023 19.168 25.576 1.00 14.89 134 GLY E N 1
ATOM 6440 C CA . GLY E 1 156 ? 23.832 17.862 26.198 1.00 15.55 134 GLY E CA 1
ATOM 6441 C C . GLY E 1 156 ? 24.018 16.695 25.266 1.00 15.57 134 GLY E C 1
ATOM 6442 O O . GLY E 1 156 ? 24.398 15.588 25.714 1.00 16.47 134 GLY E O 1
ATOM 6443 N N . MET E 1 157 ? 23.785 16.922 23.978 1.00 15.93 135 MET E N 1
ATOM 6444 C CA . MET E 1 157 ? 24.014 15.928 22.926 1.00 15.72 135 MET E CA 1
ATOM 6445 C C . MET E 1 157 ? 25.475 15.546 22.821 1.00 15.51 135 MET E C 1
ATOM 6446 O O . MET E 1 157 ? 25.793 14.469 22.285 1.00 17.09 135 MET E O 1
ATOM 6451 N N . HIS E 1 158 ? 26.374 16.373 23.345 1.00 14.06 136 HIS E N 1
ATOM 6452 C CA . HIS E 1 158 ? 27.810 16.132 23.290 1.00 13.92 136 HIS E CA 1
ATOM 6453 C C . HIS E 1 158 ? 28.456 15.553 24.523 1.00 14.28 136 HIS E C 1
ATOM 6454 O O . HIS E 1 158 ? 29.634 15.244 24.493 1.00 15.48 136 HIS E O 1
ATOM 6461 N N . ILE E 1 159 ? 27.707 15.472 25.621 1.00 14.52 137 ILE E N 1
ATOM 6462 C CA . ILE E 1 159 ? 28.254 15.100 26.899 1.00 14.57 137 ILE E CA 1
ATOM 6463 C C . ILE E 1 159 ? 28.093 13.558 27.076 1.00 14.23 137 ILE E C 1
ATOM 6464 O O . ILE E 1 159 ? 27.040 13.019 26.887 1.00 13.51 137 ILE E O 1
ATOM 6469 N N . LYS E 1 160 ? 29.179 12.921 27.463 1.00 14.91 138 LYS E N 1
ATOM 6470 C CA . LYS E 1 160 ? 29.215 11.504 27.850 1.00 16.05 138 LYS E CA 1
ATOM 6471 C C . LYS E 1 160 ? 28.093 11.173 28.823 1.00 15.47 138 LYS E C 1
ATOM 6472 O O . LYS E 1 160 ? 27.889 11.876 29.828 1.00 14.59 138 LYS E O 1
ATOM 6478 N N . HIS E 1 161 ? 27.309 10.128 28.512 1.00 15.57 139 HIS E N 1
ATOM 6479 C CA . HIS E 1 161 ? 26.289 9.639 29.432 1.00 15.04 139 HIS E CA 1
ATOM 6480 C C . HIS E 1 161 ? 26.990 9.113 30.688 1.00 13.68 139 HIS E C 1
ATOM 6481 O O . HIS E 1 161 ? 27.987 8.404 30.563 1.00 12.30 139 HIS E O 1
ATOM 6488 N N . VAL E 1 162 ? 26.555 9.522 31.887 1.00 12.72 140 VAL E N 1
ATOM 6489 C CA . VAL E 1 162 ? 25.370 10.295 32.193 1.00 12.08 140 VAL E CA 1
ATOM 6490 C C . VAL E 1 162 ? 25.791 11.759 32.462 1.00 12.74 140 VAL E C 1
ATOM 6491 O O . VAL E 1 162 ? 26.699 12.051 33.243 1.00 12.86 140 VAL E O 1
ATOM 6495 N N . CYS E 1 163 ? 25.085 12.669 31.807 1.00 13.36 141 CYS E N 1
ATOM 6496 C CA . CYS E 1 163 ? 25.378 14.106 31.906 1.00 14.85 141 CYS E CA 1
ATOM 6497 C C . CYS E 1 163 ? 24.802 14.636 33.224 1.00 14.67 141 CYS E C 1
ATOM 6498 O O . CYS E 1 163 ? 23.621 14.406 33.517 1.00 14.53 141 CYS E O 1
ATOM 6501 N N . VAL E 1 164 ? 25.630 15.352 34.008 1.00 15.39 142 VAL E N 1
ATOM 6502 C CA . VAL E 1 164 ? 25.263 15.895 35.323 1.00 15.73 142 VAL E CA 1
ATOM 6503 C C . VAL E 1 164 ? 25.541 17.402 35.330 1.00 15.34 142 VAL E C 1
ATOM 6504 O O . VAL E 1 164 ? 26.689 17.824 35.213 1.00 13.36 142 VAL E O 1
ATOM 6508 N N . PRO E 1 165 ? 24.514 18.251 35.524 1.00 16.49 143 PRO E N 1
ATOM 6509 C CA . PRO E 1 165 ? 24.725 19.697 35.704 1.00 16.29 143 PRO E CA 1
ATOM 6510 C C . PRO E 1 165 ? 25.599 19.997 36.929 1.00 15.65 143 PRO E C 1
ATOM 6511 O O . PRO E 1 165 ? 25.485 19.301 37.912 1.00 15.82 143 PRO E O 1
ATOM 6515 N N . VAL E 1 166 ? 26.439 21.032 36.843 1.00 14.84 144 VAL E N 1
ATOM 6516 C CA . VAL E 1 166 ? 27.307 21.451 37.918 1.00 14.80 144 VAL E CA 1
ATOM 6517 C C . VAL E 1 166 ? 26.811 22.807 38.422 1.00 14.49 144 VAL E C 1
ATOM 6518 O O . VAL E 1 166 ? 26.654 23.713 37.628 1.00 14.53 144 VAL E O 1
ATOM 6522 N N . ARG E 1 167 ? 26.548 22.895 39.729 1.00 13.84 145 ARG E N 1
ATOM 6523 C CA . ARG E 1 167 ? 26.104 24.147 40.396 1.00 14.75 145 ARG E CA 1
ATOM 6524 C C . ARG E 1 167 ? 27.305 25.087 40.526 1.00 14.09 145 ARG E C 1
ATOM 6525 O O . ARG E 1 167 ? 28.375 24.647 41.019 1.00 13.16 145 ARG E O 1
ATOM 6533 N N . THR E 1 168 ? 27.145 26.358 40.123 1.00 13.58 146 THR E N 1
ATOM 6534 C CA . THR E 1 168 ? 28.220 27.313 40.260 1.00 13.32 146 THR E CA 1
ATOM 6535 C C . THR E 1 168 ? 27.672 28.553 40.973 1.00 12.47 146 THR E C 1
ATOM 6536 O O . THR E 1 168 ? 26.494 28.800 40.954 1.00 12.51 146 THR E O 1
ATOM 6540 N N . SER E 1 169 ? 28.560 29.294 41.608 1.00 11.58 147 SER E N 1
ATOM 6541 C CA . SER E 1 169 ? 28.198 30.533 42.256 1.00 11.65 147 SER E CA 1
ATOM 6542 C C . SER E 1 169 ? 27.942 31.619 41.201 1.00 11.30 147 SER E C 1
ATOM 6543 O O . SER E 1 169 ? 27.111 32.494 41.422 1.00 11.18 147 SER E O 1
ATOM 6546 N N . VAL E 1 170 ? 28.696 31.572 40.102 1.00 10.95 148 VAL E N 1
ATOM 6547 C CA . VAL E 1 170 ? 28.522 32.525 38.981 1.00 11.34 148 VAL E CA 1
ATOM 6548 C C . VAL E 1 170 ? 27.540 31.908 37.990 1.00 11.46 148 VAL E C 1
ATOM 6549 O O . VAL E 1 170 ? 27.836 30.868 37.384 1.00 11.43 148 VAL E O 1
ATOM 6553 N N . LYS E 1 171 ? 26.344 32.507 37.858 1.00 12.30 149 LYS E N 1
ATOM 6554 C CA . LYS E 1 171 ? 25.249 31.904 37.075 1.00 12.84 149 LYS E CA 1
ATOM 6555 C C . LYS E 1 171 ? 25.036 32.507 35.665 1.00 12.77 149 LYS E C 1
ATOM 6556 O O . LYS E 1 171 ? 24.225 32.026 34.867 1.00 12.87 149 LYS E O 1
ATOM 6562 N N . GLN E 1 172 ? 25.757 33.583 35.370 1.00 13.20 150 GLN E N 1
ATOM 6563 C CA . GLN E 1 172 ? 25.625 34.321 34.103 1.00 13.07 150 GLN E CA 1
ATOM 6564 C C . GLN E 1 172 ? 26.972 34.823 33.637 1.00 12.60 150 GLN E C 1
ATOM 6565 O O . GLN E 1 172 ? 27.858 35.099 34.463 1.00 12.70 150 GLN E O 1
ATOM 6571 N N . VAL E 1 173 ? 27.121 34.970 32.319 1.00 11.92 151 VAL E N 1
ATOM 6572 C CA . VAL E 1 173 ? 28.253 35.651 31.759 1.00 11.94 151 VAL E CA 1
ATOM 6573 C C . VAL E 1 173 ? 27.640 36.814 30.964 1.00 11.93 151 VAL E C 1
ATOM 6574 O O . VAL E 1 173 ? 26.984 36.590 29.937 1.00 11.34 151 VAL E O 1
ATOM 6578 N N . GLY E 1 174 ? 27.825 38.040 31.469 1.00 11.82 152 GLY E N 1
ATOM 6579 C CA . GLY E 1 174 ? 27.084 39.175 30.981 1.00 12.36 152 GLY E CA 1
ATOM 6580 C C . GLY E 1 174 ? 25.602 38.916 31.155 1.00 12.51 152 GLY E C 1
ATOM 6581 O O . GLY E 1 174 ? 25.177 38.543 32.250 1.00 13.22 152 GLY E O 1
ATOM 6582 N N . GLN E 1 175 ? 24.847 38.993 30.054 1.00 13.48 153 GLN E N 1
ATOM 6583 C CA . GLN E 1 175 ? 23.414 38.749 30.069 1.00 14.58 153 GLN E CA 1
ATOM 6584 C C . GLN E 1 175 ? 23.030 37.297 29.696 1.00 15.08 153 GLN E C 1
ATOM 6585 O O . GLN E 1 175 ? 21.849 36.981 29.623 1.00 15.45 153 GLN E O 1
ATOM 6591 N N . ALA E 1 176 ? 24.028 36.425 29.494 1.00 15.22 154 ALA E N 1
ATOM 6592 C CA . ALA E 1 176 ? 23.788 35.058 29.070 1.00 15.28 154 ALA E CA 1
ATOM 6593 C C . ALA E 1 176 ? 23.746 34.116 30.288 1.00 16.78 154 ALA E C 1
ATOM 6594 O O . ALA E 1 176 ? 24.648 34.090 31.101 1.00 16.49 154 ALA E O 1
ATOM 6596 N N . ILE E 1 177 ? 22.693 33.314 30.367 1.00 17.76 155 ILE E N 1
ATOM 6597 C CA . ILE E 1 177 ? 22.609 32.225 31.352 1.00 18.22 155 ILE E CA 1
ATOM 6598 C C . ILE E 1 177 ? 23.706 31.235 30.998 1.00 17.57 155 ILE E C 1
ATOM 6599 O O . ILE E 1 177 ? 23.921 30.904 29.802 1.00 15.20 155 ILE E O 1
ATOM 6604 N N . VAL E 1 178 ? 24.409 30.742 32.020 1.00 17.58 156 VAL E N 1
ATOM 6605 C CA . VAL E 1 178 ? 25.418 29.711 31.779 1.00 18.23 156 VAL E CA 1
ATOM 6606 C C . VAL E 1 178 ? 24.988 28.379 32.394 1.00 17.79 156 VAL E C 1
ATOM 6607 O O . VAL E 1 178 ? 24.452 28.354 33.492 1.00 16.28 156 VAL E O 1
ATOM 6611 N N . THR E 1 179 ? 25.213 27.292 31.653 1.00 17.18 157 THR E N 1
ATOM 6612 C CA . THR E 1 179 ? 25.002 25.901 32.098 1.00 19.03 157 THR E CA 1
ATOM 6613 C C . THR E 1 179 ? 26.345 25.178 32.047 1.00 16.71 157 THR E C 1
ATOM 6614 O O . THR E 1 179 ? 27.066 25.308 31.063 1.00 15.65 157 THR E O 1
ATOM 6618 N N . ILE E 1 180 ? 26.672 24.475 33.146 1.00 15.11 158 ILE E N 1
ATOM 6619 C CA . ILE E 1 180 ? 27.906 23.708 33.220 1.00 14.76 158 ILE E CA 1
ATOM 6620 C C . ILE E 1 180 ? 27.532 22.228 33.377 1.00 14.11 158 ILE E C 1
ATOM 6621 O O . ILE E 1 180 ? 26.692 21.908 34.203 1.00 12.83 158 ILE E O 1
ATOM 6626 N N . ALA E 1 181 ? 28.157 21.378 32.567 1.00 13.28 159 ALA E N 1
ATOM 6627 C CA . ALA E 1 181 ? 27.888 19.919 32.625 1.00 13.43 159 ALA E CA 1
ATOM 6628 C C . ALA E 1 181 ? 29.163 19.155 32.798 1.00 13.00 159 ALA E C 1
ATOM 6629 O O . ALA E 1 181 ? 30.181 19.444 32.156 1.00 10.80 159 ALA E O 1
ATOM 6631 N N . THR E 1 182 ? 29.081 18.125 33.660 1.00 12.84 160 THR E N 1
ATOM 6632 C CA . THR E 1 182 ? 30.107 17.135 33.763 1.00 13.48 160 THR E CA 1
ATOM 6633 C C . THR E 1 182 ? 29.413 15.794 33.470 1.00 12.88 160 THR E C 1
ATOM 6634 O O . THR E 1 182 ? 28.275 15.744 33.015 1.00 12.70 160 THR E O 1
ATOM 6638 N N . SER E 1 183 ? 30.140 14.707 33.701 1.00 13.76 161 SER E N 1
ATOM 6639 C CA . SER E 1 183 ? 29.606 13.377 33.408 1.00 13.01 161 SER E CA 1
ATOM 6640 C C . SER E 1 183 ? 30.080 12.390 34.456 1.00 12.61 161 SER E C 1
ATOM 6641 O O . SER E 1 183 ? 31.051 12.619 35.173 1.00 12.85 161 SER E O 1
ATOM 6644 N N . ARG E 1 184 ? 29.335 11.298 34.561 1.00 12.26 162 ARG E N 1
ATOM 6645 C CA . ARG E 1 184 ? 29.639 10.216 35.521 1.00 11.95 162 ARG E CA 1
ATOM 6646 C C . ARG E 1 184 ? 29.030 8.925 34.990 1.00 11.66 162 ARG E C 1
ATOM 6647 O O . ARG E 1 184 ? 28.063 8.939 34.237 1.00 11.47 162 ARG E O 1
ATOM 6655 N N . PRO E 1 185 ? 29.559 7.764 35.406 1.00 12.02 163 PRO E N 1
ATOM 6656 C CA . PRO E 1 185 ? 29.017 6.505 34.906 1.00 12.09 163 PRO E CA 1
ATOM 6657 C C . PRO E 1 185 ? 27.547 6.267 35.303 1.00 11.64 163 PRO E C 1
ATOM 6658 O O . PRO E 1 185 ? 27.108 6.739 36.313 1.00 11.46 163 PRO E O 1
ATOM 6662 N N . LYS E 1 186 ? 26.845 5.465 34.500 1.00 12.25 164 LYS E N 1
ATOM 6663 C CA . LYS E 1 186 ? 25.554 4.924 34.841 1.00 12.25 164 LYS E CA 1
ATOM 6664 C C . LYS E 1 186 ? 25.680 4.148 36.156 1.00 11.19 164 LYS E C 1
ATOM 6665 O O . LYS E 1 186 ? 26.647 3.421 36.372 1.00 11.14 164 LYS E O 1
ATOM 6671 N N . LYS E 1 187 ? 24.701 4.331 37.040 1.00 11.25 165 LYS E N 1
ATOM 6672 C CA . LYS E 1 187 ? 24.554 3.482 38.223 1.00 11.93 165 LYS E CA 1
ATOM 6673 C C . LYS E 1 187 ? 23.695 2.305 37.845 1.00 11.25 165 LYS E C 1
ATOM 6674 O O . LYS E 1 187 ? 22.589 2.462 37.316 1.00 10.09 165 LYS E O 1
ATOM 6680 N N . ILE E 1 188 ? 24.172 1.097 38.168 1.00 10.98 166 ILE E N 1
ATOM 6681 C CA . ILE E 1 188 ? 23.438 -0.087 37.811 1.00 11.73 166 ILE E CA 1
ATOM 6682 C C . ILE E 1 188 ? 23.282 -1.013 39.024 1.00 11.22 166 ILE E C 1
ATOM 6683 O O . ILE E 1 188 ? 23.981 -0.897 40.025 1.00 10.63 166 ILE E O 1
ATOM 6688 N N . GLY E 1 189 ? 22.321 -1.926 38.908 1.00 11.77 167 GLY E N 1
ATOM 6689 C CA . GLY E 1 189 ? 22.077 -2.935 39.900 1.00 12.17 167 GLY E CA 1
ATOM 6690 C C . GLY E 1 189 ? 20.728 -2.748 40.545 1.00 12.54 167 GLY E C 1
ATOM 6691 O O . GLY E 1 189 ? 20.154 -1.660 40.529 1.00 11.75 167 GLY E O 1
ATOM 6692 N N . GLY E 1 190 ? 20.249 -3.827 41.174 1.00 13.34 168 GLY E N 1
ATOM 6693 C CA . GLY E 1 190 ? 18.912 -3.801 41.790 1.00 14.20 168 GLY E CA 1
ATOM 6694 C C . GLY E 1 190 ? 18.893 -3.328 43.234 1.00 14.93 168 GLY E C 1
ATOM 6695 O O . GLY E 1 190 ? 19.867 -2.684 43.653 1.00 14.17 168 GLY E O 1
ATOM 6696 N N . GLU E 1 191 ? 17.839 -3.680 43.972 1.00 16.68 169 GLU E N 1
ATOM 6697 C CA . GLU E 1 191 ? 17.635 -3.193 45.365 1.00 17.14 169 GLU E CA 1
ATOM 6698 C C . GLU E 1 191 ? 18.782 -3.575 46.309 1.00 16.53 169 GLU E C 1
ATOM 6699 O O . GLU E 1 191 ? 19.013 -2.819 47.266 1.00 16.16 169 GLU E O 1
ATOM 6705 N N . ARG E 1 192 ? 19.472 -4.687 46.068 1.00 15.54 170 ARG E N 1
ATOM 6706 C CA . ARG E 1 192 ? 20.512 -5.144 47.031 1.00 14.61 170 ARG E CA 1
ATOM 6707 C C . ARG E 1 192 ? 21.888 -4.591 46.653 1.00 14.31 170 ARG E C 1
ATOM 6708 O O . ARG E 1 192 ? 22.841 -4.851 47.403 1.00 13.18 170 ARG E O 1
ATOM 6716 N N . ALA E 1 193 ? 21.993 -3.856 45.542 1.00 14.54 171 ALA E N 1
ATOM 6717 C CA . ALA E 1 193 ? 23.300 -3.393 45.100 1.00 15.45 171 ALA E CA 1
ATOM 6718 C C . ALA E 1 193 ? 23.892 -2.331 46.020 1.00 16.43 171 ALA E C 1
ATOM 6719 O O . ALA E 1 193 ? 23.163 -1.570 46.643 1.00 16.38 171 ALA E O 1
ATOM 6721 N N . LYS E 1 194 ? 25.225 -2.335 46.112 1.00 18.03 172 LYS E N 1
ATOM 6722 C CA . LYS E 1 194 ? 26.006 -1.408 46.922 1.00 19.91 172 LYS E CA 1
ATOM 6723 C C . LYS E 1 194 ? 26.803 -0.494 46.012 1.00 19.88 172 LYS E C 1
ATOM 6724 O O . LYS E 1 194 ? 27.139 -0.884 44.892 1.00 18.46 172 LYS E O 1
ATOM 6730 N N . TYR E 1 195 ? 27.097 0.727 46.473 1.00 20.14 173 TYR E N 1
ATOM 6731 C CA . TYR E 1 195 ? 27.791 1.782 45.675 1.00 22.44 173 TYR E CA 1
ATOM 6732 C C . TYR E 1 195 ? 29.033 2.313 46.412 1.00 25.39 173 TYR E C 1
ATOM 6733 O O . TYR E 1 195 ? 29.733 3.179 45.836 1.00 25.11 173 TYR E O 1
ATOM 6742 N N . GLN E 1 196 ? 29.331 1.762 47.594 1.00 29.45 174 GLN E N 1
ATOM 6743 C CA . GLN E 1 196 ? 30.601 1.942 48.298 1.00 33.29 174 GLN E CA 1
ATOM 6744 C C . GLN E 1 196 ? 31.201 0.584 48.694 1.00 35.12 174 GLN E C 1
ATOM 6745 O O . GLN E 1 196 ? 30.495 -0.417 48.941 1.00 34.39 174 GLN E O 1
ATOM 6752 N N . TYR F 1 18 ? 45.209 -29.075 49.976 1.00 55.52 -4 TYR F N 1
ATOM 6753 C CA . TYR F 1 18 ? 44.325 -29.767 49.001 1.00 55.31 -4 TYR F CA 1
ATOM 6754 C C . TYR F 1 18 ? 42.890 -29.855 49.548 1.00 53.12 -4 TYR F C 1
ATOM 6755 O O . TYR F 1 18 ? 41.975 -29.989 48.714 1.00 55.70 -4 TYR F O 1
ATOM 6764 N N . LYS F 1 19 ? 42.710 -29.829 50.876 1.00 49.23 -3 LYS F N 1
ATOM 6765 C CA . LYS F 1 19 ? 41.407 -30.031 51.507 1.00 46.93 -3 LYS F CA 1
ATOM 6766 C C . LYS F 1 19 ? 40.485 -28.818 51.366 1.00 43.96 -3 LYS F C 1
ATOM 6767 O O . LYS F 1 19 ? 39.264 -28.969 51.430 1.00 44.59 -3 LYS F O 1
ATOM 6773 N N . LYS F 1 20 ? 41.076 -27.631 51.209 1.00 39.73 -2 LYS F N 1
ATOM 6774 C CA . LYS F 1 20 ? 40.305 -26.418 50.964 1.00 35.96 -2 LYS F CA 1
ATOM 6775 C C . LYS F 1 20 ? 39.452 -26.620 49.715 1.00 32.48 -2 LYS F C 1
ATOM 6776 O O . LYS F 1 20 ? 39.948 -27.083 48.697 1.00 31.04 -2 LYS F O 1
ATOM 6782 N N . ALA F 1 21 ? 38.157 -26.322 49.835 1.00 29.09 -1 ALA F N 1
ATOM 6783 C CA . ALA F 1 21 ? 37.164 -26.693 48.835 1.00 26.91 -1 ALA F CA 1
ATOM 6784 C C . ALA F 1 21 ? 37.537 -26.171 47.449 1.00 25.25 -1 ALA F C 1
ATOM 6785 O O . ALA F 1 21 ? 37.798 -24.987 47.280 1.00 24.58 -1 ALA F O 1
ATOM 6787 N N . GLY F 1 22 ? 37.583 -27.088 46.474 1.00 23.42 0 GLY F N 1
ATOM 6788 C CA . GLY F 1 22 ? 37.835 -26.787 45.091 1.00 22.33 0 GLY F CA 1
ATOM 6789 C C . GLY F 1 22 ? 39.294 -26.689 44.696 1.00 21.05 0 GLY F C 1
ATOM 6790 O O . GLY F 1 22 ? 39.592 -26.663 43.503 1.00 21.11 0 GLY F O 1
ATOM 6791 N N . PHE F 1 23 ? 40.204 -26.620 45.677 1.00 19.46 1 PHE F N 1
ATOM 6792 C CA . PHE F 1 23 ? 41.559 -26.186 45.408 1.00 18.62 1 PHE F CA 1
ATOM 6793 C C . PHE F 1 23 ? 42.284 -27.189 44.514 1.00 17.73 1 PHE F C 1
ATOM 6794 O O . PHE F 1 23 ? 42.909 -26.822 43.503 1.00 16.06 1 PHE F O 1
ATOM 6802 N N . LYS F 1 24 ? 42.208 -28.465 44.873 1.00 16.58 2 LYS F N 1
ATOM 6803 C CA . LYS F 1 24 ? 42.887 -29.487 44.102 1.00 17.00 2 LYS F CA 1
ATOM 6804 C C . LYS F 1 24 ? 42.359 -29.575 42.667 1.00 16.13 2 LYS F C 1
ATOM 6805 O O . LYS F 1 24 ? 43.132 -29.627 41.717 1.00 16.51 2 LYS F O 1
ATOM 6811 N N . ASP F 1 25 ? 41.038 -29.548 42.515 1.00 15.25 3 ASP F N 1
ATOM 6812 C CA . ASP F 1 25 ? 40.392 -29.623 41.205 1.00 14.64 3 ASP F CA 1
ATOM 6813 C C . ASP F 1 25 ? 40.791 -28.398 40.361 1.00 14.24 3 ASP F C 1
ATOM 6814 O O . ASP F 1 25 ? 41.146 -28.517 39.193 1.00 13.28 3 ASP F O 1
ATOM 6819 N N . LEU F 1 26 ? 40.727 -27.210 40.976 1.00 13.61 4 LEU F N 1
ATOM 6820 C CA . LEU F 1 26 ? 41.079 -25.982 40.259 1.00 14.17 4 LEU F CA 1
ATOM 6821 C C . LEU F 1 26 ? 42.549 -25.972 39.813 1.00 14.25 4 LEU F C 1
ATOM 6822 O O . LEU F 1 26 ? 42.839 -25.582 38.696 1.00 14.33 4 LEU F O 1
ATOM 6827 N N . THR F 1 27 ? 43.451 -26.363 40.707 1.00 14.97 5 THR F N 1
ATOM 6828 C CA . THR F 1 27 ? 44.873 -26.431 40.403 1.00 15.86 5 THR F CA 1
ATOM 6829 C C . THR F 1 27 ? 45.130 -27.376 39.217 1.00 15.97 5 THR F C 1
ATOM 6830 O O . THR F 1 27 ? 45.855 -27.030 38.277 1.00 15.62 5 THR F O 1
ATOM 6834 N N . MET F 1 28 ? 44.481 -28.546 39.229 1.00 15.52 6 MET F N 1
ATOM 6835 C CA . MET F 1 28 ? 44.603 -29.492 38.112 1.00 15.55 6 MET F CA 1
ATOM 6836 C C . MET F 1 28 ? 44.047 -28.942 36.794 1.00 14.84 6 MET F C 1
ATOM 6837 O O . MET F 1 28 ? 44.655 -29.144 35.746 1.00 13.99 6 MET F O 1
ATOM 6842 N N . LEU F 1 29 ? 42.906 -28.246 36.870 1.00 14.70 7 LEU F N 1
ATOM 6843 C CA . LEU F 1 29 ? 42.280 -27.626 35.715 1.00 15.20 7 LEU F CA 1
ATOM 6844 C C . LEU F 1 29 ? 43.194 -26.569 35.108 1.00 15.59 7 LEU F C 1
ATOM 6845 O O . LEU F 1 29 ? 43.391 -26.541 33.898 1.00 15.01 7 LEU F O 1
ATOM 6850 N N . LEU F 1 30 ? 43.769 -25.718 35.967 1.00 16.81 8 LEU F N 1
ATOM 6851 C CA . LEU F 1 30 ? 44.654 -24.642 35.523 1.00 17.69 8 LEU F CA 1
ATOM 6852 C C . LEU F 1 30 ? 45.941 -25.211 34.879 1.00 18.62 8 LEU F C 1
ATOM 6853 O O . LEU F 1 30 ? 46.389 -24.716 33.850 1.00 18.80 8 LEU F O 1
ATOM 6858 N N . ASP F 1 31 ? 46.502 -26.275 35.459 1.00 19.50 9 ASP F N 1
ATOM 6859 C CA . ASP F 1 31 ? 47.693 -26.922 34.896 1.00 20.76 9 ASP F CA 1
ATOM 6860 C C . ASP F 1 31 ? 47.436 -27.549 33.538 1.00 20.44 9 ASP F C 1
ATOM 6861 O O . ASP F 1 31 ? 48.273 -27.473 32.643 1.00 20.72 9 ASP F O 1
ATOM 6866 N N . GLU F 1 32 ? 46.264 -28.160 33.396 1.00 20.39 10 GLU F N 1
ATOM 6867 C CA . GLU F 1 32 ? 45.799 -28.712 32.135 1.00 21.14 10 GLU F CA 1
ATOM 6868 C C . GLU F 1 32 ? 45.704 -27.619 31.064 1.00 19.69 10 GLU F C 1
ATOM 6869 O O . GLU F 1 32 ? 46.215 -27.754 29.944 1.00 18.26 10 GLU F O 1
ATOM 6875 N N . LEU F 1 33 ? 45.028 -26.524 31.422 1.00 18.23 11 LEU F N 1
ATOM 6876 C CA . LEU F 1 33 ? 44.863 -25.404 30.506 1.00 17.81 11 LEU F CA 1
ATOM 6877 C C . LEU F 1 33 ? 46.204 -24.787 30.109 1.00 18.51 11 LEU F C 1
ATOM 6878 O O . LEU F 1 33 ? 46.415 -24.480 28.934 1.00 17.61 11 LEU F O 1
ATOM 6883 N N . LYS F 1 34 ? 47.112 -24.613 31.075 1.00 19.87 12 LYS F N 1
ATOM 6884 C CA . LYS F 1 34 ? 48.462 -24.132 30.794 1.00 21.85 12 LYS F CA 1
ATOM 6885 C C . LYS F 1 34 ? 49.127 -24.998 29.744 1.00 23.48 12 LYS F C 1
ATOM 6886 O O . LYS F 1 34 ? 49.647 -24.472 28.763 1.00 24.14 12 LYS F O 1
ATOM 6892 N N . ASP F 1 35 ? 49.069 -26.317 29.947 1.00 23.96 13 ASP F N 1
ATOM 6893 C CA . ASP F 1 35 ? 49.659 -27.292 29.032 1.00 25.50 13 ASP F CA 1
ATOM 6894 C C . ASP F 1 35 ? 49.089 -27.283 27.618 1.00 26.48 13 ASP F C 1
ATOM 6895 O O . ASP F 1 35 ? 49.780 -27.677 26.697 1.00 27.50 13 ASP F O 1
ATOM 6900 N N . MET F 1 36 ? 47.838 -26.845 27.452 1.00 27.14 14 MET F N 1
ATOM 6901 C CA . MET F 1 36 ? 47.271 -26.695 26.119 1.00 28.14 14 MET F CA 1
ATOM 6902 C C . MET F 1 36 ? 47.323 -25.258 25.574 1.00 26.14 14 MET F C 1
ATOM 6903 O O . MET F 1 36 ? 46.614 -24.932 24.646 1.00 26.47 14 MET F O 1
ATOM 6908 N N . SER F 1 37 ? 48.211 -24.430 26.144 1.00 23.97 15 SER F N 1
ATOM 6909 C CA . SER F 1 37 ? 48.416 -23.019 25.751 1.00 22.89 15 SER F CA 1
ATOM 6910 C C . SER F 1 37 ? 47.146 -22.176 25.738 1.00 21.14 15 SER F C 1
ATOM 6911 O O . SER F 1 37 ? 46.958 -21.303 24.900 1.00 20.66 15 SER F O 1
ATOM 6914 N N . PHE F 1 38 ? 46.265 -22.432 26.700 1.00 18.78 16 PHE F N 1
ATOM 6915 C CA . PHE F 1 38 ? 45.009 -21.712 26.784 1.00 17.77 16 PHE F CA 1
ATOM 6916 C C . PHE F 1 38 ? 45.184 -20.267 27.248 1.00 17.83 16 PHE F C 1
ATOM 6917 O O . PHE F 1 38 ? 44.362 -19.418 26.898 1.00 17.91 16 PHE F O 1
ATOM 6925 N N . PHE F 1 39 ? 46.231 -20.008 28.042 1.00 18.56 17 PHE F N 1
ATOM 6926 C CA . PHE F 1 39 ? 46.480 -18.693 28.647 1.00 18.99 17 PHE F CA 1
ATOM 6927 C C . PHE F 1 39 ? 47.592 -17.988 27.895 1.00 19.80 17 PHE F C 1
ATOM 6928 O O . PHE F 1 39 ? 48.738 -18.431 27.941 1.00 20.13 17 PHE F O 1
ATOM 6936 N N . ASN F 1 40 ? 47.258 -16.895 27.205 1.00 20.35 18 ASN F N 1
ATOM 6937 C CA . ASN F 1 40 ? 48.234 -16.183 26.370 1.00 21.17 18 ASN F CA 1
ATOM 6938 C C . ASN F 1 40 ? 48.548 -14.816 26.917 1.00 21.16 18 ASN F C 1
ATOM 6939 O O . ASN F 1 40 ? 47.641 -14.124 27.376 1.00 20.31 18 ASN F O 1
ATOM 6944 N N . LYS F 1 41 ? 49.829 -14.432 26.860 1.00 21.37 19 LYS F N 1
ATOM 6945 C CA . LYS F 1 41 ? 50.274 -13.132 27.335 1.00 22.26 19 LYS F CA 1
ATOM 6946 C C . LYS F 1 41 ? 49.424 -12.059 26.671 1.00 21.33 19 LYS F C 1
ATOM 6947 O O . LYS F 1 41 ? 49.226 -12.080 25.461 1.00 19.98 19 LYS F O 1
ATOM 6953 N N . GLY F 1 42 ? 48.881 -11.155 27.491 1.00 21.24 20 GLY F N 1
ATOM 6954 C CA . GLY F 1 42 ? 48.100 -10.034 27.007 1.00 21.07 20 GLY F CA 1
ATOM 6955 C C . GLY F 1 42 ? 46.624 -10.282 26.756 1.00 20.66 20 GLY F C 1
ATOM 6956 O O . GLY F 1 42 ? 45.898 -9.327 26.529 1.00 22.36 20 GLY F O 1
ATOM 6957 N N . ASP F 1 43 ? 46.176 -11.547 26.788 1.00 19.18 21 ASP F N 1
ATOM 6958 C CA . ASP F 1 43 ? 44.755 -11.857 26.664 1.00 18.68 21 ASP F CA 1
ATOM 6959 C C . ASP F 1 43 ? 44.077 -11.533 28.001 1.00 17.48 21 ASP F C 1
ATOM 6960 O O . ASP F 1 43 ? 44.721 -11.586 29.058 1.00 18.06 21 ASP F O 1
ATOM 6965 N N . ILE F 1 44 ? 42.775 -11.242 27.934 1.00 16.56 22 ILE F N 1
ATOM 6966 C CA . ILE F 1 44 ? 41.881 -11.287 29.081 1.00 16.59 22 ILE F CA 1
ATOM 6967 C C . ILE F 1 44 ? 41.072 -12.590 29.048 1.00 15.60 22 ILE F C 1
ATOM 6968 O O . ILE F 1 44 ? 40.510 -12.976 28.006 1.00 14.71 22 ILE F O 1
ATOM 6973 N N . CYS F 1 45 ? 41.000 -13.268 30.205 1.00 15.18 23 CYS F N 1
ATOM 6974 C CA . CYS F 1 45 ? 40.179 -14.439 30.398 1.00 14.54 23 CYS F CA 1
ATOM 6975 C C . CYS F 1 45 ? 39.078 -14.115 31.397 1.00 13.68 23 CYS F C 1
ATOM 6976 O O . CYS F 1 45 ? 39.367 -13.662 32.508 1.00 12.16 23 CYS F O 1
ATOM 6979 N N . LEU F 1 46 ? 37.819 -14.313 31.001 1.00 13.70 24 LEU F N 1
ATOM 6980 C CA . LEU F 1 46 ? 36.663 -14.025 31.823 1.00 13.79 24 LEU F CA 1
ATOM 6981 C C . LEU F 1 46 ? 36.350 -15.227 32.701 1.00 14.14 24 LEU F C 1
ATOM 6982 O O . LEU F 1 46 ? 36.284 -16.354 32.213 1.00 12.44 24 LEU F O 1
ATOM 6987 N N . ILE F 1 47 ? 36.167 -14.953 33.999 1.00 12.95 25 ILE F N 1
ATOM 6988 C CA . ILE F 1 47 ? 35.742 -15.942 34.987 1.00 13.24 25 ILE F CA 1
ATOM 6989 C C . ILE F 1 47 ? 34.302 -15.692 35.400 1.00 14.05 25 ILE F C 1
ATOM 6990 O O . ILE F 1 47 ? 33.936 -14.588 35.848 1.00 12.28 25 ILE F O 1
ATOM 6995 N N . GLY F 1 48 ? 33.481 -16.729 35.259 1.00 15.19 26 GLY F N 1
ATOM 6996 C CA . GLY F 1 48 ? 32.122 -16.804 35.757 1.00 18.17 26 GLY F CA 1
ATOM 6997 C C . GLY F 1 48 ? 32.182 -17.811 36.891 1.00 22.92 26 GLY F C 1
ATOM 6998 O O . GLY F 1 48 ? 32.698 -18.930 36.734 1.00 23.25 26 GLY F O 1
ATOM 6999 N N . CYS F 1 49 ? 31.714 -17.401 38.073 1.00 26.52 27 CYS F N 1
ATOM 7000 C CA . CYS F 1 49 ? 31.773 -18.305 39.199 1.00 28.82 27 CYS F CA 1
ATOM 7001 C C . CYS F 1 49 ? 30.582 -18.191 40.114 1.00 30.19 27 CYS F C 1
ATOM 7002 O O . CYS F 1 49 ? 30.028 -17.090 40.287 1.00 31.95 27 CYS F O 1
ATOM 7005 N N . SER F 1 50 ? 30.171 -19.361 40.625 1.00 28.61 28 SER F N 1
ATOM 7006 C CA . SER F 1 50 ? 29.227 -19.511 41.708 1.00 30.52 28 SER F CA 1
ATOM 7007 C C . SER F 1 50 ? 29.904 -20.395 42.759 1.00 29.36 28 SER F C 1
ATOM 7008 O O . SER F 1 50 ? 30.024 -21.602 42.575 1.00 29.06 28 SER F O 1
ATOM 7011 N N . THR F 1 51 ? 30.375 -19.761 43.843 1.00 29.30 29 THR F N 1
ATOM 7012 C CA . THR F 1 51 ? 31.086 -20.453 44.904 1.00 29.39 29 THR F CA 1
ATOM 7013 C C . THR F 1 51 ? 30.160 -21.411 45.649 1.00 28.87 29 THR F C 1
ATOM 7014 O O . THR F 1 51 ? 30.614 -22.418 46.181 1.00 29.18 29 THR F O 1
ATOM 7018 N N . SER F 1 52 ? 28.859 -21.099 45.692 1.00 27.94 30 SER F N 1
ATOM 7019 C CA . SER F 1 52 ? 27.916 -21.996 46.338 1.00 28.75 30 SER F CA 1
ATOM 7020 C C . SER F 1 52 ? 27.839 -23.318 45.577 1.00 27.81 30 SER F C 1
ATOM 7021 O O . SER F 1 52 ? 27.719 -24.362 46.198 1.00 26.18 30 SER F O 1
ATOM 7024 N N . GLU F 1 53 ? 27.970 -23.277 44.241 1.00 26.77 31 GLU F N 1
ATOM 7025 C CA . GLU F 1 53 ? 27.978 -24.499 43.456 1.00 26.45 31 GLU F CA 1
ATOM 7026 C C . GLU F 1 53 ? 29.208 -25.352 43.789 1.00 24.52 31 GLU F C 1
ATOM 7027 O O . GLU F 1 53 ? 29.121 -26.589 43.826 1.00 23.18 31 GLU F O 1
ATOM 7033 N N . VAL F 1 54 ? 30.350 -24.696 44.034 1.00 22.58 32 VAL F N 1
ATOM 7034 C CA . VAL F 1 54 ? 31.591 -25.402 44.375 1.00 22.59 32 VAL F CA 1
ATOM 7035 C C . VAL F 1 54 ? 31.412 -26.245 45.639 1.00 23.17 32 VAL F C 1
ATOM 7036 O O . VAL F 1 54 ? 31.847 -27.391 45.712 1.00 21.22 32 VAL F O 1
ATOM 7040 N N . ILE F 1 55 ? 30.747 -25.643 46.626 1.00 25.64 33 ILE F N 1
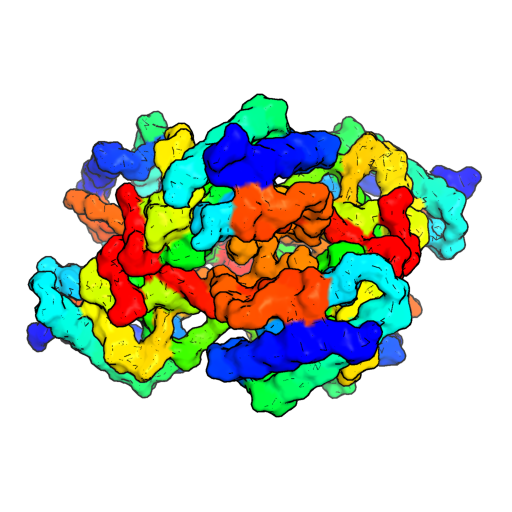ATOM 7041 C CA . ILE F 1 55 ? 30.579 -26.283 47.928 1.00 27.99 33 ILE F CA 1
ATOM 7042 C C . ILE F 1 55 ? 29.350 -27.178 47.922 1.00 29.00 33 ILE F C 1
ATOM 7043 O O . ILE F 1 55 ? 29.332 -28.153 48.618 1.00 28.68 33 ILE F O 1
ATOM 7048 N N . GLY F 1 56 ? 28.330 -26.837 47.128 1.00 30.60 34 GLY F N 1
ATOM 7049 C CA . GLY F 1 56 ? 26.956 -27.312 47.341 1.00 32.42 34 GLY F CA 1
ATOM 7050 C C . GLY F 1 56 ? 25.873 -26.235 47.143 1.00 33.58 34 GLY F C 1
ATOM 7051 O O . GLY F 1 56 ? 25.205 -25.740 48.083 1.00 37.14 34 GLY F O 1
ATOM 7052 N N . SER F 1 64 ? 31.663 -18.827 51.650 1.00 26.94 42 SER F N 1
ATOM 7053 C CA . SER F 1 64 ? 31.679 -18.492 50.214 1.00 25.10 42 SER F CA 1
ATOM 7054 C C . SER F 1 64 ? 32.855 -17.564 49.901 1.00 23.50 42 SER F C 1
ATOM 7055 O O . SER F 1 64 ? 33.476 -17.683 48.846 1.00 24.55 42 SER F O 1
ATOM 7058 N N . MET F 1 65 ? 33.174 -16.639 50.819 1.00 21.91 43 MET F N 1
ATOM 7059 C CA . MET F 1 65 ? 34.319 -15.747 50.627 1.00 21.27 43 MET F CA 1
ATOM 7060 C C . MET F 1 65 ? 35.663 -16.492 50.724 1.00 19.85 43 MET F C 1
ATOM 7061 O O . MET F 1 65 ? 36.622 -16.115 50.061 1.00 17.91 43 MET F O 1
ATOM 7066 N N . GLU F 1 66 ? 35.718 -17.561 51.531 1.00 19.54 44 GLU F N 1
ATOM 7067 C CA . GLU F 1 66 ? 36.896 -18.421 51.588 1.00 19.65 44 GLU F CA 1
ATOM 7068 C C . GLU F 1 66 ? 37.148 -19.145 50.254 1.00 18.35 44 GLU F C 1
ATOM 7069 O O . GLU F 1 66 ? 38.280 -19.228 49.785 1.00 17.49 44 GLU F O 1
ATOM 7075 N N . VAL F 1 67 ? 36.083 -19.662 49.644 1.00 18.11 45 VAL F N 1
ATOM 7076 C CA . VAL F 1 67 ? 36.197 -20.275 48.329 1.00 18.26 45 VAL F CA 1
ATOM 7077 C C . VAL F 1 67 ? 36.657 -19.233 47.303 1.00 17.63 45 VAL F C 1
ATOM 7078 O O . VAL F 1 67 ? 37.539 -19.501 46.474 1.00 18.69 45 VAL F O 1
ATOM 7082 N N . ALA F 1 68 ? 36.049 -18.039 47.354 1.00 16.62 46 ALA F N 1
ATOM 7083 C CA . ALA F 1 68 ? 36.416 -16.964 46.440 1.00 15.30 46 ALA F CA 1
ATOM 7084 C C . ALA F 1 68 ? 37.906 -16.649 46.543 1.00 14.47 46 ALA F C 1
ATOM 7085 O O . ALA F 1 68 ? 38.587 -16.483 45.543 1.00 13.78 46 ALA F O 1
ATOM 7087 N N . GLU F 1 69 ? 38.403 -16.554 47.776 1.00 14.28 47 GLU F N 1
ATOM 7088 C CA . GLU F 1 69 ? 39.809 -16.303 48.047 1.00 14.64 47 GLU F CA 1
ATOM 7089 C C . GLU F 1 69 ? 40.737 -17.314 47.380 1.00 14.48 47 GLU F C 1
ATOM 7090 O O . GLU F 1 69 ? 41.735 -16.951 46.755 1.00 13.54 47 GLU F O 1
ATOM 7096 N N . THR F 1 70 ? 40.410 -18.599 47.549 1.00 15.20 48 THR F N 1
ATOM 7097 C CA . THR F 1 70 ? 41.229 -19.666 47.007 1.00 15.48 48 THR F CA 1
ATOM 7098 C C . THR F 1 70 ? 41.275 -19.585 45.468 1.00 14.33 48 THR F C 1
ATOM 7099 O O . THR F 1 70 ? 42.347 -19.706 44.883 1.00 13.59 48 THR F O 1
ATOM 7103 N N . ILE F 1 71 ? 40.118 -19.337 44.846 1.00 14.26 49 ILE F N 1
ATOM 7104 C CA . ILE F 1 71 ? 40.008 -19.216 43.397 1.00 14.17 49 ILE F CA 1
ATOM 7105 C C . ILE F 1 71 ? 40.802 -18.015 42.902 1.00 13.58 49 ILE F C 1
ATOM 7106 O O . ILE F 1 71 ? 41.605 -18.117 41.985 1.00 13.24 49 ILE F O 1
ATOM 7111 N N . PHE F 1 72 ? 40.574 -16.861 43.532 1.00 13.39 50 PHE F N 1
ATOM 7112 C CA . PHE F 1 72 ? 41.249 -15.641 43.142 1.00 12.92 50 PHE F CA 1
ATOM 7113 C C . PHE F 1 72 ? 42.769 -15.807 43.206 1.00 12.83 50 PHE F C 1
ATOM 7114 O O . PHE F 1 72 ? 43.483 -15.387 42.274 1.00 12.99 50 PHE F O 1
ATOM 7122 N N . ASN F 1 73 ? 43.258 -16.404 44.293 1.00 12.90 51 ASN F N 1
ATOM 7123 C CA . ASN F 1 73 ? 44.692 -16.574 44.517 1.00 13.13 51 ASN F CA 1
ATOM 7124 C C . ASN F 1 73 ? 45.333 -17.541 43.523 1.00 13.56 51 ASN F C 1
ATOM 7125 O O . ASN F 1 73 ? 46.449 -17.295 43.069 1.00 13.77 51 ASN F O 1
ATOM 7130 N N . ALA F 1 74 ? 44.629 -18.631 43.196 1.00 13.91 52 ALA F N 1
ATOM 7131 C CA . ALA F 1 74 ? 45.102 -19.595 42.187 1.00 13.97 52 ALA F CA 1
ATOM 7132 C C . ALA F 1 74 ? 45.208 -18.943 40.801 1.00 14.15 52 ALA F C 1
ATOM 7133 O O . ALA F 1 74 ? 46.190 -19.160 40.088 1.00 13.58 52 ALA F O 1
ATOM 7135 N N . LEU F 1 75 ? 44.200 -18.128 40.454 1.00 14.56 53 LEU F N 1
ATOM 7136 C CA . LEU F 1 75 ? 44.163 -17.430 39.174 1.00 14.96 53 LEU F CA 1
ATOM 7137 C C . LEU F 1 75 ? 45.298 -16.419 39.113 1.00 15.70 53 LEU F C 1
ATOM 7138 O O . LEU F 1 75 ? 45.936 -16.254 38.071 1.00 15.57 53 LEU F O 1
ATOM 7143 N N . ASP F 1 76 ? 45.574 -15.764 40.245 1.00 16.78 54 ASP F N 1
ATOM 7144 C CA . ASP F 1 76 ? 46.643 -14.791 40.277 1.00 17.63 54 ASP F CA 1
ATOM 7145 C C . ASP F 1 76 ? 48.027 -15.402 39.992 1.00 17.29 54 ASP F C 1
ATOM 7146 O O . ASP F 1 76 ? 48.854 -14.787 39.319 1.00 16.98 54 ASP F O 1
ATOM 7151 N N . VAL F 1 77 ? 48.267 -16.614 40.497 1.00 16.49 55 VAL F N 1
ATOM 7152 C CA . VAL F 1 77 ? 49.507 -17.327 40.210 1.00 16.52 55 VAL F CA 1
ATOM 7153 C C . VAL F 1 77 ? 49.650 -17.536 38.692 1.00 16.19 55 VAL F C 1
ATOM 7154 O O . VAL F 1 77 ? 50.715 -17.307 38.139 1.00 15.76 55 VAL F O 1
ATOM 7158 N N . VAL F 1 78 ? 48.564 -17.962 38.045 1.00 16.37 56 VAL F N 1
ATOM 7159 C CA . VAL F 1 78 ? 48.544 -18.212 36.599 1.00 17.22 56 VAL F CA 1
ATOM 7160 C C . VAL F 1 78 ? 48.835 -16.924 35.841 1.00 17.96 56 VAL F C 1
ATOM 7161 O O . VAL F 1 78 ? 49.574 -16.916 34.857 1.00 17.92 56 VAL F O 1
ATOM 7165 N N . SER F 1 79 ? 48.252 -15.830 36.325 1.00 18.78 57 SER F N 1
ATOM 7166 C CA . SER F 1 79 ? 48.422 -14.529 35.734 1.00 19.62 57 SER F CA 1
ATOM 7167 C C . SER F 1 79 ? 49.905 -14.131 35.689 1.00 20.64 57 SER F C 1
ATOM 7168 O O . SER F 1 79 ? 50.400 -13.683 34.657 1.00 20.29 57 SER F O 1
ATOM 7171 N N . LYS F 1 80 ? 50.618 -14.337 36.800 1.00 22.10 58 LYS F N 1
ATOM 7172 C CA . LYS F 1 80 ? 52.035 -13.996 36.898 1.00 22.75 58 LYS F CA 1
ATOM 7173 C C . LYS F 1 80 ? 52.925 -14.900 36.062 1.00 22.67 58 LYS F C 1
ATOM 7174 O O . LYS F 1 80 ? 53.973 -14.471 35.594 1.00 22.93 58 LYS F O 1
ATOM 7180 N N . GLU F 1 81 ? 52.505 -16.157 35.892 1.00 22.98 59 GLU F N 1
ATOM 7181 C CA . GLU F 1 81 ? 53.254 -17.146 35.112 1.00 23.33 59 GLU F CA 1
ATOM 7182 C C . GLU F 1 81 ? 53.072 -16.986 33.605 1.00 22.29 59 GLU F C 1
ATOM 7183 O O . GLU F 1 81 ? 54.006 -17.214 32.852 1.00 23.19 59 GLU F O 1
ATOM 7189 N N . THR F 1 82 ? 51.863 -16.606 33.177 1.00 20.62 60 THR F N 1
ATOM 7190 C CA . THR F 1 82 ? 51.495 -16.583 31.758 1.00 19.49 60 THR F CA 1
ATOM 7191 C C . THR F 1 82 ? 51.301 -15.201 31.145 1.00 19.01 60 THR F C 1
ATOM 7192 O O . THR F 1 82 ? 51.297 -15.072 29.924 1.00 18.59 60 THR F O 1
ATOM 7196 N N . GLY F 1 83 ? 51.104 -14.180 31.993 1.00 18.45 61 GLY F N 1
ATOM 7197 C CA . GLY F 1 83 ? 50.813 -12.829 31.553 1.00 17.82 61 GLY F CA 1
ATOM 7198 C C . GLY F 1 83 ? 49.391 -12.607 31.071 1.00 17.49 61 GLY F C 1
ATOM 7199 O O . GLY F 1 83 ? 49.104 -11.561 30.490 1.00 19.16 61 GLY F O 1
ATOM 7200 N N . VAL F 1 84 ? 48.501 -13.582 31.297 1.00 16.51 62 VAL F N 1
ATOM 7201 C CA . VAL F 1 84 ? 47.084 -13.416 31.054 1.00 16.05 62 VAL F CA 1
ATOM 7202 C C . VAL F 1 84 ? 46.532 -12.607 32.229 1.00 15.70 62 VAL F C 1
ATOM 7203 O O . VAL F 1 84 ? 47.115 -12.594 33.298 1.00 15.35 62 VAL F O 1
ATOM 7207 N N . THR F 1 85 ? 45.429 -11.883 32.012 1.00 15.54 63 THR F N 1
ATOM 7208 C CA . THR F 1 85 ? 44.744 -11.181 33.088 1.00 15.68 63 THR F CA 1
ATOM 7209 C C . THR F 1 85 ? 43.328 -11.685 33.116 1.00 14.80 63 THR F C 1
ATOM 7210 O O . THR F 1 85 ? 42.827 -12.241 32.123 1.00 15.48 63 THR F O 1
ATOM 7214 N N . PHE F 1 86 ? 42.696 -11.552 34.288 1.00 12.80 64 PHE F N 1
ATOM 7215 C CA . PHE F 1 86 ? 41.379 -12.076 34.526 1.00 12.17 64 PHE F CA 1
ATOM 7216 C C . PHE F 1 86 ? 40.362 -10.984 34.726 1.00 12.71 64 PHE F C 1
ATOM 7217 O O . PHE F 1 86 ? 40.664 -9.940 35.306 1.00 12.55 64 PHE F O 1
ATOM 7225 N N . ALA F 1 87 ? 39.150 -11.244 34.243 1.00 12.99 65 ALA F N 1
ATOM 7226 C CA . ALA F 1 87 ? 37.977 -10.401 34.402 1.00 13.33 65 ALA F CA 1
ATOM 7227 C C . ALA F 1 87 ? 36.945 -11.235 35.100 1.00 13.68 65 ALA F C 1
ATOM 7228 O O . ALA F 1 87 ? 36.832 -12.428 34.818 1.00 14.42 65 ALA F O 1
ATOM 7230 N N . PHE F 1 88 ? 36.202 -10.635 36.026 1.00 12.54 66 PHE F N 1
ATOM 7231 C CA . PHE F 1 88 ? 35.273 -11.351 36.874 1.00 11.74 66 PHE F CA 1
ATOM 7232 C C . PHE F 1 88 ? 33.842 -10.925 36.654 1.00 12.42 66 PHE F C 1
ATOM 7233 O O . PHE F 1 88 ? 33.468 -9.785 36.944 1.00 12.12 66 PHE F O 1
ATOM 7241 N N . GLN F 1 89 ? 33.027 -11.838 36.121 1.00 11.93 67 GLN F N 1
ATOM 7242 C CA . GLN F 1 89 ? 31.617 -11.575 35.903 1.00 12.67 67 GLN F CA 1
ATOM 7243 C C . GLN F 1 89 ? 30.842 -11.501 37.205 1.00 13.21 67 GLN F C 1
ATOM 7244 O O . GLN F 1 89 ? 30.969 -12.378 38.052 1.00 12.26 67 GLN F O 1
ATOM 7250 N N . GLY F 1 90 ? 30.005 -10.466 37.355 1.00 13.48 68 GLY F N 1
ATOM 7251 C CA . GLY F 1 90 ? 29.122 -10.361 38.520 1.00 14.46 68 GLY F CA 1
ATOM 7252 C C . GLY F 1 90 ? 27.826 -11.104 38.194 1.00 15.22 68 GLY F C 1
ATOM 7253 O O . GLY F 1 90 ? 27.551 -11.435 37.035 1.00 15.05 68 GLY F O 1
ATOM 7254 N N . CYS F 1 91 ? 27.009 -11.354 39.201 1.00 15.58 69 CYS F N 1
ATOM 7255 C CA . CYS F 1 91 ? 25.747 -12.033 39.006 1.00 17.40 69 CYS F CA 1
ATOM 7256 C C . CYS F 1 91 ? 24.703 -11.137 38.316 1.00 17.19 69 CYS F C 1
ATOM 7257 O O . CYS F 1 91 ? 24.958 -9.921 38.054 1.00 16.19 69 CYS F O 1
ATOM 7260 N N . GLU F 1 92 ? 23.537 -11.721 38.038 1.00 16.43 70 GLU F N 1
ATOM 7261 C CA . GLU F 1 92 ? 22.484 -11.062 37.304 1.00 16.82 70 GLU F CA 1
ATOM 7262 C C . GLU F 1 92 ? 21.892 -9.840 38.046 1.00 14.70 70 GLU F C 1
ATOM 7263 O O . GLU F 1 92 ? 21.303 -8.984 37.401 1.00 13.16 70 GLU F O 1
ATOM 7269 N N . HIS F 1 93 ? 22.037 -9.789 39.375 1.00 13.14 71 HIS F N 1
ATOM 7270 C CA . HIS F 1 93 ? 21.514 -8.630 40.149 1.00 12.66 71 HIS F CA 1
ATOM 7271 C C . HIS F 1 93 ? 22.263 -7.364 39.719 1.00 12.37 71 HIS F C 1
ATOM 7272 O O . HIS F 1 93 ? 21.652 -6.285 39.761 1.00 12.91 71 HIS F O 1
ATOM 7279 N N . ILE F 1 94 ? 23.531 -7.500 39.328 1.00 11.85 72 ILE F N 1
ATOM 7280 C CA . ILE F 1 94 ? 24.306 -6.334 38.805 1.00 11.81 72 ILE F CA 1
ATOM 7281 C C . ILE F 1 94 ? 24.419 -6.457 37.275 1.00 10.94 72 ILE F C 1
ATOM 7282 O O . ILE F 1 94 ? 25.433 -6.000 36.732 1.00 10.22 72 ILE F O 1
ATOM 7287 N N . ASN F 1 95 ? 23.440 -7.098 36.629 1.00 10.95 73 ASN F N 1
ATOM 7288 C CA . ASN F 1 95 ? 23.390 -7.161 35.138 1.00 11.70 73 ASN F CA 1
ATOM 7289 C C . ASN F 1 95 ? 24.647 -7.813 34.544 1.00 11.54 73 ASN F C 1
ATOM 7290 O O . ASN F 1 95 ? 25.039 -7.411 33.435 1.00 11.35 73 ASN F O 1
ATOM 7295 N N . ARG F 1 96 ? 25.221 -8.807 35.221 1.00 12.53 74 ARG F N 1
ATOM 7296 C CA . ARG F 1 96 ? 26.462 -9.474 34.770 1.00 12.13 74 ARG F CA 1
ATOM 7297 C C . ARG F 1 96 ? 27.555 -8.454 34.447 1.00 11.95 74 ARG F C 1
ATOM 7298 O O . ARG F 1 96 ? 28.374 -8.720 33.568 1.00 12.04 74 ARG F O 1
ATOM 7306 N N . ALA F 1 97 ? 27.576 -7.311 35.138 1.00 11.34 75 ALA F N 1
ATOM 7307 C CA . ALA F 1 97 ? 28.663 -6.367 34.933 1.00 11.45 75 ALA F CA 1
ATOM 7308 C C . ALA F 1 97 ? 29.979 -7.012 35.338 1.00 11.31 75 ALA F C 1
ATOM 7309 O O . ALA F 1 97 ? 30.005 -7.864 36.190 1.00 11.11 75 ALA F O 1
ATOM 7311 N N . ILE F 1 98 ? 31.078 -6.572 34.735 1.00 11.44 76 ILE F N 1
ATOM 7312 C CA . ILE F 1 98 ? 32.356 -7.256 34.800 1.00 12.11 76 ILE F CA 1
ATOM 7313 C C . ILE F 1 98 ? 33.387 -6.418 35.525 1.00 12.24 76 ILE F C 1
ATOM 7314 O O . ILE F 1 98 ? 33.627 -5.285 35.171 1.00 12.16 76 ILE F O 1
ATOM 7319 N N . THR F 1 99 ? 34.036 -7.020 36.524 1.00 12.47 77 THR F N 1
ATOM 7320 C CA . THR F 1 99 ? 35.116 -6.399 37.259 1.00 13.24 77 THR F CA 1
ATOM 7321 C C . THR F 1 99 ? 36.474 -6.712 36.645 1.00 13.32 77 THR F C 1
ATOM 7322 O O . THR F 1 99 ? 36.804 -7.880 36.424 1.00 13.09 77 THR F O 1
ATOM 7326 N N . ILE F 1 100 ? 37.242 -5.658 36.347 1.00 13.66 78 ILE F N 1
ATOM 7327 C CA . ILE F 1 100 ? 38.598 -5.755 35.794 1.00 14.75 78 ILE F CA 1
ATOM 7328 C C . ILE F 1 100 ? 39.533 -4.735 36.412 1.00 14.52 78 ILE F C 1
ATOM 7329 O O . ILE F 1 100 ? 39.077 -3.738 36.986 1.00 14.72 78 ILE F O 1
ATOM 7334 N N . GLU F 1 101 ? 40.838 -4.960 36.270 1.00 15.21 79 GLU F N 1
ATOM 7335 C CA . GLU F 1 101 ? 41.831 -3.960 36.638 1.00 17.15 79 GLU F CA 1
ATOM 7336 C C . GLU F 1 101 ? 41.725 -2.788 35.653 1.00 18.03 79 GLU F C 1
ATOM 7337 O O . GLU F 1 101 ? 41.539 -2.992 34.449 1.00 16.44 79 GLU F O 1
ATOM 7343 N N . LYS F 1 102 ? 41.861 -1.564 36.168 1.00 19.77 80 LYS F N 1
ATOM 7344 C CA . LYS F 1 102 ? 41.775 -0.376 35.325 1.00 21.52 80 LYS F CA 1
ATOM 7345 C C . LYS F 1 102 ? 42.815 -0.390 34.202 1.00 21.27 80 LYS F C 1
ATOM 7346 O O . LYS F 1 102 ? 42.528 0.040 33.092 1.00 19.94 80 LYS F O 1
ATOM 7352 N N . SER F 1 103 ? 44.006 -0.929 34.470 1.00 21.22 81 SER F N 1
ATOM 7353 C CA . SER F 1 103 ? 45.022 -1.095 33.441 1.00 23.06 81 SER F CA 1
ATOM 7354 C C . SER F 1 103 ? 44.537 -1.868 32.201 1.00 23.54 81 SER F C 1
ATOM 7355 O O . SER F 1 103 ? 45.120 -1.729 31.143 1.00 24.59 81 SER F O 1
ATOM 7358 N N . GLN F 1 104 ? 43.465 -2.667 32.339 1.00 23.40 82 GLN F N 1
ATOM 7359 C CA . GLN F 1 104 ? 42.851 -3.403 31.230 1.00 24.05 82 GLN F CA 1
ATOM 7360 C C . GLN F 1 104 ? 41.592 -2.748 30.631 1.00 22.99 82 GLN F C 1
ATOM 7361 O O . GLN F 1 104 ? 41.006 -3.255 29.665 1.00 22.59 82 GLN F O 1
ATOM 7367 N N . TYR F 1 105 ? 41.162 -1.635 31.209 1.00 21.86 83 TYR F N 1
ATOM 7368 C CA . TYR F 1 105 ? 40.018 -0.833 30.710 1.00 21.71 83 TYR F CA 1
ATOM 7369 C C . TYR F 1 105 ? 40.395 -0.216 29.362 1.00 20.37 83 TYR F C 1
ATOM 7370 O O . TYR F 1 105 ? 41.420 0.433 29.282 1.00 19.75 83 TYR F O 1
ATOM 7379 N N . ASN F 1 106 ? 39.578 -0.435 28.342 1.00 20.34 84 ASN F N 1
ATOM 7380 C CA . ASN F 1 106 ? 39.734 0.220 27.062 1.00 19.61 84 ASN F CA 1
ATOM 7381 C C . ASN F 1 106 ? 38.444 0.989 26.804 1.00 19.17 84 ASN F C 1
ATOM 7382 O O . ASN F 1 106 ? 37.411 0.392 26.498 1.00 17.45 84 ASN F O 1
ATOM 7387 N N . PRO F 1 107 ? 38.472 2.338 26.936 1.00 20.27 85 PRO F N 1
ATOM 7388 C CA . PRO F 1 107 ? 37.268 3.148 26.774 1.00 22.33 85 PRO F CA 1
ATOM 7389 C C . PRO F 1 107 ? 36.644 3.025 25.375 1.00 23.39 85 PRO F C 1
ATOM 7390 O O . PRO F 1 107 ? 35.463 3.279 25.256 1.00 25.98 85 PRO F O 1
ATOM 7394 N N . LEU F 1 108 ? 37.434 2.625 24.375 1.00 23.36 86 LEU F N 1
ATOM 7395 C CA . LEU F 1 108 ? 36.952 2.461 23.017 1.00 23.48 86 LEU F CA 1
ATOM 7396 C C . LEU F 1 108 ? 36.012 1.287 22.888 1.00 23.20 86 LEU F C 1
ATOM 7397 O O . LEU F 1 108 ? 35.148 1.289 22.027 1.00 23.64 86 LEU F O 1
ATOM 7402 N N . THR F 1 109 ? 36.205 0.257 23.712 1.00 21.29 87 THR F N 1
ATOM 7403 C CA . THR F 1 109 ? 35.434 -0.953 23.588 1.00 21.58 87 THR F CA 1
ATOM 7404 C C . THR F 1 109 ? 34.607 -1.280 24.826 1.00 20.49 87 THR F C 1
ATOM 7405 O O . THR F 1 109 ? 33.881 -2.247 24.813 1.00 21.50 87 THR F O 1
ATOM 7409 N N . MET F 1 110 ? 34.781 -0.509 25.899 1.00 19.08 88 MET F N 1
ATOM 7410 C CA . MET F 1 110 ? 34.151 -0.847 27.184 1.00 18.25 88 MET F CA 1
ATOM 7411 C C . MET F 1 110 ? 33.546 0.438 27.770 1.00 16.67 88 MET F C 1
ATOM 7412 O O . MET F 1 110 ? 33.975 1.551 27.443 1.00 16.84 88 MET F O 1
ATOM 7417 N N . GLU F 1 111 ? 32.560 0.266 28.658 1.00 16.23 89 GLU F N 1
ATOM 7418 C CA . GLU F 1 111 ? 31.875 1.360 29.293 1.00 16.94 89 GLU F CA 1
ATOM 7419 C C . GLU F 1 111 ? 31.845 1.140 30.791 1.00 15.63 89 GLU F C 1
ATOM 7420 O O . GLU F 1 111 ? 31.209 0.200 31.267 1.00 13.89 89 GLU F O 1
ATOM 7426 N N . GLU F 1 112 ? 32.530 2.025 31.521 1.00 15.27 90 GLU F N 1
ATOM 7427 C CA . GLU F 1 112 ? 32.526 1.988 32.972 1.00 15.43 90 GLU F CA 1
ATOM 7428 C C . GLU F 1 112 ? 31.107 2.199 33.505 1.00 13.68 90 GLU F C 1
ATOM 7429 O O . GLU F 1 112 ? 30.394 3.064 33.015 1.00 12.22 90 GLU F O 1
ATOM 7435 N N . VAL F 1 113 ? 30.740 1.416 34.538 1.00 12.03 91 VAL F N 1
ATOM 7436 C CA . VAL F 1 113 ? 29.495 1.590 35.256 1.00 11.84 91 VAL F CA 1
ATOM 7437 C C . VAL F 1 113 ? 29.820 1.699 36.763 1.00 12.26 91 VAL F C 1
ATOM 7438 O O . VAL F 1 113 ? 30.882 1.266 37.238 1.00 12.70 91 VAL F O 1
ATOM 7442 N N . SER F 1 114 ? 28.908 2.326 37.505 1.00 12.32 92 SER F N 1
ATOM 7443 C CA . SER F 1 114 ? 29.059 2.491 38.925 1.00 12.04 92 SER F CA 1
ATOM 7444 C C . SER F 1 114 ? 28.256 1.457 39.663 1.00 11.66 92 SER F C 1
ATOM 7445 O O . SER F 1 114 ? 27.034 1.464 39.635 1.00 10.58 92 SER F O 1
ATOM 7448 N N . VAL F 1 115 ? 28.989 0.581 40.342 1.00 11.98 93 VAL F N 1
ATOM 7449 C CA . VAL F 1 115 ? 28.446 -0.398 41.314 1.00 11.92 93 VAL F CA 1
ATOM 7450 C C . VAL F 1 115 ? 29.659 -0.987 41.983 1.00 11.89 93 VAL F C 1
ATOM 7451 O O . VAL F 1 115 ? 30.737 -1.028 41.404 1.00 12.09 93 VAL F O 1
ATOM 7455 N N . VAL F 1 116 ? 29.487 -1.450 43.224 1.00 12.29 94 VAL F N 1
ATOM 7456 C CA . VAL F 1 116 ? 30.540 -2.112 43.972 1.00 12.77 94 VAL F CA 1
ATOM 7457 C C . VAL F 1 116 ? 30.012 -3.509 44.284 1.00 12.65 94 VAL F C 1
ATOM 7458 O O . VAL F 1 116 ? 29.030 -3.671 45.012 1.00 12.45 94 VAL F O 1
ATOM 7462 N N . PRO F 1 117 ? 30.615 -4.554 43.673 1.00 12.79 95 PRO F N 1
ATOM 7463 C CA . PRO F 1 117 ? 30.143 -5.925 43.869 1.00 12.99 95 PRO F CA 1
ATOM 7464 C C . PRO F 1 117 ? 30.089 -6.258 45.362 1.00 12.83 95 PRO F C 1
ATOM 7465 O O . PRO F 1 117 ? 31.012 -5.915 46.069 1.00 12.96 95 PRO F O 1
ATOM 7469 N N . ASP F 1 118 ? 28.996 -6.893 45.782 1.00 14.06 96 ASP F N 1
ATOM 7470 C CA . ASP F 1 118 ? 28.756 -7.351 47.156 1.00 15.17 96 ASP F CA 1
ATOM 7471 C C . ASP F 1 118 ? 28.401 -8.841 47.088 1.00 15.61 96 ASP F C 1
ATOM 7472 O O . ASP F 1 118 ? 27.940 -9.316 46.066 1.00 13.98 96 ASP F O 1
ATOM 7477 N N . VAL F 1 119 ? 28.569 -9.560 48.204 1.00 15.58 97 VAL F N 1
ATOM 7478 C CA . VAL F 1 119 ? 28.265 -10.995 48.204 1.00 16.67 97 VAL F CA 1
ATOM 7479 C C . VAL F 1 119 ? 26.849 -11.287 47.735 1.00 17.03 97 VAL F C 1
ATOM 7480 O O . VAL F 1 119 ? 26.657 -12.195 46.927 1.00 17.36 97 VAL F O 1
ATOM 7484 N N . HIS F 1 120 ? 25.876 -10.479 48.182 1.00 17.94 98 HIS F N 1
ATOM 7485 C CA . HIS F 1 120 ? 24.481 -10.656 47.786 1.00 19.66 98 HIS F CA 1
ATOM 7486 C C . HIS F 1 120 ? 24.038 -9.816 46.578 1.00 20.38 98 HIS F C 1
ATOM 7487 O O . HIS F 1 120 ? 22.869 -9.769 46.250 1.00 23.64 98 HIS F O 1
ATOM 7494 N N . ALA F 1 121 ? 24.995 -9.205 45.890 1.00 19.28 99 ALA F N 1
ATOM 7495 C CA . ALA F 1 121 ? 24.711 -8.381 44.693 1.00 18.05 99 ALA F CA 1
ATOM 7496 C C . ALA F 1 121 ? 25.995 -8.239 43.940 1.00 16.47 99 ALA F C 1
ATOM 7497 O O . ALA F 1 121 ? 26.665 -7.211 43.966 1.00 17.31 99 ALA F O 1
ATOM 7499 N N . GLY F 1 122 ? 26.351 -9.316 43.244 1.00 15.63 100 GLY F N 1
ATOM 7500 C CA . GLY F 1 122 ? 27.615 -9.445 42.548 1.00 14.97 100 GLY F CA 1
ATOM 7501 C C . GLY F 1 122 ? 28.179 -10.856 42.669 1.00 14.28 100 GLY F C 1
ATOM 7502 O O . GLY F 1 122 ? 28.726 -11.381 41.721 1.00 13.55 100 GLY F O 1
ATOM 7503 N N . GLY F 1 123 ? 28.073 -11.427 43.871 1.00 14.06 101 GLY F N 1
ATOM 7504 C CA . GLY F 1 123 ? 28.591 -12.750 44.153 1.00 13.71 101 GLY F CA 1
ATOM 7505 C C . GLY F 1 123 ? 29.960 -12.688 44.777 1.00 13.02 101 GLY F C 1
ATOM 7506 O O . GLY F 1 123 ? 30.665 -11.693 44.687 1.00 12.25 101 GLY F O 1
ATOM 7507 N N . SER F 1 124 ? 30.348 -13.781 45.429 1.00 12.17 102 SER F N 1
ATOM 7508 C CA . SER F 1 124 ? 31.534 -13.790 46.255 1.00 12.04 102 SER F CA 1
ATOM 7509 C C . SER F 1 124 ? 32.821 -13.539 45.510 1.00 11.32 102 SER F C 1
ATOM 7510 O O . SER F 1 124 ? 33.701 -12.849 46.002 1.00 11.26 102 SER F O 1
ATOM 7513 N N . LEU F 1 125 ? 32.981 -14.138 44.323 1.00 11.42 103 LEU F N 1
ATOM 7514 C CA . LEU F 1 125 ? 34.252 -14.013 43.637 1.00 11.30 103 LEU F CA 1
ATOM 7515 C C . LEU F 1 125 ? 34.452 -12.593 43.104 1.00 10.93 103 LEU F C 1
ATOM 7516 O O . LEU F 1 125 ? 35.529 -12.027 43.242 1.00 10.87 103 LEU F O 1
ATOM 7521 N N . ALA F 1 126 ? 33.412 -12.023 42.498 1.00 10.96 104 ALA F N 1
ATOM 7522 C CA . ALA F 1 126 ? 33.508 -10.654 41.982 1.00 11.35 104 ALA F CA 1
ATOM 7523 C C . ALA F 1 126 ? 33.764 -9.683 43.137 1.00 10.91 104 ALA F C 1
ATOM 7524 O O . ALA F 1 126 ? 34.534 -8.715 43.006 1.00 11.51 104 ALA F O 1
ATOM 7526 N N . THR F 1 127 ? 33.130 -9.945 44.274 1.00 10.68 105 THR F N 1
ATOM 7527 C CA . THR F 1 127 ? 33.293 -9.126 45.477 1.00 10.12 105 THR F CA 1
ATOM 7528 C C . THR F 1 127 ? 34.722 -9.185 45.939 1.00 9.99 105 THR F C 1
ATOM 7529 O O . THR F 1 127 ? 35.369 -8.148 46.204 1.00 9.58 105 THR F O 1
ATOM 7533 N N . TYR F 1 128 ? 35.247 -10.408 46.064 1.00 10.13 106 TYR F N 1
ATOM 7534 C CA . TYR F 1 128 ? 36.633 -10.635 46.529 1.00 10.54 106 TYR F CA 1
ATOM 7535 C C . TYR F 1 128 ? 37.609 -9.972 45.557 1.00 10.94 106 TYR F C 1
ATOM 7536 O O . TYR F 1 128 ? 38.544 -9.299 46.004 1.00 11.18 106 TYR F O 1
ATOM 7545 N N . ALA F 1 129 ? 37.411 -10.180 44.258 1.00 11.14 107 ALA F N 1
ATOM 7546 C CA . ALA F 1 129 ? 38.273 -9.613 43.227 1.00 11.46 107 ALA F CA 1
ATOM 7547 C C . ALA F 1 129 ? 38.311 -8.095 43.321 1.00 12.10 107 ALA F C 1
ATOM 7548 O O . ALA F 1 129 ? 39.390 -7.504 43.360 1.00 12.16 107 ALA F O 1
ATOM 7550 N N . PHE F 1 130 ? 37.131 -7.472 43.406 1.00 12.78 108 PHE F N 1
ATOM 7551 C CA . PHE F 1 130 ? 37.040 -6.024 43.536 1.00 13.88 108 PHE F CA 1
ATOM 7552 C C . PHE F 1 130 ? 37.864 -5.529 44.715 1.00 14.03 108 PHE F C 1
ATOM 7553 O O . PHE F 1 130 ? 38.632 -4.579 44.575 1.00 13.22 108 PHE F O 1
ATOM 7561 N N . GLN F 1 131 ? 37.736 -6.200 45.875 1.00 15.08 109 GLN F N 1
ATOM 7562 C CA . GLN F 1 131 ? 38.413 -5.759 47.077 1.00 15.37 109 GLN F CA 1
ATOM 7563 C C . GLN F 1 131 ? 39.922 -5.964 47.056 1.00 15.40 109 GLN F C 1
ATOM 7564 O O . GLN F 1 131 ? 40.631 -5.319 47.809 1.00 15.04 109 GLN F O 1
ATOM 7570 N N . HIS F 1 132 ? 40.414 -6.888 46.223 1.00 15.23 110 HIS F N 1
ATOM 7571 C CA . HIS F 1 132 ? 41.830 -7.234 46.221 1.00 15.52 110 HIS F CA 1
ATOM 7572 C C . HIS F 1 132 ? 42.619 -6.829 44.989 1.00 16.25 110 HIS F C 1
ATOM 7573 O O . HIS F 1 132 ? 43.829 -7.028 44.942 1.00 16.74 110 HIS F O 1
ATOM 7580 N N . MET F 1 133 ? 41.941 -6.203 44.021 1.00 17.39 111 MET F N 1
ATOM 7581 C CA . MET F 1 133 ? 42.611 -5.589 42.883 1.00 18.28 111 MET F CA 1
ATOM 7582 C C . MET F 1 133 ? 43.297 -4.297 43.300 1.00 19.00 111 MET F C 1
ATOM 7583 O O . MET F 1 133 ? 42.881 -3.640 44.258 1.00 18.83 111 MET F O 1
ATOM 7588 N N . LYS F 1 134 ? 44.350 -3.934 42.560 1.00 20.04 112 LYS F N 1
ATOM 7589 C CA . LYS F 1 134 ? 45.070 -2.685 42.770 1.00 21.33 112 LYS F CA 1
ATOM 7590 C C . LYS F 1 134 ? 44.147 -1.488 42.483 1.00 21.25 112 LYS F C 1
ATOM 7591 O O . LYS F 1 134 ? 44.067 -0.554 43.270 1.00 20.87 112 LYS F O 1
ATOM 7597 N N . ASP F 1 135 ? 43.469 -1.529 41.332 1.00 21.98 113 ASP F N 1
ATOM 7598 C CA . ASP F 1 135 ? 42.640 -0.420 40.885 1.00 21.74 113 ASP F CA 1
ATOM 7599 C C . ASP F 1 135 ? 41.452 -0.931 40.077 1.00 19.80 113 ASP F C 1
ATOM 7600 O O . ASP F 1 135 ? 41.446 -0.850 38.848 1.00 19.65 113 ASP F O 1
ATOM 7605 N N . PRO F 1 136 ? 40.411 -1.470 40.747 1.00 18.35 114 PRO F N 1
ATOM 7606 C CA . PRO F 1 136 ? 39.308 -2.130 40.051 1.00 18.33 114 PRO F CA 1
ATOM 7607 C C . PRO F 1 136 ? 38.357 -1.147 39.367 1.00 17.66 114 PRO F C 1
ATOM 7608 O O . PRO F 1 136 ? 38.175 -0.063 39.873 1.00 15.67 114 PRO F O 1
ATOM 7612 N N . ILE F 1 137 ? 37.790 -1.558 38.231 1.00 16.72 115 ILE F N 1
ATOM 7613 C CA . ILE F 1 137 ? 36.713 -0.843 37.555 1.00 16.48 115 ILE F CA 1
ATOM 7614 C C . ILE F 1 137 ? 35.691 -1.892 37.159 1.00 15.60 115 ILE F C 1
ATOM 7615 O O . ILE F 1 137 ? 36.065 -3.066 36.939 1.00 16.60 115 ILE F O 1
ATOM 7620 N N . VAL F 1 138 ? 34.424 -1.493 37.056 1.00 14.28 116 VAL F N 1
ATOM 7621 C CA . VAL F 1 138 ? 33.370 -2.357 36.602 1.00 14.19 116 VAL F CA 1
ATOM 7622 C C . VAL F 1 138 ? 32.877 -1.844 35.246 1.00 13.96 116 VAL F C 1
ATOM 7623 O O . VAL F 1 138 ? 32.631 -0.619 35.083 1.00 12.89 116 VAL F O 1
ATOM 7627 N N . VAL F 1 139 ? 32.768 -2.748 34.267 1.00 12.01 117 VAL F N 1
ATOM 7628 C CA . VAL F 1 139 ? 32.271 -2.398 32.939 1.00 12.20 117 VAL F CA 1
ATOM 7629 C C . VAL F 1 139 ? 30.980 -3.137 32.627 1.00 12.37 117 VAL F C 1
ATOM 7630 O O . VAL F 1 139 ? 30.712 -4.234 33.204 1.00 11.94 117 VAL F O 1
ATOM 7634 N N . GLU F 1 140 ? 30.143 -2.539 31.780 1.00 12.12 118 GLU F N 1
ATOM 7635 C CA . GLU F 1 140 ? 28.804 -3.059 31.517 1.00 12.49 118 GLU F CA 1
ATOM 7636 C C . GLU F 1 140 ? 28.844 -4.349 30.678 1.00 12.43 118 GLU F C 1
ATOM 7637 O O . GLU F 1 140 ? 28.042 -5.254 30.898 1.00 12.55 118 GLU F O 1
ATOM 7643 N N . HIS F 1 141 ? 29.795 -4.389 29.745 1.00 12.78 119 HIS F N 1
ATOM 7644 C CA . HIS F 1 141 ? 29.942 -5.471 28.782 1.00 13.71 119 HIS F CA 1
ATOM 7645 C C . HIS F 1 141 ? 31.409 -5.667 28.495 1.00 13.86 119 HIS F C 1
ATOM 7646 O O . HIS F 1 141 ? 32.201 -4.758 28.589 1.00 13.55 119 HIS F O 1
ATOM 7653 N N . ILE F 1 142 ? 31.774 -6.865 28.011 1.00 12.90 120 ILE F N 1
ATOM 7654 C CA . ILE F 1 142 ? 33.145 -7.059 27.594 1.00 12.56 120 ILE F CA 1
ATOM 7655 C C . ILE F 1 142 ? 33.138 -8.176 26.543 1.00 13.07 120 ILE F C 1
ATOM 7656 O O . ILE F 1 142 ? 32.257 -9.060 26.568 1.00 13.72 120 ILE F O 1
ATOM 7661 N N . THR F 1 143 ? 34.160 -8.140 25.707 1.00 13.24 121 THR F N 1
ATOM 7662 C CA . THR F 1 143 ? 34.431 -9.238 24.743 1.00 13.42 121 THR F CA 1
ATOM 7663 C C . THR F 1 143 ? 35.857 -9.667 24.970 1.00 12.84 121 THR F C 1
ATOM 7664 O O . THR F 1 143 ? 36.770 -8.883 24.833 1.00 13.90 121 THR F O 1
ATOM 7668 N N . VAL F 1 144 ? 36.042 -10.954 25.265 1.00 13.66 122 VAL F N 1
ATOM 7669 C CA . VAL F 1 144 ? 37.337 -11.522 25.531 1.00 13.39 122 VAL F CA 1
ATOM 7670 C C . VAL F 1 144 ? 37.510 -12.826 24.743 1.00 13.15 122 VAL F C 1
ATOM 7671 O O . VAL F 1 144 ? 36.533 -13.452 24.352 1.00 12.80 122 VAL F O 1
ATOM 7675 N N . PRO F 1 145 ? 38.759 -13.257 24.513 1.00 13.02 123 PRO F N 1
ATOM 7676 C CA . PRO F 1 145 ? 39.017 -14.431 23.684 1.00 13.97 123 PRO F CA 1
ATOM 7677 C C . PRO F 1 145 ? 38.752 -15.772 24.378 1.00 13.91 123 PRO F C 1
ATOM 7678 O O . PRO F 1 145 ? 38.656 -16.762 23.674 1.00 14.31 123 PRO F O 1
ATOM 7682 N N . CYS F 1 146 ? 38.667 -15.787 25.711 1.00 14.01 124 CYS F N 1
ATOM 7683 C CA . CYS F 1 146 ? 38.494 -17.035 26.416 1.00 14.73 124 CYS F CA 1
ATOM 7684 C C . CYS F 1 146 ? 37.920 -16.827 27.813 1.00 13.19 124 CYS F C 1
ATOM 7685 O O . CYS F 1 146 ? 37.891 -15.717 28.325 1.00 12.64 124 CYS F O 1
ATOM 7688 N N . GLY F 1 147 ? 37.426 -17.915 28.398 1.00 12.65 125 GLY F N 1
ATOM 7689 C CA . GLY F 1 147 ? 36.799 -17.834 29.699 1.00 12.28 125 GLY F CA 1
ATOM 7690 C C . GLY F 1 147 ? 36.582 -19.176 30.331 1.00 12.06 125 GLY F C 1
ATOM 7691 O O . GLY F 1 147 ? 36.701 -20.231 29.675 1.00 11.49 125 GLY F O 1
ATOM 7692 N N . ILE F 1 148 ? 36.273 -19.124 31.627 1.00 11.60 126 ILE F N 1
ATOM 7693 C CA . ILE F 1 148 ? 36.066 -20.315 32.470 1.00 12.10 126 ILE F CA 1
ATOM 7694 C C . ILE F 1 148 ? 34.799 -20.051 33.280 1.00 13.10 126 ILE F C 1
ATOM 7695 O O . ILE F 1 148 ? 34.693 -19.008 33.940 1.00 11.31 126 ILE F O 1
ATOM 7700 N N . ASP F 1 149 ? 33.825 -20.966 33.177 1.00 13.49 127 ASP F N 1
ATOM 7701 C CA . ASP F 1 149 ? 32.568 -20.897 33.889 1.00 15.04 127 ASP F CA 1
ATOM 7702 C C . ASP F 1 149 ? 32.553 -22.027 34.940 1.00 15.49 127 ASP F C 1
ATOM 7703 O O . ASP F 1 149 ? 32.580 -23.207 34.589 1.00 14.81 127 ASP F O 1
ATOM 7708 N N . ILE F 1 150 ? 32.501 -21.650 36.215 1.00 15.30 128 ILE F N 1
ATOM 7709 C CA . ILE F 1 150 ? 32.410 -22.597 37.345 1.00 15.54 128 ILE F CA 1
ATOM 7710 C C . ILE F 1 150 ? 31.004 -22.485 37.905 1.00 15.39 128 ILE F C 1
ATOM 7711 O O . ILE F 1 150 ? 30.633 -21.454 38.492 1.00 15.52 128 ILE F O 1
ATOM 7716 N N . GLY F 1 151 ? 30.195 -23.513 37.650 1.00 15.36 129 GLY F N 1
ATOM 7717 C CA . GLY F 1 151 ? 28.855 -23.639 38.209 1.00 16.36 129 GLY F CA 1
ATOM 7718 C C . GLY F 1 151 ? 27.737 -23.115 37.320 1.00 16.68 129 GLY F C 1
ATOM 7719 O O . GLY F 1 151 ? 26.679 -22.765 37.811 1.00 17.70 129 GLY F O 1
ATOM 7720 N N . GLN F 1 152 ? 27.947 -23.136 36.006 1.00 16.71 130 GLN F N 1
ATOM 7721 C CA . GLN F 1 152 ? 26.878 -22.924 35.031 1.00 17.52 130 GLN F CA 1
ATOM 7722 C C . GLN F 1 152 ? 26.211 -21.531 35.159 1.00 17.08 130 GLN F C 1
ATOM 7723 O O . GLN F 1 152 ? 24.993 -21.412 35.066 1.00 16.41 130 GLN F O 1
ATOM 7729 N N . THR F 1 153 ? 27.026 -20.510 35.410 1.00 17.03 131 THR F N 1
ATOM 7730 C CA . THR F 1 153 ? 26.537 -19.122 35.484 1.00 18.58 131 THR F CA 1
ATOM 7731 C C . THR F 1 153 ? 26.266 -18.569 34.075 1.00 18.22 131 THR F C 1
ATOM 7732 O O . THR F 1 153 ? 25.522 -17.587 33.931 1.00 18.15 131 THR F O 1
ATOM 7736 N N . LEU F 1 154 ? 26.889 -19.210 33.066 1.00 17.64 132 LEU F N 1
ATOM 7737 C CA . LEU F 1 154 ? 26.910 -18.841 31.650 1.00 17.91 132 LEU F CA 1
ATOM 7738 C C . LEU F 1 154 ? 27.861 -17.676 31.368 1.00 17.37 132 LEU F C 1
ATOM 7739 O O . LEU F 1 154 ? 27.829 -16.654 32.084 1.00 16.19 132 LEU F O 1
ATOM 7744 N N . ILE F 1 155 ? 28.724 -17.826 30.355 1.00 15.47 133 ILE F N 1
ATOM 7745 C CA . ILE F 1 155 ? 29.705 -16.802 30.026 1.00 15.12 133 ILE F CA 1
ATOM 7746 C C . ILE F 1 155 ? 29.809 -16.495 28.531 1.00 14.67 133 ILE F C 1
ATOM 7747 O O . ILE F 1 155 ? 30.625 -15.656 28.145 1.00 15.01 133 ILE F O 1
ATOM 7752 N N . GLY F 1 156 ? 28.995 -17.195 27.710 1.00 14.12 134 GLY F N 1
ATOM 7753 C CA . GLY F 1 156 ? 29.119 -17.149 26.259 1.00 13.77 134 GLY F CA 1
ATOM 7754 C C . GLY F 1 156 ? 28.860 -15.772 25.656 1.00 13.69 134 GLY F C 1
ATOM 7755 O O . GLY F 1 156 ? 29.392 -15.451 24.568 1.00 15.46 134 GLY F O 1
ATOM 7756 N N . MET F 1 157 ? 28.060 -14.958 26.352 1.00 14.34 135 MET F N 1
ATOM 7757 C CA . MET F 1 157 ? 27.803 -13.572 25.956 1.00 14.64 135 MET F CA 1
ATOM 7758 C C . MET F 1 157 ? 29.054 -12.723 25.936 1.00 14.83 135 MET F C 1
ATOM 7759 O O . MET F 1 157 ? 29.089 -11.675 25.243 1.00 15.26 135 MET F O 1
ATOM 7764 N N . HIS F 1 158 ? 30.100 -13.161 26.632 1.00 14.07 136 HIS F N 1
ATOM 7765 C CA . HIS F 1 158 ? 31.353 -12.413 26.734 1.00 14.12 136 HIS F CA 1
ATOM 7766 C C . HIS F 1 158 ? 32.490 -12.854 25.832 1.00 13.74 136 HIS F C 1
ATOM 7767 O O . HIS F 1 158 ? 33.557 -12.218 25.810 1.00 14.29 136 HIS F O 1
ATOM 7774 N N . ILE F 1 159 ? 32.306 -13.986 25.137 1.00 13.52 137 ILE F N 1
ATOM 7775 C CA . ILE F 1 159 ? 33.373 -14.596 24.405 1.00 13.45 137 ILE F CA 1
ATOM 7776 C C . ILE F 1 159 ? 33.305 -14.081 22.934 1.00 13.23 137 ILE F C 1
ATOM 7777 O O . ILE F 1 159 ? 32.250 -14.087 22.325 1.00 12.83 137 ILE F O 1
ATOM 7782 N N . LYS F 1 160 ? 34.458 -13.699 22.422 1.00 13.84 138 LYS F N 1
ATOM 7783 C CA . LYS F 1 160 ? 34.616 -13.295 21.010 1.00 15.04 138 LYS F CA 1
ATOM 7784 C C . LYS F 1 160 ? 34.018 -14.375 20.083 1.00 15.62 138 LYS F C 1
ATOM 7785 O O . LYS F 1 160 ? 34.296 -15.562 20.238 1.00 13.64 138 LYS F O 1
ATOM 7791 N N . HIS F 1 161 ? 33.191 -13.942 19.122 1.00 14.93 139 HIS F N 1
ATOM 7792 C CA . HIS F 1 161 ? 32.667 -14.848 18.104 1.00 14.93 139 HIS F CA 1
ATOM 7793 C C . HIS F 1 161 ? 33.848 -15.302 17.242 1.00 13.43 139 HIS F C 1
ATOM 7794 O O . HIS F 1 161 ? 34.654 -14.497 16.850 1.00 13.07 139 HIS F O 1
ATOM 7801 N N . VAL F 1 162 ? 34.021 -16.610 17.000 1.00 12.45 140 VAL F N 1
ATOM 7802 C CA . VAL F 1 162 ? 33.129 -17.711 17.318 1.00 12.42 140 VAL F CA 1
ATOM 7803 C C . VAL F 1 162 ? 33.621 -18.409 18.595 1.00 11.32 140 VAL F C 1
ATOM 7804 O O . VAL F 1 162 ? 34.792 -18.766 18.730 1.00 11.19 140 VAL F O 1
ATOM 7808 N N . CYS F 1 163 ? 32.696 -18.625 19.502 1.00 11.50 141 CYS F N 1
ATOM 7809 C CA . CYS F 1 163 ? 33.001 -19.229 20.815 1.00 11.99 141 CYS F CA 1
ATOM 7810 C C . CYS F 1 163 ? 33.082 -20.738 20.624 1.00 11.72 141 CYS F C 1
ATOM 7811 O O . CYS F 1 163 ? 32.159 -21.327 20.056 1.00 11.50 141 CYS F O 1
ATOM 7814 N N . VAL F 1 164 ? 34.179 -21.342 21.096 1.00 12.23 142 VAL F N 1
ATOM 7815 C CA . VAL F 1 164 ? 34.444 -22.786 20.942 1.00 12.75 142 VAL F CA 1
ATOM 7816 C C . VAL F 1 164 ? 34.674 -23.386 22.329 1.00 13.22 142 VAL F C 1
ATOM 7817 O O . VAL F 1 164 ? 35.641 -23.035 22.994 1.00 12.56 142 VAL F O 1
ATOM 7821 N N . PRO F 1 165 ? 33.832 -24.343 22.780 1.00 14.13 143 PRO F N 1
ATOM 7822 C CA . PRO F 1 165 ? 34.079 -25.046 24.042 1.00 15.06 143 PRO F CA 1
ATOM 7823 C C . PRO F 1 165 ? 35.404 -25.819 23.995 1.00 15.90 143 PRO F C 1
ATOM 7824 O O . PRO F 1 165 ? 35.755 -26.330 22.932 1.00 15.03 143 PRO F O 1
ATOM 7828 N N . VAL F 1 166 ? 36.094 -25.908 25.131 1.00 16.65 144 VAL F N 1
ATOM 7829 C CA . VAL F 1 166 ? 37.340 -26.631 25.255 1.00 17.24 144 VAL F CA 1
ATOM 7830 C C . VAL F 1 166 ? 37.085 -27.803 26.193 1.00 17.52 144 VAL F C 1
ATOM 7831 O O . VAL F 1 166 ? 36.617 -27.626 27.299 1.00 15.60 144 VAL F O 1
ATOM 7835 N N . ARG F 1 167 ? 37.357 -29.012 25.706 1.00 18.96 145 ARG F N 1
ATOM 7836 C CA . ARG F 1 167 ? 37.231 -30.271 26.481 1.00 20.75 145 ARG F CA 1
ATOM 7837 C C . ARG F 1 167 ? 38.415 -30.375 27.453 1.00 19.38 145 ARG F C 1
ATOM 7838 O O . ARG F 1 167 ? 39.558 -30.207 27.023 1.00 19.48 145 ARG F O 1
ATOM 7846 N N . THR F 1 168 ? 38.148 -30.670 28.722 1.00 18.06 146 THR F N 1
ATOM 7847 C CA . THR F 1 168 ? 39.201 -30.889 29.703 1.00 17.97 146 THR F CA 1
ATOM 7848 C C . THR F 1 168 ? 38.905 -32.209 30.404 1.00 16.93 146 THR F C 1
ATOM 7849 O O . THR F 1 168 ? 37.759 -32.644 30.457 1.00 15.37 146 THR F O 1
ATOM 7853 N N . SER F 1 169 ? 39.949 -32.830 30.943 1.00 17.86 147 SER F N 1
ATOM 7854 C CA . SER F 1 169 ? 39.788 -34.047 31.710 1.00 18.37 147 SER F CA 1
ATOM 7855 C C . SER F 1 169 ? 39.192 -33.733 33.094 1.00 18.00 147 SER F C 1
ATOM 7856 O O . SER F 1 169 ? 38.455 -34.534 33.633 1.00 17.61 147 SER F O 1
ATOM 7859 N N . VAL F 1 170 ? 39.466 -32.530 33.624 1.00 17.82 148 VAL F N 1
ATOM 7860 C CA . VAL F 1 170 ? 38.814 -32.018 34.839 1.00 17.71 148 VAL F CA 1
ATOM 7861 C C . VAL F 1 170 ? 37.429 -31.441 34.512 1.00 17.45 148 VAL F C 1
ATOM 7862 O O . VAL F 1 170 ? 37.323 -30.477 33.810 1.00 16.21 148 VAL F O 1
ATOM 7866 N N . LYS F 1 171 ? 36.377 -32.087 35.023 1.00 17.19 149 LYS F N 1
ATOM 7867 C CA . LYS F 1 171 ? 34.995 -31.759 34.683 1.00 17.88 149 LYS F CA 1
ATOM 7868 C C . LYS F 1 171 ? 34.276 -30.935 35.752 1.00 17.12 149 LYS F C 1
ATOM 7869 O O . LYS F 1 171 ? 33.208 -30.368 35.495 1.00 15.02 149 LYS F O 1
ATOM 7875 N N . GLN F 1 172 ? 34.852 -30.901 36.964 1.00 16.68 150 GLN F N 1
ATOM 7876 C CA . GLN F 1 172 ? 34.238 -30.222 38.093 1.00 17.31 150 GLN F CA 1
ATOM 7877 C C . GLN F 1 172 ? 35.280 -29.533 38.948 1.00 16.48 150 GLN F C 1
ATOM 7878 O O . GLN F 1 172 ? 36.435 -29.946 39.014 1.00 15.88 150 GLN F O 1
ATOM 7884 N N . VAL F 1 173 ? 34.846 -28.467 39.624 1.00 16.36 151 VAL F N 1
ATOM 7885 C CA . VAL F 1 173 ? 35.622 -27.857 40.678 1.00 15.92 151 VAL F CA 1
ATOM 7886 C C . VAL F 1 173 ? 34.749 -27.983 41.910 1.00 15.51 151 VAL F C 1
ATOM 7887 O O . VAL F 1 173 ? 33.699 -27.364 41.994 1.00 15.40 151 VAL F O 1
ATOM 7891 N N . GLY F 1 174 ? 35.173 -28.831 42.847 1.00 15.86 152 GLY F N 1
ATOM 7892 C CA . GLY F 1 174 ? 34.307 -29.283 43.925 1.00 16.24 152 GLY F CA 1
ATOM 7893 C C . GLY F 1 174 ? 33.085 -29.937 43.304 1.00 16.20 152 GLY F C 1
ATOM 7894 O O . GLY F 1 174 ? 33.213 -30.822 42.490 1.00 16.18 152 GLY F O 1
ATOM 7895 N N . GLN F 1 175 ? 31.898 -29.444 43.671 1.00 16.58 153 GLN F N 1
ATOM 7896 C CA . GLN F 1 175 ? 30.631 -29.929 43.138 1.00 17.12 153 GLN F CA 1
ATOM 7897 C C . GLN F 1 175 ? 30.095 -29.143 41.942 1.00 16.85 153 GLN F C 1
ATOM 7898 O O . GLN F 1 175 ? 29.007 -29.429 41.462 1.00 16.45 153 GLN F O 1
ATOM 7904 N N . ALA F 1 176 ? 30.865 -28.161 41.466 1.00 15.74 154 ALA F N 1
ATOM 7905 C CA . ALA F 1 176 ? 30.427 -27.271 40.383 1.00 15.96 154 ALA F CA 1
ATOM 7906 C C . ALA F 1 176 ? 30.899 -27.778 39.031 1.00 15.41 154 ALA F C 1
ATOM 7907 O O . ALA F 1 176 ? 32.084 -28.053 38.843 1.00 15.58 154 ALA F O 1
ATOM 7909 N N . ILE F 1 177 ? 29.959 -27.874 38.092 1.00 15.71 155 ILE F N 1
ATOM 7910 C CA . ILE F 1 177 ? 30.286 -28.221 36.714 1.00 15.41 155 ILE F CA 1
ATOM 7911 C C . ILE F 1 177 ? 31.128 -27.084 36.144 1.00 15.64 155 ILE F C 1
ATOM 7912 O O . ILE F 1 177 ? 30.806 -25.927 36.352 1.00 15.80 155 ILE F O 1
ATOM 7917 N N A VAL F 1 178 ? 32.221 -27.407 35.451 0.70 15.46 156 VAL F N 1
ATOM 7918 N N B VAL F 1 178 ? 32.201 -27.450 35.431 0.30 15.50 156 VAL F N 1
ATOM 7919 C CA A VAL F 1 178 ? 33.056 -26.387 34.851 0.70 15.66 156 VAL F CA 1
ATOM 7920 C CA B VAL F 1 178 ? 33.113 -26.525 34.772 0.30 15.54 156 VAL F CA 1
ATOM 7921 C C A VAL F 1 178 ? 32.985 -26.466 33.313 0.70 15.60 156 VAL F C 1
ATOM 7922 C C B VAL F 1 178 ? 32.821 -26.490 33.269 0.30 15.57 156 VAL F C 1
ATOM 7923 O O A VAL F 1 178 ? 32.992 -27.548 32.762 0.70 14.73 156 VAL F O 1
ATOM 7924 O O B VAL F 1 178 ? 32.521 -27.516 32.682 0.30 15.12 156 VAL F O 1
ATOM 7931 N N . THR F 1 179 ? 32.868 -25.294 32.669 1.00 15.30 157 THR F N 1
ATOM 7932 C CA . THR F 1 179 ? 32.854 -25.127 31.212 1.00 16.89 157 THR F CA 1
ATOM 7933 C C . THR F 1 179 ? 33.995 -24.186 30.840 1.00 15.59 157 THR F C 1
ATOM 7934 O O . THR F 1 179 ? 34.199 -23.176 31.522 1.00 14.92 157 THR F O 1
ATOM 7938 N N . ILE F 1 180 ? 34.740 -24.520 29.776 1.00 14.12 158 ILE F N 1
ATOM 7939 C CA . ILE F 1 180 ? 35.852 -23.726 29.308 1.00 13.61 158 ILE F CA 1
ATOM 7940 C C . ILE F 1 180 ? 35.567 -23.308 27.868 1.00 13.07 158 ILE F C 1
ATOM 7941 O O . ILE F 1 180 ? 35.158 -24.126 27.068 1.00 11.25 158 ILE F O 1
ATOM 7946 N N . ALA F 1 181 ? 35.776 -22.028 27.548 1.00 12.02 159 ALA F N 1
ATOM 7947 C CA . ALA F 1 181 ? 35.577 -21.514 26.187 1.00 12.96 159 ALA F CA 1
ATOM 7948 C C . ALA F 1 181 ? 36.821 -20.805 25.701 1.00 12.67 159 ALA F C 1
ATOM 7949 O O . ALA F 1 181 ? 37.462 -20.036 26.435 1.00 11.89 159 ALA F O 1
ATOM 7951 N N . THR F 1 182 ? 37.113 -21.030 24.413 1.00 12.83 160 THR F N 1
ATOM 7952 C CA . THR F 1 182 ? 38.076 -20.251 23.700 1.00 13.39 160 THR F CA 1
ATOM 7953 C C . THR F 1 182 ? 37.322 -19.662 22.495 1.00 13.15 160 THR F C 1
ATOM 7954 O O . THR F 1 182 ? 36.097 -19.708 22.423 1.00 12.60 160 THR F O 1
ATOM 7958 N N . SER F 1 183 ? 38.066 -19.067 21.579 1.00 13.48 161 SER F N 1
ATOM 7959 C CA . SER F 1 183 ? 37.468 -18.429 20.410 1.00 13.48 161 SER F CA 1
ATOM 7960 C C . SER F 1 183 ? 38.353 -18.616 19.207 1.00 12.93 161 SER F C 1
ATOM 7961 O O . SER F 1 183 ? 39.533 -18.864 19.303 1.00 12.57 161 SER F O 1
ATOM 7964 N N . ARG F 1 184 ? 37.736 -18.486 18.040 1.00 13.46 162 ARG F N 1
ATOM 7965 C CA . ARG F 1 184 ? 38.438 -18.543 16.729 1.00 12.86 162 ARG F CA 1
ATOM 7966 C C . ARG F 1 184 ? 37.646 -17.744 15.700 1.00 12.62 162 ARG F C 1
ATOM 7967 O O . ARG F 1 184 ? 36.445 -17.559 15.833 1.00 12.12 162 ARG F O 1
ATOM 7975 N N . PRO F 1 185 ? 38.289 -17.316 14.600 1.00 12.11 163 PRO F N 1
ATOM 7976 C CA . PRO F 1 185 ? 37.583 -16.563 13.563 1.00 12.23 163 PRO F CA 1
ATOM 7977 C C . PRO F 1 185 ? 36.443 -17.332 12.892 1.00 12.06 163 PRO F C 1
ATOM 7978 O O . PRO F 1 185 ? 36.506 -18.555 12.810 1.00 11.38 163 PRO F O 1
ATOM 7982 N N . LYS F 1 186 ? 35.438 -16.615 12.393 1.00 12.04 164 LYS F N 1
ATOM 7983 C CA . LYS F 1 186 ? 34.429 -17.213 11.516 1.00 13.46 164 LYS F CA 1
ATOM 7984 C C . LYS F 1 186 ? 35.121 -17.825 10.295 1.00 12.27 164 LYS F C 1
ATOM 7985 O O . LYS F 1 186 ? 36.078 -17.243 9.732 1.00 11.46 164 LYS F O 1
ATOM 7991 N N . LYS F 1 187 ? 34.677 -19.031 9.903 1.00 11.78 165 LYS F N 1
ATOM 7992 C CA . LYS F 1 187 ? 35.073 -19.603 8.631 1.00 12.09 165 LYS F CA 1
ATOM 7993 C C . LYS F 1 187 ? 34.114 -19.137 7.551 1.00 11.90 165 LYS F C 1
ATOM 7994 O O . LYS F 1 187 ? 32.896 -19.247 7.690 1.00 11.19 165 LYS F O 1
ATOM 8000 N N . ILE F 1 188 ? 34.664 -18.629 6.442 1.00 12.37 166 ILE F N 1
ATOM 8001 C CA . ILE F 1 188 ? 33.818 -18.102 5.396 1.00 12.37 166 ILE F CA 1
ATOM 8002 C C . ILE F 1 188 ? 34.187 -18.688 4.039 1.00 12.34 166 ILE F C 1
ATOM 8003 O O . ILE F 1 188 ? 35.256 -19.266 3.856 1.00 11.07 166 ILE F O 1
ATOM 8008 N N . GLY F 1 189 ? 33.254 -18.566 3.100 1.00 12.95 167 GLY F N 1
ATOM 8009 C CA . GLY F 1 189 ? 33.463 -18.990 1.727 1.00 12.73 167 GLY F CA 1
ATOM 8010 C C . GLY F 1 189 ? 32.566 -20.140 1.367 1.00 13.13 167 GLY F C 1
ATOM 8011 O O . GLY F 1 189 ? 32.076 -20.870 2.236 1.00 12.76 167 GLY F O 1
ATOM 8012 N N . GLY F 1 190 ? 32.362 -20.307 0.054 1.00 13.28 168 GLY F N 1
ATOM 8013 C CA . GLY F 1 190 ? 31.551 -21.382 -0.502 1.00 13.31 168 GLY F CA 1
ATOM 8014 C C . GLY F 1 190 ? 32.250 -22.726 -0.603 1.00 13.33 168 GLY F C 1
ATOM 8015 O O . GLY F 1 190 ? 33.335 -22.951 -0.068 1.00 12.00 168 GLY F O 1
ATOM 8016 N N . GLU F 1 191 ? 31.624 -23.631 -1.364 1.00 15.05 169 GLU F N 1
ATOM 8017 C CA . GLU F 1 191 ? 32.096 -24.990 -1.489 1.00 16.12 169 GLU F CA 1
ATOM 8018 C C . GLU F 1 191 ? 33.512 -25.152 -2.066 1.00 15.23 169 GLU F C 1
ATOM 8019 O O . GLU F 1 191 ? 34.127 -26.204 -1.901 1.00 14.72 169 GLU F O 1
ATOM 8025 N N . ARG F 1 192 ? 34.004 -24.153 -2.813 1.00 13.19 170 ARG F N 1
ATOM 8026 C CA . ARG F 1 192 ? 35.339 -24.222 -3.468 1.00 12.91 170 ARG F CA 1
ATOM 8027 C C . ARG F 1 192 ? 36.418 -23.610 -2.564 1.00 12.37 170 ARG F C 1
ATOM 8028 O O . ARG F 1 192 ? 37.610 -23.751 -2.906 1.00 12.02 170 ARG F O 1
ATOM 8036 N N . ALA F 1 193 ? 36.031 -22.960 -1.469 1.00 12.69 171 ALA F N 1
ATOM 8037 C CA . ALA F 1 193 ? 36.993 -22.309 -0.594 1.00 13.20 171 ALA F CA 1
ATOM 8038 C C . ALA F 1 193 ? 37.961 -23.283 0.069 1.00 13.45 171 ALA F C 1
ATOM 8039 O O . ALA F 1 193 ? 37.617 -24.438 0.308 1.00 13.89 171 ALA F O 1
ATOM 8041 N N . LYS F 1 194 ? 39.189 -22.813 0.297 1.00 13.73 172 LYS F N 1
ATOM 8042 C CA . LYS F 1 194 ? 40.274 -23.556 0.920 1.00 14.74 172 LYS F CA 1
ATOM 8043 C C . LYS F 1 194 ? 40.580 -22.951 2.277 1.00 15.43 172 LYS F C 1
ATOM 8044 O O . LYS F 1 194 ? 40.354 -21.749 2.475 1.00 14.50 172 LYS F O 1
ATOM 8050 N N . TYR F 1 195 ? 41.063 -23.776 3.223 1.00 15.93 173 TYR F N 1
ATOM 8051 C CA . TYR F 1 195 ? 41.315 -23.373 4.631 1.00 17.48 173 TYR F CA 1
ATOM 8052 C C . TYR F 1 195 ? 42.762 -23.656 5.063 1.00 20.41 173 TYR F C 1
ATOM 8053 O O . TYR F 1 195 ? 43.117 -23.226 6.184 1.00 21.67 173 TYR F O 1
ATOM 8062 N N . GLN F 1 196 ? 43.579 -24.213 4.171 1.00 24.92 174 GLN F N 1
ATOM 8063 C CA . GLN F 1 196 ? 45.047 -24.193 4.300 1.00 29.12 174 GLN F CA 1
ATOM 8064 C C . GLN F 1 196 ? 45.701 -23.750 2.987 1.00 30.76 174 GLN F C 1
ATOM 8065 O O . GLN F 1 196 ? 45.158 -23.895 1.889 1.00 31.17 174 GLN F O 1
#

Organism: Staphylococcus aureus (strain USA300) (NCBI:txid367830)

Foldseek 3Di:
DCLLPQLLVLLLVQLVQCVVVVVFAAPFEAEEADDLCQSQPHDDDLVSQLSNLVSNVVSVVVSCVVHNYFYKYFFACLQPRWIKDAVVPDDVVFWAFDDDQADCVRGNNNRNNCSVPHPHMTTTNAEETFWYKYWAPRDDCSRYPPPKDWDDDPSQHRRNTGMTIIGHDDDDDDDPPDDDD/DPAQLLVLLLQQLVQCVVVVVAAAPFEAEEADDLCQSAVHDQVNQLRSLVSNVVSVVVVCVVHNYHYKYFFACLQPRWIKDAPVPDDVVFWAFDDDQADCVRGRNNRNNCSVPHPHMTTTNAEATFWYKHWAPRDDCRRYPPPKDWDDDPSQHRRNTGMTIIGHDDDD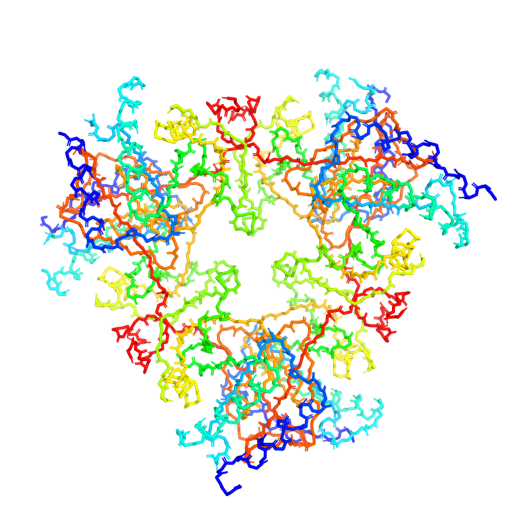DDDPVDDDD/DLCQLQVLLLVQLVQCVVVVVAAAPFEAEEADDLCQSQPHDDDLVSQLSSLVSNVVSVVVSCVVHNYFYKYFFACLQPRWIKGAPVPDDVVFWAFDDDQADCVRGNNNRNNCSVPHPHITTTNAEEGFKYKYWAPSDDCSRYPPPKDWDDDPRQHRRNTGMIIIGHDDDDDDDPPDDDD/DQQLQVLLLQQLVQCVVVVVAAAPFEAEEADDLCQSACHDLVSQLSSLVSNVVSVVVSCVVHNYAYKYFFAPLLPRWIKDAPVPDDVVFWAFDDDQADCVRGNNNRNNCSVPHPHMTTTNAEATFKYKYWAPRDDCSRYPPPKDWDDDPRQHRRNTGMTIIGHDDDDDDDPVDDDD/DQLVLLLVQLVQCVVVVVAAAPFEAEEADDQCQLQCDLVNQLVSLVSNVVSVVVSCVVHNYHYKYFFAPLQPRWIKDAPVPDDVVFWDFDDDQADCVRGNNNRNNCSVPHPHMTTTNAEATFWYKHWAPRDDCSRYPPPKDWDDDPRQHRRNTGMIIIGHDDDDDDDPVDDDD/DPQQLQVLLLQQLVQCVVVVVAAAPFEAEEADAPCQSACHLSSLVSNVVSVVVSCVVHNYFYKYFFACLQPRWIKGAVVPDDVVFWAFDDDQADCVRGNNNSNNCSVPHPHMTTTNAEATFWYKYWAPRDDCSRYPPPKDWDDDPRQHRRNTGMTIIGHDDDDDDDPVDDDD

InterPro domains:
  IPR006340 Protein of unknown function DUF436 [MF_00800] (1-174)
  IPR006340 Protein of unknown function DUF436 [PF04260] (4-173)
  IPR006340 Protein of unknown function DUF436 [PIRSF007510] (2-174)
  IPR006340 Protein of unknown function DUF436 [TIGR01440] (2-173)
  IPR028345 Aminoglycoside 3-N-acetyltransferase-like [G3DSA:3.40.50.10360] (1-174)
  IPR028345 Aminoglycoside 3-N-acetyltransferase-like [SSF110710] (2-174)